Protein AF-0000000081040551 (afdb_homodimer)

pLDDT: mean 81.11, std 12.88, range [31.97, 97.81]

InterPro domains:
  IPR007632 Anoctamin [PTHR12308] (95-658)
  IPR049452 Anoctamin, transmembrane domain [PF04547] (189-649)

Radius of gyration: 36.28 Å; Cα contacts (8 Å, |Δi|>4): 1754; chains: 2; bounding box: 108×90×80 Å

Secondary structure (DSSP, 8-state):
---PPPPGGGS--EEEEE-HHHHTSTTHHHHHHHHHHTTEEEEE-SSTTEEEEEE-HHHHHHHHHHTT-EEEEESSSS-EEEEE--GGGGGGG----TTS-TTS---HHHHHHHHHHHHHH-B-SS-HHHHHHHS-SSS-----BHHHHHHHTT-EEEEEEPP-HHHHHHHHHHHHS-TT--S--HHHHHHHH-HHHHHHHHHHHHHHHHHHHHHHHHHHHHHHHHHHT--TTT-SSHHHHHHHHHHHHHHHHHHHHHHHHHHHHHHT-HHHHHHHHS---TT-TTS-B-TT---EEEE-TTTSSEEEE--HHHHHHHHHHHHHHHHHHHHHHHHHHHHHHHHHT----SSTT---TT--HHHHGGGSTTSTT-TTSTTGGGHHHHHHHHHHHHHHHHHHHHHHHHHHHHT-SBHHHHHHHHHHHHHHHHHHHHHHHHHIIIIIS--HHHHHHHHHHHHHHHHHHHIIIIIIHHHHHHHHHHHH--TTS-GGGGSBPP-HHHHHHHHHHHHHHHHHTGGG-TTHHHHHHHHHHHHHHHHHHIIIIIBPPP-----SS-THH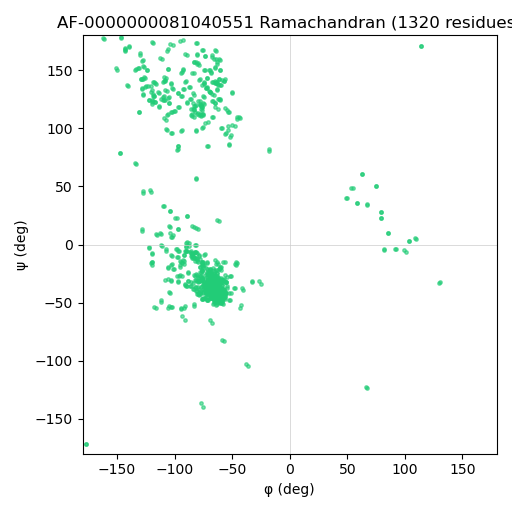HHHHHHHHHHHHHHHHHIIIIISSGGGGT-GGGEEE-TTS-EEE-TTTHHHHHHHHHHHHHHHHHHHHHHHHHS-SS-HHHHHHHHHHHHHHHHHHHHHH-/---PPPPGGGS--EEEEE-HHHHHSTTHHHHHHHHHHTT-EEEE-SSTTEEEEE--HHHHHHHHHHTT-EEEEESSSS-EEEEE--GGGGGGG----TTS-TTS---HHHHHHHHHHHHHH-B-SS-HHHHHHHS-SSS-----BHHHHHHHTT-EEEEEEPP-HHHHHHHHHHHHS-TT--S--HHHHHHHH-HHHHHHHHHHHHHHHHHHHHHHHHHHHHHHHHHHT--TTT-SSHHHHHHHHHHHHHHHHHHHHHHHHHHHHHHT-HHHHHHHHS---TT-TTS-B-TT---EEEE-TTTSSEEEE--HHHHHHHHHHHHHHHHHHHHHHHHHHHHHHHHHT----SSTT---TT--HHHHGGGSTTSTT-TTSTTGGGHHHHHHHHHHHHHHHHHHHHHHHHHHHHT-SBHHHHHHHHHHHHHHHHHHHHHHHHHIIIIIS--HHHHHHHHHHHHHHHHHHHIIIIIIHHHHHHHHHHHH--TTS-GGGGSBPP-HHHHHHHHHHHHHHHHTTGGG-TTHHHHHHHHHHHHHHHHHHIIIIIBPPP-----SS-THHHHHHHHHHHHHHHHHHHIIIIISSGGGGT-GGGEEE-TTS-EEE-TTTHHHHHHHHHHHHHHHHHHHHHHHHHS-SS-HHHHHHHHHHHHHHHHHHHHHH-

Foldseek 3Di:
DLPADEFQLVDQFKKWFFDPVQVPDPLVVVVVVLCVVLFWDWDDFPDNRMIGITGHPVLLLVLQQVLQPWAWFAPDPVDTAIGGRDPVRQVRRADPHRQYHPSRHAHSLSRLLSRVVSLQPRFCPPVVVSCCVLVPDDDPLPGRGPVVSCVVSRGTDDMFTADDQVLLVVQLDQLPPDLPQLQGPLLSCCRHQFNLVSQLSRLLSLLLVLLQVLLVVLVVLVVVCVVVVHDLQADQCLLVSLLVLLVSLLVSLLVSLQVLCVVLRVSSNNVVVVCVPPDDPVPDPNQDWDSLFAADWDQDPRPRDTDGDDDPVVLVVLVVVLVVVLVVLLVVLLLLVLLLCLLLLVDDDPDPPDDDVSHDPVSNVQCDDPHQQPNPDPPSSCVSVVVLVVVLVVSLVVQLVVLLVSLSVSRDTHPLVSVLSSLVSSLVNNLSNLCVVLCCVVAPVLPLQVSLVVLVVSLVVLLVVCCCVLAVVLVVVCVVVVVVDDDTPSPQRPAAADDCSVVLSSLLSLVLSCLQSPSSRVNSSVVSSSSSSVNSSSVSVCQSRRHHRHSHDRDSHNRSSSVVSVVSSLNSLLNSLCSCQPSGCNCCVVPVVQWDQDPVRDTDGDPPCVVVSVVVSVVSSVVSVVVSVVVSVVRDSHDPVVVVSVVVNVVVVVVVVVVVVD/DLDADEFQLPDQFKKWFFDPVQVPDPLVVVVVVLCVVLFWDWDDFPDNRMIGITGHPVLLLVLQQVLQPWAWFAPDPPDTAIGGRDPVRQVRRADPHRQYHPSRHAHSLSRLLSRVVSLQPRFCPPVVVSCCVLVPDDDPLPGRGPVVSCVVSRGTDDMFTADDQVLLVVQLVQLPPDLVQLQGPLLSCCRHQFNLVSQLSRLLSLLLVLLQVLLVVLVVLVVVCVVVVHDLQADQCLLVSLLVLLVSLLVSLLVSLQVLCVVLRVSSNNVVVVCVPPPDPVPDPNQDWDSLFAADWDQDPVPRDTDGDDDPVVLVVLVVVLVVVLVVLLVVLLLLVLLLCLLLLVDDDPDPPDDDVSHDPVSNVQCDDPHQQPNPDPPSSCVSVVVLVVVLVVSLVVQLVVLLVSLSVSRDTHPLVSVLSSLVSSLVNNLSNLCVVLCCVVAPVLPLQVSLVVLVVSLVVLLVVLCCVLAVVLVVVLVVVVVVDDDTPSPQRPAAADDCSVVLSSLLSLVLSCLQSPSSRVNSSVVSSSSSSSNSSSVSVCQSRRHHRHSHDRDSHNRSSSVVSVVSSLNSLLNSLCSCQPSGCNCCVVPVVQWDQDPVRDTDGDPPCVVVSVVVSVVSSVVSVVVSVVVSVVRDSHDPVVVVSVVVNVVVVVVVVVVVVD

Sequence (1324 aa):
MITMQPPVEKTGTVVLEWTKKALTSDVIPMIKKELEQGGILLIPNTTPEVELLTVTQASLERQAQNERLIKRRRITDTEFIMDHFQVANRSQFLMAVPGRDPNQLFTQKERSLLVLGILEDISIKNNVKLKEQLVQQTNKANTNILRYILESQGWIQKLAPVHFDEAKEKIQKATMWPLWQIMPPVLQIEEYYGPTVAYYFAFVGFLAQWSGYLGIIGLSTFLLRVYRQDTIDEDEYTPFYGLICFLWAILFYIFWQRNEAVLAYQFGTLELSTSLEDDEVPDDPVVHKRPEYHGKVRESPVTGKYEIYYPSINRKLHYVVSALVTVIMLVVAFTVMIISLNVQGYIRPRSDDDYHPFYWPRVASMAGTGELFDAMSSWKSFLPVIIHALSIMTLNKIYRKIATKLTDWENHQSQTDYDNSLILKRFLFEAFDCYIALFYLAFYACDIEQLRSELIAVFNIDSFRRVLTEVAIPMIAHRVTKKAKVEGHPQDLDLEVYESFDDWMEVLIQFGYVTLFASAYPMASLVMSVALMIELRSDCYKLTYLCQKPKGEQVSSIGMWKRLLQFMVWFSCLTNCLLFGFTSDQMLHYMPDFYMRDEEGNTHIVQDKGWMAILIIFALERVLIYIGLALTTLIPTIPEQLLIKLKRRKYLLHMNQKKKEEMITMQPPVEKTGTVVLEWTKKALTSDVIPMIKKELEQGGILLIPNTTPEVELLTVTQASLERQAQNERLIKRRRITDTEFIMDHFQVANRSQFLMAVPGRDPNQLFTQKERSLLVLGILEDISIKNNVKLKEQLVQQTNKANTNILRYILESQGWIQKLAPVHFDEAKEKIQKATMWPLWQIMPPVLQIEEYYGPTVAYYFAFVGFLAQWSGYLGIIGLSTFLLRVYRQDTIDEDEYTPFYGLICFLWAILFYIFWQRNEAVLAYQFGTLELSTSLEDDEVPDDPVVHKRPEYHGKVRESPVTGKYEIYYPSINRKLHYVVSALVTVIMLVVAFTVMIISLNVQGYIRPRSDDDYHPFYWPRVASMAGTGELFDAMSSWKSFLPVIIHALSIMTLNKIYRKIATKLTDWENHQSQTDYDNSLILKRFLFEAFDCYIALFYLAFYACDIEQLRSELIAVFNIDSFRRVLTEVAIPMIAHRVTKKAKVEGHPQDLDLEVYESFDDWMEVLIQFGYVTLFASAYPMASLVMSVALMIELRSDCYKLTYLCQKPKGEQVSSIGMWKRLLQFMVWFSCLTNCLLFGFTSDQMLHYMPDFYMRDEEGNTHIVQDKGWMAILIIFALERVLIYIGLALTTLIPTIPEQLLIKLKRRKYLLHMNQKKKEE

Structure (mmCIF, N/CA/C/O backbone):
data_AF-0000000081040551-model_v1
#
loop_
_entity.id
_entity.type
_entity.pdbx_description
1 polymer 'Anoctamin transmembrane domain-containing protein'
#
loop_
_atom_site.group_PDB
_atom_site.id
_atom_site.type_symbol
_atom_site.label_atom_id
_atom_site.label_alt_id
_atom_site.label_comp_id
_atom_site.label_asym_id
_atom_site.label_entity_id
_atom_site.label_seq_id
_atom_site.pdbx_PDB_ins_code
_atom_site.Cartn_x
_atom_site.Cartn_y
_atom_site.Cartn_z
_atom_site.occupancy
_atom_site.B_iso_or_equiv
_atom_site.auth_seq_id
_atom_site.auth_comp_id
_atom_site.auth_asym_id
_atom_site.auth_atom_id
_atom_site.pdbx_PDB_model_num
ATOM 1 N N . MET A 1 1 ? -36.062 33.969 -3.857 1 32.34 1 MET A N 1
ATOM 2 C CA . MET A 1 1 ? -35.625 34.344 -2.514 1 32.34 1 MET A CA 1
ATOM 3 C C . MET A 1 1 ? -34.75 33.281 -1.892 1 32.34 1 MET A C 1
ATOM 5 O O . MET A 1 1 ? -35.125 32.094 -1.856 1 32.34 1 MET A O 1
ATOM 9 N N . ILE A 1 2 ? -33.5 33.5 -1.872 1 49.19 2 ILE A N 1
ATOM 10 C CA . ILE A 1 2 ? -32.531 32.594 -1.299 1 49.19 2 ILE A CA 1
ATOM 11 C C . ILE A 1 2 ? -32.938 32.25 0.136 1 49.19 2 ILE A C 1
ATOM 13 O O . ILE A 1 2 ? -33 33.125 0.993 1 49.19 2 ILE A O 1
ATOM 17 N N . THR A 1 3 ? -33.719 31.312 0.263 1 56.12 3 THR A N 1
ATOM 18 C CA . THR A 1 3 ? -34.25 30.984 1.589 1 56.12 3 THR A CA 1
ATOM 19 C C . THR A 1 3 ? -33.094 30.719 2.562 1 56.12 3 THR A C 1
ATOM 21 O O . THR A 1 3 ? -32.281 29.797 2.346 1 56.12 3 THR A O 1
ATOM 24 N N . MET A 1 4 ? -32.75 31.766 3.264 1 64.88 4 MET A N 1
ATOM 25 C CA . MET A 1 4 ? -31.719 31.688 4.297 1 64.88 4 MET A CA 1
ATOM 26 C C . MET A 1 4 ? -32.25 30.969 5.539 1 64.88 4 MET A C 1
ATOM 28 O O . MET A 1 4 ? -33.438 31.047 5.844 1 64.88 4 MET A O 1
ATOM 32 N N . GLN A 1 5 ? -31.484 30.141 6.133 1 72.94 5 GLN A N 1
ATOM 33 C CA . GLN A 1 5 ? -31.812 29.516 7.414 1 72.94 5 GLN A CA 1
ATOM 34 C C . GLN A 1 5 ? -32.031 30.578 8.492 1 72.94 5 GLN A C 1
ATOM 36 O O . GLN A 1 5 ? -31.438 31.656 8.445 1 72.94 5 GLN A O 1
ATOM 41 N N . PRO A 1 6 ? -33 30.297 9.312 1 74.44 6 PRO A N 1
ATOM 42 C CA . PRO A 1 6 ? -33.156 31.234 10.422 1 74.44 6 PRO A CA 1
ATOM 43 C C . PRO A 1 6 ? -31.938 31.312 11.328 1 74.44 6 PRO A C 1
ATOM 45 O O . PRO A 1 6 ? -31.078 30.438 11.281 1 74.44 6 PRO A O 1
ATOM 48 N N . PRO A 1 7 ? -31.875 32.406 12.039 1 80.25 7 PRO A N 1
ATOM 49 C CA . PRO A 1 7 ? -30.75 32.531 12.969 1 80.25 7 PRO A CA 1
ATOM 50 C C . PRO A 1 7 ? -30.672 31.375 13.969 1 80.25 7 PRO A C 1
ATOM 52 O O . PRO A 1 7 ? -31.703 30.844 14.391 1 80.25 7 PRO A O 1
ATOM 55 N N . VAL A 1 8 ? -29.578 30.969 14.273 1 79.69 8 VAL A N 1
ATOM 56 C CA . VAL A 1 8 ? -29.312 29.797 15.102 1 79.69 8 VAL A CA 1
ATOM 57 C C . VAL A 1 8 ? -29.922 30 16.484 1 79.69 8 VAL A C 1
ATOM 59 O O . VAL A 1 8 ? -30.359 29.031 17.125 1 79.69 8 VAL A O 1
ATOM 62 N N . GLU A 1 9 ? -30.016 31.234 16.969 1 78.75 9 GLU A N 1
ATOM 63 C CA . GLU A 1 9 ? -30.469 31.547 18.312 1 78.75 9 GLU A CA 1
ATOM 64 C C . GLU A 1 9 ? -31.969 31.266 18.469 1 78.75 9 GLU A C 1
ATOM 66 O O . GLU A 1 9 ? -32.438 31.016 19.578 1 78.75 9 GLU A O 1
ATOM 71 N N . LYS A 1 10 ? -32.656 31.266 17.344 1 77.12 10 LYS A N 1
ATOM 72 C CA . LYS A 1 10 ? -34.094 31.141 17.438 1 77.12 10 LYS A CA 1
ATOM 73 C C . LYS A 1 10 ? -34.562 29.766 16.969 1 77.12 10 LYS A C 1
ATOM 75 O O . LYS A 1 10 ? -35.75 29.453 16.984 1 77.12 10 LYS A O 1
ATOM 80 N N . THR A 1 11 ? -33.656 29.047 16.531 1 80.06 11 THR A N 1
ATOM 81 C CA . THR A 1 11 ? -34 27.734 15.992 1 80.06 11 THR A CA 1
ATOM 82 C C . THR A 1 11 ? -33.312 26.625 16.766 1 80.06 11 THR A C 1
ATOM 84 O O . THR A 1 11 ? -32.094 26.688 17 1 80.06 11 THR A O 1
ATOM 87 N N . GLY A 1 12 ? -34.125 25.734 17.328 1 82.69 12 GLY A N 1
ATOM 88 C CA . GLY A 1 12 ? -33.531 24.578 17.984 1 82.69 12 GLY A CA 1
ATOM 89 C C . GLY A 1 12 ? -32.75 23.688 17.031 1 82.69 12 GLY A C 1
ATOM 90 O O . GLY A 1 12 ? -33.312 23.141 16.078 1 82.69 12 GLY A O 1
ATOM 91 N N . THR A 1 13 ? -31.453 23.547 17.203 1 87.94 13 THR A N 1
ATOM 92 C CA . THR A 1 13 ? -30.594 22.797 16.297 1 87.94 13 THR A CA 1
ATOM 93 C C . THR A 1 13 ? -30.5 21.328 16.734 1 87.94 13 THR A C 1
ATOM 95 O O . THR A 1 13 ? -30.375 20.438 15.906 1 87.94 13 THR A O 1
ATOM 98 N N . VAL A 1 14 ? -30.5 21.125 18.047 1 91.5 14 VAL A N 1
ATOM 99 C CA . VAL A 1 14 ? -30.422 19.781 18.609 1 91.5 14 VAL A CA 1
ATOM 100 C C . VAL A 1 14 ? -31.547 19.562 19.609 1 91.5 14 VAL A C 1
ATOM 102 O O . VAL A 1 14 ? -31.922 20.484 20.344 1 91.5 14 VAL A O 1
ATOM 105 N N . VAL A 1 15 ? -32.062 18.391 19.609 1 90.19 15 VAL A N 1
ATOM 106 C CA . VAL A 1 15 ? -33.156 18.062 20.516 1 90.19 15 VAL A CA 1
ATOM 107 C C . VAL A 1 15 ? -32.688 17.031 21.547 1 90.19 15 VAL A C 1
ATOM 109 O O . VAL A 1 15 ? -31.969 16.078 21.188 1 90.19 15 VAL A O 1
ATOM 112 N N . LEU A 1 16 ? -32.938 17.312 22.719 1 89.62 16 LEU A N 1
ATOM 113 C CA . LEU A 1 16 ? -32.594 16.438 23.828 1 89.62 16 LEU A CA 1
ATOM 114 C C . LEU A 1 16 ? -33.812 15.977 24.594 1 89.62 16 LEU A C 1
ATOM 116 O O . LEU A 1 16 ? -34.688 16.781 24.922 1 89.62 16 LEU A O 1
ATOM 120 N N . GLU A 1 17 ? -33.906 14.695 24.75 1 89.12 17 GLU A N 1
ATOM 121 C CA . GLU A 1 17 ? -35 14.109 25.531 1 89.12 17 GLU A CA 1
ATOM 122 C C . GLU A 1 17 ? -34.5 13.516 26.828 1 89.12 17 GLU A C 1
ATOM 124 O O . GLU A 1 17 ? -33.625 12.656 26.828 1 89.12 17 GLU A O 1
ATOM 129 N N . TRP A 1 18 ? -35.094 13.992 27.891 1 88.62 18 TRP A N 1
ATOM 130 C CA . TRP A 1 18 ? -34.719 13.5 29.219 1 88.62 18 TRP A CA 1
ATOM 131 C C . TRP A 1 18 ? -35.438 12.203 29.547 1 88.62 18 TRP A C 1
ATOM 133 O O . TRP A 1 18 ? -36.562 11.969 29.078 1 88.62 18 TRP A O 1
ATOM 143 N N . THR A 1 19 ? -34.781 11.383 30.281 1 88.94 19 THR A N 1
ATOM 144 C CA . THR A 1 19 ? -35.438 10.172 30.766 1 88.94 19 THR A CA 1
ATOM 145 C C . THR A 1 19 ? -36.375 10.484 31.922 1 88.94 19 THR A C 1
ATOM 147 O O . THR A 1 19 ? -36.281 11.562 32.531 1 88.94 19 THR A O 1
ATOM 150 N N . LYS A 1 20 ? -37.25 9.516 32.312 1 84.5 20 LYS A N 1
ATOM 151 C CA . LYS A 1 20 ? -38.188 9.68 33.406 1 84.5 20 LYS A CA 1
ATOM 152 C C . LYS A 1 20 ? -37.438 9.805 34.75 1 84.5 20 LYS A C 1
ATOM 154 O O . LYS A 1 20 ? -37.844 10.555 35.625 1 84.5 20 LYS A O 1
ATOM 159 N N . LYS A 1 21 ? -36.312 9.156 34.719 1 81.94 21 LYS A N 1
ATOM 160 C CA . LYS A 1 21 ? -35.438 9.219 35.906 1 81.94 21 LYS A CA 1
ATOM 161 C C . LYS A 1 21 ? -34.906 10.625 36.094 1 81.94 21 LYS A C 1
ATOM 163 O O . LYS A 1 21 ? -34.781 11.102 37.219 1 81.94 21 LYS A O 1
ATOM 168 N N . ALA A 1 22 ? -34.625 11.266 35.062 1 81.81 22 ALA A N 1
ATOM 169 C CA . ALA A 1 22 ? -34.062 12.602 35.125 1 81.81 22 ALA A CA 1
ATOM 170 C C . ALA A 1 22 ? -35.094 13.633 35.531 1 81.81 22 ALA A C 1
ATOM 172 O O . ALA A 1 22 ? -34.781 14.562 36.281 1 81.81 22 ALA A O 1
ATOM 173 N N . LEU A 1 23 ? -36.312 13.391 35.094 1 82.44 23 LEU A N 1
ATOM 174 C CA . LEU A 1 23 ? -37.375 14.367 35.344 1 82.44 23 LEU A CA 1
ATOM 175 C C . LEU A 1 23 ? -37.781 14.367 36.812 1 82.44 23 LEU A C 1
ATOM 177 O O . LEU A 1 23 ? -38.281 15.375 37.344 1 82.44 23 LEU A O 1
ATOM 181 N N . THR A 1 24 ? -37.531 13.266 37.469 1 80.5 24 THR A N 1
ATOM 182 C CA . THR A 1 24 ? -37.938 13.148 38.875 1 80.5 24 THR A CA 1
ATOM 183 C C . THR A 1 24 ? -36.812 13.594 39.812 1 80.5 24 THR A C 1
ATOM 185 O O . THR A 1 24 ? -37.031 13.734 41 1 80.5 24 THR A O 1
ATOM 188 N N . SER A 1 25 ? -35.719 13.797 39.219 1 78.5 25 SER A N 1
ATOM 189 C CA . SER A 1 25 ? -34.562 14.141 40.062 1 78.5 25 SER A CA 1
ATOM 190 C C . SER A 1 25 ? -34.406 15.648 40.156 1 78.5 25 SER A C 1
ATOM 192 O O . SER A 1 25 ? -34.812 16.391 39.281 1 78.5 25 SER A O 1
ATOM 194 N N . ASP A 1 26 ? -33.938 16.094 41.25 1 79.5 26 ASP A N 1
ATOM 195 C CA . ASP A 1 26 ? -33.688 17.516 41.531 1 79.5 26 ASP A CA 1
ATOM 196 C C . ASP A 1 26 ? -32.375 17.984 40.906 1 79.5 26 ASP A C 1
ATOM 198 O O . ASP A 1 26 ? -31.969 19.125 41.094 1 79.5 26 ASP A O 1
ATOM 202 N N . VAL A 1 27 ? -31.859 17.156 40.031 1 84.06 27 VAL A N 1
ATOM 203 C CA . VAL A 1 27 ? -30.531 17.484 39.531 1 84.06 27 VAL A CA 1
ATOM 204 C C . VAL A 1 27 ? -30.641 18.172 38.188 1 84.06 27 VAL A C 1
ATOM 206 O O . VAL A 1 27 ? -29.688 18.781 37.719 1 84.06 27 VAL A O 1
ATOM 209 N N . ILE A 1 28 ? -31.781 18.359 37.562 1 86.56 28 ILE A N 1
ATOM 210 C CA . ILE A 1 28 ? -31.969 18.844 36.219 1 86.56 28 ILE A CA 1
ATOM 211 C C . ILE A 1 28 ? -31.641 20.328 36.156 1 86.56 28 ILE A C 1
ATOM 213 O O . ILE A 1 28 ? -30.953 20.797 35.25 1 86.56 28 ILE A O 1
ATOM 217 N N . PRO A 1 29 ? -32.094 21.047 37.25 1 84.88 29 PRO A N 1
ATOM 218 C CA . PRO A 1 29 ? -31.75 22.469 37.156 1 84.88 29 PRO A CA 1
ATOM 219 C C . PRO A 1 29 ? -30.25 22.719 37.25 1 84.88 29 PRO A C 1
ATOM 221 O O . PRO A 1 29 ? -29.75 23.656 36.625 1 84.88 29 PRO A O 1
ATOM 224 N N . MET A 1 30 ? -29.594 21.844 37.875 1 86.31 30 MET A N 1
ATOM 225 C CA . MET A 1 30 ? -28.141 22 37.969 1 86.31 30 MET A CA 1
ATOM 226 C C . MET A 1 30 ? -27.484 21.656 36.625 1 86.31 30 MET A C 1
ATOM 228 O O . MET A 1 30 ? -26.5 22.297 36.25 1 86.31 30 MET A O 1
ATOM 232 N N . ILE A 1 31 ? -28.031 20.672 36.031 1 88.81 31 ILE A N 1
ATOM 233 C CA . ILE A 1 31 ? -27.5 20.281 34.719 1 88.81 31 ILE A CA 1
ATOM 234 C C . ILE A 1 31 ? -27.766 21.391 33.719 1 88.81 31 ILE A C 1
ATOM 236 O O . ILE A 1 31 ? -26.891 21.734 32.906 1 88.81 31 ILE A O 1
ATOM 240 N N . LYS A 1 32 ? -28.922 21.984 33.75 1 88.44 32 LYS A N 1
ATOM 241 C CA . LYS A 1 32 ? -29.281 23.062 32.812 1 88.44 32 LYS A CA 1
ATOM 242 C C . LYS A 1 32 ? -28.391 24.281 33.031 1 88.44 32 LYS A C 1
ATOM 244 O O . LYS A 1 32 ? -28 24.938 32.062 1 88.44 32 LYS A O 1
ATOM 249 N N . LYS A 1 33 ? -28.031 24.5 34.25 1 88.44 33 LYS A N 1
ATOM 250 C CA . LYS A 1 33 ? -27.141 25.625 34.531 1 88.44 33 LYS A CA 1
ATOM 251 C C . LYS A 1 33 ? -25.734 25.375 33.969 1 88.44 33 LYS A C 1
ATOM 253 O O . LYS A 1 33 ? -25.094 26.297 33.469 1 88.44 33 LYS A O 1
ATOM 258 N N . GLU A 1 34 ? -25.328 24.156 34.094 1 89.25 34 GLU A N 1
ATOM 259 C CA . GLU A 1 34 ? -24.016 23.797 33.531 1 89.25 34 GLU A CA 1
ATOM 260 C C . GLU A 1 34 ? -24 23.922 32.031 1 89.25 34 GLU A C 1
ATOM 262 O O . GLU A 1 34 ? -23 24.312 31.422 1 89.25 34 GLU A O 1
ATOM 267 N N . LEU A 1 35 ? -25.062 23.578 31.391 1 90.25 35 LEU A N 1
ATOM 268 C CA . LEU A 1 35 ? -25.172 23.688 29.938 1 90.25 35 LEU A CA 1
ATOM 269 C C . LEU A 1 35 ? -25.141 25.141 29.5 1 90.25 35 LEU A C 1
ATOM 271 O O . LEU A 1 35 ? -24.5 25.484 28.5 1 90.25 35 LEU A O 1
ATOM 275 N N . GLU A 1 36 ? -25.797 25.938 30.266 1 89.5 36 GLU A N 1
ATOM 276 C CA . GLU A 1 36 ? -25.828 27.359 29.938 1 89.5 36 GLU A CA 1
ATOM 277 C C . GLU A 1 36 ? -24.469 28.016 30.141 1 89.5 36 GLU A C 1
ATOM 279 O O . GLU A 1 36 ? -24.062 28.875 29.375 1 89.5 36 GLU A O 1
ATOM 284 N N . GLN A 1 37 ? -23.797 27.516 31.172 1 87.5 37 GLN A N 1
ATOM 285 C CA . GLN A 1 37 ? -22.453 28.031 31.438 1 87.5 37 GLN A CA 1
ATOM 286 C C . GLN A 1 37 ? -21.484 27.594 30.344 1 87.5 37 GLN A C 1
ATOM 288 O O . GLN A 1 37 ? -20.5 28.281 30.078 1 87.5 37 GLN A O 1
ATOM 293 N N . GLY A 1 38 ? -21.812 26.516 29.797 1 87.69 38 GLY A N 1
ATOM 294 C CA . GLY A 1 38 ? -20.969 26.016 28.734 1 87.69 38 GLY A CA 1
ATOM 295 C C . GLY A 1 38 ? -21.25 26.656 27.391 1 87.69 38 GLY A C 1
ATOM 296 O O . GLY A 1 38 ? -20.562 26.391 26.406 1 87.69 38 GLY A O 1
ATOM 297 N N . GLY A 1 39 ? -22.266 27.469 27.297 1 87.62 39 GLY A N 1
ATOM 298 C CA . GLY A 1 39 ? -22.547 28.203 26.078 1 87.62 39 GLY A CA 1
ATOM 299 C C . GLY A 1 39 ? -23.781 27.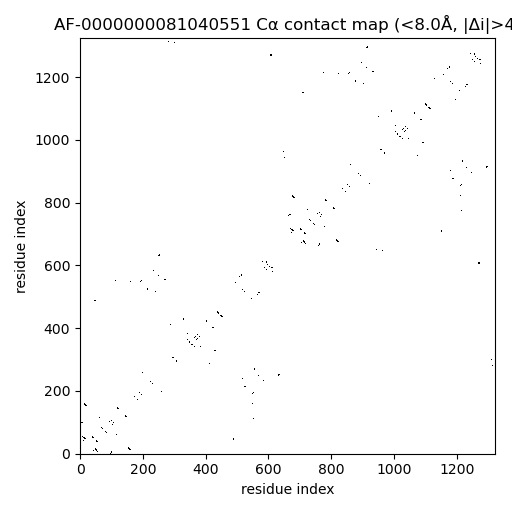703 25.344 1 87.62 39 GLY A C 1
ATOM 300 O O . GLY A 1 39 ? -24.078 28.156 24.234 1 87.62 39 GLY A O 1
ATOM 301 N N . ILE A 1 40 ? -24.484 26.781 25.938 1 92.62 40 ILE A N 1
ATOM 302 C CA . ILE A 1 40 ? -25.688 26.234 25.312 1 92.62 40 ILE A CA 1
ATOM 303 C C . ILE A 1 40 ? -26.906 27.016 25.781 1 92.62 40 ILE A C 1
ATOM 305 O O . ILE A 1 40 ? -27.016 27.391 26.953 1 92.62 40 ILE A O 1
ATOM 309 N N . LEU A 1 41 ? -27.719 27.344 24.812 1 91.31 41 LEU A N 1
ATOM 310 C CA . LEU A 1 41 ? -28.984 27.984 25.109 1 91.31 41 LEU A CA 1
ATOM 311 C C . LEU A 1 41 ? -30.141 27 25.016 1 91.31 41 LEU A C 1
ATOM 313 O O . LEU A 1 41 ? -30.203 26.203 24.062 1 91.31 41 LEU A O 1
ATOM 317 N N . LEU A 1 42 ? -31.016 27.031 25.984 1 90 42 LEU A N 1
ATOM 318 C CA . LEU A 1 42 ? -32.156 26.109 26.031 1 90 42 LEU A CA 1
ATOM 319 C C . LEU A 1 42 ? -33.438 26.812 25.641 1 90 42 LEU A C 1
ATOM 321 O O . LEU A 1 42 ? -33.719 27.906 26.141 1 90 42 LEU A O 1
ATOM 325 N N . ILE A 1 43 ? -34.094 26.203 24.672 1 84.75 43 ILE A N 1
ATOM 326 C CA . ILE A 1 43 ? -35.406 26.688 24.281 1 84.75 43 ILE A CA 1
ATOM 327 C C . ILE A 1 43 ? -36.469 25.719 24.781 1 84.75 43 ILE A C 1
ATOM 329 O O . ILE A 1 43 ? -36.5 24.547 24.391 1 84.75 43 ILE A O 1
ATOM 333 N N . PRO A 1 44 ? -37.25 26.203 25.75 1 76.62 44 PRO A N 1
ATOM 334 C CA . PRO A 1 44 ? -38.25 25.297 26.281 1 76.62 44 PRO A CA 1
ATOM 335 C C . PRO A 1 44 ? -39.312 24.891 25.234 1 76.62 44 PRO A C 1
ATOM 337 O O . PRO A 1 44 ? -39.625 25.672 24.328 1 76.62 44 PRO A O 1
ATOM 340 N N . ASN A 1 45 ? -39.625 23.656 25.312 1 75.75 45 ASN A N 1
ATOM 341 C CA . ASN A 1 45 ? -40.688 23.094 24.438 1 75.75 45 ASN A CA 1
ATOM 342 C C . ASN A 1 45 ? -41.969 22.828 25.219 1 75.75 45 ASN A C 1
ATOM 344 O O . ASN A 1 45 ? -41.969 22.891 26.453 1 75.75 45 ASN A O 1
ATOM 348 N N . THR A 1 46 ? -43.031 22.562 24.547 1 74.12 46 THR A N 1
ATOM 349 C CA . THR A 1 46 ? -44.312 22.297 25.141 1 74.12 46 THR A CA 1
ATOM 350 C C . THR A 1 46 ? -44.281 21.016 25.984 1 74.12 46 THR A C 1
ATOM 352 O O . THR A 1 46 ? -45 20.906 26.984 1 74.12 46 THR A O 1
ATOM 355 N N . THR A 1 47 ? -43.438 20.141 25.594 1 79.12 47 THR A N 1
ATOM 356 C CA . THR A 1 47 ? -43.281 18.906 26.344 1 79.12 47 THR A CA 1
ATOM 357 C C . THR A 1 47 ? -42.125 18.984 27.312 1 79.12 47 THR A C 1
ATOM 359 O O . THR A 1 47 ? -40.969 19.234 26.906 1 79.12 47 THR A O 1
ATOM 362 N N . PRO A 1 48 ? -42.406 18.859 28.547 1 76.56 48 PRO A N 1
ATOM 363 C CA . PRO A 1 48 ? -41.375 19.047 29.562 1 76.56 48 PRO A CA 1
ATOM 364 C C . PRO A 1 48 ? -40.219 18.047 29.391 1 76.56 48 PRO A C 1
ATOM 366 O O . PRO A 1 48 ? -39.094 18.297 29.844 1 76.56 48 PRO A O 1
ATOM 369 N N . GLU A 1 49 ? -40.5 17.016 28.688 1 84.62 49 GLU A N 1
ATOM 370 C CA . GLU A 1 49 ? -39.5 15.977 28.531 1 84.62 49 GLU A CA 1
ATOM 371 C C . GLU A 1 49 ? -38.5 16.344 27.422 1 84.62 49 GLU A C 1
ATOM 373 O O . GLU A 1 49 ? -37.406 15.789 27.359 1 84.62 49 GLU A O 1
ATOM 378 N N . VAL A 1 50 ? -38.875 17.328 26.656 1 87.62 50 VAL A N 1
ATOM 379 C CA . VAL A 1 50 ? -38.062 17.625 25.469 1 87.62 50 VAL A CA 1
ATOM 380 C C . VAL A 1 50 ? -37.531 19.047 25.562 1 87.62 50 VAL A C 1
ATOM 382 O O . VAL A 1 50 ? -38.25 19.969 25.969 1 87.62 50 VAL A O 1
ATOM 385 N N . GLU A 1 51 ? -36.25 19.141 25.297 1 88.38 51 GLU A N 1
ATOM 386 C CA . GLU A 1 51 ? -35.594 20.453 25.25 1 88.38 51 GLU A CA 1
ATOM 387 C C . GLU A 1 51 ? -34.875 20.656 23.922 1 88.38 51 GLU A C 1
ATOM 389 O O . GLU A 1 51 ? -34.25 19.719 23.406 1 88.38 51 GLU A O 1
ATOM 394 N N . LEU A 1 52 ? -35.062 21.828 23.422 1 89.81 52 LEU A N 1
ATOM 395 C CA . LEU A 1 52 ? -34.312 22.188 22.219 1 89.81 52 LEU A CA 1
ATOM 396 C C . LEU A 1 52 ? -33.062 22.984 22.578 1 89.81 52 LEU A C 1
ATOM 398 O O . LEU A 1 52 ? -33.094 23.875 23.422 1 89.81 52 LEU A O 1
ATOM 402 N N . LEU A 1 53 ? -31.984 22.562 22.031 1 91.88 53 LEU A N 1
ATOM 403 C CA . LEU A 1 53 ? -30.703 23.203 22.312 1 91.88 53 LEU A CA 1
ATOM 404 C C . LEU A 1 53 ? -30.266 24.094 21.156 1 91.88 53 LEU A C 1
ATOM 406 O O . LEU A 1 53 ? -30.453 23.734 19.984 1 91.88 53 LEU A O 1
ATOM 410 N N . THR A 1 54 ? -29.75 25.219 21.422 1 90.94 54 THR A N 1
ATOM 411 C CA . THR A 1 54 ? -29.172 26.141 20.438 1 90.94 54 THR A CA 1
ATOM 412 C C . THR A 1 54 ? -28 26.906 21.047 1 90.94 54 THR A C 1
ATOM 414 O O . THR A 1 54 ? -27.609 26.641 22.172 1 90.94 54 THR A O 1
ATOM 417 N N . VAL A 1 55 ? -27.359 27.719 20.312 1 92.88 55 VAL A N 1
ATOM 418 C CA . VAL A 1 55 ? -26.203 28.5 20.75 1 92.88 55 VAL A CA 1
ATOM 419 C C . VAL A 1 55 ? -26.234 29.875 20.109 1 92.88 55 VAL A C 1
ATOM 421 O O . VAL A 1 55 ? -27.094 30.156 19.266 1 92.88 55 VAL A O 1
ATOM 424 N N . THR A 1 56 ? -25.344 30.734 20.641 1 91.12 56 THR A N 1
ATOM 425 C CA . THR A 1 56 ? -25.188 32.062 20.016 1 91.12 56 THR A CA 1
ATOM 426 C C . THR A 1 56 ? -24.281 31.969 18.797 1 91.12 56 THR A C 1
ATOM 428 O O . THR A 1 56 ? -23.484 31.047 18.672 1 91.12 56 THR A O 1
ATOM 431 N N . GLN A 1 57 ? -24.469 32.938 17.938 1 90.38 57 GLN A N 1
ATOM 432 C CA . GLN A 1 57 ? -23.641 32.969 16.734 1 90.38 57 GLN A CA 1
ATOM 433 C C . GLN A 1 57 ? -22.156 33.094 17.094 1 90.38 57 GLN A C 1
ATOM 435 O O . GLN A 1 57 ? -21.297 32.5 16.453 1 90.38 57 GLN A O 1
ATOM 440 N N . ALA A 1 58 ? -21.859 33.844 18.078 1 90.38 58 ALA A N 1
ATOM 441 C CA . ALA A 1 58 ? -20.484 34.062 18.516 1 90.38 58 ALA A CA 1
ATOM 442 C C . ALA A 1 58 ? -19.875 32.75 19.047 1 90.38 58 ALA A C 1
ATOM 444 O O . ALA A 1 58 ? -18.703 32.438 18.766 1 90.38 58 ALA A O 1
ATOM 445 N N . SER A 1 59 ? -20.688 32.094 19.781 1 91.88 59 SER A N 1
ATOM 446 C CA . SER A 1 59 ? -20.203 30.812 20.312 1 91.88 59 SER A CA 1
ATOM 447 C C . SER A 1 59 ? -19.969 29.797 19.203 1 91.88 59 SER A C 1
ATOM 449 O O . SER A 1 59 ? -19.062 28.969 19.297 1 91.88 59 SER A O 1
ATOM 451 N N . LEU A 1 60 ? -20.766 29.906 18.297 1 92.5 60 LEU A N 1
ATOM 452 C CA . LEU A 1 60 ? -20.656 29 17.156 1 92.5 60 LEU A CA 1
ATOM 453 C C . LEU A 1 60 ? -19.359 29.266 16.391 1 92.5 60 LEU A C 1
ATOM 455 O O . LEU A 1 60 ? -18.656 28.328 16 1 92.5 60 LEU A O 1
ATOM 459 N N . GLU A 1 61 ? -19.047 30.438 16.125 1 93.25 61 GLU A N 1
ATOM 460 C CA . GLU A 1 61 ? -17.844 30.812 15.398 1 93.25 61 GLU A CA 1
ATOM 461 C C . GLU A 1 61 ? -16.594 30.453 16.188 1 93.25 61 GLU A C 1
ATOM 463 O O . GLU A 1 61 ? -15.594 30.016 15.602 1 93.25 61 GLU A O 1
ATOM 468 N N . ARG A 1 62 ? -16.625 30.609 17.453 1 92.94 62 ARG A N 1
ATOM 469 C CA . ARG A 1 62 ? -15.484 30.25 18.297 1 92.94 62 ARG A CA 1
ATOM 470 C C . ARG A 1 62 ? -15.25 28.75 18.281 1 92.94 62 ARG A C 1
ATOM 472 O O . ARG A 1 62 ? -14.102 28.297 18.266 1 92.94 62 ARG A O 1
ATOM 479 N N . GLN A 1 63 ? -16.328 28.078 18.359 1 92.25 63 GLN A N 1
ATOM 480 C CA . GLN A 1 63 ? -16.219 26.625 18.328 1 92.25 63 GLN A CA 1
ATOM 481 C C . GLN A 1 63 ? -15.664 26.156 16.984 1 92.25 63 GLN A C 1
ATOM 483 O O . GLN A 1 63 ? -14.898 25.188 16.938 1 92.25 63 GLN A O 1
ATOM 488 N N . ALA A 1 64 ? -16.078 26.75 15.945 1 92.44 64 ALA A N 1
ATOM 489 C CA . ALA A 1 64 ? -15.594 26.406 14.609 1 92.44 64 ALA A CA 1
ATOM 490 C C . ALA A 1 64 ? -14.078 26.578 14.516 1 92.44 64 ALA A C 1
ATOM 492 O O . ALA A 1 64 ? -13.391 25.781 13.891 1 92.44 64 ALA A O 1
ATOM 493 N N . GLN A 1 65 ? -13.617 27.625 15.094 1 90.69 65 GLN A N 1
ATOM 494 C CA . GLN A 1 65 ? -12.18 27.875 15.125 1 90.69 65 GLN A CA 1
ATOM 495 C C . GLN A 1 65 ? -11.461 26.859 15.992 1 90.69 65 GLN A C 1
ATOM 497 O O . GLN A 1 65 ? -10.398 26.359 15.617 1 90.69 65 GLN A O 1
ATOM 502 N N . ASN A 1 66 ? -12.07 26.5 17.109 1 86.25 66 ASN A N 1
ATOM 503 C CA . ASN A 1 66 ? -11.469 25.531 18.031 1 86.25 66 ASN A CA 1
ATOM 504 C C . ASN A 1 66 ? -11.375 24.141 17.391 1 86.25 66 ASN A C 1
ATOM 506 O O . ASN A 1 66 ? -10.414 23.422 17.625 1 86.25 66 ASN A O 1
ATOM 510 N N . GLU A 1 67 ? -12.328 23.812 16.625 1 85.25 67 GLU A N 1
ATOM 511 C CA . GLU A 1 67 ? -12.359 22.5 15.984 1 85.25 67 GLU A CA 1
ATOM 512 C C . GLU A 1 67 ? -11.617 22.516 14.656 1 85.25 67 GLU A C 1
ATOM 514 O O . GLU A 1 67 ? -11.531 21.5 13.977 1 85.25 67 GLU A O 1
ATOM 519 N N . ARG A 1 68 ? -11.062 23.594 14.273 1 85.62 68 ARG A N 1
ATOM 520 C CA . ARG A 1 68 ? -10.312 23.766 13.031 1 85.62 68 ARG A CA 1
ATOM 521 C C . ARG A 1 68 ? -11.133 23.312 11.828 1 85.62 68 ARG A C 1
ATOM 523 O O . ARG A 1 68 ? -10.664 22.5 11.016 1 85.62 68 ARG A O 1
ATOM 530 N N . LEU A 1 69 ? -12.336 23.797 11.812 1 89.25 69 LEU A N 1
ATOM 531 C CA . LEU A 1 69 ? -13.219 23.469 10.703 1 89.25 69 LEU A CA 1
ATOM 532 C C . LEU A 1 69 ? -12.664 24 9.391 1 89.25 69 LEU A C 1
ATOM 534 O O . LEU A 1 69 ? -12.164 25.125 9.336 1 89.25 69 LEU A O 1
ATOM 538 N N . ILE A 1 70 ? -12.648 23.203 8.375 1 89.88 70 ILE A N 1
ATOM 539 C CA . ILE A 1 70 ? -12.125 23.609 7.074 1 89.88 70 ILE A CA 1
ATOM 540 C C . ILE A 1 70 ? -13.273 24.125 6.203 1 89.88 70 ILE A C 1
ATOM 542 O O . ILE A 1 70 ? -14.305 23.469 6.066 1 89.88 70 ILE A O 1
ATOM 546 N N . LYS A 1 71 ? -13.086 25.312 5.664 1 90 71 LYS A N 1
ATOM 547 C CA . LYS A 1 71 ? -14.07 25.938 4.797 1 90 71 LYS A CA 1
ATOM 548 C C . LYS A 1 71 ? -13.391 26.641 3.615 1 90 71 LYS A C 1
ATOM 550 O O . LYS A 1 71 ? -12.172 26.812 3.607 1 90 71 LYS A O 1
ATOM 555 N N . ARG A 1 72 ? -14.25 27.062 2.645 1 88.19 72 ARG A N 1
ATOM 556 C CA . ARG A 1 72 ? -13.75 27.781 1.48 1 88.19 72 ARG A CA 1
ATOM 557 C C . ARG A 1 72 ? -13.43 29.234 1.83 1 88.19 72 ARG A C 1
ATOM 559 O O . ARG A 1 72 ? -14.289 29.953 2.346 1 88.19 72 ARG A O 1
ATOM 566 N N . ARG A 1 73 ? -12.148 29.547 1.643 1 89.06 73 ARG A N 1
ATOM 567 C CA . ARG A 1 73 ? -11.688 30.891 1.907 1 89.06 73 ARG A CA 1
ATOM 568 C C . ARG A 1 73 ? -11.414 31.641 0.608 1 89.06 73 ARG A C 1
ATOM 570 O O . ARG A 1 73 ? -10.75 31.125 -0.286 1 89.06 73 ARG A O 1
ATOM 577 N N . ARG A 1 74 ? -11.922 32.844 0.533 1 86.94 74 ARG A N 1
ATOM 578 C CA . ARG A 1 74 ? -11.695 33.688 -0.641 1 86.94 74 ARG A CA 1
ATOM 579 C C . ARG A 1 74 ? -10.359 34.406 -0.55 1 86.94 74 ARG A C 1
ATOM 581 O O . ARG A 1 74 ? -10.117 35.156 0.391 1 86.94 74 ARG A O 1
ATOM 588 N N . ILE A 1 75 ? -9.445 34.094 -1.47 1 80.81 75 ILE A N 1
ATOM 589 C CA . ILE A 1 75 ? -8.156 34.781 -1.514 1 80.81 75 ILE A CA 1
ATOM 590 C C . ILE A 1 75 ? -8.227 35.938 -2.484 1 80.81 75 ILE A C 1
ATOM 592 O O . ILE A 1 75 ? -7.812 37.062 -2.15 1 80.81 75 ILE A O 1
ATOM 596 N N . THR A 1 76 ? -8.633 35.562 -3.717 1 79.44 76 THR A N 1
ATOM 597 C CA . THR A 1 76 ? -8.898 36.594 -4.719 1 79.44 76 THR A CA 1
ATOM 598 C C . THR A 1 76 ? -10.344 36.531 -5.191 1 79.44 76 THR A C 1
ATOM 600 O O . THR A 1 76 ? -11.102 35.656 -4.762 1 79.44 76 THR A O 1
ATOM 603 N N . ASP A 1 77 ? -10.742 37.406 -5.949 1 75.06 77 ASP A N 1
ATOM 604 C CA . ASP A 1 77 ? -12.125 37.469 -6.402 1 75.06 77 ASP A CA 1
ATOM 605 C C . ASP A 1 77 ? -12.531 36.219 -7.164 1 75.06 77 ASP A C 1
ATOM 607 O O . ASP A 1 77 ? -13.711 35.875 -7.199 1 75.06 77 ASP A O 1
ATOM 611 N N . THR A 1 78 ? -11.523 35.531 -7.637 1 78 78 THR A N 1
ATOM 612 C CA . THR A 1 78 ? -11.883 34.406 -8.469 1 78 78 THR A CA 1
ATOM 613 C C . THR A 1 78 ? -11.305 33.094 -7.898 1 78 78 THR A C 1
ATOM 615 O O . THR A 1 78 ? -11.617 32 -8.375 1 78 78 THR A O 1
ATOM 618 N N . GLU A 1 79 ? -10.562 33.312 -6.824 1 80.81 79 GLU A N 1
ATOM 619 C CA . GLU A 1 79 ? -9.859 32.125 -6.371 1 80.81 79 GLU A CA 1
ATOM 620 C C . GLU A 1 79 ? -10.219 31.781 -4.93 1 80.81 79 GLU A C 1
ATOM 622 O O . GLU A 1 79 ? -10.219 32.656 -4.059 1 80.81 79 GLU A O 1
ATOM 627 N N . PHE A 1 80 ? -10.688 30.516 -4.766 1 84.38 80 PHE A N 1
ATOM 628 C CA . PHE A 1 80 ? -11.039 30.016 -3.445 1 84.38 80 PHE A CA 1
ATOM 629 C C . PHE A 1 80 ? -10.141 28.844 -3.055 1 84.38 80 PHE A C 1
ATOM 631 O O . PHE A 1 80 ? -9.758 28.031 -3.902 1 84.38 80 PHE A O 1
ATOM 638 N N . ILE A 1 81 ? -9.742 28.875 -1.782 1 84.62 81 ILE A N 1
ATOM 639 C CA . ILE A 1 81 ? -8.953 27.75 -1.276 1 84.62 81 ILE A CA 1
ATOM 640 C C . ILE A 1 81 ? -9.602 27.188 -0.009 1 84.62 81 ILE A C 1
ATOM 642 O O . ILE A 1 81 ? -10.32 27.906 0.69 1 84.62 81 ILE A O 1
ATOM 646 N N . MET A 1 82 ? -9.422 25.953 0.29 1 87.62 82 MET A N 1
ATOM 647 C CA . MET A 1 82 ? -9.891 25.344 1.531 1 87.62 82 MET A CA 1
ATOM 648 C C . MET A 1 82 ? -8.922 25.625 2.674 1 87.62 82 MET A C 1
ATOM 650 O O . MET A 1 82 ? -7.727 25.344 2.561 1 87.62 82 MET A O 1
ATOM 654 N N . ASP A 1 83 ? -9.43 26.25 3.65 1 87.94 83 ASP A N 1
ATOM 655 C CA . ASP A 1 83 ? -8.57 26.609 4.773 1 87.94 83 ASP A CA 1
ATOM 656 C C . ASP A 1 83 ? -9.32 26.484 6.098 1 87.94 83 ASP A C 1
ATOM 658 O O . ASP A 1 83 ? -10.539 26.297 6.113 1 87.94 83 ASP A O 1
ATOM 662 N N . HIS A 1 84 ? -8.578 26.531 7.176 1 88.19 84 HIS A N 1
ATOM 663 C CA . HIS A 1 84 ? -9.164 26.484 8.508 1 88.19 84 HIS A CA 1
ATOM 664 C C . HIS A 1 84 ? -9.875 27.781 8.844 1 88.19 84 HIS A C 1
ATOM 666 O O . HIS A 1 84 ? -9.352 28.875 8.578 1 88.19 84 HIS A O 1
ATOM 672 N N . PHE A 1 85 ? -11.078 27.672 9.398 1 91.44 85 PHE A N 1
ATOM 673 C CA . PHE A 1 85 ? -11.883 28.844 9.75 1 91.44 85 PHE A CA 1
ATOM 674 C C . PHE A 1 85 ? -11.258 29.594 10.914 1 91.44 85 PHE A C 1
ATOM 676 O O . PHE A 1 85 ? -10.852 28.984 11.906 1 91.44 85 PHE A O 1
ATOM 683 N N . GLN A 1 86 ? -11.133 30.875 10.75 1 91.06 86 GLN A N 1
ATOM 684 C CA . GLN A 1 86 ? -10.68 31.766 11.805 1 91.06 86 GLN A CA 1
ATOM 685 C C . GLN A 1 86 ? -11.648 32.938 11.992 1 91.06 86 GLN A C 1
ATOM 687 O O . GLN A 1 86 ? -12.117 33.531 11.016 1 91.06 86 GLN A O 1
ATOM 692 N N . VAL A 1 87 ? -11.961 33.219 13.242 1 92 87 VAL A N 1
ATOM 693 C CA . VAL A 1 87 ? -12.898 34.281 13.555 1 92 87 VAL A CA 1
ATOM 694 C C . VAL A 1 87 ? -12.359 35.625 13.055 1 92 87 VAL A C 1
ATOM 696 O O . VAL A 1 87 ? -13.125 36.469 12.578 1 92 87 VAL A O 1
ATOM 699 N N . ALA A 1 88 ? -11.023 35.75 13.039 1 87.56 88 ALA A N 1
ATOM 700 C CA . ALA A 1 88 ? -10.383 37 12.633 1 87.56 88 ALA A CA 1
ATOM 701 C C . ALA A 1 88 ? -10.602 37.25 11.148 1 87.56 88 ALA A C 1
ATOM 703 O O . ALA A 1 88 ? -10.719 38.406 10.727 1 87.56 88 ALA A O 1
ATOM 704 N N . ASN A 1 89 ? -10.695 36.25 10.375 1 87.5 89 ASN A N 1
ATOM 705 C CA . ASN A 1 89 ? -10.867 36.375 8.93 1 87.5 89 ASN A CA 1
ATOM 706 C C . ASN A 1 89 ? -12.266 35.938 8.492 1 87.5 89 ASN A C 1
ATOM 708 O O . ASN A 1 89 ? -12.422 35.312 7.438 1 87.5 89 ASN A O 1
ATOM 712 N N . ARG A 1 90 ? -13.258 36.125 9.242 1 88.44 90 ARG A N 1
ATOM 713 C CA . ARG A 1 90 ? -14.602 35.625 8.977 1 88.44 90 ARG A CA 1
ATOM 714 C C . ARG A 1 90 ? -15.133 36.188 7.652 1 88.44 90 ARG A C 1
ATOM 716 O O . ARG A 1 90 ? -15.875 35.5 6.941 1 88.44 90 ARG A O 1
ATOM 723 N N . SER A 1 91 ? -14.711 37.406 7.211 1 87.38 91 SER A N 1
ATOM 724 C CA . SER A 1 91 ? -15.211 38.031 6 1 87.38 91 SER A CA 1
ATOM 725 C C . SER A 1 91 ? -14.766 37.281 4.754 1 87.38 91 SER A C 1
ATOM 727 O O . SER A 1 91 ? -15.43 37.344 3.717 1 87.38 91 SER A O 1
ATOM 729 N N . GLN A 1 92 ? -13.695 36.594 4.891 1 88.25 92 GLN A N 1
ATOM 730 C CA . GLN A 1 92 ? -13.164 35.875 3.746 1 88.25 92 GLN A CA 1
ATOM 731 C C . GLN A 1 92 ? -13.883 34.531 3.557 1 88.25 92 GLN A C 1
ATOM 733 O O . GLN A 1 92 ? -13.719 33.875 2.525 1 88.25 92 GLN A O 1
ATOM 738 N N . PHE A 1 93 ? -14.648 34.156 4.551 1 89.88 93 PHE A N 1
ATOM 739 C CA . PHE A 1 93 ? -15.305 32.844 4.488 1 89.88 93 PHE A CA 1
ATOM 740 C C . PHE A 1 93 ? -16.781 33 4.125 1 89.88 93 PHE A C 1
ATOM 742 O O . PHE A 1 93 ? -17.516 32.031 4.102 1 89.88 93 PHE A O 1
ATOM 749 N N . LEU A 1 94 ? -17.109 34.188 3.82 1 83.5 94 LEU A N 1
ATOM 750 C CA . LEU A 1 94 ? -18.5 34.438 3.488 1 83.5 94 LEU A CA 1
ATOM 751 C C . LEU A 1 94 ? -18.828 33.938 2.082 1 83.5 94 LEU A C 1
ATOM 753 O O . LEU A 1 94 ? -18.078 34.188 1.141 1 83.5 94 LEU A O 1
ATOM 757 N N . MET A 1 95 ? -19.75 33 2.029 1 75.75 95 MET A N 1
ATOM 758 C CA . MET A 1 95 ? -20.188 32.5 0.73 1 75.75 95 MET A CA 1
ATOM 759 C C . MET A 1 95 ? -21.672 32.75 0.527 1 75.75 95 MET A C 1
ATOM 761 O O . MET A 1 95 ? -22.5 32.312 1.325 1 75.75 95 MET A O 1
ATOM 765 N N . ALA A 1 96 ? -21.953 33.438 -0.529 1 64.44 96 ALA A N 1
ATOM 766 C CA . ALA A 1 96 ? -23.344 33.781 -0.826 1 64.44 96 ALA A CA 1
ATOM 767 C C . ALA A 1 96 ? -24.062 32.625 -1.505 1 64.44 96 ALA A C 1
ATOM 769 O O . ALA A 1 96 ? -24.359 32.688 -2.699 1 64.44 96 ALA A O 1
ATOM 770 N N . VAL A 1 97 ? -24.078 31.531 -0.906 1 66.88 97 VAL A N 1
ATOM 771 C CA . VAL A 1 97 ? -24.781 30.391 -1.473 1 66.88 97 VAL A CA 1
ATOM 772 C C . VAL A 1 97 ? -26.062 30.125 -0.677 1 66.88 97 VAL A C 1
ATOM 774 O O . VAL A 1 97 ? -26.109 30.359 0.532 1 66.88 97 VAL A O 1
ATOM 777 N N . PRO A 1 98 ? -27.094 29.734 -1.358 1 65.38 98 PRO A N 1
ATOM 778 C CA . PRO A 1 98 ? -28.328 29.375 -0.653 1 65.38 98 PRO A CA 1
ATOM 779 C C . PRO A 1 98 ? -28.141 28.203 0.312 1 65.38 98 PRO A C 1
ATOM 781 O O . PRO A 1 98 ? -27.312 27.328 0.07 1 65.38 98 PRO A O 1
ATOM 784 N N . GLY A 1 99 ? -28.797 28.219 1.49 1 66.69 99 GLY A N 1
ATOM 785 C CA . GLY A 1 99 ? -28.797 27.109 2.439 1 66.69 99 GLY A CA 1
ATOM 786 C C . GLY A 1 99 ? -27.891 27.359 3.637 1 66.69 99 GLY A C 1
ATOM 787 O O . GLY A 1 99 ? -27.734 26.484 4.488 1 66.69 99 GLY A O 1
ATOM 788 N N . ARG A 1 100 ? -27.359 28.547 3.592 1 76.06 100 ARG A N 1
ATOM 789 C CA . ARG A 1 100 ? -26.484 28.859 4.719 1 76.06 100 ARG A CA 1
ATOM 790 C C . ARG A 1 100 ? -27.188 29.797 5.707 1 76.06 100 ARG A C 1
ATOM 792 O O . ARG A 1 100 ? -28.328 30.188 5.484 1 76.06 100 ARG A O 1
ATOM 799 N N . ASP A 1 101 ? -26.578 30.016 6.781 1 78.12 101 ASP A N 1
ATOM 800 C CA . ASP A 1 101 ? -27.109 30.875 7.832 1 78.12 101 ASP A CA 1
ATOM 801 C C . ASP A 1 101 ? -27.203 32.312 7.352 1 78.12 101 ASP A C 1
ATOM 803 O O . ASP A 1 101 ? -26.672 32.688 6.297 1 78.12 101 ASP A O 1
ATOM 807 N N . PRO A 1 102 ? -28 33.062 8 1 76.75 102 PRO A N 1
ATOM 808 C CA . PRO A 1 102 ? -28.156 34.469 7.598 1 76.75 102 PRO A CA 1
ATOM 809 C C . PRO A 1 102 ? -26.812 35.219 7.453 1 76.75 102 PRO A C 1
ATOM 811 O O . PRO A 1 102 ? -26.703 36.156 6.668 1 76.75 102 PRO A O 1
ATOM 814 N N . ASN A 1 103 ? -25.859 34.719 8.211 1 80.5 103 ASN A N 1
ATOM 815 C CA . ASN A 1 103 ? -24.531 35.312 8.117 1 80.5 103 ASN A CA 1
ATOM 816 C C . ASN A 1 103 ? -23.719 34.688 6.988 1 80.5 103 ASN A C 1
ATOM 818 O O . ASN A 1 103 ? -22.578 35.125 6.742 1 80.5 103 ASN A O 1
ATOM 822 N N . GLN A 1 104 ? -24.297 33.656 6.383 1 83.31 104 GLN A N 1
ATOM 823 C CA . GLN A 1 104 ? -23.688 33 5.223 1 83.31 104 GLN A CA 1
ATOM 824 C C . GLN A 1 104 ? -22.391 32.281 5.605 1 83.31 104 GLN A C 1
ATOM 826 O O . GLN A 1 104 ? -21.422 32.281 4.832 1 83.31 104 GLN A O 1
ATOM 831 N N . LEU A 1 105 ? -22.344 31.766 6.754 1 87.75 105 LEU A N 1
ATOM 832 C CA . LEU A 1 105 ? -21.109 31.172 7.227 1 87.75 105 LEU A CA 1
ATOM 833 C C . LEU A 1 105 ? -21.25 29.656 7.359 1 87.75 105 LEU A C 1
ATOM 835 O O . LEU A 1 105 ? -20.406 28.906 6.859 1 87.75 105 LEU A O 1
ATOM 839 N N . PHE A 1 106 ? -22.312 29.25 8.008 1 91.12 106 PHE A N 1
ATOM 840 C CA . PHE A 1 106 ? -22.391 27.844 8.383 1 91.12 106 PHE A CA 1
ATOM 841 C C . PHE A 1 106 ? -23.578 27.156 7.715 1 91.12 106 PHE A C 1
ATOM 843 O O . PHE A 1 106 ? -24.656 27.75 7.594 1 91.12 106 PHE A O 1
ATOM 850 N N . THR A 1 107 ? -23.359 25.969 7.289 1 90.19 107 THR A N 1
ATOM 851 C CA . THR A 1 107 ? -24.422 25.109 6.785 1 90.19 107 THR A CA 1
ATOM 852 C C . THR A 1 107 ? -25.172 24.422 7.934 1 90.19 107 THR A C 1
ATOM 854 O O . THR A 1 107 ? -24.75 24.531 9.094 1 90.19 107 THR A O 1
ATOM 857 N N . GLN A 1 108 ? -26.234 23.734 7.609 1 89.12 108 GLN A N 1
ATOM 858 C CA . GLN A 1 108 ? -27.016 23.062 8.641 1 89.12 108 GLN A CA 1
ATOM 859 C C . GLN A 1 108 ? -26.203 21.953 9.32 1 89.12 108 GLN A C 1
ATOM 861 O O . GLN A 1 108 ? -26.312 21.75 10.531 1 89.12 108 GLN A O 1
ATOM 866 N N . LYS A 1 109 ? -25.484 21.281 8.586 1 91.19 109 LYS A N 1
ATOM 867 C CA . LYS A 1 109 ? -24.656 20.219 9.148 1 91.19 109 LYS A CA 1
ATOM 868 C C . LYS A 1 109 ? -23.625 20.797 10.109 1 91.19 109 LYS A C 1
ATOM 870 O O . LYS A 1 109 ? -23.391 20.25 11.195 1 91.19 109 LYS A O 1
ATOM 875 N N . GLU A 1 110 ? -22.984 21.859 9.641 1 91.25 110 GLU A N 1
ATOM 876 C CA . GLU A 1 110 ? -21.953 22.469 10.461 1 91.25 110 GLU A CA 1
ATOM 877 C C . GLU A 1 110 ? -22.516 23 11.773 1 91.25 110 GLU A C 1
ATOM 879 O O . GLU A 1 110 ? -21.875 22.891 12.828 1 91.25 110 GLU A O 1
ATOM 884 N N . ARG A 1 111 ? -23.719 23.531 11.688 1 91 111 ARG A N 1
ATOM 885 C CA . ARG A 1 111 ? -24.359 24.031 12.898 1 91 111 ARG A CA 1
ATOM 886 C C . ARG A 1 111 ? -24.609 22.906 13.898 1 91 111 ARG A C 1
ATOM 888 O O . ARG A 1 111 ? -24.266 23.047 15.078 1 91 111 ARG A O 1
ATOM 895 N N . SER A 1 112 ? -25.203 21.906 13.406 1 91.06 112 SER A N 1
ATOM 896 C CA . SER A 1 112 ? -25.484 20.766 14.281 1 91.06 112 SER A CA 1
ATOM 897 C C . SER A 1 112 ? -24.188 20.188 14.844 1 91.06 112 SER A C 1
ATOM 899 O O . SER A 1 112 ? -24.125 19.828 16.016 1 91.06 112 SER A O 1
ATOM 901 N N . LEU A 1 113 ? -23.203 20.094 14.023 1 91.5 113 LEU A N 1
ATOM 902 C CA . LEU A 1 113 ? -21.922 19.531 14.414 1 91.5 113 LEU A CA 1
ATOM 903 C C . LEU A 1 113 ? -21.266 20.375 15.5 1 91.5 113 LEU A C 1
ATOM 905 O O . LEU A 1 113 ? -20.719 19.859 16.469 1 91.5 113 LEU A O 1
ATOM 909 N N . LEU A 1 114 ? -21.281 21.641 15.32 1 92.31 114 LEU A N 1
ATOM 910 C CA . LEU A 1 114 ? -20.641 22.562 16.25 1 92.31 114 LEU A CA 1
ATOM 911 C C . LEU A 1 114 ? -21.375 22.594 17.578 1 92.31 114 LEU A C 1
ATOM 913 O O . LEU A 1 114 ? -20.75 22.641 18.641 1 92.31 114 LEU A O 1
ATOM 917 N N . VAL A 1 115 ? -22.688 22.594 17.531 1 92.25 115 VAL A N 1
ATOM 918 C CA . VAL A 1 115 ? -23.469 22.578 18.766 1 92.25 115 VAL A CA 1
ATOM 919 C C . VAL A 1 115 ? -23.172 21.297 19.531 1 92.25 115 VAL A C 1
ATOM 921 O O . VAL A 1 115 ? -22.984 21.328 20.75 1 92.25 115 VAL A O 1
ATOM 924 N N . LEU A 1 116 ? -23.156 20.234 18.844 1 90.44 116 LEU A N 1
ATOM 925 C CA . LEU A 1 116 ? -22.828 18.969 19.469 1 90.44 116 LEU A CA 1
ATOM 926 C C . LEU A 1 116 ? -21.406 18.984 20.016 1 90.44 116 LEU A C 1
ATOM 928 O O . LEU A 1 116 ? -21.125 18.391 21.062 1 90.44 116 LEU A O 1
ATOM 932 N N . GLY A 1 117 ? -20.5 19.609 19.266 1 88.44 117 GLY A N 1
ATOM 933 C CA . GLY A 1 117 ? -19.141 19.781 19.75 1 88.44 117 GLY A CA 1
ATOM 934 C C . GLY A 1 117 ? -19.047 20.562 21.047 1 88.44 117 GLY A C 1
ATOM 935 O O . GLY A 1 117 ? -18.25 20.219 21.922 1 88.44 117 GLY A O 1
ATOM 936 N N . ILE A 1 118 ? -19.812 21.609 21.156 1 91.38 118 ILE A N 1
ATOM 937 C CA . ILE A 1 118 ? -19.844 22.422 22.359 1 91.38 118 ILE A CA 1
ATOM 938 C C . ILE A 1 118 ? -20.359 21.578 23.531 1 91.38 118 ILE A C 1
ATOM 940 O O . ILE A 1 118 ? -19.812 21.656 24.641 1 91.38 118 ILE A O 1
ATOM 944 N N . LEU A 1 119 ? -21.312 20.797 23.219 1 89.12 119 LEU A N 1
ATOM 945 C CA . LEU A 1 119 ? -21.875 19.922 24.25 1 89.12 119 LEU A CA 1
ATOM 946 C C . LEU A 1 119 ? -20.812 18.938 24.75 1 89.12 119 LEU A C 1
ATOM 948 O O . LEU A 1 119 ? -20.812 18.594 25.938 1 89.12 119 LEU A O 1
ATOM 952 N N . GLU A 1 120 ? -20 18.516 23.906 1 85.12 120 GLU A N 1
ATOM 953 C CA . GLU A 1 120 ? -18.969 17.531 24.25 1 85.12 120 GLU A CA 1
ATOM 954 C C . GLU A 1 120 ? -17.828 18.188 25.016 1 85.12 120 GLU A C 1
ATOM 956 O O . GLU A 1 120 ? -17.078 17.516 25.734 1 85.12 120 GLU A O 1
ATOM 961 N N . ASP A 1 121 ? -17.656 19.469 24.875 1 84.19 121 ASP A N 1
ATOM 962 C CA . ASP A 1 121 ? -16.547 20.188 25.5 1 84.19 121 ASP A CA 1
ATOM 963 C C . ASP A 1 121 ? -16.891 20.578 26.938 1 84.19 121 ASP A C 1
ATOM 965 O O . ASP A 1 121 ? -16 20.938 27.719 1 84.19 121 ASP A O 1
ATOM 969 N N . ILE A 1 122 ? -18.109 20.406 27.312 1 87.19 122 ILE A N 1
ATOM 970 C CA . ILE A 1 122 ? -18.516 20.797 28.656 1 87.19 122 ILE A CA 1
ATOM 971 C C . ILE A 1 122 ? -18.031 19.75 29.656 1 87.19 122 ILE A C 1
ATOM 973 O O . ILE A 1 122 ? -18.406 18.578 29.578 1 87.19 122 ILE A O 1
ATOM 977 N N . SER A 1 123 ? -17.062 20.188 30.484 1 84.12 123 SER A N 1
ATOM 978 C CA . SER A 1 123 ? -16.5 19.312 31.5 1 84.12 123 SER A CA 1
ATOM 979 C C . SER A 1 123 ? -16.953 19.734 32.906 1 84.12 123 SER A C 1
ATOM 981 O O . SER A 1 123 ? -17.109 20.922 33.188 1 84.12 123 SER A O 1
ATOM 983 N N . ILE A 1 124 ? -17.219 18.797 33.688 1 79.69 124 ILE A N 1
ATOM 984 C CA . ILE A 1 124 ? -17.641 19.078 35.062 1 79.69 124 ILE A CA 1
ATOM 985 C C . ILE A 1 124 ? -16.484 18.812 36.031 1 79.69 124 ILE A C 1
ATOM 987 O O . ILE A 1 124 ? -16.703 18.422 37.188 1 79.69 124 ILE A O 1
ATOM 991 N N . LYS A 1 125 ? -15.305 18.969 35.562 1 72 125 LYS A N 1
ATOM 992 C CA . LYS A 1 125 ? -14.156 18.75 36.438 1 72 125 LYS A CA 1
ATOM 993 C C . LYS A 1 125 ? -14.227 19.625 37.688 1 72 125 LYS A C 1
ATOM 995 O O . LYS A 1 125 ? -13.891 19.188 38.781 1 72 125 LYS A O 1
ATOM 1000 N N . ASN A 1 126 ? -14.797 20.828 37.625 1 71.38 126 ASN A N 1
ATOM 1001 C CA . ASN A 1 126 ? -14.773 21.797 38.719 1 71.38 126 ASN A CA 1
ATOM 1002 C C . ASN A 1 126 ? -16.031 21.719 39.562 1 71.38 126 ASN A C 1
ATOM 1004 O O . ASN A 1 126 ? -16.094 22.281 40.688 1 71.38 126 ASN A O 1
ATOM 1008 N N . ASN A 1 127 ? -17.062 21.109 39.031 1 78.31 127 ASN A N 1
ATOM 1009 C CA . ASN A 1 127 ? -18.297 21 39.781 1 78.31 127 ASN A CA 1
ATOM 1010 C C . ASN A 1 127 ? -18.422 19.641 40.469 1 78.31 127 ASN A C 1
ATOM 1012 O O . ASN A 1 127 ? -19.125 18.75 39.969 1 78.31 127 ASN A O 1
ATOM 1016 N N . VAL A 1 128 ? -17.812 19.5 41.562 1 75.31 128 VAL A N 1
ATOM 1017 C CA . VAL A 1 128 ? -17.688 18.25 42.312 1 75.31 128 VAL A CA 1
ATOM 1018 C C . VAL A 1 128 ? -19.078 17.812 42.781 1 75.31 128 VAL A C 1
ATOM 1020 O O . VAL A 1 128 ? -19.391 16.609 42.781 1 75.31 128 VAL A O 1
ATOM 1023 N N . LYS A 1 129 ? -19.875 18.766 43.188 1 77.88 129 LYS A N 1
ATOM 1024 C CA . LYS A 1 129 ? -21.203 18.453 43.688 1 77.88 129 LYS A CA 1
ATOM 1025 C C . LYS A 1 129 ? -22.047 17.75 42.656 1 77.88 129 LYS A C 1
ATOM 1027 O O . LYS A 1 129 ? -22.719 16.75 42.938 1 77.88 129 LYS A O 1
ATOM 1032 N N . LEU A 1 130 ? -22.047 18.312 41.469 1 81.44 130 LEU A N 1
ATOM 1033 C CA . LEU A 1 130 ? -22.812 17.734 40.344 1 81.44 130 LEU A CA 1
ATOM 1034 C C . LEU A 1 130 ? -22.266 16.359 39.969 1 81.44 130 LEU A C 1
ATOM 1036 O O . LEU A 1 130 ? -23.016 15.438 39.688 1 81.44 130 LEU A O 1
ATOM 1040 N N . LYS A 1 131 ? -20.953 16.281 39.969 1 79.38 131 LYS A N 1
ATOM 1041 C CA . LYS A 1 131 ? -20.328 15.016 39.625 1 79.38 131 LYS A CA 1
ATOM 1042 C C . LYS A 1 131 ? -20.703 13.922 40.625 1 79.38 131 LYS A C 1
ATOM 1044 O O . LYS A 1 131 ? -20.984 12.789 40.219 1 79.38 131 LYS A O 1
ATOM 1049 N N . GLU A 1 132 ? -20.688 14.25 41.844 1 76.88 132 GLU A N 1
ATOM 1050 C CA . GLU A 1 132 ? -21.016 13.281 42.875 1 76.88 132 GLU A CA 1
ATOM 1051 C C . GLU A 1 132 ? -22.469 12.828 42.75 1 76.88 132 GLU A C 1
ATOM 1053 O O . GLU A 1 132 ? -22.781 11.672 43.031 1 76.88 132 GLU A O 1
ATOM 1058 N N . GLN A 1 133 ? -23.219 13.789 42.375 1 75.75 133 GLN A N 1
ATOM 1059 C CA . GLN A 1 133 ? -24.641 13.469 42.25 1 75.75 133 GLN A CA 1
ATOM 1060 C C . GLN A 1 133 ? -24.922 12.625 41.031 1 75.75 133 GLN A C 1
ATOM 1062 O O . GLN A 1 133 ? -25.828 11.797 41.031 1 75.75 133 GLN A O 1
ATOM 1067 N N . LEU A 1 134 ? -24.219 12.984 40.031 1 76.5 134 LEU A N 1
ATOM 1068 C CA . LEU A 1 134 ? -24.453 12.289 38.781 1 76.5 134 LEU A CA 1
ATOM 1069 C C . LEU A 1 134 ? -23.781 10.922 38.781 1 76.5 134 LEU A C 1
ATOM 1071 O O . LEU A 1 134 ? -24.328 9.961 38.25 1 76.5 134 LEU A O 1
ATOM 1075 N N . VAL A 1 135 ? -22.516 10.906 39.312 1 65.31 135 VAL A N 1
ATOM 1076 C CA . VAL A 1 135 ? -21.719 9.68 39.25 1 65.31 135 VAL A CA 1
ATOM 1077 C C . VAL A 1 135 ? -22.078 8.797 40.438 1 65.31 135 VAL A C 1
ATOM 1079 O O . VAL A 1 135 ? -21.422 8.828 41.5 1 65.31 135 VAL A O 1
ATOM 1082 N N . GLN A 1 136 ? -23.25 9.016 41.188 1 53.5 136 GLN A N 1
ATOM 1083 C CA . GLN A 1 136 ? -23.438 8.109 42.312 1 53.5 136 GLN A CA 1
ATOM 1084 C C . GLN A 1 136 ? -22.953 6.703 42 1 53.5 136 GLN A C 1
ATOM 1086 O O . GLN A 1 136 ? -22.219 6.094 42.75 1 53.5 136 GLN A O 1
ATOM 1091 N N . GLN A 1 137 ? -24 5.793 41.75 1 44.56 137 GLN A N 1
ATOM 1092 C CA . GLN A 1 137 ? -24.141 4.355 41.938 1 44.56 137 GLN A CA 1
ATOM 1093 C C . GLN A 1 137 ? -23.062 3.588 41.188 1 44.56 137 GLN A C 1
ATOM 1095 O O . GLN A 1 137 ? -22.641 2.518 41.625 1 44.56 137 GLN A O 1
ATOM 1100 N N . THR A 1 138 ? -23.219 3.295 39.812 1 45.44 138 THR A N 1
ATOM 1101 C CA . THR A 1 138 ? -22.469 2.184 39.25 1 45.44 138 THR A CA 1
ATOM 1102 C C . THR A 1 138 ? -21.016 2.561 39.031 1 45.44 138 THR A C 1
ATOM 1104 O O . THR A 1 138 ? -20.156 2.18 39.844 1 45.44 138 THR A O 1
ATOM 1107 N N . ASN A 1 139 ? -20.375 2.125 37.719 1 47.16 139 ASN A N 1
ATOM 1108 C CA . ASN A 1 139 ? -18.984 2.045 37.25 1 47.16 139 ASN A CA 1
ATOM 1109 C C . ASN A 1 139 ? -18.422 3.428 36.969 1 47.16 139 ASN A C 1
ATOM 1111 O O . ASN A 1 139 ? -19.016 4.215 36.25 1 47.16 139 ASN A O 1
ATOM 1115 N N . LYS A 1 140 ? -17.516 4.066 37.844 1 47.47 140 LYS A N 1
ATOM 1116 C CA . LYS A 1 140 ? -16.641 5.234 37.781 1 47.47 140 LYS A CA 1
ATOM 1117 C C . LYS A 1 140 ? -16.391 5.676 36.344 1 47.47 140 LYS A C 1
ATOM 1119 O O . LYS A 1 140 ? -15.75 4.961 35.562 1 47.47 140 LYS A O 1
ATOM 1124 N N . ALA A 1 141 ? -17.344 6.422 35.844 1 52.09 141 ALA A N 1
ATOM 1125 C CA . ALA A 1 141 ? -17.062 6.957 34.531 1 52.09 141 ALA A CA 1
ATOM 1126 C C . ALA A 1 141 ? -15.734 7.715 34.5 1 52.09 141 ALA A C 1
ATOM 1128 O O . ALA A 1 141 ? -15.516 8.625 35.312 1 52.09 141 ALA A O 1
ATOM 1129 N N . ASN A 1 142 ? -14.719 7.133 34.062 1 58.34 142 ASN A N 1
ATOM 1130 C CA . ASN A 1 142 ? -13.375 7.684 33.969 1 58.34 142 ASN A CA 1
ATOM 1131 C C . ASN A 1 142 ? -13.32 8.898 33.062 1 58.34 142 ASN A C 1
ATOM 1133 O O . ASN A 1 142 ? -12.273 9.211 32.469 1 58.34 142 ASN A O 1
ATOM 1137 N N . THR A 1 143 ? -14.695 9.586 32.844 1 63.78 143 THR A N 1
ATOM 1138 C CA . THR A 1 143 ? -14.625 10.758 31.984 1 63.78 143 THR A CA 1
ATOM 1139 C C . THR A 1 143 ? -15.227 11.984 32.656 1 63.78 143 THR A C 1
ATOM 1141 O O . THR A 1 143 ? -16.047 11.852 33.562 1 63.78 143 THR A O 1
ATOM 1144 N N . ASN A 1 144 ? -14.766 13.172 32.531 1 72.94 144 ASN A N 1
ATOM 1145 C CA . ASN A 1 144 ? -15.273 14.422 33.094 1 72.94 144 ASN A CA 1
ATOM 1146 C C . ASN A 1 144 ? -16.141 15.164 32.062 1 72.94 144 ASN A C 1
ATOM 1148 O O . ASN A 1 144 ? -16.547 16.297 32.312 1 72.94 144 ASN A O 1
ATOM 1152 N N . ILE A 1 145 ? -16.469 14.438 31.047 1 77.81 145 ILE A N 1
ATOM 1153 C CA . ILE A 1 145 ? -17.297 15.055 30.016 1 77.81 145 ILE A CA 1
ATOM 1154 C C . ILE A 1 145 ? -18.781 14.852 30.344 1 77.81 145 ILE A C 1
ATOM 1156 O O . ILE A 1 145 ? -19.234 13.719 30.516 1 77.81 145 ILE A O 1
ATOM 1160 N N . LEU A 1 146 ? -19.531 15.914 30.469 1 82.25 146 LEU A N 1
ATOM 1161 C CA . LEU A 1 146 ? -20.906 15.938 30.938 1 82.25 146 LEU A CA 1
ATOM 1162 C C . LEU A 1 146 ? -21.797 15.07 30.062 1 82.25 146 LEU A C 1
ATOM 1164 O O . LEU A 1 146 ? -22.562 14.25 30.578 1 82.25 146 LEU A O 1
ATOM 1168 N N . ARG A 1 147 ? -21.719 15.219 28.734 1 83.5 147 ARG A N 1
ATOM 1169 C CA . ARG A 1 147 ? -22.562 14.477 27.812 1 83.5 147 ARG A CA 1
ATOM 1170 C C . ARG A 1 147 ? -22.422 12.969 28.031 1 83.5 147 ARG A C 1
ATOM 1172 O O . ARG A 1 147 ? -23.406 12.242 28.062 1 83.5 147 ARG A O 1
ATOM 1179 N N . TYR A 1 148 ? -21.25 12.562 28.156 1 78.88 148 TYR A N 1
ATOM 1180 C CA . TYR A 1 148 ? -20.984 11.133 28.297 1 78.88 148 TYR A CA 1
ATOM 1181 C C . TYR A 1 148 ? -21.5 10.617 29.625 1 78.88 148 TYR A C 1
ATOM 1183 O O . TYR A 1 148 ? -22.016 9.5 29.719 1 78.88 148 TYR A O 1
ATOM 1191 N N . ILE A 1 149 ? -21.391 11.414 30.641 1 79.81 149 ILE A N 1
ATOM 1192 C CA . ILE A 1 149 ? -21.875 11.039 31.969 1 79.81 149 ILE A CA 1
ATOM 1193 C C . ILE A 1 149 ? -23.391 10.898 31.938 1 79.81 149 ILE A C 1
ATOM 1195 O O . ILE A 1 149 ? -23.953 9.93 32.469 1 79.81 149 ILE A O 1
ATOM 1199 N N . LEU A 1 150 ? -23.953 11.82 31.266 1 84.69 150 LEU A N 1
ATOM 1200 C CA . LEU A 1 150 ? -25.422 11.812 31.172 1 84.69 150 LEU A CA 1
ATOM 1201 C C . LEU A 1 150 ? -25.906 10.602 30.391 1 84.69 150 LEU A C 1
ATOM 1203 O O . LEU A 1 150 ? -26.906 9.984 30.75 1 84.69 150 LEU A O 1
ATOM 1207 N N . GLU A 1 151 ? -25.219 10.289 29.344 1 81.94 151 GLU A N 1
ATOM 1208 C CA . GLU A 1 151 ? -25.594 9.156 28.516 1 81.94 151 GLU A CA 1
ATOM 1209 C C . GLU A 1 151 ? -25.312 7.832 29.203 1 81.94 151 GLU A C 1
ATOM 1211 O O . GLU A 1 151 ? -26.125 6.906 29.141 1 81.94 151 GLU A O 1
ATOM 1216 N N . SER A 1 152 ? -24.203 7.711 29.844 1 77.38 152 SER A N 1
ATOM 1217 C CA . SER A 1 152 ? -23.797 6.473 30.516 1 77.38 152 SER A CA 1
ATOM 1218 C C . SER A 1 152 ? -24.703 6.168 31.703 1 77.38 152 SER A C 1
ATOM 1220 O O . SER A 1 152 ? -24.984 5.008 32 1 77.38 152 SER A O 1
ATOM 1222 N N . GLN A 1 153 ? -25.141 7.227 32.375 1 78.81 153 GLN A N 1
ATOM 1223 C CA . GLN A 1 153 ? -25.953 7.043 33.594 1 78.81 153 GLN A CA 1
ATOM 1224 C C . GLN A 1 153 ? -27.438 6.992 33.219 1 78.81 153 GLN A C 1
ATOM 1226 O O . GLN A 1 153 ? -28.297 6.859 34.094 1 78.81 153 GLN A O 1
ATOM 1231 N N . GLY A 1 154 ? -27.719 7.148 31.922 1 80.81 154 GLY A N 1
ATOM 1232 C CA . GLY A 1 154 ? -29.078 6.992 31.438 1 80.81 154 GLY A CA 1
ATOM 1233 C C . GLY A 1 154 ? -29.938 8.211 31.688 1 80.81 154 GLY A C 1
ATOM 1234 O O . GLY A 1 154 ? -31.141 8.086 31.938 1 80.81 154 GLY A O 1
ATOM 1235 N N . TRP A 1 155 ? -29.406 9.352 31.75 1 85.5 155 TRP A N 1
ATOM 1236 C CA . TRP A 1 155 ? -30.172 10.578 31.969 1 85.5 155 TRP A CA 1
ATOM 1237 C C . TRP A 1 155 ? -30.766 11.078 30.656 1 85.5 155 TRP A C 1
ATOM 1239 O O . TRP A 1 155 ? -31.766 11.82 30.656 1 85.5 155 TRP A O 1
ATOM 1249 N N . ILE A 1 156 ? -30.109 10.75 29.609 1 87.62 156 ILE A N 1
ATOM 1250 C CA . ILE A 1 156 ? -30.547 11.188 28.281 1 87.62 156 ILE A CA 1
ATOM 1251 C C . ILE A 1 156 ? -31.109 9.992 27.5 1 87.62 156 ILE A C 1
ATOM 1253 O O . ILE A 1 156 ? -30.469 8.945 27.406 1 87.62 156 ILE A O 1
ATOM 1257 N N . GLN A 1 157 ? -32.281 10.18 27.078 1 84.75 157 GLN A N 1
ATOM 1258 C CA . GLN A 1 157 ? -32.906 9.125 26.281 1 84.75 157 GLN A CA 1
ATOM 1259 C C . GLN A 1 157 ? -32.469 9.219 24.812 1 84.75 157 GLN A C 1
ATOM 1261 O O . GLN A 1 157 ? -32.094 8.211 24.219 1 84.75 157 GLN A O 1
ATOM 1266 N N . LYS A 1 158 ? -32.625 10.438 24.203 1 86.88 158 LYS A N 1
ATOM 1267 C CA . LYS A 1 158 ? -32.281 10.648 22.812 1 86.88 158 LYS A CA 1
ATOM 1268 C C . LYS A 1 158 ? -31.625 12.016 22.609 1 86.88 158 LYS A C 1
ATOM 1270 O O . LYS A 1 158 ? -31.984 12.977 23.297 1 86.88 158 LYS A O 1
ATOM 1275 N N . LEU A 1 159 ? -30.688 12.023 21.906 1 88.25 159 LEU A N 1
ATOM 1276 C CA . LEU A 1 159 ? -30.016 13.242 21.469 1 88.25 159 LEU A CA 1
ATOM 1277 C C . LEU A 1 159 ? -29.797 13.234 19.969 1 88.25 159 LEU A C 1
ATOM 1279 O O . LEU A 1 159 ? -29.125 12.344 19.438 1 88.25 159 LEU A O 1
ATOM 1283 N N . ALA A 1 160 ? -30.469 14.141 19.266 1 89.38 160 ALA A N 1
ATOM 1284 C CA . ALA A 1 160 ? -30.359 14.141 17.812 1 89.38 160 ALA A CA 1
ATOM 1285 C C . ALA A 1 160 ? -30.531 15.547 17.234 1 89.38 160 ALA A C 1
ATOM 1287 O O . ALA A 1 160 ? -31.203 16.391 17.844 1 89.38 160 ALA A O 1
ATOM 1288 N N . PRO A 1 161 ? -29.922 15.812 16.141 1 91.31 161 PRO A N 1
ATOM 1289 C CA . PRO A 1 161 ? -30.203 17.078 15.445 1 91.31 161 PRO A CA 1
ATOM 1290 C C . PRO A 1 161 ? -31.625 17.172 14.93 1 91.31 161 PRO A C 1
ATOM 1292 O O . PRO A 1 161 ? -32.25 16.141 14.625 1 91.31 161 PRO A O 1
ATOM 1295 N N . VAL A 1 162 ? -32.062 18.344 14.844 1 89.06 162 VAL A N 1
ATOM 1296 C CA . VAL A 1 162 ? -33.438 18.578 14.438 1 89.06 162 VAL A CA 1
ATOM 1297 C C . VAL A 1 162 ? -33.5 18.734 12.914 1 89.06 162 VAL A C 1
ATOM 1299 O O . VAL A 1 162 ? -32.625 19.344 12.305 1 89.06 162 VAL A O 1
ATOM 1302 N N . HIS A 1 163 ? -34.531 18.156 12.367 1 88.81 163 HIS A N 1
ATOM 1303 C CA . HIS A 1 163 ? -34.781 18.297 10.938 1 88.81 163 HIS A CA 1
ATOM 1304 C C . HIS A 1 163 ? -35.312 19.688 10.609 1 88.81 163 HIS A C 1
ATOM 1306 O O . HIS A 1 163 ? -36.125 20.234 11.359 1 88.81 163 HIS A O 1
ATOM 1312 N N . PHE A 1 164 ? -34.812 20.203 9.547 1 85.62 164 PHE A N 1
ATOM 1313 C CA . PHE A 1 164 ? -35.375 21.406 8.938 1 85.62 164 PHE A CA 1
ATOM 1314 C C . PHE A 1 164 ? -36.219 21.047 7.715 1 85.62 164 PHE A C 1
ATOM 1316 O O . PHE A 1 164 ? -35.656 20.672 6.676 1 85.62 164 PHE A O 1
ATOM 1323 N N . ASP A 1 165 ? -37.438 21.234 7.707 1 83.81 165 ASP A N 1
ATOM 1324 C CA . ASP A 1 165 ? -38.406 20.703 6.75 1 83.81 165 ASP A CA 1
ATOM 1325 C C . ASP A 1 165 ? -38.125 21.234 5.344 1 83.81 165 ASP A C 1
ATOM 1327 O O . ASP A 1 165 ? -38.156 20.484 4.371 1 83.81 165 ASP A O 1
ATOM 1331 N N . GLU A 1 166 ? -37.875 22.438 5.23 1 84.69 166 GLU A N 1
ATOM 1332 C CA . GLU A 1 166 ? -37.656 23 3.902 1 84.69 166 GLU A CA 1
ATOM 1333 C C . GLU A 1 166 ? -36.438 22.391 3.219 1 84.69 166 GLU A C 1
ATOM 1335 O O . GLU A 1 166 ? -36.5 22.031 2.041 1 84.69 166 GLU A O 1
ATOM 1340 N N . ALA A 1 167 ? -35.438 22.281 3.977 1 86.5 167 ALA A N 1
ATOM 1341 C CA . ALA A 1 167 ? -34.219 21.766 3.406 1 86.5 167 ALA A CA 1
ATOM 1342 C C . ALA A 1 167 ? -34.344 20.281 3.076 1 86.5 167 ALA A C 1
ATOM 1344 O O . ALA A 1 167 ? -33.875 19.828 2.025 1 86.5 167 ALA A O 1
ATOM 1345 N N . LYS A 1 168 ? -34.938 19.531 3.922 1 89.94 168 LYS A N 1
ATOM 1346 C CA . LYS A 1 168 ? -35.031 18.094 3.691 1 89.94 168 LYS A CA 1
ATOM 1347 C C . LYS A 1 168 ? -35.938 17.781 2.508 1 89.94 168 LYS A C 1
ATOM 1349 O O . LYS A 1 168 ? -35.688 16.844 1.744 1 89.94 168 LYS A O 1
ATOM 1354 N N . GLU A 1 169 ? -36.969 18.562 2.322 1 89.81 169 GLU A N 1
ATOM 1355 C CA . GLU A 1 169 ? -37.875 18.359 1.198 1 89.81 169 GLU A CA 1
ATOM 1356 C C . GLU A 1 169 ? -37.219 18.688 -0.129 1 89.81 169 GLU A C 1
ATOM 1358 O O . GLU A 1 169 ? -37.438 18.016 -1.136 1 89.81 169 GLU A O 1
ATOM 1363 N N . LYS A 1 170 ? -36.469 19.672 -0.078 1 90.25 170 LYS A N 1
ATOM 1364 C CA . LYS A 1 170 ? -35.75 20.047 -1.287 1 90.25 170 LYS A CA 1
ATOM 1365 C C . LYS A 1 170 ? -34.781 18.953 -1.72 1 90.25 170 LYS A C 1
ATOM 1367 O O . LYS A 1 170 ? -34.688 18.625 -2.906 1 90.25 170 LYS A O 1
ATOM 1372 N N . ILE A 1 171 ? -34.094 18.391 -0.799 1 92.88 171 ILE A N 1
ATOM 1373 C CA . ILE A 1 171 ? -33.156 17.312 -1.083 1 92.88 171 ILE A CA 1
ATOM 1374 C C . ILE A 1 171 ? -33.906 16.094 -1.596 1 92.88 171 ILE A C 1
ATOM 1376 O O . ILE A 1 171 ? -33.469 15.43 -2.543 1 92.88 171 ILE A O 1
ATOM 1380 N N . GLN A 1 172 ? -35.031 15.828 -0.989 1 91.88 172 GLN A N 1
ATOM 1381 C CA . GLN A 1 172 ? -35.844 14.688 -1.4 1 91.88 172 GLN A CA 1
ATOM 1382 C C . GLN A 1 172 ? -36.375 14.859 -2.828 1 91.88 172 GLN A C 1
ATOM 1384 O O . GLN A 1 172 ? -36.312 13.922 -3.629 1 91.88 172 GLN A O 1
ATOM 1389 N N . 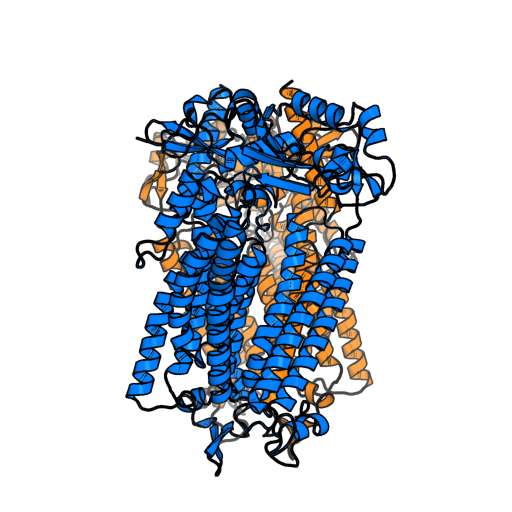LYS A 1 173 ? -36.781 16 -3.127 1 91.75 173 LYS A N 1
ATOM 1390 C CA . LYS A 1 173 ? -37.312 16.266 -4.465 1 91.75 173 LYS A CA 1
ATOM 1391 C C . LYS A 1 173 ? -36.188 16.203 -5.504 1 91.75 173 LYS A C 1
ATOM 1393 O O . LYS A 1 173 ? -36.375 15.648 -6.59 1 91.75 173 LYS A O 1
ATOM 1398 N N . ALA A 1 174 ? -35.094 16.75 -5.129 1 92.25 174 ALA A N 1
ATOM 1399 C CA . ALA A 1 174 ? -33.969 16.766 -6.047 1 92.25 174 ALA A CA 1
ATOM 1400 C C . ALA A 1 174 ? -33.438 15.352 -6.301 1 92.25 174 ALA A C 1
ATOM 1402 O O . ALA A 1 174 ? -32.906 15.062 -7.375 1 92.25 174 ALA A O 1
ATOM 1403 N N . THR A 1 175 ? -33.531 14.5 -5.332 1 92.12 175 THR A N 1
ATOM 1404 C CA . THR A 1 175 ? -33.062 13.125 -5.449 1 92.12 175 THR A CA 1
ATOM 1405 C C . THR A 1 175 ? -34.094 12.25 -6.168 1 92.12 175 THR A C 1
ATOM 1407 O O . THR A 1 175 ? -33.719 11.32 -6.883 1 92.12 175 THR A O 1
ATOM 1410 N N . MET A 1 176 ? -35.312 12.547 -6.035 1 88.38 176 MET A N 1
ATOM 1411 C CA . MET A 1 176 ? -36.375 11.727 -6.578 1 88.38 176 MET A CA 1
ATOM 1412 C C . MET A 1 176 ? -36.594 12.016 -8.062 1 88.38 176 MET A C 1
ATOM 1414 O O . MET A 1 176 ? -36.812 11.094 -8.859 1 88.38 176 MET A O 1
ATOM 1418 N N . TRP A 1 177 ? -36.5 13.328 -8.367 1 87 177 TRP A N 1
ATOM 1419 C CA . TRP A 1 177 ? -36.844 13.695 -9.734 1 87 177 TRP A CA 1
ATOM 1420 C C . TRP A 1 177 ? -35.719 14.531 -10.367 1 87 177 TRP A C 1
ATOM 1422 O O . TRP A 1 177 ? -35.062 15.328 -9.68 1 87 177 TRP A O 1
ATOM 1432 N N . PRO A 1 178 ? -35.469 14.305 -11.68 1 85.56 178 PRO A N 1
ATOM 1433 C CA . PRO A 1 178 ? -36.062 13.375 -12.633 1 85.56 178 PRO A CA 1
ATOM 1434 C C . PRO A 1 178 ? -35.5 11.961 -12.516 1 85.56 178 PRO A C 1
ATOM 1436 O O . PRO A 1 178 ? -34.375 11.773 -12.039 1 85.56 178 PRO A O 1
ATOM 1439 N N . LEU A 1 179 ? -36.219 11.117 -13.07 1 80.62 179 LEU A N 1
ATOM 1440 C CA . LEU A 1 179 ? -35.906 9.703 -12.922 1 80.62 179 LEU A CA 1
ATOM 1441 C C . LEU A 1 179 ? -34.656 9.344 -13.719 1 80.62 179 LEU A C 1
ATOM 1443 O O . LEU A 1 179 ? -33.969 8.367 -13.398 1 80.62 179 LEU A O 1
ATOM 1447 N N . TRP A 1 180 ? -34.344 10.156 -14.688 1 82.81 180 TRP A N 1
ATOM 1448 C CA . TRP A 1 180 ? -33.188 9.812 -15.539 1 82.81 180 TRP A CA 1
ATOM 1449 C C . TRP A 1 180 ? -31.891 10.273 -14.906 1 82.81 180 TRP A C 1
ATOM 1451 O O . TRP A 1 180 ? -30.797 9.867 -15.344 1 82.81 180 TRP A O 1
ATOM 1461 N N . GLN A 1 181 ? -31.984 11.078 -13.875 1 87.81 181 GLN A N 1
ATOM 1462 C CA . GLN A 1 181 ? -30.781 11.523 -13.172 1 87.81 181 GLN A CA 1
ATOM 1463 C C . GLN A 1 181 ? -30.25 10.438 -12.234 1 87.81 181 GLN A C 1
ATOM 1465 O O . GLN A 1 181 ? -30.891 10.125 -11.227 1 87.81 181 GLN A O 1
ATOM 1470 N N . ILE A 1 182 ? -29.172 9.969 -12.594 1 90.06 182 ILE A N 1
ATOM 1471 C CA . ILE A 1 182 ? -28.609 8.852 -11.836 1 90.06 182 ILE A CA 1
ATOM 1472 C C . ILE A 1 182 ? -27.859 9.391 -10.617 1 90.06 182 ILE A C 1
ATOM 1474 O O . ILE A 1 182 ? -27.984 8.852 -9.508 1 90.06 182 ILE A O 1
ATOM 1478 N N . MET A 1 183 ? -27.172 10.539 -10.82 1 92 183 MET A N 1
ATOM 1479 C CA . MET A 1 183 ? -26.359 11.07 -9.727 1 92 183 MET A CA 1
ATOM 1480 C C . MET A 1 183 ? -27.203 11.961 -8.812 1 92 183 MET A C 1
ATOM 1482 O O . MET A 1 183 ? -27.891 12.867 -9.281 1 92 183 MET A O 1
ATOM 1486 N N . PRO A 1 184 ? -27.203 11.656 -7.547 1 94.38 184 PRO A N 1
ATOM 1487 C CA . PRO A 1 184 ? -27.906 12.5 -6.586 1 94.38 184 PRO A CA 1
ATOM 1488 C C . PRO A 1 184 ? -27.188 13.812 -6.309 1 94.38 184 PRO A C 1
ATOM 1490 O O . PRO A 1 184 ? -26.031 13.984 -6.715 1 94.38 184 PRO A O 1
ATOM 1493 N N . PRO A 1 185 ? -27.906 14.734 -5.762 1 94.56 185 PRO A N 1
ATOM 1494 C CA . PRO A 1 185 ? -27.234 15.977 -5.352 1 94.56 185 PRO A CA 1
ATOM 1495 C C . PRO A 1 185 ? -26.328 15.789 -4.137 1 94.56 185 PRO A C 1
ATOM 1497 O O . PRO A 1 185 ? -26.703 16.172 -3.023 1 94.56 185 PRO A O 1
ATOM 1500 N N . VAL A 1 186 ? -25.188 15.398 -4.336 1 95.69 186 VAL A N 1
ATOM 1501 C CA . VAL A 1 186 ? -24.266 14.945 -3.305 1 95.69 186 VAL A CA 1
ATOM 1502 C C . VAL A 1 186 ? -23.859 16.125 -2.424 1 95.69 186 VAL A C 1
ATOM 1504 O O . VAL A 1 186 ? -23.781 15.992 -1.2 1 95.69 186 VAL A O 1
ATOM 1507 N N . LEU A 1 187 ? -23.625 17.281 -2.971 1 93.38 187 LEU A N 1
ATOM 1508 C CA . LEU A 1 187 ? -23.172 18.438 -2.211 1 93.38 187 LEU A CA 1
ATOM 1509 C C . LEU A 1 187 ? -24.281 18.922 -1.266 1 93.38 187 LEU A C 1
ATOM 1511 O O . LEU A 1 187 ? -24 19.266 -0.115 1 93.38 187 LEU A O 1
ATOM 1515 N N . GLN A 1 188 ? -25.484 18.922 -1.746 1 93.06 188 GLN A N 1
ATOM 1516 C CA . GLN A 1 188 ? -26.594 19.312 -0.898 1 93.06 188 GLN A CA 1
ATOM 1517 C C . GLN A 1 188 ? -26.797 18.328 0.245 1 93.06 188 GLN A C 1
ATOM 1519 O O . GLN A 1 188 ? -27.125 18.719 1.368 1 93.06 188 GLN A O 1
ATOM 1524 N N . ILE A 1 189 ? -26.641 17.078 -0.07 1 94.69 189 ILE A N 1
ATOM 1525 C CA . ILE A 1 189 ? -26.766 16.047 0.947 1 94.69 189 ILE A CA 1
ATOM 1526 C C . ILE A 1 189 ? -25.672 16.188 1.992 1 94.69 189 ILE A C 1
ATOM 1528 O O . ILE A 1 189 ? -25.922 16.047 3.191 1 94.69 189 ILE A O 1
ATOM 1532 N N . GLU A 1 190 ? -24.516 16.5 1.532 1 95 190 GLU A N 1
ATOM 1533 C CA . GLU A 1 190 ? -23.391 16.688 2.443 1 95 190 GLU A CA 1
ATOM 1534 C C . GLU A 1 190 ? -23.609 17.891 3.352 1 95 190 GLU A C 1
ATOM 1536 O O . GLU A 1 190 ? -23.312 17.828 4.547 1 95 190 GLU A O 1
ATOM 1541 N N . GLU A 1 191 ? -24.109 18.938 2.824 1 92.12 191 GLU A N 1
ATOM 1542 C CA . GLU A 1 191 ? -24.312 20.172 3.57 1 92.12 191 GLU A CA 1
ATOM 1543 C C . GLU A 1 191 ? -25.422 20.031 4.605 1 92.12 191 GLU A C 1
ATOM 1545 O O . GLU A 1 191 ? -25.469 20.766 5.586 1 92.12 191 GLU A O 1
ATOM 1550 N N . TYR A 1 192 ? -26.25 19.062 4.379 1 92.62 192 TYR A N 1
ATOM 1551 C CA . TYR A 1 192 ? -27.391 18.891 5.285 1 92.62 192 TYR A CA 1
ATOM 1552 C C . TYR A 1 192 ? -27.172 17.703 6.211 1 92.62 192 TYR A C 1
ATOM 1554 O O . TYR A 1 192 ? -27.266 17.844 7.434 1 92.62 192 TYR A O 1
ATOM 1562 N N . TYR A 1 193 ? -26.875 16.531 5.676 1 93.56 193 TYR A N 1
ATOM 1563 C CA . TYR A 1 193 ? -26.812 15.297 6.457 1 93.56 193 TYR A CA 1
ATOM 1564 C C . TYR A 1 193 ? -25.375 15.008 6.898 1 93.56 193 TYR A C 1
ATOM 1566 O O . TYR A 1 193 ? -25.156 14.281 7.867 1 93.56 193 TYR A O 1
ATOM 1574 N N . GLY A 1 194 ? -24.375 15.492 6.152 1 93.38 194 GLY A N 1
ATOM 1575 C CA . GLY A 1 194 ? -22.984 15.242 6.504 1 93.38 194 GLY A CA 1
ATOM 1576 C C . GLY A 1 194 ? -22.266 14.375 5.496 1 93.38 194 GLY A C 1
ATOM 1577 O O . GLY A 1 194 ? -22.875 13.812 4.59 1 93.38 194 GLY A O 1
ATOM 1578 N N . PRO A 1 195 ? -20.953 14.258 5.641 1 93.69 195 PRO A N 1
ATOM 1579 C CA . PRO A 1 195 ? -20.141 13.547 4.641 1 93.69 195 PRO A CA 1
ATOM 1580 C C . PRO A 1 195 ? -20.375 12.039 4.648 1 93.69 195 PRO A C 1
ATOM 1582 O O . PRO A 1 195 ? -20.297 11.398 3.602 1 93.69 195 PRO A O 1
ATOM 1585 N N . THR A 1 196 ? -20.641 11.406 5.727 1 93.19 196 THR A N 1
ATOM 1586 C CA . THR A 1 196 ? -20.859 9.969 5.793 1 93.19 196 THR A CA 1
ATOM 1587 C C . THR A 1 196 ? -22.016 9.547 4.895 1 93.19 196 THR A C 1
ATOM 1589 O O . THR A 1 196 ? -21.891 8.609 4.102 1 93.19 196 THR A O 1
ATOM 1592 N N . VAL A 1 197 ? -23.094 10.305 5.043 1 95 197 VAL A N 1
ATOM 159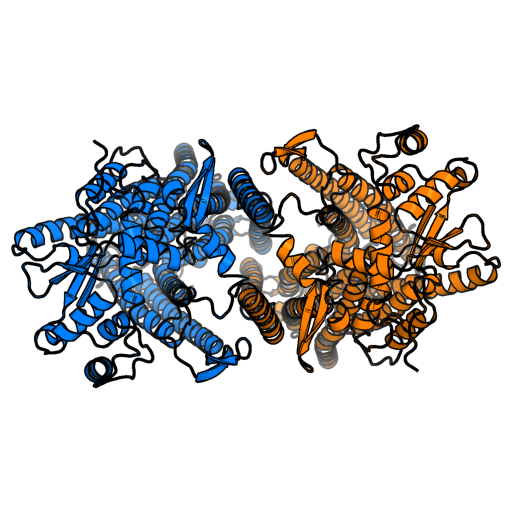3 C CA . VAL A 1 197 ? -24.281 10.023 4.242 1 95 197 VAL A CA 1
ATOM 1594 C C . VAL A 1 197 ? -24.031 10.406 2.787 1 95 197 VAL A C 1
ATOM 1596 O O . VAL A 1 197 ? -24.438 9.688 1.868 1 95 197 VAL A O 1
ATOM 1599 N N . ALA A 1 198 ? -23.375 11.469 2.621 1 96.25 198 ALA A N 1
ATOM 1600 C CA . ALA A 1 198 ? -23.094 11.945 1.268 1 96.25 198 ALA A CA 1
ATOM 1601 C C . ALA A 1 198 ? -22.234 10.945 0.504 1 96.25 198 ALA A C 1
ATOM 1603 O O . ALA A 1 198 ? -22.453 10.703 -0.687 1 96.25 198 ALA A O 1
ATOM 1604 N N . TYR A 1 199 ? -21.25 10.336 1.161 1 96.44 199 TYR A N 1
ATOM 1605 C CA . TYR A 1 199 ? -20.406 9.32 0.527 1 96.44 199 TYR A CA 1
ATOM 1606 C C . TYR A 1 199 ? -21.234 8.133 0.074 1 96.44 199 TYR A C 1
ATOM 1608 O O . TYR A 1 199 ? -21.016 7.578 -1.004 1 96.44 199 TYR A O 1
ATOM 1616 N N . TYR A 1 200 ? -22.172 7.742 0.891 1 96.06 200 TYR A N 1
ATOM 1617 C CA . TYR A 1 200 ? -23.016 6.605 0.544 1 96.06 200 TYR A CA 1
ATOM 1618 C C . TYR A 1 200 ? -23.797 6.883 -0.732 1 96.06 200 TYR A C 1
ATOM 1620 O O . TYR A 1 200 ? -23.781 6.086 -1.67 1 96.06 200 TYR A O 1
ATOM 1628 N N . PHE A 1 201 ? -24.438 8.031 -0.784 1 96.31 201 PHE A N 1
ATOM 1629 C CA . PHE A 1 201 ? -25.266 8.375 -1.94 1 96.31 201 PHE A CA 1
ATOM 1630 C C . PHE A 1 201 ? -24.391 8.57 -3.18 1 96.31 201 PHE A C 1
ATOM 1632 O O . PHE A 1 201 ? -24.781 8.18 -4.281 1 96.31 201 PHE A O 1
ATOM 1639 N N . ALA A 1 202 ? -23.266 9.172 -2.957 1 97.5 202 ALA A N 1
ATOM 1640 C CA . ALA A 1 202 ? -22.344 9.344 -4.078 1 97.5 202 ALA A CA 1
ATOM 1641 C C . ALA A 1 202 ? -21.891 7.996 -4.621 1 97.5 202 ALA A C 1
ATOM 1643 O O . ALA A 1 202 ? -21.812 7.801 -5.836 1 97.5 202 ALA A O 1
ATOM 1644 N N . PHE A 1 203 ? -21.562 7.113 -3.744 1 97.69 203 PHE A N 1
ATOM 1645 C CA . PHE A 1 203 ? -21.078 5.789 -4.129 1 97.69 203 PHE A CA 1
ATOM 1646 C C . PHE A 1 203 ? -22.156 5.023 -4.891 1 97.69 203 PHE A C 1
ATOM 1648 O O . PHE A 1 203 ? -21.891 4.449 -5.949 1 97.69 203 PHE A O 1
ATOM 1655 N N . VAL A 1 204 ? -23.375 5.035 -4.352 1 96.44 204 VAL A N 1
ATOM 1656 C CA . VAL A 1 204 ? -24.484 4.293 -4.961 1 96.44 204 VAL A CA 1
ATOM 1657 C C . VAL A 1 204 ? -24.781 4.863 -6.348 1 96.44 204 VAL A C 1
ATOM 1659 O O . VAL A 1 204 ? -24.969 4.113 -7.305 1 96.44 204 VAL A O 1
ATOM 1662 N N . GLY A 1 205 ? -24.844 6.203 -6.402 1 96.44 205 GLY A N 1
ATOM 1663 C CA . GLY A 1 205 ? -25.047 6.812 -7.707 1 96.44 205 GLY A CA 1
ATOM 1664 C C . GLY A 1 205 ? -23.938 6.48 -8.695 1 96.44 205 GLY A C 1
ATOM 1665 O O . GLY A 1 205 ? -24.219 6.18 -9.859 1 96.44 205 GLY A O 1
ATOM 1666 N N . PHE A 1 206 ? -22.734 6.52 -8.242 1 97.56 206 PHE A N 1
ATOM 1667 C CA . PHE A 1 206 ? -21.578 6.199 -9.07 1 97.56 206 PHE A CA 1
ATOM 1668 C C . PHE A 1 206 ? -21.625 4.75 -9.539 1 97.56 206 PHE A C 1
ATOM 1670 O O . PHE A 1 206 ? -21.375 4.461 -10.703 1 97.56 206 PHE A O 1
ATOM 1677 N N . LEU A 1 207 ? -21.922 3.854 -8.633 1 97.81 207 LEU A N 1
ATOM 1678 C CA . LEU A 1 207 ? -22.016 2.436 -8.953 1 97.81 207 LEU A CA 1
ATOM 1679 C C . LEU A 1 207 ? -23.156 2.18 -9.938 1 97.81 207 LEU A C 1
ATOM 1681 O O . LEU A 1 207 ? -23.016 1.355 -10.844 1 97.81 207 LEU A O 1
ATOM 1685 N N . ALA A 1 208 ? -24.266 2.889 -9.766 1 96 208 ALA A N 1
ATOM 1686 C CA . ALA A 1 208 ? -25.391 2.738 -10.68 1 96 208 ALA A CA 1
ATOM 1687 C C . ALA A 1 208 ? -25 3.146 -12.102 1 96 208 ALA A C 1
ATOM 1689 O O . ALA A 1 208 ? -25.328 2.449 -13.062 1 96 208 ALA A O 1
ATOM 1690 N N . GLN A 1 209 ? -24.359 4.18 -12.188 1 96.31 209 GLN A N 1
ATOM 1691 C CA . GLN A 1 209 ? -23.906 4.648 -13.5 1 96.31 209 GLN A CA 1
ATOM 1692 C C . GLN A 1 209 ? -22.922 3.668 -14.133 1 96.31 209 GLN A C 1
ATOM 1694 O O . GLN A 1 209 ? -23.078 3.301 -15.297 1 96.31 209 GLN A O 1
ATOM 1699 N N . TRP A 1 210 ? -21.953 3.266 -13.414 1 97.38 210 TRP A N 1
ATOM 1700 C CA . TRP A 1 210 ? -20.922 2.369 -13.938 1 97.38 210 TRP A CA 1
ATOM 1701 C C . TRP A 1 210 ? -21.516 0.994 -14.242 1 97.38 210 TRP A C 1
ATOM 1703 O O . TRP A 1 210 ? -21.078 0.325 -15.188 1 97.38 210 TRP A O 1
ATOM 1713 N N . SER A 1 211 ? -22.438 0.544 -13.359 1 96.38 211 SER A N 1
ATOM 1714 C CA . SER A 1 211 ? -23.078 -0.732 -13.641 1 96.38 211 SER A CA 1
ATOM 1715 C C . SER A 1 211 ? -23.891 -0.669 -14.938 1 96.38 211 SER A C 1
ATOM 1717 O O . SER A 1 211 ? -24.078 -1.686 -15.609 1 96.38 211 SER A O 1
ATOM 1719 N N . GLY A 1 212 ? -24.359 0.53 -15.289 1 95.44 212 GLY A N 1
ATOM 1720 C CA . GLY A 1 212 ? -25.031 0.703 -16.578 1 95.44 212 GLY A CA 1
ATOM 1721 C C . GLY A 1 212 ? -24.141 0.402 -17.75 1 95.44 212 GLY A C 1
ATOM 1722 O O . GLY A 1 212 ? -24.562 -0.249 -18.719 1 95.44 212 GLY A O 1
ATOM 1723 N N . TYR A 1 213 ? -22.891 0.776 -17.688 1 95.69 213 TYR A N 1
ATOM 1724 C CA . TYR A 1 213 ? -21.938 0.501 -18.766 1 95.69 213 TYR A CA 1
ATOM 1725 C C . TYR A 1 213 ? -21.719 -0.997 -18.922 1 95.69 213 TYR A C 1
ATOM 1727 O O . TYR A 1 213 ? -21.688 -1.514 -20.031 1 95.69 213 TYR A O 1
ATOM 1735 N N . LEU A 1 214 ? -21.547 -1.641 -17.766 1 95.62 214 LEU A N 1
ATOM 1736 C CA . LEU A 1 214 ? -21.375 -3.09 -17.797 1 95.62 214 LEU A CA 1
ATOM 1737 C C . LEU A 1 214 ? -22.656 -3.775 -18.281 1 95.62 214 LEU A C 1
ATOM 1739 O O . LEU A 1 214 ? -22.594 -4.805 -18.953 1 95.62 214 LEU A O 1
ATOM 1743 N N . GLY A 1 215 ? -23.766 -3.129 -17.891 1 95.19 215 GLY A N 1
ATOM 1744 C CA . GLY A 1 215 ? -25.062 -3.668 -18.281 1 95.19 215 GLY A CA 1
ATOM 1745 C C . GLY A 1 215 ? -25.281 -3.684 -19.781 1 95.19 215 GLY A C 1
ATOM 1746 O O . GLY A 1 215 ? -25.875 -4.621 -20.328 1 95.19 215 GLY A O 1
ATOM 1747 N N . ILE A 1 216 ? -24.766 -2.738 -20.453 1 95 216 ILE A N 1
ATOM 1748 C CA . ILE A 1 216 ? -24.875 -2.691 -21.906 1 95 216 ILE A CA 1
ATOM 1749 C C . ILE A 1 216 ? -24.109 -3.869 -22.516 1 95 216 ILE A C 1
ATOM 1751 O O . ILE A 1 216 ? -24.609 -4.523 -23.438 1 95 216 ILE A O 1
ATOM 1755 N N . ILE A 1 217 ? -23 -4.16 -21.969 1 93.81 217 ILE A N 1
ATOM 1756 C CA . ILE A 1 217 ? -22.203 -5.289 -22.453 1 93.81 217 ILE A CA 1
ATOM 1757 C C . ILE A 1 217 ? -22.922 -6.598 -22.109 1 93.81 217 ILE A C 1
ATOM 1759 O O . ILE A 1 217 ? -22.953 -7.523 -22.922 1 93.81 217 ILE A O 1
ATOM 1763 N N . GLY A 1 218 ? -23.406 -6.621 -20.891 1 92.06 218 GLY A N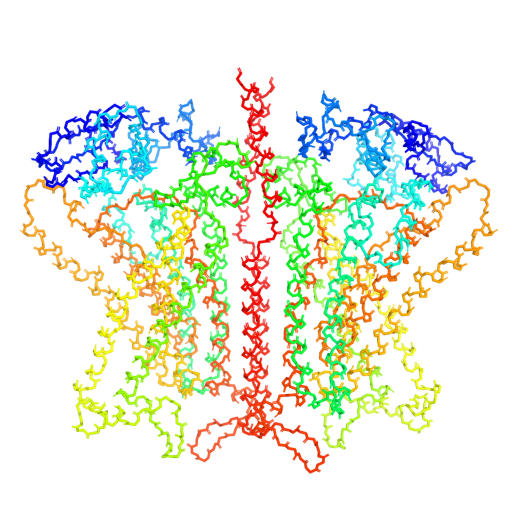 1
ATOM 1764 C CA . GLY A 1 218 ? -24.156 -7.801 -20.484 1 92.06 218 GLY A CA 1
ATOM 1765 C C . GLY A 1 218 ? -25.391 -8.055 -21.344 1 92.06 218 GLY A C 1
ATOM 1766 O O . GLY A 1 218 ? -25.656 -9.195 -21.734 1 92.06 218 GLY A O 1
ATOM 1767 N N . LEU A 1 219 ? -26.109 -7.039 -21.688 1 91.75 219 LEU A N 1
ATOM 1768 C CA . LEU A 1 219 ? -27.281 -7.145 -22.547 1 91.75 219 LEU A CA 1
ATOM 1769 C C . LEU A 1 219 ? -26.875 -7.605 -23.938 1 91.75 219 LEU A C 1
ATOM 1771 O O . LEU A 1 219 ? -27.562 -8.445 -24.547 1 91.75 219 LEU A O 1
ATOM 1775 N N . SER A 1 220 ? -25.828 -7.078 -24.422 1 91.31 220 SER A N 1
ATOM 1776 C CA . SER A 1 220 ? -25.328 -7.469 -25.734 1 91.31 220 SER A CA 1
ATOM 1777 C C . SER A 1 220 ? -24.953 -8.945 -25.766 1 91.31 220 SER A C 1
ATOM 1779 O O . SER A 1 220 ? -25.25 -9.648 -26.734 1 91.31 220 SER A O 1
ATOM 1781 N N . THR A 1 221 ? -24.297 -9.328 -24.719 1 88.88 221 THR A N 1
ATOM 1782 C CA . THR A 1 221 ? -23.906 -10.734 -24.641 1 88.88 221 THR A CA 1
ATOM 1783 C C . THR A 1 221 ? -25.141 -11.633 -24.547 1 88.88 221 THR A C 1
ATOM 1785 O O . THR A 1 221 ? -25.172 -12.703 -25.141 1 88.88 221 THR A O 1
ATOM 1788 N N . PHE A 1 222 ? -26.109 -11.211 -23.844 1 86.44 222 PHE A N 1
ATOM 1789 C CA . PHE A 1 222 ? -27.344 -11.953 -23.703 1 86.44 222 PHE A CA 1
ATOM 1790 C C . PHE A 1 222 ? -28.078 -12.031 -25.031 1 86.44 222 PHE A C 1
ATOM 1792 O O . PHE A 1 222 ? -28.531 -13.109 -25.438 1 86.44 222 PHE A O 1
ATOM 1799 N N . LEU A 1 223 ? -28.172 -10.938 -25.766 1 89.12 223 LEU A N 1
ATOM 1800 C CA . LEU A 1 223 ? -28.844 -10.898 -27.062 1 89.12 223 LEU A CA 1
ATOM 1801 C C . LEU A 1 223 ? -28.125 -11.758 -28.078 1 89.12 223 LEU A C 1
ATOM 1803 O O . LEU A 1 223 ? -28.766 -12.43 -28.906 1 89.12 223 LEU A O 1
ATOM 1807 N N . LEU A 1 224 ? -26.828 -11.695 -28 1 87.25 224 LEU A N 1
ATOM 1808 C CA . LEU A 1 224 ? -26.031 -12.523 -28.906 1 87.25 224 LEU A CA 1
ATOM 1809 C C . LEU A 1 224 ? -26.25 -14.008 -28.625 1 87.25 224 LEU A C 1
ATOM 1811 O O . LEU A 1 224 ? -26.328 -14.82 -29.547 1 87.25 224 LEU A O 1
ATOM 1815 N N . ARG A 1 225 ? -26.328 -14.32 -27.391 1 84.69 225 ARG A N 1
ATOM 1816 C CA . ARG A 1 225 ? -26.562 -15.703 -27 1 84.69 225 ARG A CA 1
ATOM 1817 C C . ARG A 1 225 ? -27.938 -16.172 -27.484 1 84.69 225 ARG A C 1
ATOM 1819 O O . ARG A 1 225 ? -28.078 -17.281 -27.984 1 84.69 225 ARG A O 1
ATOM 1826 N N . VAL A 1 226 ? -28.922 -15.359 -27.312 1 83.25 226 VAL A N 1
ATOM 1827 C CA . VAL A 1 226 ? -30.281 -15.688 -27.734 1 83.25 226 VAL A CA 1
ATOM 1828 C C . VAL A 1 226 ? -30.344 -15.82 -29.25 1 83.25 226 VAL A C 1
ATOM 1830 O O . VAL A 1 226 ? -31 -16.734 -29.781 1 83.25 226 VAL A O 1
ATOM 1833 N N . TYR A 1 227 ? -29.641 -14.891 -29.844 1 86.62 227 TYR A N 1
ATOM 1834 C CA . TYR A 1 227 ? -29.609 -14.922 -31.297 1 86.62 227 TYR A CA 1
ATOM 1835 C C . TYR A 1 227 ? -28.969 -16.203 -31.812 1 86.62 227 TYR A C 1
ATOM 1837 O O . TYR A 1 227 ? -29.438 -16.797 -32.781 1 86.62 227 TYR A O 1
ATOM 1845 N N . ARG A 1 228 ? -27.984 -16.703 -31.141 1 85 228 ARG A N 1
ATOM 1846 C CA . ARG A 1 228 ? -27.266 -17.891 -31.578 1 85 228 ARG A CA 1
ATOM 1847 C C . ARG A 1 228 ? -27.906 -19.156 -31.016 1 85 228 ARG A C 1
ATOM 1849 O O . ARG A 1 228 ? -27.5 -20.266 -31.359 1 85 228 ARG A O 1
ATOM 1856 N N . GLN A 1 229 ? -28.891 -19.078 -30.172 1 78.5 229 GLN A N 1
ATOM 1857 C CA . GLN A 1 229 ? -29.641 -20.172 -29.562 1 78.5 229 GLN A CA 1
ATOM 1858 C C . GLN A 1 229 ? -28.703 -21.109 -28.781 1 78.5 229 GLN A C 1
ATOM 1860 O O . GLN A 1 229 ? -28.812 -22.328 -28.875 1 78.5 229 GLN A O 1
ATOM 1865 N N . ASP A 1 230 ? -27.703 -20.453 -28.172 1 77.06 230 ASP A N 1
ATOM 1866 C CA . ASP A 1 230 ? -26.75 -21.219 -27.359 1 77.06 230 ASP A CA 1
ATOM 1867 C C . ASP A 1 230 ? -27.188 -21.25 -25.891 1 77.06 230 ASP A C 1
ATOM 1869 O O . ASP A 1 230 ? -27.953 -20.406 -25.453 1 77.06 230 ASP A O 1
ATOM 1873 N N . THR A 1 231 ? -26.828 -22.328 -25.203 1 72.19 231 THR A N 1
ATOM 1874 C CA . THR A 1 231 ? -27.047 -22.375 -23.766 1 72.19 231 THR A CA 1
ATOM 1875 C C . THR A 1 231 ? -25.922 -21.672 -23.016 1 72.19 231 THR A C 1
ATOM 1877 O O . THR A 1 231 ? -24.859 -21.422 -23.578 1 72.19 231 THR A O 1
ATOM 1880 N N . ILE A 1 232 ? -26.156 -21.234 -21.828 1 70.31 232 ILE A N 1
ATOM 1881 C CA . ILE A 1 232 ? -25.203 -20.516 -21.016 1 70.31 232 ILE A CA 1
ATOM 1882 C C . ILE A 1 232 ? -23.938 -21.359 -20.828 1 70.31 232 ILE A C 1
ATOM 1884 O O . ILE A 1 232 ? -22.828 -20.812 -20.734 1 70.31 232 ILE A O 1
ATOM 1888 N N . ASP A 1 233 ? -24.094 -22.609 -20.844 1 69.88 233 ASP A N 1
ATOM 1889 C CA . ASP A 1 233 ? -23 -23.531 -20.625 1 69.88 233 ASP A CA 1
ATOM 1890 C C . ASP A 1 233 ? -22.109 -23.641 -21.859 1 69.88 233 ASP A C 1
ATOM 1892 O O . ASP A 1 233 ? -20.891 -23.859 -21.734 1 69.88 233 ASP A O 1
ATOM 1896 N N . GLU A 1 234 ? -22.719 -23.422 -23.031 1 67.62 234 GLU A N 1
ATOM 1897 C CA . GLU A 1 234 ? -21.969 -23.688 -24.266 1 67.62 234 GLU A CA 1
ATOM 1898 C C . GLU A 1 234 ? -21.641 -22.391 -25 1 67.62 234 GLU A C 1
ATOM 1900 O O . GLU A 1 234 ? -20.938 -22.406 -26.016 1 67.62 234 GLU A O 1
ATOM 1905 N N . ASP A 1 235 ? -22.078 -21.344 -24.453 1 76.25 235 ASP A N 1
ATOM 1906 C CA . ASP A 1 235 ? -21.891 -20.078 -25.172 1 76.25 235 ASP A CA 1
ATOM 1907 C C . ASP A 1 235 ? -20.422 -19.672 -25.203 1 76.25 235 ASP A C 1
ATOM 1909 O O . ASP A 1 235 ? -19.75 -19.703 -24.172 1 76.25 235 ASP A O 1
ATOM 1913 N N . GLU A 1 236 ? -19.938 -19.328 -26.359 1 73.38 236 GLU A N 1
ATOM 1914 C CA . GLU A 1 236 ? -18.531 -19.016 -26.578 1 73.38 236 GLU A CA 1
ATOM 1915 C C . GLU A 1 236 ? -18.188 -17.641 -26.047 1 73.38 236 GLU A C 1
ATOM 1917 O O . GLU A 1 236 ? -17.031 -17.375 -25.688 1 73.38 236 GLU A O 1
ATOM 1922 N N . TYR A 1 237 ? -19.141 -16.844 -25.922 1 77.81 237 TYR A N 1
ATOM 1923 C CA . TYR A 1 237 ? -18.812 -15.453 -25.625 1 77.81 237 TYR A CA 1
ATOM 1924 C C . TYR A 1 237 ? -19.062 -15.125 -24.156 1 77.81 237 TYR A C 1
ATOM 1926 O O . TYR A 1 237 ? -18.547 -14.148 -23.641 1 77.81 237 TYR A O 1
ATOM 1934 N N . THR A 1 238 ? -19.812 -15.922 -23.5 1 79.12 238 THR A N 1
ATOM 1935 C CA . THR A 1 238 ? -20.203 -15.641 -22.125 1 79.12 238 THR A CA 1
ATOM 1936 C C . THR A 1 238 ? -19 -15.633 -21.203 1 79.12 238 THR A C 1
ATOM 1938 O O . THR A 1 238 ? -18.922 -14.805 -20.281 1 79.12 238 THR A O 1
ATOM 1941 N N . PRO A 1 239 ? -18.031 -16.484 -21.547 1 77.31 239 PRO A N 1
ATOM 1942 C CA . PRO A 1 239 ? -16.891 -16.453 -20.641 1 77.31 239 PRO A CA 1
ATOM 1943 C C . PRO A 1 239 ? -16.094 -15.148 -20.734 1 77.31 239 PRO A C 1
ATOM 1945 O O . PRO A 1 239 ? -15.469 -14.734 -19.766 1 77.31 239 PRO A O 1
ATOM 1948 N N . PHE A 1 240 ? -16.141 -14.562 -21.812 1 82.12 240 PHE A N 1
ATOM 1949 C CA . PHE A 1 240 ? -15.422 -13.305 -21.984 1 82.12 240 PHE A CA 1
ATOM 1950 C C . PHE A 1 240 ? -16.078 -12.195 -21.172 1 82.12 240 PHE A C 1
ATOM 1952 O O . PHE A 1 240 ? -15.406 -11.234 -20.781 1 82.12 240 PHE A O 1
ATOM 1959 N N . TYR A 1 241 ? -17.328 -12.414 -20.906 1 89.31 241 TYR A N 1
ATOM 1960 C CA . TYR A 1 241 ? -18 -11.438 -20.062 1 89.31 241 TYR A CA 1
ATOM 1961 C C . TYR A 1 241 ? -17.422 -11.445 -18.656 1 89.31 241 TYR A C 1
ATOM 1963 O O . TYR A 1 241 ? -17.281 -10.391 -18.031 1 89.31 241 TYR A O 1
ATOM 1971 N N . GLY A 1 242 ? -17.078 -12.594 -18.156 1 88.94 242 GLY A N 1
ATOM 1972 C CA . GLY A 1 242 ? -16.453 -12.672 -16.844 1 88.94 242 GLY A CA 1
ATOM 1973 C C . GLY A 1 242 ? -15.133 -11.93 -16.766 1 88.94 242 GLY A C 1
ATOM 1974 O O . GLY A 1 242 ? -14.867 -11.234 -15.789 1 88.94 242 GLY A O 1
ATOM 1975 N N . LEU A 1 243 ? -14.414 -12.023 -17.781 1 89 243 LEU A N 1
ATOM 1976 C CA . LEU A 1 243 ? -13.117 -11.352 -17.812 1 89 243 LEU A CA 1
ATOM 1977 C C . LEU A 1 243 ? -13.297 -9.844 -17.922 1 89 243 LEU A C 1
ATOM 1979 O O . LEU A 1 243 ? -12.609 -9.078 -17.234 1 89 243 LEU A O 1
ATOM 1983 N N . ILE A 1 244 ? -14.211 -9.492 -18.703 1 93.44 244 ILE A N 1
ATOM 1984 C CA . ILE A 1 244 ? -14.492 -8.078 -18.875 1 93.44 244 ILE A CA 1
ATOM 1985 C C . ILE A 1 244 ? -15.039 -7.496 -17.578 1 93.44 244 ILE A C 1
ATOM 1987 O O . ILE A 1 244 ? -14.734 -6.355 -17.219 1 93.44 244 ILE A O 1
ATOM 1991 N N . CYS A 1 245 ? -15.789 -8.312 -16.922 1 95.75 245 CYS A N 1
ATOM 1992 C CA . CYS A 1 245 ? -16.375 -7.879 -15.656 1 95.75 245 CYS A CA 1
ATOM 1993 C C . CYS A 1 245 ? -15.281 -7.594 -14.625 1 95.75 245 CYS A C 1
ATOM 1995 O O . CYS A 1 245 ? -15.383 -6.629 -13.867 1 95.75 245 CYS A O 1
ATOM 1997 N N . PHE A 1 246 ? -14.273 -8.406 -14.672 1 95.31 246 PHE A N 1
ATOM 1998 C CA . PHE A 1 246 ? -13.172 -8.148 -13.75 1 95.31 246 PHE A CA 1
ATOM 1999 C C . PHE A 1 246 ? -12.461 -6.848 -14.094 1 95.31 246 PHE A C 1
ATOM 2001 O O . PHE A 1 246 ? -12.18 -6.035 -13.211 1 95.31 246 PHE A O 1
ATOM 2008 N N . LEU A 1 247 ? -12.18 -6.609 -15.297 1 96.06 247 LEU A N 1
ATOM 2009 C CA . LEU A 1 247 ? -11.539 -5.375 -15.727 1 96.06 247 LEU A CA 1
ATOM 2010 C C . LEU A 1 247 ? -12.398 -4.164 -15.391 1 96.06 247 LEU A C 1
ATOM 2012 O O . LEU A 1 247 ? -11.883 -3.137 -14.938 1 96.06 247 LEU A O 1
ATOM 2016 N N . TRP A 1 248 ? -13.656 -4.352 -15.602 1 97.5 248 TRP A N 1
ATOM 2017 C CA . TRP A 1 248 ? -14.609 -3.312 -15.227 1 97.5 248 TRP A CA 1
ATOM 2018 C C . TRP A 1 248 ? -14.531 -3.029 -13.727 1 97.5 248 TRP A C 1
ATOM 2020 O O . TRP A 1 248 ? -14.508 -1.87 -13.305 1 97.5 248 TRP A O 1
ATOM 2030 N N . ALA A 1 249 ? -14.523 -4.078 -12.945 1 97.75 249 ALA A N 1
ATOM 2031 C CA . ALA A 1 249 ? -14.516 -3.93 -11.492 1 97.75 249 ALA A CA 1
ATOM 2032 C C . ALA A 1 249 ? -13.273 -3.182 -11.023 1 97.75 249 ALA A C 1
ATOM 2034 O O . ALA A 1 249 ? -13.352 -2.326 -10.133 1 97.75 249 ALA A O 1
ATOM 2035 N N . ILE A 1 250 ? -12.156 -3.426 -11.617 1 97.19 250 ILE A N 1
ATOM 2036 C CA . ILE A 1 250 ? -10.914 -2.76 -11.25 1 97.19 250 ILE A CA 1
ATOM 2037 C C . ILE A 1 250 ? -10.984 -1.286 -11.641 1 97.19 250 ILE A C 1
ATOM 2039 O O . ILE A 1 250 ? -10.578 -0.412 -10.875 1 97.19 250 ILE A O 1
ATOM 2043 N N . LEU A 1 251 ? -11.43 -1.039 -12.805 1 97.12 251 LEU A N 1
ATOM 2044 C CA . LEU A 1 251 ? -11.539 0.342 -13.266 1 97.12 251 LEU A CA 1
ATOM 2045 C C . LEU A 1 251 ? -12.539 1.116 -12.406 1 97.12 251 LEU A C 1
ATOM 2047 O O . LEU A 1 251 ? -12.289 2.273 -12.062 1 97.12 251 LEU A O 1
ATOM 2051 N N . PHE A 1 252 ? -13.656 0.476 -12.172 1 97.81 252 PHE A N 1
ATOM 2052 C CA . PHE A 1 252 ? -14.633 1.09 -11.281 1 97.81 252 PHE A CA 1
ATOM 2053 C C . PHE A 1 252 ? -13.992 1.484 -9.961 1 97.81 252 PHE A C 1
ATOM 2055 O O . PHE A 1 252 ? -14.188 2.6 -9.469 1 97.81 252 PHE A O 1
ATOM 2062 N N . TYR A 1 253 ? -13.242 0.539 -9.406 1 97.19 253 TYR A N 1
ATOM 2063 C CA . TYR A 1 253 ? -12.594 0.77 -8.125 1 97.19 253 TYR A CA 1
ATOM 2064 C C . TYR A 1 253 ? -11.625 1.947 -8.203 1 97.19 253 TYR A C 1
ATOM 2066 O O . TYR A 1 253 ? -11.617 2.814 -7.328 1 97.19 253 TYR A O 1
ATOM 2074 N N . ILE A 1 254 ? -10.82 2.064 -9.219 1 97 254 ILE A N 1
ATOM 2075 C CA . ILE A 1 254 ? -9.836 3.127 -9.398 1 97 254 ILE A CA 1
ATOM 2076 C C . ILE A 1 254 ? -10.547 4.469 -9.562 1 97 254 ILE A C 1
ATOM 2078 O O . ILE A 1 254 ? -10.188 5.453 -8.914 1 97 254 ILE A O 1
ATOM 2082 N N . PHE A 1 255 ? -11.57 4.484 -10.289 1 97.06 255 PHE A N 1
ATOM 2083 C CA . PHE A 1 255 ? -12.25 5.742 -10.57 1 97.06 255 PHE A CA 1
ATOM 2084 C C . PHE A 1 255 ? -13.07 6.191 -9.367 1 97.06 255 PHE A C 1
ATOM 2086 O O . PHE A 1 255 ? -13.258 7.391 -9.156 1 97.06 255 PHE A O 1
ATOM 2093 N N . TRP A 1 256 ? -13.531 5.234 -8.641 1 97.38 256 TRP A N 1
ATOM 2094 C CA . TRP A 1 256 ? -14.18 5.637 -7.395 1 97.38 256 TRP A CA 1
ATOM 2095 C C . TRP A 1 256 ? -13.188 6.305 -6.457 1 97.38 256 TRP A C 1
ATOM 2097 O O . TRP A 1 256 ? -13.492 7.328 -5.84 1 97.38 256 TRP A O 1
ATOM 2107 N N . GLN A 1 257 ? -12.039 5.719 -6.363 1 96.31 257 GLN A N 1
ATOM 2108 C CA . GLN A 1 257 ? -11.023 6.324 -5.508 1 96.31 257 GLN A CA 1
ATOM 2109 C C . GLN A 1 257 ? -10.734 7.758 -5.938 1 96.31 257 GLN A C 1
ATOM 2111 O O . GLN A 1 257 ? -10.539 8.641 -5.098 1 96.31 257 GLN A O 1
ATOM 2116 N N . ARG A 1 258 ? -10.703 8.008 -7.168 1 95.56 258 ARG A N 1
ATOM 2117 C CA . ARG A 1 258 ? -10.484 9.352 -7.703 1 95.56 258 ARG A CA 1
ATOM 2118 C C . ARG A 1 258 ? -11.641 10.281 -7.344 1 95.56 258 ARG A C 1
ATOM 2120 O O . ARG A 1 258 ? -11.414 11.422 -6.93 1 95.56 258 ARG A O 1
ATOM 2127 N N . ASN A 1 259 ? -12.82 9.711 -7.504 1 96.56 259 ASN A N 1
ATOM 2128 C CA . ASN A 1 259 ? -13.992 10.492 -7.137 1 96.56 259 ASN A CA 1
ATOM 2129 C C . ASN A 1 259 ? -14.039 10.773 -5.637 1 96.56 259 ASN A C 1
ATOM 2131 O O . ASN A 1 259 ? -14.445 11.852 -5.219 1 96.56 259 ASN A O 1
ATOM 2135 N N . GLU A 1 260 ? -13.68 9.797 -4.895 1 96.06 260 GLU A N 1
ATOM 2136 C CA . GLU A 1 260 ? -13.648 9.953 -3.441 1 96.06 260 GLU A CA 1
ATOM 2137 C C . GLU A 1 260 ? -12.68 11.055 -3.021 1 96.06 260 GLU A C 1
ATOM 2139 O O . GLU A 1 260 ? -12.969 11.828 -2.107 1 96.06 260 GLU A O 1
ATOM 2144 N N . ALA A 1 261 ? -11.547 11.148 -3.656 1 93.94 261 ALA A N 1
ATOM 2145 C CA . ALA A 1 261 ? -10.562 12.188 -3.354 1 93.94 261 ALA A CA 1
ATOM 2146 C C . ALA A 1 261 ? -11.117 13.57 -3.666 1 93.94 261 ALA A C 1
ATOM 2148 O O . ALA A 1 261 ? -10.906 14.516 -2.904 1 93.94 261 ALA A O 1
ATOM 2149 N N . VAL A 1 262 ? -11.789 13.688 -4.738 1 95.12 262 VAL A N 1
ATOM 2150 C CA . VAL A 1 262 ? -12.391 14.961 -5.129 1 95.12 262 VAL A CA 1
ATOM 2151 C C . VAL A 1 262 ? -13.453 15.367 -4.113 1 95.12 262 VAL A C 1
ATOM 2153 O O . VAL A 1 262 ? -13.523 16.531 -3.699 1 95.12 262 VAL A O 1
ATOM 2156 N N . LEU A 1 263 ? -14.242 14.383 -3.742 1 96 263 LEU A N 1
ATOM 2157 C CA . LEU A 1 263 ? -15.281 14.656 -2.758 1 96 263 LEU A CA 1
ATOM 2158 C C . LEU A 1 263 ? -14.68 15.047 -1.416 1 96 263 LEU A C 1
ATOM 2160 O O . LEU A 1 263 ? -15.18 15.945 -0.74 1 96 263 LEU A O 1
ATOM 2164 N N . ALA A 1 264 ? -13.648 14.367 -1.061 1 93.88 264 ALA A N 1
ATOM 2165 C CA . ALA A 1 264 ? -12.977 14.695 0.197 1 93.88 264 ALA A CA 1
ATOM 2166 C C . ALA A 1 264 ? -12.484 16.141 0.198 1 93.88 264 ALA A C 1
ATOM 2168 O O . ALA A 1 264 ? -12.547 16.812 1.222 1 93.88 264 ALA A O 1
ATOM 2169 N N . TYR A 1 265 ? -12 16.562 -0.944 1 91.25 265 TYR A N 1
ATOM 2170 C CA . TYR A 1 265 ? -11.555 17.938 -1.078 1 91.25 265 TYR A CA 1
ATOM 2171 C C . TYR A 1 265 ? -12.727 18.906 -0.989 1 91.25 265 TYR A C 1
ATOM 2173 O O . TYR A 1 265 ? -12.656 19.922 -0.3 1 91.25 265 TYR A O 1
ATOM 2181 N N . GLN A 1 266 ? -13.773 18.562 -1.614 1 91.44 266 GLN A N 1
ATOM 2182 C CA . GLN A 1 266 ? -14.953 19.422 -1.631 1 91.44 266 GLN A CA 1
ATOM 2183 C C . GLN A 1 266 ? -15.602 19.5 -0.251 1 91.44 266 GLN A C 1
ATOM 2185 O O . GLN A 1 266 ? -16.125 20.547 0.137 1 91.44 266 GLN A O 1
ATOM 2190 N N . PHE A 1 267 ? -15.547 18.375 0.464 1 92.38 267 PHE A N 1
ATOM 2191 C CA . PHE A 1 267 ? -16.156 18.312 1.791 1 92.38 267 PHE A CA 1
ATOM 2192 C C . PHE A 1 267 ? -15.234 18.938 2.83 1 92.38 267 PHE A C 1
ATOM 2194 O O . PHE A 1 267 ? -15.648 19.203 3.959 1 92.38 267 PHE A O 1
ATOM 2201 N N . GLY A 1 268 ? -13.977 19.172 2.523 1 87.94 268 GLY A N 1
ATOM 2202 C CA . GLY A 1 268 ? -13.016 19.734 3.459 1 87.94 268 GLY A CA 1
ATOM 2203 C C . GLY A 1 268 ? -12.477 18.719 4.445 1 87.94 268 GLY A C 1
ATOM 2204 O O . GLY A 1 268 ? -12.109 19.062 5.566 1 87.94 268 GLY A O 1
ATOM 2205 N N . THR A 1 269 ? -12.562 17.469 4.055 1 88.19 269 THR A N 1
ATOM 2206 C CA . THR A 1 269 ? -12.156 16.422 4.984 1 88.19 269 THR A CA 1
ATOM 2207 C C . THR A 1 269 ? -10.891 15.727 4.488 1 88.19 269 THR A C 1
ATOM 2209 O O . THR A 1 269 ? -10.484 14.711 5.051 1 88.19 269 THR A O 1
ATOM 2212 N N . LEU A 1 270 ? -10.234 16.188 3.49 1 84 270 LEU A N 1
ATOM 2213 C CA . LEU A 1 270 ? -9.062 15.555 2.893 1 84 270 LEU A CA 1
ATOM 2214 C C . LEU A 1 270 ? -7.918 15.469 3.895 1 84 270 LEU A C 1
ATOM 2216 O O . LEU A 1 270 ? -7.168 14.492 3.91 1 84 270 LEU A O 1
ATOM 2220 N N . GLU A 1 271 ? -7.77 16.438 4.703 1 74.38 271 GLU A N 1
ATOM 2221 C CA . GLU A 1 271 ? -6.668 16.5 5.66 1 74.38 271 GLU A CA 1
ATOM 2222 C C . GLU A 1 271 ? -6.844 15.484 6.785 1 74.38 271 GLU A C 1
ATOM 2224 O O . GLU A 1 271 ? -5.879 15.109 7.449 1 74.38 271 GLU A O 1
ATOM 2229 N N . LEU A 1 272 ? -8.109 15.141 7.016 1 68.19 272 LEU A N 1
ATOM 2230 C CA . LEU A 1 272 ? -8.352 14.141 8.039 1 68.19 272 LEU A CA 1
ATOM 2231 C C . LEU A 1 272 ? -7.684 12.82 7.68 1 68.19 272 LEU A C 1
ATOM 2233 O O . LEU A 1 272 ? -7.277 12.062 8.562 1 68.19 272 LEU A O 1
ATOM 2237 N N . SER A 1 273 ? -7.586 12.555 6.426 1 60.28 273 SER A N 1
ATOM 2238 C CA . SER A 1 273 ? -6.977 11.32 5.957 1 60.28 273 SER A CA 1
ATOM 2239 C C . SER A 1 273 ? -5.457 11.367 6.082 1 60.28 273 SER A C 1
ATOM 2241 O O . SER A 1 273 ? -4.828 10.367 6.434 1 60.28 273 SER A O 1
ATOM 2243 N N . THR A 1 274 ? -4.84 12.516 5.746 1 54.25 274 THR A N 1
ATOM 2244 C CA . THR A 1 274 ? -3.387 12.664 5.75 1 54.25 274 THR A CA 1
ATOM 2245 C C . THR A 1 274 ? -2.857 12.773 7.176 1 54.25 274 THR A C 1
ATOM 2247 O O . THR A 1 274 ? -1.738 12.344 7.465 1 54.25 274 THR A O 1
ATOM 2250 N N . SER A 1 275 ? -3.691 13.414 8.117 1 47.16 275 SER A N 1
ATOM 2251 C CA . SER A 1 275 ? -3.279 13.617 9.5 1 47.16 275 SER A CA 1
ATOM 2252 C C . SER A 1 275 ? -3.25 12.297 10.266 1 47.16 275 SER A C 1
ATOM 2254 O O . SER A 1 275 ? -2.449 12.125 11.188 1 47.16 275 SER A O 1
ATOM 2256 N N . LEU A 1 276 ? -4.215 11.461 10.125 1 42.38 276 LEU A N 1
ATOM 2257 C CA . LEU A 1 276 ? -4.383 10.227 10.883 1 42.38 276 LEU A CA 1
ATOM 2258 C C . LEU A 1 276 ? -3.166 9.32 10.727 1 42.38 276 LEU A C 1
ATOM 2260 O O . LEU A 1 276 ? -2.83 8.562 11.641 1 42.38 276 LEU A O 1
ATOM 2264 N N . GLU A 1 277 ? -2.643 9.156 9.602 1 43.62 277 GLU A N 1
ATOM 2265 C CA . GLU A 1 277 ? -1.516 8.242 9.453 1 43.62 277 GLU A CA 1
ATOM 2266 C C . GLU A 1 277 ? -0.28 8.766 10.18 1 43.62 277 GLU A C 1
ATOM 2268 O O . GLU A 1 277 ? 0.442 7.996 10.82 1 43.62 277 GLU A O 1
ATOM 2273 N N . ASP A 1 278 ? 0.454 9.93 9.797 1 41.59 278 ASP A N 1
ATOM 2274 C CA . ASP A 1 278 ? 1.823 10.336 10.102 1 41.59 278 ASP A CA 1
ATOM 2275 C C . ASP A 1 278 ? 1.88 11.188 11.367 1 41.59 278 ASP A C 1
ATOM 2277 O O . ASP A 1 278 ? 2.805 11.047 12.172 1 41.59 278 ASP A O 1
ATOM 2281 N N . ASP A 1 279 ? 1.279 12.5 11.484 1 45.03 279 ASP A N 1
ATOM 2282 C CA . ASP A 1 279 ? 1.774 13.672 12.195 1 45.03 279 ASP A CA 1
ATOM 2283 C C . ASP A 1 279 ? 1.017 13.875 13.508 1 45.03 279 ASP A C 1
ATOM 2285 O O . ASP A 1 279 ? 0.85 15.016 13.961 1 45.03 279 ASP A O 1
ATOM 2289 N N . GLU A 1 280 ? 0.288 12.953 14.031 1 49.22 280 GLU A N 1
ATOM 2290 C CA . GLU A 1 280 ? -0.496 13.398 15.18 1 49.22 280 GLU A CA 1
ATOM 2291 C C . GLU A 1 280 ? 0.404 13.734 16.359 1 49.22 280 GLU A C 1
ATOM 2293 O O . GLU A 1 280 ? 1.241 12.922 16.766 1 49.22 280 GLU A O 1
ATOM 2298 N N . VAL A 1 281 ? 0.441 14.945 16.594 1 50.44 281 VAL A N 1
ATOM 2299 C CA . VAL A 1 281 ? 1.049 15.367 17.859 1 50.44 281 VAL A CA 1
ATOM 2300 C C . VAL A 1 281 ? 0.306 14.727 19.031 1 50.44 281 VAL A C 1
ATOM 2302 O O . VAL A 1 281 ? -0.925 14.781 19.094 1 50.44 281 VAL A O 1
ATOM 2305 N N . PRO A 1 282 ? 0.775 13.641 19.672 1 49.97 282 PRO A N 1
ATOM 2306 C CA . PRO A 1 282 ? 0.115 12.906 20.766 1 49.97 282 PRO A CA 1
ATOM 2307 C C . PRO A 1 282 ? -0.857 13.781 21.547 1 49.97 282 PRO A C 1
ATOM 2309 O O . PRO A 1 282 ? -1.87 13.281 22.047 1 49.97 282 PRO A O 1
ATOM 2312 N N . ASP A 1 283 ? -0.643 15.102 21.766 1 49.81 283 ASP A N 1
ATOM 2313 C CA . ASP A 1 283 ? -1.516 15.93 22.594 1 49.81 283 ASP A CA 1
ATOM 2314 C C . ASP A 1 283 ? -2.512 16.703 21.734 1 49.81 283 ASP A C 1
ATOM 2316 O O . ASP A 1 283 ? -3.051 17.734 22.172 1 49.81 283 ASP A O 1
ATOM 2320 N N . ASP A 1 284 ? -2.686 16.141 20.625 1 50.59 284 ASP A N 1
ATOM 2321 C CA . ASP A 1 284 ? -3.643 16.875 19.797 1 50.59 284 ASP A CA 1
ATOM 2322 C C . ASP A 1 284 ? -5.078 16.594 20.234 1 50.59 284 ASP A C 1
ATOM 2324 O O . ASP A 1 284 ? -5.504 15.438 20.297 1 50.59 284 ASP A O 1
ATOM 2328 N N . PRO A 1 285 ? -5.766 17.547 20.797 1 47.09 285 PRO A N 1
ATOM 2329 C CA . PRO A 1 285 ? -7.141 17.453 21.281 1 47.09 285 PRO A CA 1
ATOM 2330 C C . PRO A 1 285 ? -8.078 16.766 20.281 1 47.09 285 PRO A C 1
ATOM 2332 O O . PRO A 1 285 ? -9.188 16.359 20.641 1 47.09 285 PRO A O 1
ATOM 2335 N N . VAL A 1 286 ? -7.621 16.672 19.047 1 47.94 286 VAL A N 1
ATOM 2336 C CA . VAL A 1 286 ? -8.586 16.266 18.016 1 47.94 286 VAL A CA 1
ATOM 2337 C C . VAL A 1 286 ? -8.75 14.75 18.047 1 47.94 286 VAL A C 1
ATOM 2339 O O . VAL A 1 286 ? -9.789 14.234 17.609 1 47.94 286 VAL A O 1
ATOM 2342 N N . VAL A 1 287 ? -7.676 14.133 18.516 1 53.66 287 VAL A N 1
ATOM 2343 C CA . VAL A 1 287 ? -7.883 12.688 18.453 1 53.66 287 VAL A CA 1
ATOM 2344 C C . VAL A 1 287 ? -8.719 12.234 19.656 1 53.66 287 VAL A C 1
ATOM 2346 O O . VAL A 1 287 ? -8.266 12.297 20.797 1 53.66 287 VAL A O 1
ATOM 2349 N N . HIS A 1 288 ? -10.117 12.07 19.406 1 60.88 288 HIS A N 1
ATOM 2350 C CA . HIS A 1 288 ? -11.07 11.672 20.438 1 60.88 288 HIS A CA 1
ATOM 2351 C C . HIS A 1 288 ? -10.953 10.188 20.766 1 60.88 288 HIS A C 1
ATOM 2353 O O . HIS A 1 288 ? -11.117 9.344 19.875 1 60.88 288 HIS A O 1
ATOM 2359 N N . LYS A 1 289 ? -10.266 9.914 21.906 1 73.31 289 LYS A N 1
ATOM 2360 C CA . LYS A 1 289 ? -10.289 8.547 22.438 1 73.31 289 LYS A CA 1
ATOM 2361 C C . LYS A 1 289 ? -11.695 8.148 22.875 1 73.31 289 LYS A C 1
ATOM 2363 O O . LYS A 1 289 ? -12.453 8.977 23.375 1 73.31 289 LYS A O 1
ATOM 2368 N N . ARG A 1 290 ? -12.047 6.984 22.594 1 77.06 290 ARG A N 1
ATOM 2369 C CA . ARG A 1 290 ? -13.344 6.477 23.016 1 77.06 290 ARG A CA 1
ATOM 2370 C C . ARG A 1 290 ? -13.445 6.457 24.547 1 77.06 290 ARG A C 1
ATOM 2372 O O . ARG A 1 290 ? -12.484 6.098 25.234 1 77.06 290 ARG A O 1
ATOM 2379 N N . PRO A 1 291 ? -14.539 6.859 25.016 1 74.19 291 PRO A N 1
ATOM 2380 C CA . PRO A 1 291 ? -14.711 6.867 26.484 1 74.19 291 PRO A CA 1
ATOM 2381 C C . PRO A 1 291 ? -14.664 5.465 27.078 1 74.19 291 PRO A C 1
ATOM 2383 O O . PRO A 1 291 ? -14.305 5.301 28.25 1 74.19 291 PRO A O 1
ATOM 2386 N N . GLU A 1 292 ? -14.922 4.512 26.281 1 77.88 292 GLU A N 1
ATOM 2387 C CA . GLU A 1 292 ? -14.984 3.139 26.766 1 77.88 292 GLU A CA 1
ATOM 2388 C C . GLU A 1 292 ? -13.602 2.496 26.797 1 77.88 292 GLU A C 1
ATOM 2390 O O . GLU A 1 292 ? -13.43 1.406 27.344 1 77.88 292 GLU A O 1
ATOM 2395 N N . TYR A 1 293 ? -12.68 3.207 26.25 1 83.5 293 TYR A N 1
ATOM 2396 C CA . TYR A 1 293 ? -11.32 2.674 26.203 1 83.5 293 TYR A CA 1
ATOM 2397 C C . TYR A 1 293 ? -10.734 2.576 27.609 1 83.5 293 TYR A C 1
ATOM 2399 O O . TYR A 1 293 ? -10.797 3.535 28.391 1 83.5 293 TYR A O 1
ATOM 2407 N N . HIS A 1 294 ? -10.32 1.449 28 1 83.94 294 HIS A N 1
ATOM 2408 C CA . HIS A 1 294 ? -9.797 1.269 29.344 1 83.94 294 HIS A CA 1
ATOM 2409 C C . HIS A 1 294 ? -8.383 0.689 29.312 1 83.94 294 HIS A C 1
ATOM 2411 O O . HIS A 1 294 ? -7.973 0.109 28.312 1 83.94 294 HIS A O 1
ATOM 2417 N N . GLY A 1 295 ? -7.609 1.039 30.328 1 84.44 295 GLY A N 1
ATOM 2418 C CA . GLY A 1 295 ? -6.242 0.562 30.453 1 84.44 295 GLY A CA 1
ATOM 2419 C C . GLY A 1 295 ? -5.566 1.028 31.734 1 84.44 295 GLY A C 1
ATOM 2420 O O . GLY A 1 295 ? -6.234 1.469 32.656 1 84.44 295 GLY A O 1
ATOM 2421 N N . LYS A 1 296 ? -4.293 0.75 31.766 1 85.06 296 LYS A N 1
ATOM 2422 C CA . LYS A 1 296 ? -3.496 1.176 32.906 1 85.06 296 LYS A CA 1
ATOM 2423 C C . LYS A 1 296 ? -2.969 2.596 32.719 1 85.06 296 LYS A C 1
ATOM 2425 O O . LYS A 1 296 ? -2.59 2.977 31.609 1 85.06 296 LYS A O 1
ATOM 2430 N N . VAL A 1 297 ? -3.078 3.344 33.75 1 84.19 297 VAL A N 1
ATOM 2431 C CA . VAL A 1 297 ? -2.555 4.707 33.719 1 84.19 297 VAL A CA 1
ATOM 2432 C C . VAL A 1 297 ? -1.033 4.68 33.844 1 84.19 297 VAL A C 1
ATOM 2434 O O . VAL A 1 297 ? -0.492 4.055 34.75 1 84.19 297 VAL A O 1
ATOM 2437 N N . ARG A 1 298 ? -0.415 5.117 32.844 1 83.75 298 ARG A N 1
ATOM 2438 C CA . ARG A 1 298 ? 1.043 5.188 32.875 1 83.75 298 ARG A CA 1
ATOM 2439 C C . ARG A 1 298 ? 1.536 6.559 32.438 1 83.75 298 ARG A C 1
ATOM 2441 O O . ARG A 1 298 ? 0.782 7.332 31.828 1 83.75 298 ARG A O 1
ATOM 2448 N N . GLU A 1 299 ? 2.799 6.785 32.75 1 83.94 299 GLU A N 1
ATOM 2449 C CA . GLU A 1 299 ? 3.432 8.008 32.25 1 83.94 299 GLU A CA 1
ATOM 2450 C C . GLU A 1 299 ? 3.855 7.852 30.797 1 83.94 299 GLU A C 1
ATOM 2452 O O . GLU A 1 299 ? 4.582 6.914 30.453 1 83.94 299 GLU A O 1
ATOM 2457 N N . SER A 1 300 ? 3.381 8.695 30.031 1 80.19 300 SER A N 1
ATOM 2458 C CA . SER A 1 300 ? 3.674 8.625 28.609 1 80.19 300 SER A CA 1
ATOM 2459 C C . SER A 1 300 ? 5.156 8.852 28.328 1 80.19 300 SER A C 1
ATOM 2461 O O . SER A 1 300 ? 5.73 9.844 28.781 1 80.19 300 SER A O 1
ATOM 2463 N N . PRO A 1 301 ? 5.734 7.973 27.75 1 81.12 301 PRO A N 1
ATOM 2464 C CA . PRO A 1 301 ? 7.145 8.172 27.391 1 81.12 301 PRO A CA 1
ATOM 2465 C C . PRO A 1 301 ? 7.352 9.312 26.406 1 81.12 301 PRO A C 1
ATOM 2467 O O . PRO A 1 301 ? 8.469 9.812 26.25 1 81.12 301 PRO A O 1
ATOM 2470 N N . VAL A 1 302 ? 6.332 9.766 25.781 1 80.62 302 VAL A N 1
ATOM 2471 C CA . VAL A 1 302 ? 6.418 10.812 24.766 1 80.62 302 VAL A CA 1
ATOM 2472 C C . VAL A 1 302 ? 6.238 12.18 25.422 1 80.62 302 VAL A C 1
ATOM 2474 O O . VAL A 1 302 ? 7.086 13.062 25.281 1 80.62 302 VAL A O 1
ATOM 2477 N N . THR A 1 303 ? 5.156 12.352 26.188 1 77.62 303 THR A N 1
ATOM 2478 C CA . THR A 1 303 ? 4.812 13.664 26.734 1 77.62 303 THR A CA 1
ATOM 2479 C C . THR A 1 303 ? 5.211 13.766 28.203 1 77.62 303 THR A C 1
ATOM 2481 O O . THR A 1 303 ? 5.395 14.867 28.719 1 77.62 303 THR A O 1
ATOM 2484 N N . GLY A 1 304 ? 5.383 12.602 28.891 1 76.38 304 GLY A N 1
ATOM 2485 C CA . GLY A 1 304 ? 5.629 12.609 30.328 1 76.38 304 GLY A CA 1
ATOM 2486 C C . GLY A 1 304 ? 4.363 12.742 31.141 1 76.38 304 GLY A C 1
ATOM 2487 O O . GLY A 1 304 ? 4.402 12.664 32.375 1 76.38 304 GLY A O 1
ATOM 2488 N N . LYS A 1 305 ? 3.184 12.938 30.469 1 78.62 305 LYS A N 1
ATOM 2489 C CA . LYS A 1 305 ? 1.902 13.047 31.156 1 78.62 305 LYS A CA 1
ATOM 2490 C C . LYS A 1 305 ? 1.251 11.68 31.328 1 78.62 305 LYS A C 1
ATOM 2492 O O . LYS A 1 305 ? 1.646 10.711 30.672 1 78.62 305 LYS A O 1
ATOM 2497 N N . TYR A 1 306 ? 0.323 11.648 32.188 1 78.62 306 TYR A N 1
ATOM 2498 C CA . TYR A 1 306 ? -0.363 10.383 32.438 1 78.62 306 TYR A CA 1
ATOM 2499 C C . TYR A 1 306 ? -1.323 10.055 31.297 1 78.62 306 TYR A C 1
ATOM 2501 O O . TYR A 1 306 ? -2.029 10.93 30.797 1 78.62 306 TYR A O 1
ATOM 2509 N N . GLU A 1 307 ? -1.173 8.875 30.797 1 79.31 307 GLU A N 1
ATOM 2510 C CA . GLU A 1 307 ? -2.059 8.406 29.734 1 79.31 307 GLU A CA 1
ATOM 2511 C C . GLU A 1 307 ? -2.543 6.988 30 1 79.31 307 GLU A C 1
ATOM 2513 O O . GLU A 1 307 ? -1.926 6.25 30.766 1 79.31 307 GLU A O 1
ATOM 2518 N N . ILE A 1 308 ? -3.707 6.711 29.516 1 80.31 308 ILE A N 1
ATOM 2519 C CA . ILE A 1 308 ? -4.219 5.348 29.594 1 80.31 308 ILE A CA 1
ATOM 2520 C C . ILE A 1 308 ? -3.547 4.488 28.516 1 80.31 308 ILE A C 1
ATOM 2522 O O . ILE A 1 308 ? -3.523 4.852 27.344 1 80.31 308 ILE A O 1
ATOM 2526 N N . TYR A 1 309 ? -2.912 3.51 29.047 1 82.5 309 TYR A N 1
ATOM 2527 C CA . TYR A 1 309 ? -2.154 2.66 28.125 1 82.5 309 TYR A CA 1
ATOM 2528 C C . TYR A 1 309 ? -2.676 1.228 28.156 1 82.5 309 TYR A C 1
ATOM 2530 O O . TYR A 1 309 ? -2.977 0.692 29.234 1 82.5 309 TYR A O 1
ATOM 2538 N N . TYR A 1 310 ? -2.939 0.702 26.984 1 85.06 310 TYR A N 1
ATOM 2539 C CA . TYR A 1 310 ? -3.295 -0.701 26.797 1 85.06 310 TYR A CA 1
ATOM 2540 C C . TYR A 1 310 ? -2.258 -1.419 25.938 1 85.06 310 TYR A C 1
ATOM 2542 O O . TYR A 1 310 ? -1.983 -1.006 24.812 1 85.06 310 TYR A O 1
ATOM 2550 N N . PRO A 1 311 ? -1.678 -2.484 26.5 1 82.69 311 PRO A N 1
ATOM 2551 C CA . PRO A 1 311 ? -0.603 -3.158 25.766 1 82.69 311 PRO A CA 1
ATOM 2552 C C . PRO A 1 311 ? -1.063 -3.711 24.422 1 82.69 311 PRO A C 1
ATOM 2554 O O . PRO A 1 311 ? -2.146 -4.297 24.328 1 82.69 311 PRO A O 1
ATOM 2557 N N . SER A 1 312 ? -0.263 -3.535 23.406 1 80.38 312 SER A N 1
ATOM 2558 C CA . SER A 1 312 ? -0.588 -3.934 22.047 1 80.38 312 SER A CA 1
ATOM 2559 C C . SER A 1 312 ? -0.675 -5.449 21.922 1 80.38 312 SER A C 1
ATOM 2561 O O . SER A 1 312 ? -1.454 -5.969 21.109 1 80.38 312 SER A O 1
ATOM 2563 N N . ILE A 1 313 ? 0.076 -6.199 22.703 1 82.56 313 ILE A N 1
ATOM 2564 C CA . ILE A 1 313 ? 0.087 -7.656 22.594 1 82.56 313 ILE A CA 1
ATOM 2565 C C . ILE A 1 313 ? -1.257 -8.219 23.062 1 82.56 313 ILE A C 1
ATOM 2567 O O . ILE A 1 313 ? -1.758 -9.188 22.484 1 82.56 313 ILE A O 1
ATOM 2571 N N . ASN A 1 314 ? -1.785 -7.609 24.047 1 85.5 314 ASN A N 1
ATOM 2572 C CA . ASN A 1 314 ? -3.094 -8.047 24.531 1 85.5 314 ASN A CA 1
ATOM 2573 C C . ASN A 1 314 ? -4.176 -7.805 23.469 1 85.5 314 ASN A C 1
ATOM 2575 O O . ASN A 1 314 ? -5.043 -8.656 23.266 1 85.5 314 ASN A O 1
ATOM 2579 N N . ARG A 1 315 ? -4.047 -6.738 22.859 1 86.06 315 ARG A N 1
ATOM 2580 C CA . ARG A 1 315 ? -5.027 -6.422 21.828 1 86.06 315 ARG A CA 1
ATOM 2581 C C . ARG A 1 315 ? -4.914 -7.383 20.641 1 86.06 315 ARG A C 1
ATOM 2583 O O . ARG A 1 315 ? -5.926 -7.84 20.109 1 86.06 315 ARG A O 1
ATOM 2590 N N . LYS A 1 316 ? -3.738 -7.68 20.281 1 85 316 LYS A N 1
ATOM 2591 C CA . LYS A 1 316 ? -3.529 -8.609 19.172 1 85 316 LYS A CA 1
ATOM 2592 C C . LYS A 1 316 ? -4.051 -10 19.516 1 85 316 LYS A C 1
ATOM 2594 O O . LYS A 1 316 ? -4.594 -10.695 18.656 1 85 316 LYS A O 1
ATOM 2599 N N . LEU A 1 317 ? -3.92 -10.398 20.719 1 87.38 317 LEU A N 1
ATOM 2600 C CA . LEU A 1 317 ? -4.469 -11.672 21.172 1 87.38 317 LEU A CA 1
ATOM 2601 C C . LEU A 1 317 ? -5.992 -11.664 21.094 1 87.38 317 LEU A C 1
ATOM 2603 O O . LEU A 1 317 ? -6.602 -12.664 20.719 1 87.38 317 LEU A O 1
ATOM 2607 N N . HIS A 1 318 ? -6.574 -10.523 21.453 1 90.06 318 HIS A N 1
ATOM 2608 C CA . HIS A 1 318 ? -8.023 -10.391 21.328 1 90.06 318 HIS A CA 1
ATOM 2609 C C . HIS A 1 318 ? -8.469 -10.508 19.875 1 90.06 318 HIS A C 1
ATOM 2611 O O . HIS A 1 318 ? -9.523 -11.078 19.594 1 90.06 318 HIS A O 1
ATOM 2617 N N . TYR A 1 319 ? -7.645 -10 19.016 1 87 319 TYR A N 1
ATOM 2618 C CA . TYR A 1 319 ? -7.969 -10.102 17.609 1 87 319 TYR A CA 1
ATOM 2619 C C . TYR A 1 319 ? -7.98 -11.555 17.141 1 87 319 TYR A C 1
ATOM 2621 O O . TYR A 1 319 ? -8.859 -11.969 16.375 1 87 319 TYR A O 1
ATOM 2629 N N . VAL A 1 320 ? -7.031 -12.312 17.656 1 87.19 320 VAL A N 1
ATOM 2630 C CA . VAL A 1 320 ? -6.918 -13.711 17.266 1 87.19 320 VAL A CA 1
ATOM 2631 C C . VAL A 1 320 ? -8.117 -14.492 17.797 1 87.19 320 VAL A C 1
ATOM 2633 O O . VAL A 1 320 ? -8.719 -15.289 17.078 1 87.19 320 VAL A O 1
ATOM 2636 N N . VAL A 1 321 ? -8.445 -14.219 18.984 1 91.31 321 VAL A N 1
ATOM 2637 C CA . VAL A 1 321 ? -9.586 -14.906 19.594 1 91.31 321 VAL A CA 1
ATOM 2638 C C . VAL A 1 321 ? -10.867 -14.5 18.859 1 91.31 321 VAL A C 1
ATOM 2640 O O . VAL A 1 321 ? -11.719 -15.352 18.578 1 91.31 321 VAL A O 1
ATOM 2643 N N . SER A 1 322 ? -10.992 -13.211 18.594 1 91.38 322 SER A N 1
ATOM 2644 C CA . SER A 1 322 ? -12.156 -12.734 17.859 1 91.38 322 SER A CA 1
ATOM 2645 C C . SER A 1 322 ? -12.25 -13.391 16.484 1 91.38 322 SER A C 1
ATOM 2647 O O . SER A 1 322 ? -13.336 -13.742 16.031 1 91.38 322 SER A O 1
ATOM 2649 N N . ALA A 1 323 ? -11.18 -13.547 15.844 1 88.19 323 ALA A N 1
ATOM 2650 C CA . ALA A 1 323 ? -11.156 -14.195 14.539 1 88.19 323 ALA A CA 1
ATOM 2651 C C . ALA A 1 323 ? -11.57 -15.664 14.648 1 88.19 323 ALA A C 1
ATOM 2653 O O . ALA A 1 323 ? -12.336 -16.156 13.82 1 88.19 323 ALA A O 1
ATOM 2654 N N . LEU A 1 324 ? -11.117 -16.328 15.68 1 91.25 324 LEU A N 1
ATOM 2655 C CA . LEU A 1 324 ? -11.453 -17.719 15.898 1 91.25 324 LEU A CA 1
ATOM 2656 C C . LEU A 1 324 ? -12.945 -17.891 16.156 1 91.25 324 LEU A C 1
ATOM 2658 O O . LEU A 1 324 ? -13.578 -18.797 15.594 1 91.25 324 LEU A O 1
ATOM 2662 N N . VAL A 1 325 ? -13.453 -17.031 16.953 1 92.25 325 VAL A N 1
ATOM 2663 C CA . VAL A 1 325 ? -14.875 -17.094 17.25 1 92.25 325 VAL A CA 1
ATOM 2664 C C . VAL A 1 325 ? -15.688 -16.828 15.984 1 92.25 325 VAL A C 1
ATOM 2666 O O . VAL A 1 325 ? -16.688 -17.5 15.727 1 92.25 325 VAL A O 1
ATOM 2669 N N . THR A 1 326 ? -15.266 -15.891 15.258 1 89.94 326 THR A N 1
ATOM 2670 C CA . THR A 1 326 ? -15.945 -15.57 14.008 1 89.94 326 THR A CA 1
ATOM 2671 C C . THR A 1 326 ? -15.906 -16.766 13.055 1 89.94 326 THR A C 1
ATOM 2673 O O . THR A 1 326 ? -16.906 -17.078 12.398 1 89.94 326 THR A O 1
ATOM 2676 N N . VAL A 1 327 ? -14.797 -17.469 12.969 1 89.44 327 VAL A N 1
ATOM 2677 C CA . VAL A 1 327 ? -14.664 -18.625 12.102 1 89.44 327 VAL A CA 1
ATOM 2678 C C . VAL A 1 327 ? -15.617 -19.734 12.578 1 89.44 327 VAL A C 1
ATOM 2680 O O . VAL A 1 327 ? -16.266 -20.391 11.766 1 89.44 327 VAL A O 1
ATOM 2683 N N . ILE A 1 328 ? -15.703 -19.891 13.844 1 91.5 328 ILE A N 1
ATOM 2684 C CA . ILE A 1 328 ? -16.609 -20.891 14.406 1 91.5 328 ILE A CA 1
ATOM 2685 C C . ILE A 1 328 ? -18.047 -20.547 14.031 1 91.5 328 ILE A C 1
ATOM 2687 O O . ILE A 1 328 ? -18.828 -21.422 13.648 1 91.5 328 ILE A O 1
ATOM 2691 N N . MET A 1 329 ? -18.359 -19.312 14.102 1 89 329 MET A N 1
ATOM 2692 C CA . MET A 1 329 ? -19.703 -18.875 13.734 1 89 329 MET A CA 1
ATOM 2693 C C . MET A 1 329 ? -19.953 -19.125 12.25 1 89 329 MET A C 1
ATOM 2695 O O . MET A 1 329 ? -21.078 -19.484 11.859 1 89 329 MET A O 1
ATOM 2699 N N . LEU A 1 330 ? -19 -18.953 11.453 1 88.5 330 LEU A N 1
ATOM 2700 C CA . LEU A 1 330 ? -19.141 -19.219 10.023 1 88.5 330 LEU A CA 1
ATOM 2701 C C . LEU A 1 330 ? -19.328 -20.703 9.758 1 88.5 330 LEU A C 1
ATOM 2703 O O . LEU A 1 330 ? -20.094 -21.078 8.859 1 88.5 330 LEU A O 1
ATOM 2707 N N . VAL A 1 331 ? -18.672 -21.516 10.539 1 89.56 331 VAL A N 1
ATOM 2708 C CA . VAL A 1 331 ? -18.844 -22.953 10.406 1 89.56 331 VAL A CA 1
ATOM 2709 C C . VAL A 1 331 ? -20.266 -23.344 10.766 1 89.56 331 VAL A C 1
ATOM 2711 O O . VAL A 1 331 ? -20.875 -24.203 10.109 1 89.56 331 VAL A O 1
ATOM 2714 N N . VAL A 1 332 ? -20.75 -22.719 11.742 1 87.81 332 VAL A N 1
ATOM 2715 C CA . VAL A 1 332 ? -22.141 -22.969 12.133 1 87.81 332 VAL A CA 1
ATOM 2716 C C . VAL A 1 332 ? -23.078 -22.578 11 1 87.81 332 VAL A C 1
ATOM 2718 O O . VAL A 1 332 ? -23.984 -23.328 10.633 1 87.81 332 VAL A O 1
ATOM 2721 N N . ALA A 1 333 ? -22.844 -21.375 10.508 1 85.44 333 ALA A N 1
ATOM 2722 C CA . ALA A 1 333 ? -23.656 -20.906 9.383 1 85.44 333 ALA A CA 1
ATOM 2723 C C . ALA A 1 333 ? -23.531 -21.859 8.195 1 85.44 333 ALA A C 1
ATOM 2725 O O . ALA A 1 333 ? -24.531 -22.141 7.523 1 85.44 333 ALA A O 1
ATOM 2726 N N . PHE A 1 334 ? -22.391 -22.328 7.965 1 86.19 334 PHE A N 1
ATOM 2727 C CA . PHE A 1 334 ? -22.156 -23.266 6.879 1 86.19 334 PHE A CA 1
ATOM 2728 C C . PHE A 1 334 ? -22.922 -24.562 7.094 1 86.19 334 PHE A C 1
ATOM 2730 O O . PHE A 1 334 ? -23.531 -25.094 6.156 1 86.19 334 PHE A O 1
ATOM 2737 N N . THR A 1 335 ? -22.938 -25.031 8.242 1 84.56 335 THR A N 1
ATOM 2738 C CA . THR A 1 335 ? -23.641 -26.25 8.586 1 84.56 335 THR A CA 1
ATOM 2739 C C . THR A 1 335 ? -25.141 -26.094 8.391 1 84.56 335 THR A C 1
ATOM 2741 O O . THR A 1 335 ? -25.797 -26.969 7.828 1 84.56 335 THR A O 1
ATOM 2744 N N . VAL A 1 336 ? -25.625 -25 8.812 1 82.06 336 VAL A N 1
ATOM 2745 C CA . VAL A 1 336 ? -27.047 -24.734 8.648 1 82.06 336 VAL A CA 1
ATOM 2746 C C . VAL A 1 336 ? -27.391 -24.672 7.164 1 82.06 336 VAL A C 1
ATOM 2748 O O . VAL A 1 336 ? -28.438 -25.172 6.746 1 82.06 336 VAL A O 1
ATOM 2751 N N . MET A 1 337 ? -26.547 -24.047 6.434 1 81.44 337 MET A N 1
ATOM 2752 C CA . MET A 1 337 ? -26.766 -23.938 4.992 1 81.44 337 MET A CA 1
ATOM 2753 C C . MET A 1 337 ? -26.766 -25.312 4.34 1 81.44 337 MET A C 1
ATOM 2755 O O . MET A 1 337 ? -27.609 -25.609 3.49 1 81.44 337 MET A O 1
ATOM 2759 N N . ILE A 1 338 ? -25.844 -26.172 4.727 1 80.31 338 ILE A N 1
ATOM 2760 C CA . ILE A 1 338 ? -25.75 -27.516 4.16 1 80.31 338 ILE A CA 1
ATOM 2761 C C . ILE A 1 338 ? -27 -28.312 4.5 1 80.31 338 ILE A C 1
ATOM 2763 O O . ILE A 1 338 ? -27.547 -29.031 3.65 1 80.31 338 ILE A O 1
ATOM 2767 N N . ILE A 1 339 ? -27.422 -28.172 5.664 1 79.19 339 ILE A N 1
ATOM 2768 C CA . ILE A 1 339 ? -28.641 -28.844 6.09 1 79.19 339 ILE A CA 1
ATOM 2769 C C . ILE A 1 339 ? -29.812 -28.344 5.258 1 79.19 339 ILE A C 1
ATOM 2771 O O . ILE A 1 339 ? -30.641 -29.141 4.789 1 79.19 339 ILE A O 1
ATOM 2775 N N . SER A 1 340 ? -29.859 -27.047 5.094 1 77.31 340 SER A N 1
ATOM 2776 C CA . SER A 1 340 ? -30.922 -26.453 4.309 1 77.31 340 SER A CA 1
ATOM 2777 C C . SER A 1 340 ? -30.906 -26.938 2.865 1 77.31 340 SER A C 1
ATOM 2779 O O . SER A 1 340 ? -31.953 -27.219 2.279 1 77.31 340 SER A O 1
ATOM 2781 N N . LEU A 1 341 ? -29.734 -27.078 2.281 1 76.31 341 LEU A N 1
ATOM 2782 C CA . LEU A 1 341 ? -29.594 -27.531 0.903 1 76.31 341 LEU A CA 1
ATOM 2783 C C . LEU A 1 341 ? -30.016 -29 0.77 1 76.31 341 LEU A C 1
ATOM 2785 O O . LEU A 1 341 ? -30.578 -29.391 -0.253 1 76.31 341 LEU A O 1
ATOM 2789 N N . ASN A 1 342 ? -29.75 -29.75 1.746 1 76.5 342 ASN A N 1
ATOM 2790 C CA . ASN A 1 342 ? -30.172 -31.141 1.742 1 76.5 342 ASN A CA 1
ATOM 2791 C C . ASN A 1 342 ? -31.688 -31.266 1.809 1 76.5 342 ASN A C 1
ATOM 2793 O O . ASN A 1 342 ? -32.281 -32.094 1.109 1 76.5 342 ASN A O 1
ATOM 2797 N N . VAL A 1 343 ? -32.25 -30.453 2.605 1 74.25 343 VAL A N 1
ATOM 2798 C CA . VAL A 1 343 ? -33.688 -30.516 2.791 1 74.25 343 VAL A CA 1
ATOM 2799 C C . VAL A 1 343 ? -34.375 -30.031 1.523 1 74.25 343 VAL A C 1
ATOM 2801 O O . VAL A 1 343 ? -35.469 -30.5 1.195 1 74.25 343 VAL A O 1
ATOM 2804 N N . GLN A 1 344 ? -33.719 -29.094 0.816 1 71.25 344 GLN A N 1
ATOM 2805 C CA . GLN A 1 344 ? -34.281 -28.562 -0.414 1 71.25 344 GLN A CA 1
ATOM 2806 C C . GLN A 1 344 ? -34.031 -29.5 -1.593 1 71.25 344 GLN A C 1
ATOM 2808 O O . GLN A 1 344 ? -34.625 -29.312 -2.67 1 71.25 344 GLN A O 1
ATOM 2813 N N . GLY A 1 345 ? -33.281 -30.516 -1.413 1 64.88 345 GLY A N 1
ATOM 2814 C CA . GLY A 1 345 ? -33.062 -31.516 -2.436 1 64.88 345 GLY A CA 1
ATOM 2815 C C . GLY A 1 345 ? -31.953 -31.156 -3.406 1 64.88 345 GLY A C 1
ATOM 2816 O O . GLY A 1 345 ? -31.828 -31.75 -4.48 1 64.88 345 GLY A O 1
ATOM 2817 N N . TYR A 1 346 ? -31.203 -30.109 -3.088 1 65.12 346 TYR A N 1
ATOM 2818 C CA . TYR A 1 346 ? -30.125 -29.703 -3.984 1 65.12 346 TYR A CA 1
ATOM 2819 C C . TYR A 1 346 ? -29 -30.719 -3.979 1 65.12 346 TYR A C 1
ATOM 2821 O O . TYR A 1 346 ? -28.281 -30.875 -4.977 1 65.12 346 TYR A O 1
ATOM 2829 N N . ILE A 1 347 ? -28.844 -31.406 -2.861 1 64.19 347 ILE A N 1
ATOM 2830 C CA . ILE A 1 347 ? -27.781 -32.375 -2.73 1 64.19 347 ILE A CA 1
ATOM 2831 C C . ILE A 1 347 ? -28.312 -33.781 -3.025 1 64.19 347 ILE A C 1
ATOM 2833 O O . ILE A 1 347 ? -29.078 -34.344 -2.232 1 64.19 347 ILE A O 1
ATOM 2837 N N . ARG A 1 348 ? -28.375 -34.219 -4.379 1 59.69 348 ARG A N 1
ATOM 2838 C CA . ARG A 1 348 ? -28.797 -35.562 -4.762 1 59.69 348 ARG A CA 1
ATOM 2839 C C . ARG A 1 348 ? -27.609 -36.406 -5.238 1 59.69 348 ARG A C 1
ATOM 2841 O O . ARG A 1 348 ? -26.844 -35.969 -6.09 1 59.69 348 ARG A O 1
ATOM 2848 N N . PRO A 1 349 ? -27.219 -37.344 -4.391 1 55.38 349 PRO A N 1
ATOM 2849 C CA . PRO A 1 349 ? -26.141 -38.188 -4.91 1 55.38 349 PRO A CA 1
ATOM 2850 C C . PRO A 1 349 ? -26.391 -38.656 -6.34 1 55.38 349 PRO A C 1
ATOM 2852 O O . PRO A 1 349 ? -27.531 -38.938 -6.707 1 55.38 349 PRO A O 1
ATOM 2855 N N . ARG A 1 350 ? -25.641 -38.188 -7.453 1 52.62 350 ARG A N 1
ATOM 2856 C CA . ARG A 1 350 ? -25.812 -38.594 -8.844 1 52.62 350 ARG A CA 1
ATOM 2857 C C . ARG A 1 350 ? -26 -40.094 -8.953 1 52.62 350 ARG A C 1
ATOM 2859 O O . ARG A 1 350 ? -26.75 -40.594 -9.797 1 52.62 350 ARG A O 1
ATOM 2866 N N . SER A 1 351 ? -25.016 -40.875 -8.375 1 49.38 351 SER A N 1
ATOM 2867 C CA . SER A 1 351 ? -25.094 -42.344 -8.328 1 49.38 351 SER A CA 1
ATOM 2868 C C . SER A 1 351 ? -25.078 -42.844 -6.891 1 49.38 351 SER A C 1
ATOM 2870 O O . SER A 1 351 ? -24.594 -42.156 -5.988 1 49.38 351 SER A O 1
ATOM 2872 N N . ASP A 1 352 ? -25.984 -43.875 -6.496 1 47.84 352 ASP A N 1
ATOM 2873 C CA . ASP A 1 352 ? -26.078 -44.562 -5.203 1 47.84 352 ASP A CA 1
ATOM 2874 C C . ASP A 1 352 ? -24.703 -44.688 -4.555 1 47.84 352 ASP A C 1
ATOM 2876 O O . ASP A 1 352 ? -24.578 -44.656 -3.328 1 47.84 352 ASP A O 1
ATOM 2880 N N . ASP A 1 353 ? -23.641 -44.812 -5.316 1 47.09 353 ASP A N 1
ATOM 2881 C CA . ASP A 1 353 ? -22.328 -45.156 -4.805 1 47.09 353 ASP A CA 1
ATOM 2882 C C . ASP A 1 353 ? -21.484 -43.906 -4.586 1 47.09 353 ASP A C 1
ATOM 2884 O O . ASP A 1 353 ? -20.344 -44 -4.102 1 47.09 353 ASP A O 1
ATOM 2888 N N . ASP A 1 354 ? -21.969 -42.781 -4.965 1 52.34 354 ASP A N 1
ATOM 2889 C CA . ASP A 1 354 ? -21.031 -41.656 -4.988 1 52.34 354 ASP A CA 1
ATOM 2890 C C . ASP A 1 354 ? -21.094 -40.875 -3.688 1 52.34 354 ASP A C 1
ATOM 2892 O O . ASP A 1 354 ? -22.156 -40.438 -3.277 1 52.34 354 ASP A O 1
ATOM 2896 N N . TYR A 1 355 ? -20.219 -41.094 -2.76 1 53.62 355 TYR A N 1
ATOM 2897 C CA . TYR A 1 355 ? -20.031 -40.438 -1.474 1 53.62 355 TYR A CA 1
ATOM 2898 C C . TYR A 1 355 ? -19.938 -38.906 -1.648 1 53.62 355 TYR A C 1
ATOM 2900 O O . TYR A 1 355 ? -19.062 -38.438 -2.35 1 53.62 355 TYR A O 1
ATOM 2908 N N . HIS A 1 356 ? -21.109 -38.219 -1.536 1 61.44 356 HIS A N 1
ATOM 2909 C CA . HIS A 1 356 ? -21.047 -36.781 -1.462 1 61.44 356 HIS A CA 1
ATOM 2910 C C . HIS A 1 356 ? -20.781 -36.312 -0.034 1 61.44 356 HIS A C 1
ATOM 2912 O O . HIS A 1 356 ? -21.562 -36.594 0.872 1 61.44 356 HIS A O 1
ATOM 2918 N N . PRO A 1 357 ? -19.703 -35.656 0.307 1 63.53 357 PRO A N 1
ATOM 2919 C CA . PRO A 1 357 ? -19.328 -35.312 1.681 1 63.53 357 PRO A CA 1
ATOM 2920 C C . PRO A 1 357 ? -20.406 -34.469 2.389 1 63.53 357 PRO A C 1
ATOM 2922 O O . PRO A 1 357 ? -20.5 -34.5 3.619 1 63.53 357 PRO A O 1
ATOM 2925 N N . PHE A 1 358 ? -21.344 -33.906 1.625 1 66.31 358 PHE A N 1
ATOM 2926 C CA . PHE A 1 358 ? -22.297 -33.031 2.289 1 66.31 358 PHE A CA 1
ATOM 2927 C C . PHE A 1 358 ? -23.703 -33.625 2.213 1 66.31 358 PHE A C 1
ATOM 2929 O O . PHE A 1 358 ? -24.672 -32.938 2.559 1 66.31 358 PHE A O 1
ATOM 2936 N N . TYR A 1 359 ? -23.781 -34.875 1.729 1 68.25 359 TYR A N 1
ATOM 2937 C CA . TYR A 1 359 ? -25.094 -35.531 1.626 1 68.25 359 TYR A CA 1
ATOM 2938 C C . TYR A 1 359 ? -25.469 -36.188 2.941 1 68.25 359 TYR A C 1
ATOM 2940 O O . TYR A 1 359 ? -24.75 -37.062 3.438 1 68.25 359 TYR A O 1
ATOM 2948 N N . TRP A 1 360 ? -26.484 -35.625 3.555 1 70.69 360 TRP A N 1
ATOM 2949 C CA . TRP A 1 360 ? -27.031 -36.219 4.766 1 70.69 360 TRP A CA 1
ATOM 2950 C C . TRP A 1 360 ? -28.328 -36.969 4.465 1 70.69 360 TRP A C 1
ATOM 2952 O O . TRP A 1 360 ? -29.391 -36.344 4.367 1 70.69 360 TRP A O 1
ATOM 2962 N N . PRO A 1 361 ? -28.203 -38.281 4.266 1 67.44 361 PRO A N 1
ATOM 2963 C CA . PRO A 1 361 ? -29.359 -39.062 3.816 1 67.44 361 PRO A CA 1
ATOM 2964 C C . PRO A 1 361 ? -30.578 -38.844 4.699 1 67.44 361 PRO A C 1
ATOM 2966 O O . PRO A 1 361 ? -31.703 -38.75 4.195 1 67.44 361 PRO A O 1
ATOM 2969 N N . ARG A 1 362 ? -30.516 -38.781 6.016 1 68.75 362 ARG A N 1
ATOM 2970 C CA . ARG A 1 362 ? -31.656 -38.625 6.914 1 68.75 362 ARG A CA 1
ATOM 2971 C C . ARG A 1 362 ? -32.406 -37.344 6.637 1 68.75 362 ARG A C 1
ATOM 2973 O O . ARG A 1 362 ? -33.656 -37.312 6.652 1 68.75 362 ARG A O 1
ATOM 2980 N N . VAL A 1 363 ? -31.656 -36.281 6.316 1 72.69 363 VAL A N 1
ATOM 2981 C CA . VAL A 1 363 ? -32.281 -34.969 6.117 1 72.69 363 VAL A CA 1
ATOM 2982 C C . VAL A 1 363 ? -32.781 -34.844 4.684 1 72.69 363 VAL A C 1
ATOM 2984 O O . VAL A 1 363 ? -33.844 -34.281 4.445 1 72.69 363 VAL A O 1
ATOM 2987 N N . ALA A 1 364 ? -32.094 -35.469 3.77 1 70 364 ALA A N 1
ATOM 2988 C CA . ALA A 1 364 ? -32.469 -35.438 2.357 1 70 364 ALA A CA 1
ATOM 2989 C C . ALA A 1 364 ? -33.781 -36.188 2.104 1 70 364 ALA A C 1
ATOM 2991 O O . ALA A 1 364 ? -34.531 -35.875 1.189 1 70 364 ALA A O 1
ATOM 2992 N N . SER A 1 365 ? -33.969 -37.281 2.871 1 68.38 365 SER A N 1
ATOM 2993 C CA . SER A 1 365 ? -35.188 -38.094 2.701 1 68.38 365 SER A CA 1
ATOM 2994 C C . SER A 1 365 ? -36.438 -37.312 3.014 1 68.38 365 SER A C 1
ATOM 2996 O O . SER A 1 365 ? -37.531 -37.656 2.539 1 68.38 365 SER A O 1
ATOM 2998 N N . MET A 1 366 ? -36.281 -36.219 3.689 1 68.94 366 MET A N 1
ATOM 2999 C CA . MET A 1 366 ? -37.469 -35.406 4.039 1 68.94 366 MET A CA 1
ATOM 3000 C C . MET A 1 366 ? -37.938 -34.594 2.836 1 68.94 366 MET A C 1
ATOM 3002 O O . MET A 1 366 ? -39.062 -34.094 2.836 1 68.94 366 MET A O 1
ATOM 3006 N N . ALA A 1 367 ? -37.125 -34.5 1.773 1 63.31 367 ALA A N 1
ATOM 3007 C CA . ALA A 1 367 ? -37.469 -33.75 0.556 1 63.31 367 ALA A CA 1
ATOM 3008 C C . ALA A 1 367 ? -38.156 -34.656 -0.458 1 63.31 367 ALA A C 1
ATOM 3010 O O . ALA A 1 367 ? -38.625 -34.188 -1.494 1 63.31 367 ALA A O 1
ATOM 3011 N N . GLY A 1 368 ? -38.25 -35.969 -0.178 1 62.03 368 GLY A N 1
ATOM 3012 C CA . GLY A 1 368 ? -38.812 -36.938 -1.089 1 62.03 368 GLY A CA 1
ATOM 3013 C C . GLY A 1 368 ? -40.312 -36.75 -1.294 1 62.03 368 GLY A C 1
ATOM 3014 O O . GLY A 1 368 ? -40.969 -36 -0.583 1 62.03 368 GLY A O 1
ATOM 3015 N N . THR A 1 369 ? -40.812 -37.375 -2.373 1 64.25 369 THR A N 1
ATOM 3016 C CA . THR A 1 369 ? -42.219 -37.312 -2.742 1 64.25 369 THR A CA 1
ATOM 3017 C C . THR A 1 369 ? -43.094 -37.781 -1.587 1 64.25 369 THR A C 1
ATOM 3019 O O . THR A 1 369 ? -42.938 -38.906 -1.081 1 64.25 369 THR A O 1
ATOM 3022 N N . GLY A 1 370 ? -44 -36.812 -1.026 1 64.38 370 GLY A N 1
ATOM 3023 C CA . GLY A 1 370 ? -44.938 -37.156 0.004 1 64.38 370 GLY A CA 1
ATOM 3024 C C . GLY A 1 370 ? -44.5 -36.781 1.398 1 64.38 370 GLY A C 1
ATOM 3025 O O . GLY A 1 370 ? -45.281 -36.844 2.352 1 64.38 370 GLY A O 1
ATOM 3026 N N . GLU A 1 371 ? -43.344 -36.312 1.462 1 68.19 371 GLU A N 1
ATOM 3027 C CA . GLU A 1 371 ? -42.812 -36.031 2.791 1 68.19 371 GLU A CA 1
ATOM 3028 C C . GLU A 1 371 ? -43.031 -34.562 3.17 1 68.19 371 GLU A C 1
ATOM 3030 O O . GLU A 1 371 ? -43.625 -33.812 2.406 1 68.19 371 GLU A O 1
ATOM 3035 N N . LEU A 1 372 ? -42.688 -34.188 4.383 1 65.62 372 LEU A N 1
ATOM 3036 C CA . LEU A 1 372 ? -42.969 -32.906 5.004 1 65.62 372 LEU A CA 1
ATOM 3037 C C . LEU A 1 372 ? -42.438 -31.766 4.125 1 65.62 372 LEU A C 1
ATOM 3039 O O . LEU A 1 372 ? -43.094 -30.703 4.047 1 65.62 372 LEU A O 1
ATOM 3043 N N . PHE A 1 373 ? -41.344 -32 3.422 1 63.59 373 PHE A N 1
ATOM 3044 C CA . PHE A 1 373 ? -40.719 -30.969 2.584 1 63.59 373 PHE A CA 1
ATOM 3045 C C . PHE A 1 373 ? -40.656 -31.422 1.132 1 63.59 373 PHE A C 1
ATOM 3047 O O . PHE A 1 373 ? -39.594 -31.391 0.519 1 63.59 373 PHE A O 1
ATOM 3054 N N . ASP A 1 374 ? -41.688 -31.938 0.673 1 61.81 374 ASP A N 1
ATOM 3055 C CA . ASP A 1 374 ? -41.781 -32.438 -0.694 1 61.81 374 ASP A CA 1
ATOM 3056 C C . ASP A 1 374 ? -41.344 -31.375 -1.702 1 61.81 374 ASP A C 1
ATOM 3058 O O . ASP A 1 374 ? -42 -30.344 -1.839 1 61.81 374 ASP A O 1
ATOM 3062 N N . ALA A 1 375 ? -40.156 -31.578 -2.496 1 60.22 375 ALA A N 1
ATOM 3063 C CA . ALA A 1 375 ? -39.562 -30.641 -3.438 1 60.22 375 ALA A CA 1
ATOM 3064 C C . ALA A 1 375 ? -40.438 -30.406 -4.648 1 60.22 375 ALA A C 1
ATOM 3066 O O . ALA A 1 375 ? -40.375 -29.375 -5.312 1 60.22 375 ALA A O 1
ATOM 3067 N N . MET A 1 376 ? -41.406 -31.375 -4.926 1 56.25 376 MET A N 1
ATOM 3068 C CA . MET A 1 376 ? -42.25 -31.312 -6.102 1 56.25 376 MET A CA 1
ATOM 3069 C C . MET A 1 376 ? -43.594 -30.656 -5.762 1 56.25 376 MET A C 1
ATOM 3071 O O . MET A 1 376 ? -44.344 -30.281 -6.656 1 56.25 376 MET A O 1
ATOM 3075 N N . SER A 1 377 ? -43.844 -30.562 -4.457 1 61.88 377 SER A N 1
ATOM 3076 C CA . SER A 1 377 ? -45.125 -29.953 -4.066 1 61.88 377 SER A CA 1
ATOM 3077 C C . SER A 1 377 ? 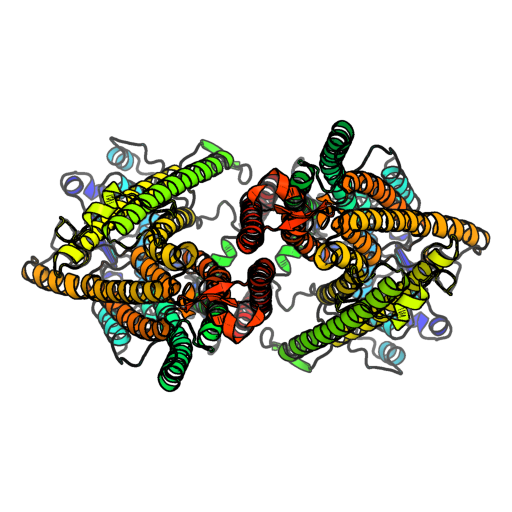-45.062 -28.438 -4.184 1 61.88 377 SER A C 1
ATOM 3079 O O . SER A 1 377 ? -44 -27.828 -4.047 1 61.88 377 SER A O 1
ATOM 3081 N N . SER A 1 378 ? -46.156 -27.797 -4.629 1 60.34 378 SER A N 1
ATOM 3082 C CA . SER A 1 378 ? -46.281 -26.375 -4.918 1 60.34 378 SER A CA 1
ATOM 3083 C C . SER A 1 378 ? -46.125 -25.531 -3.652 1 60.34 378 SER A C 1
ATOM 3085 O O . SER A 1 378 ? -45.531 -24.453 -3.697 1 60.34 378 SER A O 1
ATOM 3087 N N . TRP A 1 379 ? -46.594 -26.016 -2.537 1 62.16 379 TRP A N 1
ATOM 3088 C CA . TRP A 1 379 ? -46.531 -25.156 -1.36 1 62.16 379 TRP A CA 1
ATOM 3089 C C . TRP A 1 379 ? -45.469 -25.672 -0.374 1 62.16 379 TRP A C 1
ATOM 3091 O O . TRP A 1 379 ? -44.812 -24.875 0.31 1 62.16 379 TRP A O 1
ATOM 3101 N N . LYS A 1 380 ? -45.219 -26.953 -0.324 1 65.31 380 LYS A N 1
ATOM 3102 C CA . LYS A 1 380 ? -44.312 -27.531 0.647 1 65.31 380 LYS A CA 1
ATOM 3103 C C . LYS A 1 380 ? -42.875 -27.266 0.26 1 65.31 380 LYS A C 1
ATOM 3105 O O . LYS A 1 380 ? -41.969 -27.234 1.12 1 65.31 380 LYS A O 1
ATOM 3110 N N . SER A 1 381 ? -42.719 -26.891 -1.011 1 63.34 381 SER A N 1
ATOM 3111 C CA . SER A 1 381 ? -41.344 -26.641 -1.488 1 63.34 381 SER A CA 1
ATOM 3112 C C . SER A 1 381 ? -40.812 -25.312 -0.962 1 63.34 381 SER A C 1
ATOM 3114 O O . SER A 1 381 ? -39.625 -25.094 -0.913 1 63.34 381 SER A O 1
ATOM 3116 N N . PHE A 1 382 ? -41.844 -24.531 -0.461 1 67 382 PHE A N 1
ATOM 3117 C CA . PHE A 1 382 ? -41.438 -23.203 -0.01 1 67 382 PHE A CA 1
ATOM 3118 C C . PHE A 1 382 ? -41.094 -23.219 1.476 1 67 382 PHE A C 1
ATOM 3120 O O . PHE A 1 382 ? -40.438 -22.297 1.975 1 67 382 PHE A O 1
ATOM 3127 N N . LEU A 1 383 ? -41.469 -24.266 2.158 1 71.94 383 LEU A N 1
ATOM 3128 C CA . LEU A 1 383 ? -41.281 -24.312 3.605 1 71.94 383 LEU A CA 1
ATOM 3129 C C . LEU A 1 383 ? -39.812 -24.312 3.959 1 71.94 383 LEU A C 1
ATOM 3131 O O . LEU A 1 383 ? -39.375 -23.547 4.816 1 71.94 383 LEU A O 1
ATOM 3135 N N . PRO A 1 384 ? -39.062 -25.188 3.299 1 71.25 384 PRO A N 1
ATOM 3136 C CA . PRO A 1 384 ? -37.656 -25.156 3.617 1 71.25 384 PRO A CA 1
ATOM 3137 C C . PRO A 1 384 ? -37 -23.797 3.338 1 71.25 384 PRO A C 1
ATOM 3139 O O . PRO A 1 384 ? -36.094 -23.391 4.066 1 71.25 384 PRO A O 1
ATOM 3142 N N . VAL A 1 385 ? -37.469 -23.156 2.422 1 68.62 385 VAL A N 1
ATOM 3143 C CA . VAL A 1 385 ? -36.938 -21.859 2.059 1 68.62 385 VAL A CA 1
ATOM 3144 C C . VAL A 1 385 ? -37.25 -20.828 3.145 1 68.62 385 VAL A C 1
ATOM 3146 O O . VAL A 1 385 ? -36.406 -20.031 3.527 1 68.62 385 VAL A O 1
ATOM 3149 N N . ILE A 1 386 ? -38.406 -20.922 3.656 1 70.06 386 ILE A N 1
ATOM 3150 C CA . ILE A 1 386 ? -38.844 -20.016 4.707 1 70.06 386 ILE A CA 1
ATOM 3151 C C . ILE A 1 386 ? -38.062 -20.297 5.988 1 70.06 386 ILE A C 1
ATOM 3153 O O . ILE A 1 386 ? -37.594 -19.375 6.66 1 70.06 386 ILE A O 1
ATOM 3157 N N . ILE A 1 387 ? -37.938 -21.516 6.266 1 74.69 387 ILE A N 1
ATOM 3158 C CA . ILE A 1 387 ? -37.188 -21.906 7.465 1 74.69 387 ILE A CA 1
ATOM 3159 C C . ILE A 1 387 ? -35.75 -21.438 7.344 1 74.69 387 ILE A C 1
ATOM 3161 O O . ILE A 1 387 ? -35.156 -20.953 8.312 1 74.69 387 ILE A O 1
ATOM 3165 N N . HIS A 1 388 ? -35.281 -21.578 6.188 1 73.5 388 HIS A N 1
ATOM 3166 C CA . HIS A 1 388 ? -33.906 -21.125 5.938 1 73.5 388 HIS A CA 1
ATOM 3167 C C . HIS A 1 388 ? -33.781 -19.625 6.148 1 73.5 388 HIS A C 1
ATOM 3169 O O . HIS A 1 388 ? -32.844 -19.172 6.824 1 73.5 388 HIS A O 1
ATOM 3175 N N . ALA A 1 389 ? -34.688 -18.953 5.688 1 69.81 389 ALA A N 1
ATOM 3176 C CA . ALA A 1 389 ? -34.656 -17.5 5.809 1 69.81 389 ALA A CA 1
ATOM 3177 C C . ALA A 1 389 ? -34.781 -17.062 7.27 1 69.81 389 ALA A C 1
ATOM 3179 O O . ALA A 1 389 ? -34.062 -16.172 7.707 1 69.81 389 ALA A O 1
ATOM 3180 N N . LEU A 1 390 ? -35.594 -17.719 7.934 1 75.06 390 LEU A N 1
ATOM 3181 C CA . LEU A 1 390 ? -35.781 -17.406 9.344 1 75.06 390 LEU A CA 1
ATOM 3182 C C . LEU A 1 390 ? -34.531 -17.766 10.141 1 75.06 390 LEU A C 1
ATOM 3184 O O . LEU A 1 390 ? -34.125 -17.031 11.07 1 75.06 390 LEU A O 1
ATOM 3188 N N . SER A 1 391 ? -34 -18.906 9.766 1 79.56 391 SER A N 1
ATOM 3189 C CA . SER A 1 391 ? -32.75 -19.312 10.43 1 79.56 391 SER A CA 1
ATOM 3190 C C . SER A 1 391 ? -31.641 -18.312 10.203 1 79.56 391 SER A C 1
ATOM 3192 O O . SER A 1 391 ? -30.906 -17.984 11.133 1 79.56 391 SER A O 1
ATOM 3194 N N . ILE A 1 392 ? -31.578 -17.797 9.062 1 77.06 392 ILE A N 1
ATOM 3195 C CA . ILE A 1 392 ? -30.531 -16.844 8.719 1 77.06 392 ILE A CA 1
ATOM 3196 C C . ILE A 1 392 ? -30.766 -15.531 9.469 1 77.06 392 ILE A C 1
ATOM 3198 O O . ILE A 1 392 ? -29.828 -14.93 9.984 1 77.06 392 ILE A O 1
ATOM 3202 N N . MET A 1 393 ? -31.969 -15.133 9.578 1 76.19 393 MET A N 1
ATOM 3203 C CA . MET A 1 393 ? -32.312 -13.914 10.297 1 76.19 393 MET A CA 1
ATOM 3204 C C . MET A 1 393 ? -31.938 -14.023 11.773 1 76.19 393 MET A C 1
ATOM 3206 O O . MET A 1 393 ? -31.391 -13.078 12.352 1 76.19 393 MET A O 1
ATOM 3210 N N . THR A 1 394 ? -32.25 -15.18 12.25 1 82.19 394 THR A N 1
ATOM 3211 C CA . THR A 1 394 ? -31.922 -15.414 13.656 1 82.19 394 THR A CA 1
ATOM 3212 C C . THR A 1 394 ? -30.422 -15.469 13.867 1 82.19 394 THR A C 1
ATOM 3214 O O . THR A 1 394 ? -29.906 -14.875 14.812 1 82.19 394 THR A O 1
ATOM 3217 N N . LEU A 1 395 ? -29.828 -16.188 12.977 1 84.62 395 LEU A N 1
ATOM 3218 C CA . LEU A 1 395 ? -28.375 -16.297 13.086 1 84.62 395 LEU A CA 1
ATOM 3219 C C . LEU A 1 395 ? -27.719 -14.93 12.938 1 84.62 395 LEU A C 1
ATOM 3221 O O . LEU A 1 395 ? -26.75 -14.625 13.641 1 84.62 395 LEU A O 1
ATOM 3225 N N . ASN A 1 396 ? -28.219 -14.133 12.117 1 81.88 396 ASN A N 1
ATOM 3226 C CA . ASN A 1 396 ? -27.688 -12.789 11.922 1 81.88 396 ASN A CA 1
ATOM 3227 C C . ASN A 1 396 ? -27.828 -11.945 13.18 1 81.88 396 ASN A C 1
ATOM 3229 O O . ASN A 1 396 ? -26.922 -11.188 13.539 1 81.88 396 ASN A O 1
ATOM 3233 N N . LYS A 1 397 ? -28.938 -12.023 13.812 1 84.56 397 LYS A N 1
ATOM 3234 C CA . LYS A 1 397 ? -29.188 -11.289 15.047 1 84.56 397 LYS A CA 1
ATOM 3235 C C . LYS A 1 397 ? -28.234 -11.727 16.156 1 84.56 397 LYS A C 1
ATOM 3237 O O . LYS A 1 397 ? -27.672 -10.891 16.859 1 84.56 397 LYS A O 1
ATOM 3242 N N . ILE A 1 398 ? -28.094 -12.977 16.219 1 89.75 398 ILE A N 1
ATOM 3243 C CA . ILE A 1 398 ? -27.188 -13.523 17.219 1 89.75 398 ILE A CA 1
ATOM 3244 C C . ILE A 1 398 ? -25.766 -13.094 16.938 1 89.75 398 ILE A C 1
ATOM 3246 O O . ILE A 1 398 ? -25.031 -12.672 17.844 1 89.75 398 ILE A O 1
ATOM 3250 N N . TYR A 1 399 ? -25.469 -13.227 15.75 1 88.38 399 TYR A N 1
ATOM 3251 C CA . TYR A 1 399 ? -24.109 -12.883 15.375 1 88.38 399 TYR A CA 1
ATOM 3252 C C . TYR A 1 399 ? -23.828 -11.398 15.578 1 88.38 399 TYR A C 1
ATOM 3254 O O . TYR A 1 399 ? -22.719 -11.008 15.953 1 88.38 399 TYR A O 1
ATOM 3262 N N . ARG A 1 400 ? -24.766 -10.594 15.336 1 89.19 400 ARG A N 1
ATOM 3263 C CA . ARG A 1 400 ? -24.609 -9.164 15.578 1 89.19 400 ARG A CA 1
ATOM 3264 C C . ARG A 1 400 ? -24.266 -8.883 17.031 1 89.19 400 ARG A C 1
ATOM 3266 O O . ARG A 1 400 ? -23.391 -8.07 17.328 1 89.19 400 ARG A O 1
ATOM 3273 N N . LYS A 1 401 ? -24.906 -9.555 17.859 1 92.56 401 LYS A N 1
ATOM 3274 C CA . LYS A 1 401 ? -24.656 -9.383 19.281 1 92.56 401 LYS A CA 1
ATOM 3275 C C . LYS A 1 401 ? -23.266 -9.875 19.672 1 92.56 401 LYS A C 1
ATOM 3277 O O . LYS A 1 401 ? -22.562 -9.211 20.422 1 92.56 401 LYS A O 1
ATOM 3282 N N . ILE A 1 402 ? -22.953 -10.969 19.109 1 93.62 402 ILE A N 1
ATOM 3283 C CA . ILE A 1 402 ? -21.656 -11.539 19.422 1 93.62 402 ILE A CA 1
ATOM 3284 C C . ILE A 1 402 ? -20.547 -10.641 18.859 1 93.62 402 ILE A C 1
ATOM 3286 O O . ILE A 1 402 ? -19.547 -10.383 19.547 1 93.62 402 ILE A O 1
ATOM 3290 N N . ALA A 1 403 ? -20.734 -10.203 17.625 1 93.19 403 ALA A N 1
ATOM 3291 C CA . ALA A 1 403 ? -19.75 -9.336 16.984 1 93.19 403 ALA A CA 1
ATOM 3292 C C . ALA A 1 403 ? -19.547 -8.055 17.797 1 93.19 403 ALA A C 1
ATOM 3294 O O . ALA A 1 403 ? -18.422 -7.582 17.953 1 93.19 403 ALA A O 1
ATOM 3295 N N . THR A 1 404 ? -20.594 -7.516 18.359 1 93.5 404 THR A N 1
ATOM 3296 C CA . THR A 1 404 ? -20.516 -6.305 19.172 1 93.5 404 THR A CA 1
ATOM 3297 C C . THR A 1 404 ? -19.781 -6.57 20.469 1 93.5 404 THR A C 1
ATOM 3299 O O . THR A 1 404 ? -18.922 -5.781 20.875 1 93.5 404 THR A O 1
ATOM 3302 N N . LYS A 1 405 ? -20.078 -7.676 21.062 1 93.94 405 LYS A N 1
ATOM 3303 C CA . LYS A 1 405 ? -19.422 -8.031 22.312 1 93.94 405 LYS A CA 1
ATOM 3304 C C . LYS A 1 405 ? -17.938 -8.281 22.094 1 93.94 405 LYS A C 1
ATOM 3306 O O . LYS A 1 405 ? -17.109 -7.895 22.938 1 93.94 405 LYS A O 1
ATOM 3311 N N . LEU A 1 406 ? -17.656 -8.938 21.047 1 93.56 406 LEU A N 1
ATOM 3312 C CA . LEU A 1 406 ? -16.25 -9.188 20.719 1 93.56 406 LEU A CA 1
ATOM 3313 C C . LEU A 1 406 ? -15.508 -7.883 20.484 1 93.56 406 LEU A C 1
ATOM 3315 O O . LEU A 1 406 ? -14.375 -7.711 20.938 1 93.56 406 LEU A O 1
ATOM 3319 N N . THR A 1 407 ? -16.109 -6.949 19.797 1 93.5 407 THR A N 1
ATOM 3320 C CA . THR A 1 407 ? -15.477 -5.672 19.484 1 93.5 407 THR A CA 1
ATOM 3321 C C . THR A 1 407 ? -15.297 -4.828 20.734 1 93.5 407 THR A C 1
ATOM 3323 O O . THR A 1 407 ? -14.297 -4.121 20.875 1 93.5 407 THR A O 1
ATOM 3326 N N . ASP A 1 408 ? -16.266 -4.922 21.641 1 92.25 408 ASP A N 1
ATOM 3327 C CA . ASP A 1 408 ? -16.125 -4.246 22.922 1 92.25 408 ASP A CA 1
ATOM 3328 C C . ASP A 1 408 ? -14.953 -4.828 23.719 1 92.25 408 ASP A C 1
ATOM 3330 O O . ASP A 1 408 ? -14.211 -4.09 24.375 1 92.25 408 ASP A O 1
ATOM 3334 N N . TRP A 1 409 ? -14.883 -6.07 23.594 1 91.25 409 TRP A N 1
ATOM 3335 C CA . TRP A 1 409 ? -13.844 -6.781 24.328 1 91.25 409 TRP A CA 1
ATOM 3336 C C . TRP A 1 409 ? -12.461 -6.441 23.781 1 91.25 409 TRP A C 1
ATOM 3338 O O . TRP A 1 409 ? -11.469 -6.465 24.5 1 91.25 409 TRP A O 1
ATOM 3348 N N . GLU A 1 410 ? -12.297 -6.129 22.547 1 91.31 410 GLU A N 1
ATOM 3349 C CA . GLU A 1 410 ? -11.039 -5.781 21.906 1 91.31 410 GLU A CA 1
ATOM 3350 C C . GLU A 1 410 ? -10.5 -4.445 22.406 1 91.31 410 GLU A C 1
ATOM 3352 O O . GLU A 1 410 ? -9.312 -4.156 22.281 1 91.31 410 GLU A O 1
ATOM 3357 N N . ASN A 1 411 ? -11.297 -3.551 22.922 1 89.56 411 ASN A N 1
ATOM 3358 C CA . ASN A 1 411 ? -10.914 -2.312 23.594 1 89.56 411 ASN A CA 1
ATOM 3359 C C . ASN A 1 411 ? -10.172 -1.373 22.641 1 89.56 411 ASN A C 1
ATOM 3361 O O . ASN A 1 411 ? -9.062 -0.926 22.953 1 89.56 411 ASN A O 1
ATOM 3365 N N . HIS A 1 412 ? -10.867 -1.013 21.609 1 87.69 412 HIS A N 1
ATOM 3366 C CA . HIS A 1 412 ? -10.281 -0.097 20.625 1 87.69 412 HIS A CA 1
ATOM 3367 C C . HIS A 1 412 ? -10.172 1.313 21.203 1 87.69 412 HIS A C 1
ATOM 3369 O O . HIS A 1 412 ? -11.055 1.77 21.922 1 87.69 412 HIS A O 1
ATOM 3375 N N . GLN A 1 413 ? -9.125 2.012 20.859 1 83.44 413 GLN A N 1
ATOM 3376 C CA . GLN A 1 413 ? -8.883 3.365 21.344 1 83.44 413 GLN A CA 1
ATOM 3377 C C . GLN A 1 413 ? -9.719 4.387 20.578 1 83.44 413 GLN A C 1
ATOM 3379 O O . GLN A 1 413 ? -10.273 5.312 21.172 1 83.44 413 GLN A O 1
ATOM 3384 N N . SER A 1 414 ? -9.781 4.195 19.312 1 82.94 414 SER A N 1
ATOM 3385 C CA . SER A 1 414 ? -10.508 5.141 18.469 1 82.94 414 SER A CA 1
ATOM 3386 C C . SER A 1 414 ? -11.844 4.555 18.016 1 82.94 414 SER A C 1
ATOM 3388 O O . SER A 1 414 ? -11.977 3.338 17.875 1 82.94 414 SER A O 1
ATOM 3390 N N . GLN A 1 415 ? -12.789 5.441 17.797 1 83.38 415 GLN A N 1
ATOM 3391 C CA . GLN A 1 415 ? -14.086 5.016 17.297 1 83.38 415 GLN A CA 1
ATOM 3392 C C . GLN A 1 415 ? -13.977 4.441 15.883 1 83.38 415 GLN A C 1
ATOM 3394 O O . GLN A 1 415 ? -14.703 3.51 15.531 1 83.38 415 GLN A O 1
ATOM 3399 N N . THR A 1 416 ? -13.133 4.969 15.125 1 84.12 416 THR A N 1
ATOM 3400 C CA . THR A 1 416 ? -12.945 4.496 13.758 1 84.12 416 THR A CA 1
ATOM 3401 C C . THR A 1 416 ? -12.477 3.045 13.75 1 84.12 416 THR A C 1
ATOM 3403 O O . THR A 1 416 ? -12.992 2.227 12.984 1 84.12 416 THR A O 1
ATOM 3406 N N . ASP A 1 417 ? -11.531 2.742 14.625 1 86.75 417 ASP A N 1
ATOM 3407 C CA . ASP A 1 417 ? -11.047 1.369 14.695 1 86.75 417 ASP A CA 1
ATOM 3408 C C . ASP A 1 417 ? -12.133 0.421 15.188 1 86.75 417 ASP A C 1
ATOM 3410 O O . ASP A 1 417 ? -12.227 -0.72 14.734 1 86.75 417 ASP A O 1
ATOM 3414 N N . TYR A 1 418 ? -12.859 0.928 16.141 1 90.25 418 TYR A N 1
ATOM 3415 C CA . TYR A 1 418 ? -13.977 0.151 16.656 1 90.25 418 TYR A CA 1
ATOM 3416 C C . TYR A 1 418 ? -14.969 -0.177 15.547 1 90.25 418 TYR A C 1
ATOM 3418 O O . TYR A 1 418 ? -15.32 -1.342 15.344 1 90.25 418 TYR A O 1
ATOM 3426 N N . ASP A 1 419 ? -15.375 0.778 14.812 1 90.06 419 ASP A N 1
ATOM 3427 C CA . ASP A 1 419 ? -16.344 0.601 13.734 1 90.06 419 ASP A CA 1
ATOM 3428 C C . ASP A 1 419 ? -15.781 -0.302 12.641 1 90.06 419 ASP A C 1
ATOM 3430 O O . ASP A 1 419 ? -16.5 -1.142 12.094 1 90.06 419 ASP A O 1
ATOM 3434 N N . ASN A 1 420 ? -14.578 -0.07 12.32 1 90.69 420 ASN A N 1
ATOM 3435 C CA . ASN A 1 420 ? -13.953 -0.887 11.281 1 90.69 420 ASN A CA 1
ATOM 3436 C C . ASN A 1 420 ? -13.977 -2.367 11.648 1 90.69 420 ASN A C 1
ATOM 3438 O O . ASN A 1 420 ? -14.297 -3.215 10.812 1 90.69 420 ASN A O 1
ATOM 3442 N N . SER A 1 421 ? -13.602 -2.641 12.891 1 91.88 421 SER A N 1
ATOM 3443 C CA . SER A 1 421 ? -13.578 -4.027 13.352 1 91.88 421 SER A CA 1
ATOM 3444 C C . SER A 1 421 ? -14.977 -4.633 13.352 1 91.88 421 SER A C 1
ATOM 3446 O O . SER A 1 421 ? -15.164 -5.785 12.961 1 91.88 421 SER A O 1
ATOM 3448 N N . LEU A 1 422 ? -15.883 -3.869 13.734 1 93.12 422 LEU A N 1
ATOM 3449 C CA . LEU A 1 422 ? -17.266 -4.34 13.773 1 93.12 422 LEU A CA 1
ATOM 3450 C C . LEU A 1 422 ? -17.797 -4.57 12.367 1 93.12 422 LEU A C 1
ATOM 3452 O O . LEU A 1 422 ? -18.438 -5.59 12.102 1 93.12 422 LEU A O 1
ATOM 3456 N N . ILE A 1 423 ? -17.547 -3.684 11.461 1 93.75 423 ILE A N 1
ATOM 3457 C CA . ILE A 1 423 ? -18 -3.793 10.078 1 93.75 423 ILE A CA 1
ATOM 3458 C C . ILE A 1 423 ? -17.406 -5.051 9.445 1 93.75 423 ILE A C 1
ATOM 3460 O O . ILE A 1 423 ? -18.125 -5.809 8.773 1 93.75 423 ILE A O 1
ATOM 3464 N N . LEU A 1 424 ? -16.156 -5.285 9.672 1 92.69 424 LEU A N 1
ATOM 3465 C CA . LEU A 1 424 ? -15.484 -6.441 9.086 1 92.69 424 LEU A CA 1
ATOM 3466 C C . LEU A 1 424 ? -16.125 -7.738 9.555 1 92.69 424 LEU A C 1
ATOM 3468 O O . LEU A 1 424 ? -16.453 -8.609 8.734 1 92.69 424 LEU A O 1
ATOM 3472 N N . LYS A 1 425 ? -16.391 -7.832 10.844 1 92.06 425 LYS A N 1
ATOM 3473 C CA . LYS A 1 425 ? -16.969 -9.055 11.406 1 92.06 425 LYS A CA 1
ATOM 3474 C C . LYS A 1 425 ? -18.391 -9.281 10.914 1 92.06 425 LYS A C 1
ATOM 3476 O O . LYS A 1 425 ? -18.719 -10.375 10.453 1 92.06 425 LYS A O 1
ATOM 3481 N N . ARG A 1 426 ? -19.094 -8.281 10.961 1 90.06 426 ARG A N 1
ATOM 3482 C CA . ARG A 1 426 ? -20.5 -8.398 10.547 1 90.06 426 ARG A CA 1
ATOM 3483 C C . ARG A 1 426 ? -20.594 -8.672 9.047 1 90.06 426 ARG A C 1
ATOM 3485 O O . ARG A 1 426 ? -21.438 -9.477 8.617 1 90.06 426 ARG A O 1
ATOM 3492 N N . PHE A 1 427 ? -19.828 -8.078 8.266 1 92.25 427 PHE A N 1
ATOM 3493 C CA . PHE A 1 427 ? -19.859 -8.273 6.82 1 92.25 427 PHE A CA 1
ATOM 3494 C C . PHE A 1 427 ? -19.484 -9.703 6.453 1 92.25 427 PHE A C 1
ATOM 3496 O O . PHE A 1 427 ? -20.125 -10.32 5.594 1 92.25 427 PHE A O 1
ATOM 3503 N N . LEU A 1 428 ? -18.438 -10.164 7.02 1 89.44 428 LEU A N 1
ATOM 3504 C CA . LEU A 1 428 ? -17.969 -11.508 6.703 1 89.44 428 LEU A CA 1
ATOM 3505 C C . LEU A 1 428 ? -19.078 -12.539 6.957 1 89.44 428 LEU A C 1
ATOM 3507 O O . LEU A 1 428 ? -19.281 -13.438 6.141 1 89.44 428 LEU A O 1
ATOM 3511 N N . PHE A 1 429 ? -19.75 -12.336 8.023 1 87.56 429 PHE A N 1
ATOM 3512 C CA . PHE A 1 429 ? -20.797 -13.281 8.375 1 87.56 429 PHE A CA 1
ATOM 3513 C C . PHE A 1 429 ? -21.984 -13.156 7.434 1 87.56 429 PHE A C 1
ATOM 3515 O O . PHE A 1 429 ? -22.469 -14.148 6.895 1 87.56 429 PHE A O 1
ATOM 3522 N N . GLU A 1 430 ? -22.406 -11.969 7.227 1 84.94 430 GLU A N 1
ATOM 3523 C CA . GLU A 1 430 ? -23.578 -11.758 6.395 1 84.94 430 GLU A CA 1
ATOM 3524 C C . GLU A 1 430 ? -23.297 -12.078 4.934 1 84.94 430 GLU A C 1
ATOM 3526 O O . GLU A 1 430 ? -24.141 -12.617 4.23 1 84.94 430 GLU A O 1
ATOM 3531 N N . ALA A 1 431 ? -22.172 -11.727 4.488 1 88.94 431 ALA A N 1
ATOM 3532 C CA . ALA A 1 431 ? -21.781 -12.07 3.123 1 88.94 431 ALA A CA 1
ATOM 3533 C C . ALA A 1 431 ? -21.688 -13.586 2.943 1 88.94 431 ALA A C 1
ATOM 3535 O O . ALA A 1 431 ? -22.094 -14.117 1.911 1 88.94 431 ALA A O 1
ATOM 3536 N N . PHE A 1 432 ? -21.125 -14.227 3.908 1 87.94 432 PHE A N 1
ATOM 3537 C CA . PHE A 1 432 ? -21.016 -15.68 3.871 1 87.94 432 PHE A CA 1
ATOM 3538 C C . PHE A 1 432 ? -22.391 -16.312 3.705 1 87.94 432 PHE A C 1
ATOM 3540 O O . PHE A 1 432 ? -22.547 -17.234 2.902 1 87.94 432 PHE A O 1
ATOM 3547 N N . ASP A 1 433 ? -23.281 -15.766 4.402 1 81.88 433 ASP A N 1
ATOM 3548 C CA . ASP A 1 433 ? -24.641 -16.297 4.344 1 81.88 433 ASP A CA 1
ATOM 3549 C C . ASP A 1 433 ? -25.266 -16.078 2.967 1 81.88 433 ASP A C 1
ATOM 3551 O O . ASP A 1 433 ? -26 -16.922 2.467 1 81.88 433 ASP A O 1
ATOM 3555 N N . CYS A 1 434 ? -24.938 -15.016 2.396 1 83.5 434 CYS A N 1
ATOM 3556 C CA . CYS A 1 434 ? -25.547 -14.664 1.116 1 83.5 434 CYS A CA 1
ATOM 3557 C C . CYS A 1 434 ? -24.891 -15.438 -0.025 1 83.5 434 CYS A C 1
ATOM 3559 O O . CYS A 1 434 ? -25.562 -15.82 -0.983 1 83.5 434 CYS A O 1
ATOM 3561 N N . TYR A 1 435 ? -23.609 -15.781 0.036 1 89.69 435 TYR A N 1
ATOM 3562 C CA . TYR A 1 435 ? -22.875 -16.266 -1.129 1 89.69 435 TYR A CA 1
ATOM 3563 C C . TYR A 1 435 ? -22.641 -17.766 -1.032 1 89.69 435 TYR A C 1
ATOM 3565 O O . TYR A 1 435 ? -22.312 -18.422 -2.031 1 89.69 435 TYR A O 1
ATOM 3573 N N . ILE A 1 436 ? -22.719 -18.406 0.117 1 85.38 436 ILE A N 1
ATOM 3574 C CA . ILE A 1 436 ? -22.219 -19.75 0.337 1 85.38 436 ILE A CA 1
ATOM 3575 C C . ILE A 1 436 ? -22.953 -20.734 -0.576 1 85.38 436 ILE A C 1
ATOM 3577 O O . ILE A 1 436 ? -22.344 -21.656 -1.125 1 85.38 436 ILE A O 1
ATOM 3581 N N . ALA A 1 437 ? -24.219 -20.609 -0.745 1 81.5 437 ALA A N 1
ATOM 3582 C CA . ALA A 1 437 ? -24.969 -21.484 -1.635 1 81.5 437 ALA A CA 1
ATOM 3583 C C . ALA A 1 437 ? -24.5 -21.344 -3.078 1 81.5 437 ALA A C 1
ATOM 3585 O O . ALA A 1 437 ? -24.391 -22.328 -3.805 1 81.5 437 ALA A O 1
ATOM 3586 N N . LEU A 1 438 ? -24.25 -20.188 -3.439 1 88.25 438 LEU A N 1
ATOM 3587 C CA . LEU A 1 438 ? -23.781 -19.922 -4.793 1 88.25 438 LEU A CA 1
ATOM 3588 C C . LEU A 1 438 ? -22.391 -20.516 -5.004 1 88.25 438 LEU A C 1
ATOM 3590 O O . LEU A 1 438 ? -22.109 -21.078 -6.055 1 88.25 438 LEU A O 1
ATOM 3594 N N . PHE A 1 439 ? -21.562 -20.422 -3.996 1 89.31 439 PHE A N 1
ATOM 3595 C CA . PHE A 1 439 ? -20.219 -20.984 -4.078 1 89.31 439 PHE A CA 1
ATOM 3596 C C . PHE A 1 439 ? -20.281 -22.5 -4.156 1 89.31 439 PHE A C 1
ATOM 3598 O O . PHE A 1 439 ? -19.516 -23.125 -4.883 1 89.31 439 PHE A O 1
ATOM 3605 N N . TYR A 1 440 ? -21.203 -23.062 -3.465 1 82.62 440 TYR A N 1
ATOM 3606 C CA . TYR A 1 440 ? -21.391 -24.516 -3.518 1 82.62 440 TYR A CA 1
ATOM 3607 C C . TYR A 1 440 ? -21.797 -24.953 -4.918 1 82.62 440 TYR A C 1
ATOM 3609 O O . TYR A 1 440 ? -21.219 -25.906 -5.469 1 82.62 440 TYR A O 1
ATOM 3617 N N . LEU A 1 441 ? -22.703 -24.281 -5.43 1 82.38 441 LEU A N 1
ATOM 3618 C CA . LEU A 1 441 ? -23.203 -24.641 -6.754 1 82.38 441 LEU A CA 1
ATOM 3619 C C . LEU A 1 441 ? -22.141 -24.406 -7.824 1 82.38 441 LEU A C 1
ATOM 3621 O O . LEU A 1 441 ? -22.031 -25.172 -8.773 1 82.38 441 LEU A O 1
ATOM 3625 N N . ALA A 1 442 ? -21.391 -23.406 -7.613 1 87.81 442 ALA A N 1
ATOM 3626 C CA . ALA A 1 442 ? -20.406 -23 -8.625 1 87.81 442 ALA A CA 1
ATOM 3627 C C . ALA A 1 442 ? -19.188 -23.922 -8.594 1 87.81 442 ALA A C 1
ATOM 3629 O O . ALA A 1 442 ? -18.703 -24.359 -9.641 1 87.81 442 ALA A O 1
ATOM 3630 N N . PHE A 1 443 ? -18.703 -24.312 -7.418 1 83.31 443 PHE A N 1
ATOM 3631 C CA . PHE A 1 443 ? -17.359 -24.906 -7.375 1 83.31 443 PHE A CA 1
ATOM 3632 C C . PHE A 1 443 ? -17.422 -26.328 -6.832 1 83.31 443 PHE A C 1
ATOM 3634 O O . PHE A 1 443 ? -16.469 -27.094 -6.969 1 83.31 443 PHE A O 1
ATOM 3641 N N . TYR A 1 444 ? -18.438 -26.688 -6.211 1 78.5 444 TYR A N 1
ATOM 3642 C CA . TYR A 1 444 ? -18.562 -28.062 -5.758 1 78.5 444 TYR A CA 1
ATOM 3643 C C . TYR A 1 444 ? -19.5 -28.859 -6.66 1 78.5 444 TYR A C 1
ATOM 3645 O O . TYR A 1 444 ? -19.109 -29.891 -7.207 1 78.5 444 TYR A O 1
ATOM 3653 N N . ALA A 1 445 ? -20.688 -28.375 -6.855 1 76.31 445 ALA A N 1
ATOM 3654 C CA . ALA A 1 445 ? -21.656 -29.047 -7.723 1 76.31 445 ALA A CA 1
ATOM 3655 C C . ALA A 1 445 ? -21.328 -28.812 -9.195 1 76.31 445 ALA A C 1
ATOM 3657 O O . ALA A 1 445 ? -21.703 -29.609 -10.055 1 76.31 445 ALA A O 1
ATOM 3658 N N . CYS A 1 446 ? -20.625 -27.719 -9.5 1 81.56 446 CYS A N 1
ATOM 3659 C CA . CYS A 1 446 ? -20.234 -27.312 -10.852 1 81.56 446 CYS A CA 1
ATOM 3660 C C . CYS A 1 446 ? -21.438 -27.344 -11.789 1 81.56 446 CYS A C 1
ATOM 3662 O O . CYS A 1 446 ? -21.375 -27.922 -12.875 1 81.56 446 CYS A O 1
ATOM 3664 N N . ASP A 1 447 ? -22.609 -26.875 -11.242 1 81.44 447 ASP A N 1
ATOM 3665 C CA . ASP A 1 447 ? -23.844 -26.781 -12.023 1 81.44 447 ASP A CA 1
ATOM 3666 C C . ASP A 1 447 ? -24.188 -25.328 -12.352 1 81.44 447 ASP A C 1
ATOM 3668 O O . ASP A 1 447 ? -24.797 -24.641 -11.547 1 81.44 447 ASP A O 1
ATOM 3672 N N . ILE A 1 448 ? -23.875 -24.922 -13.531 1 83.25 448 ILE A N 1
ATOM 3673 C CA . ILE A 1 448 ? -24 -23.516 -13.93 1 83.25 448 ILE A CA 1
ATOM 3674 C C . ILE A 1 448 ? -25.469 -23.156 -14.086 1 83.25 448 ILE A C 1
ATOM 3676 O O . ILE A 1 448 ? -25.859 -22.016 -13.82 1 83.25 448 ILE A O 1
ATOM 3680 N N . GLU A 1 449 ? -26.297 -24.094 -14.5 1 81.62 449 GLU A N 1
ATOM 3681 C CA . GLU A 1 449 ? -27.719 -23.812 -14.672 1 81.62 449 GLU A CA 1
ATOM 3682 C C . GLU A 1 449 ? -28.406 -23.547 -13.328 1 81.62 449 GLU A C 1
ATOM 3684 O O . GLU A 1 449 ? -29.172 -22.594 -13.195 1 81.62 449 GLU A O 1
ATOM 3689 N N . GLN A 1 450 ? -28.062 -24.391 -12.414 1 82.81 450 GLN A N 1
ATOM 3690 C CA . GLN A 1 450 ? -28.625 -24.203 -11.086 1 82.81 450 GLN A CA 1
ATOM 3691 C C . GLN A 1 450 ? -28.062 -22.938 -10.438 1 82.81 450 GLN A C 1
ATOM 3693 O O . GLN A 1 450 ? -28.766 -22.25 -9.68 1 82.81 450 GLN A O 1
ATOM 3698 N N . LEU A 1 451 ? -26.797 -22.703 -10.664 1 86.38 451 LEU A N 1
ATOM 3699 C CA . LEU A 1 451 ? -26.172 -21.484 -10.172 1 86.38 451 LEU A CA 1
ATOM 3700 C C . LEU A 1 451 ? -26.906 -20.25 -10.703 1 86.38 451 LEU A C 1
ATOM 3702 O O . LEU A 1 451 ? -27.203 -19.328 -9.945 1 86.38 451 LEU A O 1
ATOM 3706 N N . ARG A 1 452 ? -27.188 -20.266 -11.945 1 87.31 452 ARG A N 1
ATOM 3707 C CA . ARG A 1 452 ? -27.891 -19.156 -12.578 1 87.31 452 ARG A CA 1
ATOM 3708 C C . ARG A 1 452 ? -29.281 -18.969 -11.969 1 87.31 452 ARG A C 1
ATOM 3710 O O . ARG A 1 452 ? -29.656 -17.844 -11.609 1 87.31 452 ARG A O 1
ATOM 3717 N N . SER A 1 453 ? -29.984 -20.031 -11.82 1 82.69 453 SER A N 1
ATOM 3718 C CA . SER A 1 453 ? -31.328 -19.953 -11.273 1 82.69 453 SER A CA 1
ATOM 3719 C C . SER A 1 453 ? -31.312 -19.438 -9.844 1 82.69 453 SER A C 1
ATOM 3721 O O . SER A 1 453 ? -32.156 -18.609 -9.469 1 82.69 453 SER A O 1
ATOM 3723 N N . GLU A 1 454 ? -30.359 -19.938 -9.133 1 81.81 454 GLU A N 1
ATOM 3724 C CA . GLU A 1 454 ? -30.219 -19.484 -7.75 1 81.81 454 GLU A CA 1
ATOM 3725 C C . GLU A 1 454 ? -29.828 -18.016 -7.684 1 81.81 454 GLU A C 1
ATOM 3727 O O . GLU A 1 454 ? -30.359 -17.266 -6.852 1 81.81 454 GLU A O 1
ATOM 3732 N N . LEU A 1 455 ? -28.953 -17.609 -8.508 1 86.75 455 LEU A N 1
ATOM 3733 C CA . LEU A 1 455 ? -28.484 -16.219 -8.539 1 86.75 455 LEU A CA 1
ATOM 3734 C C . LEU A 1 455 ? -29.609 -15.273 -8.906 1 86.75 455 LEU A C 1
ATOM 3736 O O . LEU A 1 455 ? -29.766 -14.219 -8.289 1 86.75 455 LEU A O 1
ATOM 3740 N N . ILE A 1 456 ? -30.406 -15.664 -9.859 1 84 456 ILE A N 1
ATOM 3741 C CA . ILE A 1 456 ? -31.547 -14.859 -10.273 1 84 456 ILE A CA 1
ATOM 3742 C C . ILE A 1 456 ? -32.531 -14.75 -9.125 1 84 456 ILE A C 1
ATOM 3744 O O . ILE A 1 456 ? -33.062 -13.664 -8.836 1 84 456 ILE A O 1
ATOM 3748 N N . ALA A 1 457 ? -32.719 -15.805 -8.445 1 76.25 457 ALA A N 1
ATOM 3749 C CA . ALA A 1 457 ? -33.656 -15.844 -7.34 1 76.25 457 ALA A CA 1
ATOM 3750 C C . ALA A 1 457 ? -33.219 -14.961 -6.188 1 76.25 457 ALA A C 1
ATOM 3752 O O . ALA A 1 457 ? -33.969 -14.109 -5.711 1 76.25 457 ALA A O 1
ATOM 3753 N N . VAL A 1 458 ? -32.031 -15.133 -5.82 1 76.56 458 VAL A N 1
ATOM 3754 C CA . VAL A 1 458 ? -31.531 -14.406 -4.656 1 76.56 458 VAL A CA 1
ATOM 3755 C C . VAL A 1 458 ? -31.422 -12.914 -4.988 1 76.56 458 VAL A C 1
ATOM 3757 O O . VAL A 1 458 ? -31.766 -12.062 -4.164 1 76.56 458 VAL A O 1
ATOM 3760 N N . PHE A 1 459 ? -31 -12.633 -6.125 1 76.56 459 PHE A N 1
ATOM 3761 C CA . PHE A 1 459 ? -30.844 -11.242 -6.539 1 76.56 459 PHE A CA 1
ATOM 3762 C C . PHE A 1 459 ? -32.219 -10.547 -6.602 1 76.56 459 PHE A C 1
ATOM 3764 O O . PHE A 1 459 ? -32.344 -9.422 -6.125 1 76.56 459 PHE A O 1
ATOM 3771 N N . ASN A 1 460 ? -33.219 -11.227 -7.074 1 69.5 460 ASN A N 1
ATOM 3772 C CA . ASN A 1 460 ? -34.562 -10.648 -7.184 1 69.5 460 ASN A CA 1
ATOM 3773 C C . ASN A 1 460 ? -35.219 -10.508 -5.82 1 69.5 460 ASN A C 1
ATOM 3775 O O . ASN A 1 460 ? -35.875 -9.5 -5.543 1 69.5 460 ASN A O 1
ATOM 3779 N N . ILE A 1 461 ? -34.969 -11.477 -5.039 1 64.25 461 ILE A N 1
ATOM 3780 C CA . ILE A 1 461 ? -35.562 -11.438 -3.705 1 64.25 461 ILE A CA 1
ATOM 3781 C C . ILE A 1 461 ? -34.938 -10.289 -2.906 1 64.25 461 ILE A C 1
ATOM 3783 O O . ILE A 1 461 ? -35.656 -9.555 -2.221 1 64.25 461 ILE A O 1
ATOM 3787 N N . ASP A 1 462 ? -33.719 -10.156 -3.035 1 67.69 462 ASP A N 1
ATOM 3788 C CA . ASP A 1 462 ? -33.031 -9.102 -2.307 1 67.69 462 ASP A CA 1
ATOM 3789 C C . ASP A 1 462 ? -33.469 -7.719 -2.789 1 67.69 462 ASP A C 1
ATOM 3791 O O . ASP A 1 462 ? -33.688 -6.809 -1.983 1 67.69 462 ASP A O 1
ATOM 3795 N N . SER A 1 463 ? -33.688 -7.66 -4.02 1 62.88 463 SER A N 1
ATOM 3796 C CA . SER A 1 463 ? -34.125 -6.383 -4.574 1 62.88 463 SER A CA 1
ATOM 3797 C C . SER A 1 463 ? -35.562 -6.062 -4.168 1 62.88 463 SER A C 1
ATOM 3799 O O . SER A 1 463 ? -35.875 -4.914 -3.842 1 62.88 463 SER A O 1
ATOM 3801 N N . PHE A 1 464 ? -36.375 -7.09 -4.121 1 63.03 464 PHE A N 1
ATOM 3802 C CA . PHE A 1 464 ? -37.781 -6.902 -3.754 1 63.03 464 PHE A CA 1
ATOM 3803 C C . PHE A 1 464 ? -37.906 -6.625 -2.262 1 63.03 464 PHE A C 1
ATOM 3805 O O . PHE A 1 464 ? -38.688 -5.746 -1.856 1 63.03 464 PHE A O 1
ATOM 3812 N N . ARG A 1 465 ? -37.219 -7.402 -1.504 1 62.75 465 ARG A N 1
ATOM 3813 C CA . ARG A 1 465 ? -37.25 -7.199 -0.058 1 62.75 465 ARG A CA 1
ATOM 3814 C C . ARG A 1 465 ? -36.875 -5.766 0.297 1 62.75 465 ARG A C 1
ATOM 3816 O O . ARG A 1 465 ? -37.469 -5.164 1.19 1 62.75 465 ARG A O 1
ATOM 3823 N N . ARG A 1 466 ? -36 -5.293 -0.41 1 62.06 466 ARG A N 1
ATOM 3824 C CA . ARG A 1 466 ? -35.5 -3.943 -0.152 1 62.06 466 ARG A CA 1
ATOM 3825 C C . ARG A 1 466 ? -36.625 -2.908 -0.391 1 62.06 466 ARG A C 1
ATOM 3827 O O . ARG A 1 466 ? -36.812 -2.021 0.438 1 62.06 466 ARG A O 1
ATOM 3834 N N . VAL A 1 467 ? -37.312 -3.078 -1.481 1 58.44 467 VAL A N 1
ATOM 3835 C CA . VAL A 1 467 ? -38.375 -2.148 -1.802 1 58.44 467 VAL A CA 1
ATOM 3836 C C . VAL A 1 467 ? -39.5 -2.271 -0.764 1 58.44 467 VAL A C 1
ATOM 3838 O O . VAL A 1 467 ? -40.062 -1.265 -0.315 1 58.44 467 VAL A O 1
ATOM 3841 N N . LEU A 1 468 ? -39.594 -3.42 -0.362 1 61.09 468 LEU A N 1
ATOM 3842 C CA . LEU A 1 468 ? -40.656 -3.664 0.584 1 61.09 468 LEU A CA 1
ATOM 3843 C C . LEU A 1 468 ? -40.312 -3.146 1.972 1 61.09 468 LEU A C 1
ATOM 3845 O O . LEU A 1 468 ? -41.094 -2.477 2.619 1 61.09 468 LEU A O 1
ATOM 3849 N N . THR A 1 469 ? -39.094 -3.467 2.408 1 60.16 469 THR A N 1
ATOM 3850 C CA . THR A 1 469 ? -38.719 -3.184 3.785 1 60.16 469 THR A CA 1
ATOM 3851 C C . THR A 1 469 ? -38.344 -1.716 3.947 1 60.16 469 THR A C 1
ATOM 3853 O O . THR A 1 469 ? -38.5 -1.139 5.023 1 60.16 469 THR A O 1
ATOM 3856 N N . GLU A 1 470 ? -37.688 -1.191 2.891 1 58.12 470 GLU A N 1
ATOM 3857 C CA . GLU A 1 470 ? -37.156 0.153 3.059 1 58.12 470 GLU A CA 1
ATOM 3858 C C . GLU A 1 470 ? -38.188 1.217 2.672 1 58.12 470 GLU A C 1
ATOM 3860 O O . GLU A 1 470 ? -38.125 2.348 3.16 1 58.12 470 GLU A O 1
ATOM 3865 N N . VAL A 1 471 ? -39.125 0.803 1.82 1 56.72 471 VAL A N 1
ATOM 3866 C CA . VAL A 1 471 ? -40.031 1.838 1.354 1 56.72 471 VAL A CA 1
ATOM 3867 C C . VAL A 1 471 ? -41.469 1.499 1.788 1 56.72 471 VAL A C 1
ATOM 3869 O O . VAL A 1 471 ? -42.062 2.248 2.549 1 56.72 471 VAL A O 1
ATOM 3872 N N . ALA A 1 472 ? -41.844 0.349 1.446 1 59.75 472 ALA A N 1
ATOM 3873 C CA . ALA A 1 472 ? -43.281 0.063 1.552 1 59.75 472 ALA A CA 1
ATOM 3874 C C . ALA A 1 472 ? -43.688 -0.066 3.012 1 59.75 472 ALA A C 1
ATOM 3876 O O . ALA A 1 472 ? -44.688 0.562 3.438 1 59.75 472 ALA A O 1
ATOM 3877 N N . ILE A 1 473 ? -42.844 -0.741 3.77 1 60.25 473 ILE A N 1
ATOM 3878 C CA . ILE A 1 473 ? -43.281 -1.047 5.129 1 60.25 473 ILE A CA 1
ATOM 3879 C C . ILE A 1 473 ? -43.188 0.213 5.992 1 60.25 473 ILE A C 1
ATOM 3881 O O . ILE A 1 473 ? -44.156 0.561 6.676 1 60.25 473 ILE A O 1
ATOM 3885 N N . PRO A 1 474 ? -42.062 0.912 5.883 1 58.69 474 PRO A N 1
ATOM 3886 C CA . PRO A 1 474 ? -42.031 2.117 6.715 1 58.69 474 PRO A CA 1
ATOM 3887 C C . PRO A 1 474 ? -43.031 3.174 6.285 1 58.69 474 PRO A C 1
ATOM 3889 O O . PRO A 1 474 ? -43.625 3.865 7.133 1 58.69 474 PRO A O 1
ATOM 3892 N N . MET A 1 475 ? -43.281 3.303 4.977 1 60.59 475 MET A N 1
ATOM 3893 C CA . MET A 1 475 ? -44.281 4.266 4.508 1 60.59 475 MET A CA 1
ATOM 3894 C C . MET A 1 475 ? -45.656 3.936 5.062 1 60.59 475 MET A C 1
ATOM 3896 O O . MET A 1 475 ? -46.406 4.832 5.469 1 60.59 475 MET A O 1
ATOM 3900 N N . ILE A 1 476 ? -45.875 2.666 5.086 1 62.09 476 ILE A N 1
ATOM 3901 C CA . ILE A 1 476 ? -47.156 2.223 5.609 1 62.09 476 ILE A CA 1
ATOM 3902 C C . ILE A 1 476 ? -47.188 2.436 7.121 1 62.09 476 ILE A C 1
ATOM 3904 O O . ILE A 1 476 ? -48.219 2.906 7.656 1 62.09 476 ILE A O 1
ATOM 3908 N N . ALA A 1 477 ? -46.094 2.107 7.75 1 60.12 477 ALA A N 1
ATOM 3909 C CA . ALA A 1 477 ? -46.031 2.252 9.203 1 60.12 477 ALA A CA 1
ATOM 3910 C C . ALA A 1 477 ? -46.156 3.719 9.609 1 60.12 477 ALA A C 1
ATOM 3912 O O . ALA A 1 477 ? -46.844 4.047 10.578 1 60.12 477 ALA A O 1
ATOM 3913 N N . HIS A 1 478 ? -45.406 4.586 8.93 1 60.5 478 HIS A N 1
ATOM 3914 C CA . HIS A 1 478 ? -45.438 6.016 9.219 1 60.5 478 HIS A CA 1
ATOM 3915 C C . HIS A 1 478 ? -46.844 6.586 9.008 1 60.5 478 HIS A C 1
ATOM 3917 O O . HIS A 1 478 ? -47.281 7.41 9.805 1 60.5 478 HIS A O 1
ATOM 3923 N N . ARG A 1 479 ? -47.438 6.113 7.988 1 59.34 479 ARG A N 1
ATOM 3924 C CA . ARG A 1 479 ? -48.781 6.602 7.715 1 59.34 479 ARG A CA 1
ATOM 3925 C C . ARG A 1 479 ? -49.75 6.172 8.812 1 59.34 479 ARG A C 1
ATOM 3927 O O . ARG A 1 479 ? -50.656 6.934 9.195 1 59.34 479 ARG A O 1
ATOM 3934 N N . VAL A 1 480 ? -49.344 5.047 9.297 1 58.25 480 VAL A N 1
ATOM 3935 C CA . VAL A 1 480 ? -50.219 4.504 10.336 1 58.25 480 VAL A CA 1
ATOM 3936 C C . VAL A 1 480 ? -49.938 5.207 11.664 1 58.25 480 VAL A C 1
ATOM 3938 O O . VAL A 1 480 ? -50.875 5.523 12.414 1 58.25 480 VAL A O 1
ATOM 3941 N N . THR A 1 481 ? -48.656 5.414 11.961 1 55.62 481 THR A N 1
ATOM 3942 C CA . THR A 1 481 ? -48.25 6.035 13.219 1 55.62 481 THR A CA 1
ATOM 3943 C C . THR A 1 481 ? -48.594 7.523 13.219 1 55.62 481 THR A C 1
ATOM 3945 O O . THR A 1 481 ? -48.906 8.094 14.258 1 55.62 481 THR A O 1
ATOM 3948 N N . LYS A 1 482 ? -48.281 8.281 12.172 1 56.69 482 LYS A N 1
ATOM 3949 C CA . LYS A 1 482 ? -48.688 9.68 12.086 1 56.69 482 LYS A CA 1
ATOM 3950 C C . LYS A 1 482 ? -50.188 9.852 12.438 1 56.69 482 LYS A C 1
ATOM 3952 O O . LYS A 1 482 ? -50.562 10.844 13.055 1 56.69 482 LYS A O 1
ATOM 3957 N N . LYS A 1 483 ? -51.031 8.922 12.047 1 51.38 483 LYS A N 1
ATOM 3958 C CA . LYS A 1 483 ? -52.438 9.055 12.398 1 51.38 483 LYS A CA 1
ATOM 3959 C C . LYS A 1 483 ? -52.625 8.992 13.914 1 51.38 483 LYS A C 1
ATOM 3961 O O . LYS A 1 483 ? -53.531 9.633 14.453 1 51.38 483 LYS A O 1
ATOM 3966 N N . ALA A 1 484 ? -51.781 8.289 14.523 1 45.66 484 ALA A N 1
ATOM 3967 C CA . ALA A 1 484 ? -51.969 8.164 15.969 1 45.66 484 ALA A CA 1
ATOM 3968 C C . ALA A 1 484 ? -51.188 9.258 16.719 1 45.66 484 ALA A C 1
ATOM 3970 O O . ALA A 1 484 ? -51.188 9.281 17.953 1 45.66 484 ALA A O 1
ATOM 3971 N N . LYS A 1 485 ? -50.219 9.93 16.109 1 49.75 485 LYS A N 1
ATOM 3972 C CA . LYS A 1 485 ? -49.25 10.773 16.797 1 49.75 485 LYS A CA 1
ATOM 3973 C C . LYS A 1 485 ? -49.906 12 17.391 1 49.75 485 LYS A C 1
ATOM 3975 O O . LYS A 1 485 ? -50.75 12.633 16.766 1 49.75 485 LYS A O 1
ATOM 3980 N N . VAL A 1 486 ? -49.594 12.242 18.781 1 44.31 486 VAL A N 1
ATOM 3981 C CA . VAL A 1 486 ? -49.969 13.258 19.75 1 44.31 486 VAL A CA 1
ATOM 3982 C C . VAL A 1 486 ? -49.438 14.617 19.297 1 44.31 486 VAL A C 1
ATOM 3984 O O . VAL A 1 486 ? -48.344 14.727 18.766 1 44.31 486 VAL A O 1
ATOM 3987 N N . GLU A 1 487 ? -50.031 15.758 19.344 1 44.34 487 GLU A N 1
ATOM 3988 C CA . GLU A 1 487 ? -49.844 17.203 19.281 1 44.34 487 GLU A CA 1
ATOM 3989 C C . GLU A 1 487 ? -48.719 17.672 20.234 1 44.34 487 GLU A C 1
ATOM 3991 O O . GLU A 1 487 ? -48.75 17.328 21.406 1 44.34 487 GLU A O 1
ATOM 3996 N N . GLY A 1 488 ? -47.281 18.078 19.859 1 50.03 488 GLY A N 1
ATOM 3997 C CA . GLY A 1 488 ? -46.25 18.797 20.578 1 50.03 488 GLY A CA 1
ATOM 3998 C C . GLY A 1 488 ? -44.906 18.094 20.562 1 50.03 488 GLY A C 1
ATOM 3999 O O . GLY A 1 488 ? -43.875 18.672 20.969 1 50.03 488 GLY A O 1
ATOM 4000 N N . HIS A 1 489 ? -44.844 16.812 20.547 1 52.88 489 HIS A N 1
ATOM 4001 C CA . HIS A 1 489 ? -43.562 16.078 20.594 1 52.88 489 HIS A CA 1
ATOM 4002 C C . HIS A 1 489 ? -42.844 16.141 19.266 1 52.88 489 HIS A C 1
ATOM 4004 O O . HIS A 1 489 ? -43.438 15.891 18.203 1 52.88 489 HIS A O 1
ATOM 4010 N N . PRO A 1 490 ? -41.656 16.922 19.328 1 59.69 490 PRO A N 1
ATOM 4011 C CA . PRO A 1 490 ? -40.906 16.938 18.062 1 59.69 490 PRO A CA 1
ATOM 4012 C C . PRO A 1 490 ? -40.812 15.57 17.406 1 59.69 490 PRO A C 1
ATOM 4014 O O . PRO A 1 490 ? -40.344 14.609 18.047 1 59.69 490 PRO A O 1
ATOM 4017 N N . GLN A 1 491 ? -41.469 15.336 16.344 1 61.94 491 GLN A N 1
ATOM 4018 C CA . GLN A 1 491 ? -41.625 14.141 15.516 1 61.94 491 GLN A CA 1
ATOM 4019 C C . GLN A 1 491 ? -40.281 13.484 15.234 1 61.94 491 GLN A C 1
ATOM 4021 O O . GLN A 1 491 ? -40.219 12.266 15.055 1 61.94 491 GLN A O 1
ATOM 4026 N N . ASP A 1 492 ? -39.281 14.258 15.445 1 72.69 492 ASP A N 1
ATOM 4027 C CA . ASP A 1 492 ? -37.969 13.758 15.047 1 72.69 492 ASP A CA 1
ATOM 4028 C C . ASP A 1 492 ? -37.438 12.719 16.047 1 72.69 492 ASP A C 1
ATOM 4030 O O . ASP A 1 492 ? -36.719 11.797 15.672 1 72.69 492 ASP A O 1
ATOM 4034 N N . LEU A 1 493 ? -37.844 12.867 17.312 1 72.81 493 LEU A N 1
ATOM 4035 C CA . LEU A 1 493 ? -37.312 12 18.344 1 72.81 493 LEU A CA 1
ATOM 4036 C C . LEU A 1 493 ? -37.969 10.625 18.312 1 72.81 493 LEU A C 1
ATOM 4038 O O . LEU A 1 493 ? -37.375 9.641 18.797 1 72.81 493 LEU A O 1
ATOM 4042 N N . ASP A 1 494 ? -39.094 10.5 17.719 1 74 494 ASP A N 1
ATOM 4043 C CA . ASP A 1 494 ? -39.781 9.219 17.641 1 74 494 ASP A CA 1
ATOM 4044 C C . ASP A 1 494 ? -39.281 8.383 16.469 1 74 494 ASP A C 1
ATOM 4046 O O . ASP A 1 494 ? -39.531 7.176 16.406 1 74 494 ASP A O 1
ATOM 4050 N N . LEU A 1 495 ? -38.531 9.094 15.758 1 78.06 495 LEU A N 1
ATOM 4051 C CA . LEU A 1 495 ? -37.969 8.398 14.594 1 78.06 495 LEU A CA 1
ATOM 4052 C C . LEU A 1 495 ? -36.812 7.516 14.977 1 78.06 495 LEU A C 1
ATOM 4054 O O . LEU A 1 495 ? -36.219 7.695 16.047 1 78.06 495 LEU A O 1
ATOM 4058 N N . GLU A 1 496 ? -36.562 6.512 14.219 1 78.25 496 GLU A N 1
ATOM 4059 C CA . GLU A 1 496 ? -35.469 5.582 14.461 1 78.25 496 GLU A CA 1
ATOM 4060 C C . GLU A 1 496 ? -34.125 6.219 14.117 1 78.25 496 GLU A C 1
ATOM 4062 O O . GLU A 1 496 ? -34.062 7.117 13.273 1 78.25 496 GLU A O 1
ATOM 4067 N N . VAL A 1 497 ? -33.156 5.801 14.789 1 82.75 497 VAL A N 1
ATOM 4068 C CA . VAL A 1 497 ? -31.812 6.281 14.523 1 82.75 497 VAL A CA 1
ATOM 4069 C C . VAL A 1 497 ? -31.297 5.691 13.211 1 82.75 497 VAL A C 1
ATOM 4071 O O . VAL A 1 497 ? -31.453 4.496 12.953 1 82.75 497 VAL A O 1
ATOM 4074 N N . TYR A 1 498 ? -30.734 6.477 12.414 1 82.06 498 TYR A N 1
ATOM 4075 C CA . TYR A 1 498 ? -30.234 6.051 11.109 1 82.06 498 TYR A CA 1
ATOM 4076 C C . TYR A 1 498 ? -28.953 5.242 11.266 1 82.06 498 TYR A C 1
ATOM 4078 O O . TYR A 1 498 ? -27.984 5.699 11.891 1 82.06 498 TYR A O 1
ATOM 4086 N N . GLU A 1 499 ? -28.984 4.008 10.781 1 81.19 499 GLU A N 1
ATOM 4087 C CA . GLU A 1 499 ? -27.797 3.154 10.719 1 81.19 499 GLU A CA 1
ATOM 4088 C C . GLU A 1 499 ? -27.391 2.875 9.273 1 81.19 499 GLU A C 1
ATOM 4090 O O . GLU A 1 499 ? -28.141 2.271 8.516 1 81.19 499 GLU A O 1
ATOM 4095 N N . SER A 1 500 ? -26.234 3.285 8.938 1 87.12 500 SER A N 1
ATOM 4096 C CA . SER A 1 500 ? -25.797 3.188 7.547 1 87.12 500 SER A CA 1
ATOM 4097 C C . SER A 1 500 ? -25.25 1.8 7.234 1 87.12 500 SER A C 1
ATOM 4099 O O . SER A 1 500 ? -25.062 1.444 6.07 1 87.12 500 SER A O 1
ATOM 4101 N N . PHE A 1 501 ? -25.016 0.926 8.203 1 86.75 501 PHE A N 1
ATOM 4102 C CA . PHE A 1 501 ? -24.391 -0.37 7.992 1 86.75 501 PHE A CA 1
ATOM 4103 C C . PHE A 1 501 ? -25.203 -1.226 7.035 1 86.75 501 PHE A C 1
ATOM 4105 O O . PHE A 1 501 ? -24.672 -1.768 6.066 1 86.75 501 PHE A O 1
ATOM 4112 N N . ASP A 1 502 ? -26.453 -1.312 7.312 1 82.56 502 ASP A N 1
ATOM 4113 C CA . ASP A 1 502 ? -27.328 -2.189 6.523 1 82.56 502 ASP A CA 1
ATOM 4114 C C . ASP A 1 502 ? -27.391 -1.729 5.07 1 82.56 502 ASP A C 1
ATOM 4116 O O . ASP A 1 502 ? -27.438 -2.553 4.156 1 82.56 502 ASP A O 1
ATOM 4120 N N . ASP A 1 503 ? -27.406 -0.421 4.918 1 88.12 503 ASP A N 1
ATOM 4121 C CA . ASP A 1 503 ? -27.438 0.121 3.564 1 88.12 503 ASP A CA 1
ATOM 4122 C C . ASP A 1 503 ? -26.172 -0.236 2.795 1 88.12 503 ASP A C 1
ATOM 4124 O O . ASP A 1 503 ? -26.25 -0.687 1.649 1 88.12 503 ASP A O 1
ATOM 4128 N N . TRP A 1 504 ? -25.047 -0.108 3.42 1 93.06 504 TRP A N 1
ATOM 4129 C CA . TRP A 1 504 ? -23.766 -0.433 2.795 1 93.06 504 TRP A CA 1
ATOM 4130 C C . TRP A 1 504 ? -23.656 -1.928 2.508 1 93.06 504 TRP A C 1
ATOM 4132 O O . TRP A 1 504 ? -23.188 -2.33 1.44 1 93.06 504 TRP A O 1
ATOM 4142 N N . MET A 1 505 ? -24.094 -2.662 3.422 1 90.94 505 MET A N 1
ATOM 4143 C CA . MET A 1 505 ? -24.031 -4.117 3.295 1 90.94 505 MET A CA 1
ATOM 4144 C C . MET A 1 505 ? -24.812 -4.59 2.078 1 90.94 505 MET A C 1
ATOM 4146 O O . MET A 1 505 ? -24.312 -5.398 1.289 1 90.94 505 MET A O 1
ATOM 4150 N N . GLU A 1 506 ? -25.922 -4.043 1.933 1 86.88 506 GLU A N 1
ATOM 4151 C CA . GLU A 1 506 ? -26.781 -4.457 0.833 1 86.88 506 GLU A CA 1
ATOM 4152 C C . GLU A 1 506 ? -26.156 -4.113 -0.518 1 86.88 506 GLU A C 1
ATOM 4154 O O . GLU A 1 506 ? -26.203 -4.926 -1.447 1 86.88 506 GLU A O 1
ATOM 4159 N N . VAL A 1 507 ? -25.672 -2.998 -0.582 1 92.62 507 VAL A N 1
ATOM 4160 C CA . VAL A 1 507 ? -25.078 -2.543 -1.838 1 92.62 507 VAL A CA 1
ATOM 4161 C C . VAL A 1 507 ? -23.859 -3.4 -2.178 1 92.62 507 VAL A C 1
ATOM 4163 O O . VAL A 1 507 ? -23.688 -3.82 -3.324 1 92.62 507 VAL A O 1
ATOM 4166 N N . LEU A 1 508 ? -23.047 -3.764 -1.221 1 94.5 508 LEU A N 1
ATOM 4167 C CA . LEU A 1 508 ? -21.828 -4.543 -1.469 1 94.5 508 LEU A CA 1
ATOM 4168 C C . LEU A 1 508 ? -22.188 -5.992 -1.795 1 94.5 508 LEU A C 1
ATOM 4170 O O . LEU A 1 508 ? -21.5 -6.633 -2.6 1 94.5 508 LEU A O 1
ATOM 4174 N N . ILE A 1 509 ? -23.219 -6.484 -1.17 1 91.81 509 ILE A N 1
ATOM 4175 C CA . ILE A 1 509 ? -23.641 -7.844 -1.479 1 91.81 509 ILE A CA 1
ATOM 4176 C C . ILE A 1 509 ? -24.125 -7.914 -2.928 1 91.81 509 ILE A C 1
ATOM 4178 O O . ILE A 1 509 ? -23.812 -8.867 -3.645 1 91.81 509 ILE A O 1
ATOM 4182 N N . GLN A 1 510 ? -24.875 -6.883 -3.336 1 91 510 GLN A N 1
ATOM 4183 C CA . GLN A 1 510 ? -25.328 -6.82 -4.723 1 91 510 GLN A CA 1
ATOM 4184 C C . GLN A 1 510 ? -24.141 -6.742 -5.684 1 91 510 GLN A C 1
ATOM 4186 O O . GLN A 1 510 ? -24.156 -7.379 -6.742 1 91 510 GLN A O 1
ATOM 4191 N N . PHE A 1 511 ? -23.203 -5.988 -5.371 1 95.69 511 PHE A N 1
ATOM 4192 C CA . PHE A 1 511 ? -21.984 -5.895 -6.164 1 95.69 511 PHE A CA 1
ATOM 4193 C C . PHE A 1 511 ? -21.328 -7.262 -6.328 1 95.69 511 PHE A C 1
ATOM 4195 O O . PHE A 1 511 ? -20.875 -7.609 -7.418 1 95.69 511 PHE A O 1
ATOM 4202 N N . GLY A 1 512 ? -21.312 -8.023 -5.254 1 95.12 512 GLY A N 1
ATOM 4203 C CA . GLY A 1 512 ? -20.734 -9.352 -5.297 1 95.12 512 GLY A CA 1
ATOM 4204 C C . GLY A 1 512 ? -21.5 -10.32 -6.176 1 95.12 512 GLY A C 1
ATOM 4205 O O . GLY A 1 512 ? -20.906 -11.141 -6.875 1 95.12 512 GLY A O 1
ATOM 4206 N N . TYR A 1 513 ? -22.844 -10.219 -6.184 1 92.44 513 TYR A N 1
ATOM 4207 C CA . TYR A 1 513 ? -23.656 -11.07 -7.043 1 92.44 513 TYR A CA 1
ATOM 4208 C C . TYR A 1 513 ? -23.281 -10.883 -8.508 1 92.44 513 TYR A C 1
ATOM 4210 O O . TYR A 1 513 ? -23.266 -11.844 -9.281 1 92.44 513 TYR A O 1
ATOM 4218 N N . VAL A 1 514 ? -22.953 -9.688 -8.781 1 93.69 514 VAL A N 1
ATOM 4219 C CA . VAL A 1 514 ? -22.719 -9.336 -10.18 1 93.69 514 VAL A CA 1
ATOM 4220 C C . VAL A 1 514 ? -21.281 -9.648 -10.562 1 93.69 514 VAL A C 1
ATOM 4222 O O . VAL A 1 514 ? -21.016 -10.148 -11.656 1 93.69 514 VAL A O 1
ATOM 4225 N N . THR A 1 515 ? -20.328 -9.469 -9.664 1 95.94 515 THR A N 1
ATOM 4226 C CA . THR A 1 515 ? -18.922 -9.516 -10.039 1 95.94 515 THR A CA 1
ATOM 4227 C C . THR A 1 515 ? -18.328 -10.891 -9.766 1 95.94 515 THR A C 1
ATOM 4229 O O . THR A 1 515 ? -17.469 -11.359 -10.508 1 95.94 515 THR A O 1
ATOM 4232 N N . LEU A 1 516 ? -18.781 -11.578 -8.75 1 95 516 LEU A N 1
ATOM 4233 C CA . LEU A 1 516 ? -18.188 -12.852 -8.367 1 95 516 LEU A CA 1
ATOM 4234 C C . LEU A 1 516 ? -18.672 -13.977 -9.281 1 95 516 LEU A C 1
ATOM 4236 O O . LEU A 1 516 ? -17.969 -14.969 -9.469 1 95 516 LEU A O 1
ATOM 4240 N N . PHE A 1 517 ? -19.875 -13.867 -9.844 1 93 517 PHE A N 1
ATOM 4241 C CA . PHE A 1 517 ? -20.484 -14.898 -10.68 1 93 517 PHE A CA 1
ATOM 4242 C C . PHE A 1 517 ? -20.938 -14.312 -12.008 1 93 517 PHE A C 1
ATOM 4244 O O . PHE A 1 517 ? -22.031 -14.617 -12.484 1 93 517 PHE A O 1
ATOM 4251 N N . ALA A 1 518 ? -20.172 -13.57 -12.609 1 91.38 518 ALA A N 1
ATOM 4252 C CA . ALA A 1 518 ? -20.531 -12.711 -13.734 1 91.38 518 ALA A CA 1
ATOM 4253 C C . ALA A 1 518 ? -21.031 -13.531 -14.922 1 91.38 518 ALA A C 1
ATOM 4255 O O . ALA A 1 518 ? -22.062 -13.227 -15.516 1 91.38 518 ALA A O 1
ATOM 4256 N N . SER A 1 519 ? -20.391 -14.625 -15.25 1 87.19 519 SER A N 1
ATOM 4257 C CA . SER A 1 519 ? -20.703 -15.375 -16.469 1 87.19 519 SER A CA 1
ATOM 4258 C C . SER A 1 519 ? -22 -16.156 -16.312 1 87.19 519 SER A C 1
ATOM 4260 O O . SER A 1 519 ? -22.594 -16.594 -17.297 1 87.19 519 SER A O 1
ATOM 4262 N N . ALA A 1 520 ? -22.438 -16.344 -15.07 1 86.88 520 ALA A N 1
ATOM 4263 C CA . ALA A 1 520 ? -23.656 -17.125 -14.828 1 86.88 520 ALA A CA 1
ATOM 4264 C C . ALA A 1 520 ? -24.891 -16.281 -15.141 1 86.88 520 ALA A C 1
ATOM 4266 O O . ALA A 1 520 ? -25.938 -16.828 -15.516 1 86.88 520 ALA A O 1
ATOM 4267 N N . TYR A 1 521 ? -24.781 -15.047 -14.945 1 89 521 TYR A N 1
ATOM 4268 C CA . TYR A 1 521 ? -25.922 -14.164 -15.156 1 89 521 TYR A CA 1
ATOM 4269 C C . TYR A 1 521 ? -25.469 -12.797 -15.656 1 89 521 TYR A C 1
ATOM 4271 O O . TYR A 1 521 ? -25.5 -11.812 -14.914 1 89 521 TYR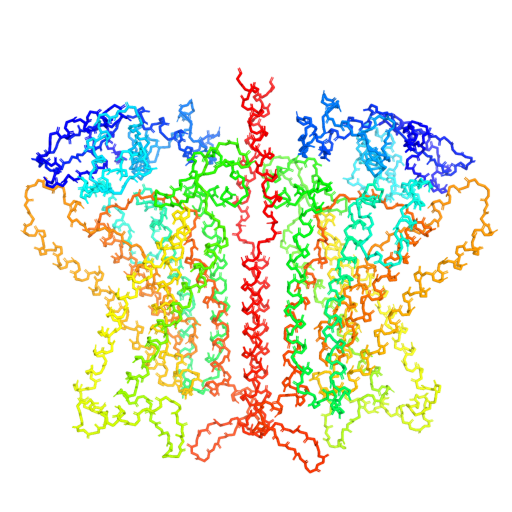 A O 1
ATOM 4279 N N . PRO A 1 522 ? -25.141 -12.648 -16.938 1 88.88 522 PRO A N 1
ATOM 4280 C CA . PRO A 1 522 ? -24.609 -11.406 -17.484 1 88.88 522 PRO A CA 1
ATOM 4281 C C . PRO A 1 522 ? -25.594 -10.242 -17.375 1 88.88 522 PRO A C 1
ATOM 4283 O O . PRO A 1 522 ? -25.188 -9.086 -17.281 1 88.88 522 PRO A O 1
ATOM 4286 N N . MET A 1 523 ? -26.875 -10.477 -17.297 1 89.31 523 MET A N 1
ATOM 4287 C CA . MET A 1 523 ? -27.875 -9.422 -17.219 1 89.31 523 MET A CA 1
ATOM 4288 C C . MET A 1 523 ? -27.969 -8.844 -15.82 1 89.31 523 MET A C 1
ATOM 4290 O O . MET A 1 523 ? -28.625 -7.824 -15.602 1 89.31 523 MET A O 1
ATOM 4294 N N . ALA A 1 524 ? -27.359 -9.445 -14.898 1 90.69 524 ALA A N 1
ATOM 4295 C CA . ALA A 1 524 ? -27.406 -9 -13.508 1 90.69 524 ALA A CA 1
ATOM 4296 C C . ALA A 1 524 ? -26.891 -7.57 -13.367 1 90.69 524 ALA A C 1
ATOM 4298 O O . ALA A 1 524 ? -27.375 -6.82 -12.508 1 90.69 524 ALA A O 1
ATOM 4299 N N . SER A 1 525 ? -25.969 -7.16 -14.18 1 93.19 525 SER A N 1
ATOM 4300 C CA . SER A 1 525 ? -25.406 -5.816 -14.109 1 93.19 525 SER A CA 1
ATOM 4301 C C . SER A 1 525 ? -26.453 -4.758 -14.461 1 93.19 525 SER A C 1
ATOM 4303 O O . SER A 1 525 ? -26.516 -3.707 -13.828 1 93.19 525 SER A O 1
ATOM 4305 N N . LEU A 1 526 ? -27.234 -5.031 -15.438 1 91.94 526 LEU A N 1
ATOM 4306 C CA . LEU A 1 526 ? -28.281 -4.098 -15.82 1 91.94 526 LEU A CA 1
ATOM 4307 C C . LEU A 1 526 ? -29.359 -4.023 -14.734 1 91.94 526 LEU A C 1
ATOM 4309 O O . LEU A 1 526 ? -29.828 -2.938 -14.398 1 91.94 526 LEU A O 1
ATOM 4313 N N . VAL A 1 527 ? -29.734 -5.156 -14.234 1 89.56 527 VAL A N 1
ATOM 4314 C CA . VAL A 1 527 ? -30.719 -5.203 -13.164 1 89.56 527 VAL A CA 1
ATOM 4315 C C . VAL A 1 527 ? -30.203 -4.457 -11.945 1 89.56 527 VAL A C 1
ATOM 4317 O O . VAL A 1 527 ? -30.953 -3.734 -11.281 1 89.56 527 VAL A O 1
ATOM 4320 N N . MET A 1 528 ? -28.922 -4.613 -11.656 1 91.62 528 MET A N 1
ATOM 4321 C CA . MET A 1 528 ? -28.328 -3.922 -10.523 1 91.62 528 MET A CA 1
ATOM 4322 C C . MET A 1 528 ? -28.375 -2.41 -10.711 1 91.62 528 MET A C 1
ATOM 4324 O O . MET A 1 528 ? -28.672 -1.674 -9.766 1 91.62 528 MET A O 1
ATOM 4328 N N . SER A 1 529 ? -28.125 -1.956 -11.922 1 92.62 529 SER A N 1
ATOM 4329 C CA . SER A 1 529 ? -28.172 -0.524 -12.195 1 92.62 529 SER A CA 1
ATOM 4330 C C . SER A 1 529 ? -29.547 0.05 -11.883 1 92.62 529 SER A C 1
ATOM 4332 O O . SER A 1 529 ? -29.656 1.067 -11.195 1 92.62 529 SER A O 1
ATOM 4334 N N . VAL A 1 530 ? -30.531 -0.625 -12.242 1 88.44 530 VAL A N 1
ATOM 4335 C CA . VAL A 1 530 ? -31.906 -0.172 -12.016 1 88.44 530 VAL A CA 1
ATOM 4336 C C . VAL A 1 530 ? -32.25 -0.291 -10.531 1 88.44 530 VAL A C 1
ATOM 4338 O O . VAL A 1 530 ? -32.844 0.616 -9.953 1 88.44 530 VAL A O 1
ATOM 4341 N N . ALA A 1 531 ? -31.844 -1.384 -9.953 1 87.12 531 ALA A N 1
ATOM 4342 C CA . ALA A 1 531 ? -32.094 -1.605 -8.531 1 87.12 531 ALA A CA 1
ATOM 4343 C C . ALA A 1 531 ? -31.438 -0.526 -7.68 1 87.12 531 ALA A C 1
ATOM 4345 O O . ALA A 1 531 ? -32.031 -0.064 -6.695 1 87.12 531 ALA A O 1
ATOM 4346 N N . LEU A 1 532 ? -30.266 -0.11 -8.039 1 91 532 LEU A N 1
ATOM 4347 C CA . LEU A 1 532 ? -29.547 0.916 -7.301 1 91 532 LEU A CA 1
ATOM 4348 C C . LEU A 1 532 ? -30.219 2.275 -7.449 1 91 532 LEU A C 1
ATOM 4350 O O . LEU A 1 532 ? -30.219 3.078 -6.516 1 91 532 LEU A O 1
ATOM 4354 N N . MET A 1 533 ? -30.797 2.51 -8.586 1 89.81 533 MET A N 1
ATOM 4355 C CA . MET A 1 533 ? -31.516 3.762 -8.805 1 89.81 533 MET A CA 1
ATOM 4356 C C . MET A 1 533 ? -32.75 3.838 -7.91 1 89.81 533 MET A C 1
ATOM 4358 O O . MET A 1 533 ? -33.062 4.895 -7.359 1 89.81 533 MET A O 1
ATOM 4362 N N . ILE A 1 534 ? -33.344 2.76 -7.758 1 84.44 534 ILE A N 1
ATOM 4363 C CA . ILE A 1 534 ? -34.5 2.693 -6.891 1 84.44 534 ILE A CA 1
ATOM 4364 C C . ILE A 1 534 ? -34.062 2.799 -5.43 1 84.44 534 ILE A C 1
ATOM 4366 O O . ILE A 1 534 ? -34.719 3.484 -4.633 1 84.44 534 ILE A O 1
ATOM 4370 N N . GLU A 1 535 ? -33 2.184 -5.148 1 85.12 535 GLU A N 1
ATOM 4371 C CA . GLU A 1 535 ? -32.469 2.189 -3.791 1 85.12 535 GLU A CA 1
ATOM 4372 C C . GLU A 1 535 ? -32.062 3.6 -3.355 1 85.12 535 GLU A C 1
ATOM 4374 O O . GLU A 1 535 ? -32.312 3.99 -2.213 1 85.12 535 GLU A O 1
ATOM 4379 N N . LEU A 1 536 ? -31.5 4.297 -4.227 1 88.81 536 LEU A N 1
ATOM 4380 C CA . LEU A 1 536 ? -31.109 5.672 -3.943 1 88.81 536 LEU A CA 1
ATOM 4381 C C . LEU A 1 536 ? -32.312 6.516 -3.545 1 88.81 536 LEU A C 1
ATOM 4383 O O . LEU A 1 536 ? -32.25 7.273 -2.576 1 88.81 536 LEU A O 1
ATOM 4387 N N . ARG A 1 537 ? -33.375 6.34 -4.215 1 88.19 537 ARG A N 1
ATOM 4388 C CA . ARG A 1 537 ? -34.594 7.121 -3.969 1 88.19 537 ARG A CA 1
ATOM 4389 C C . ARG A 1 537 ? -35.312 6.633 -2.717 1 88.19 537 ARG A C 1
ATOM 4391 O O . ARG A 1 537 ? -35.781 7.441 -1.923 1 88.19 537 ARG A O 1
ATOM 4398 N N . SER A 1 538 ? -35.25 5.328 -2.527 1 83.94 538 SER A N 1
ATOM 4399 C CA . SER A 1 538 ? -35.875 4.762 -1.339 1 83.94 538 SER A CA 1
ATOM 4400 C C . SER A 1 538 ? -35.125 5.129 -0.075 1 83.94 538 SER A C 1
ATOM 4402 O O . SER A 1 538 ? -35.719 5.441 0.955 1 83.94 538 SER A O 1
ATOM 4404 N N . ASP A 1 539 ? -33.812 5.082 -0.142 1 88.06 539 ASP A N 1
ATOM 4405 C CA . ASP A 1 539 ? -33 5.414 1.014 1 88.06 539 ASP A CA 1
ATOM 4406 C C . ASP A 1 539 ? -33.125 6.895 1.366 1 88.06 539 ASP A C 1
ATOM 4408 O O . ASP A 1 539 ? -33.062 7.266 2.539 1 88.06 539 ASP A O 1
ATOM 4412 N N . CYS A 1 540 ? -33.156 7.715 0.351 1 89.31 540 CYS A N 1
ATOM 4413 C CA . CYS A 1 540 ? -33.344 9.133 0.617 1 89.31 540 CYS A CA 1
ATOM 4414 C C . CYS A 1 540 ? -34.688 9.391 1.321 1 89.31 540 CYS A C 1
ATOM 4416 O O . CYS A 1 540 ? -34.75 10.203 2.244 1 89.31 540 CYS A O 1
ATOM 4418 N N . TYR A 1 541 ? -35.688 8.703 0.875 1 85.44 541 TYR A N 1
ATOM 4419 C CA . TYR A 1 541 ? -37 8.82 1.516 1 85.44 541 TYR A CA 1
ATOM 4420 C C . TYR A 1 541 ? -36.938 8.359 2.967 1 85.44 541 TYR A C 1
ATOM 4422 O O . TYR A 1 541 ? -37.5 9.008 3.854 1 85.44 541 TYR A O 1
ATOM 4430 N N . LYS A 1 542 ? -36.312 7.297 3.189 1 83.69 542 LYS A N 1
ATOM 4431 C CA . LYS A 1 542 ? -36.125 6.766 4.539 1 83.69 542 LYS A CA 1
ATOM 4432 C C . LYS A 1 542 ? -35.375 7.762 5.426 1 83.69 542 LYS A C 1
ATOM 4434 O O . LYS A 1 542 ? -35.781 8.016 6.562 1 83.69 542 LYS A O 1
ATOM 4439 N N . LEU A 1 543 ? -34.344 8.359 4.941 1 86.81 543 LEU A N 1
ATOM 4440 C CA . LEU A 1 543 ? -33.531 9.305 5.688 1 86.81 543 LEU A CA 1
ATOM 4441 C C . LEU A 1 543 ? -34.344 10.562 6.02 1 86.81 543 LEU A C 1
ATOM 4443 O O . LEU A 1 543 ? -34.156 11.148 7.09 1 86.81 543 LEU A O 1
ATOM 4447 N N . THR A 1 544 ? -35.188 10.93 5.098 1 86.75 544 THR A N 1
ATOM 4448 C CA . THR A 1 544 ? -35.906 12.195 5.219 1 86.75 544 THR A CA 1
ATOM 4449 C C . THR A 1 544 ? -37.125 12.039 6.141 1 86.75 544 THR A C 1
ATOM 4451 O O . THR A 1 544 ? -37.406 12.922 6.957 1 86.75 544 THR A O 1
ATOM 4454 N N . TYR A 1 545 ? -37.781 10.875 6.074 1 83.06 545 TYR A N 1
ATOM 4455 C CA . TYR A 1 545 ? -39.062 10.836 6.727 1 83.06 545 TYR A CA 1
ATOM 4456 C C . TYR A 1 545 ? -39.094 9.781 7.824 1 83.06 545 TYR A C 1
ATOM 4458 O O . TYR A 1 545 ? -39.938 9.844 8.734 1 83.06 545 TYR A O 1
ATOM 4466 N N . LEU A 1 546 ? -38.156 8.891 7.852 1 81.06 546 LEU A N 1
ATOM 4467 C CA . LEU A 1 546 ? -38.312 7.75 8.75 1 81.06 546 LEU A CA 1
ATOM 4468 C C . LEU A 1 546 ? -37.188 7.688 9.766 1 81.06 546 LEU A C 1
ATOM 4470 O O . LEU A 1 546 ? -37.25 6.898 10.711 1 81.06 546 LEU A O 1
ATOM 4474 N N . CYS A 1 547 ? -36.25 8.5 9.609 1 86.12 547 CYS A N 1
ATOM 4475 C CA . CYS A 1 547 ? -35.094 8.445 10.523 1 86.12 547 CYS A CA 1
ATOM 4476 C C . CYS A 1 547 ? -34.812 9.828 11.102 1 86.12 547 CYS A C 1
ATOM 4478 O O . CYS A 1 547 ? -35.219 10.844 10.531 1 86.12 547 CYS A O 1
ATOM 4480 N N . GLN A 1 548 ? -34.125 9.727 12.234 1 88.94 548 GLN A N 1
ATOM 4481 C CA . GLN A 1 548 ? -33.594 10.961 12.797 1 88.94 548 GLN A CA 1
ATOM 4482 C C . GLN A 1 548 ? -32.469 11.516 11.938 1 88.94 548 GLN A C 1
ATOM 4484 O O . GLN A 1 548 ? -31.781 10.766 11.227 1 88.94 548 GLN A O 1
ATOM 4489 N N . LYS A 1 549 ? -32.375 12.773 11.984 1 90.69 549 LYS A N 1
ATOM 4490 C CA . LYS A 1 549 ? -31.25 13.375 11.258 1 90.69 549 LYS A CA 1
ATOM 4491 C C . LYS A 1 549 ? -29.906 12.891 11.797 1 90.69 549 LYS A C 1
ATOM 4493 O O . LYS A 1 549 ? -29.672 12.922 13.008 1 90.69 549 LYS A O 1
ATOM 4498 N N . PRO A 1 550 ? -29.078 12.367 10.961 1 90.31 550 PRO A N 1
ATOM 4499 C CA . PRO A 1 550 ? -27.766 11.891 11.422 1 90.31 550 PRO A CA 1
ATOM 4500 C C . PRO A 1 550 ? -26.891 13.008 11.977 1 90.31 550 PRO A C 1
ATOM 4502 O O . PRO A 1 550 ? -27.078 14.18 11.641 1 90.31 550 PRO A O 1
ATOM 4505 N N . LYS A 1 551 ? -25.922 12.75 12.852 1 85.88 551 LYS A N 1
ATOM 4506 C CA . LYS A 1 551 ? -25.078 13.719 13.547 1 85.88 551 LYS A CA 1
ATOM 4507 C C . LYS A 1 551 ? -24.078 14.367 12.594 1 85.88 551 LYS A C 1
ATOM 4509 O O . LYS A 1 551 ? -23.578 15.461 12.859 1 85.88 551 LYS A O 1
ATOM 4514 N N . GLY A 1 552 ? -23.844 13.875 11.461 1 84 552 GLY A N 1
ATOM 4515 C CA . GLY A 1 552 ? -22.969 14.492 10.477 1 84 552 GLY A CA 1
ATOM 4516 C C . GLY A 1 552 ? -21.5 14.344 10.812 1 84 552 GLY A C 1
ATOM 4517 O O . GLY A 1 552 ? -20.734 15.32 10.781 1 84 552 GLY A O 1
ATOM 4518 N N . GLU A 1 553 ? -21.047 13.211 11.094 1 83.38 553 GLU A N 1
ATOM 4519 C CA . GLU A 1 553 ? -19.656 12.953 11.43 1 83.38 553 GLU A CA 1
ATOM 4520 C C . GLU A 1 553 ? -18.75 13.188 10.227 1 83.38 553 GLU A C 1
ATOM 4522 O O . GLU A 1 553 ? -19.109 12.875 9.094 1 83.38 553 GLU A O 1
ATOM 4527 N N . GLN A 1 554 ? -17.578 13.812 10.57 1 86.06 554 GLN A N 1
ATOM 4528 C CA . GLN A 1 554 ? -16.641 14.125 9.5 1 86.06 554 GLN A CA 1
ATOM 4529 C C . GLN A 1 554 ? -15.781 12.914 9.156 1 86.06 554 GLN A C 1
ATOM 4531 O O . GLN A 1 554 ? -15.125 12.344 10.031 1 86.06 554 GLN A O 1
ATOM 4536 N N . VAL A 1 555 ? -15.891 12.492 7.961 1 89.44 555 VAL A N 1
ATOM 4537 C CA . VAL A 1 555 ? -15.086 11.383 7.473 1 89.44 555 VAL A CA 1
ATOM 4538 C C . VAL A 1 555 ? -14.445 11.758 6.137 1 89.44 555 VAL A C 1
ATOM 4540 O O . VAL A 1 555 ? -14.969 12.586 5.398 1 89.44 555 VAL A O 1
ATOM 4543 N N . SER A 1 556 ? -13.289 11.148 5.871 1 90.38 556 SER A N 1
ATOM 4544 C CA . SER A 1 556 ? -12.578 11.5 4.648 1 90.38 556 SER A CA 1
ATOM 4545 C C . SER A 1 556 ? -12.773 10.438 3.57 1 90.38 556 SER A C 1
ATOM 4547 O O . SER A 1 556 ? -12.414 10.656 2.41 1 90.38 556 SER A O 1
ATOM 4549 N N . SER A 1 557 ? -13.328 9.328 3.918 1 92.31 557 SER A N 1
ATOM 4550 C CA . SER A 1 557 ? -13.516 8.227 2.982 1 92.31 557 SER A CA 1
ATOM 4551 C C . SER A 1 557 ? -14.57 7.246 3.48 1 92.31 557 SER A C 1
ATOM 4553 O O . SER A 1 557 ? -15.133 7.43 4.562 1 92.31 557 SER A O 1
ATOM 4555 N N . ILE A 1 558 ? -14.836 6.27 2.65 1 94.38 558 ILE A N 1
ATOM 4556 C CA . ILE A 1 558 ? -15.844 5.285 3.031 1 94.38 558 ILE A CA 1
ATOM 4557 C C . ILE A 1 558 ? -15.219 4.242 3.955 1 94.38 558 ILE A C 1
ATOM 4559 O O . ILE A 1 558 ? -15.898 3.312 4.402 1 94.38 558 ILE A O 1
ATOM 4563 N N . GLY A 1 559 ? -13.961 4.363 4.246 1 90.56 559 GLY A N 1
ATOM 4564 C CA . GLY A 1 559 ? -13.281 3.6 5.285 1 90.56 559 GLY A CA 1
ATOM 4565 C C . GLY A 1 559 ? -13.195 2.119 4.973 1 90.56 559 GLY A C 1
ATOM 4566 O O . GLY A 1 559 ? -12.734 1.731 3.898 1 90.56 559 GLY A O 1
ATOM 4567 N N . MET A 1 560 ? -13.719 1.26 5.852 1 93.31 560 MET A N 1
ATOM 4568 C CA . MET A 1 560 ? -13.609 -0.194 5.762 1 93.31 560 MET A CA 1
ATOM 4569 C C . MET A 1 560 ? -14.375 -0.722 4.551 1 93.31 560 MET A C 1
ATOM 4571 O O . MET A 1 560 ? -14 -1.739 3.969 1 93.31 560 MET A O 1
ATOM 4575 N N . TRP A 1 561 ? -15.414 -0.074 4.156 1 95.81 561 TRP A N 1
ATOM 4576 C CA . TRP A 1 561 ? -16.188 -0.505 2.998 1 95.81 561 TRP A CA 1
ATOM 4577 C C . TRP A 1 561 ? -15.328 -0.505 1.738 1 95.81 561 TRP A C 1
ATOM 4579 O O . TRP A 1 561 ? -15.523 -1.333 0.846 1 95.81 561 TRP A O 1
ATOM 4589 N N . LYS A 1 562 ? -14.438 0.433 1.725 1 95.44 562 LYS A N 1
ATOM 4590 C CA . LYS A 1 562 ? -13.523 0.507 0.594 1 95.44 562 LYS A CA 1
ATOM 4591 C C . LYS A 1 562 ? -12.602 -0.711 0.55 1 95.44 562 LYS A C 1
ATOM 4593 O O . LYS A 1 562 ? -12.359 -1.275 -0.519 1 95.44 562 LYS A O 1
ATOM 4598 N N . ARG A 1 563 ? -12.148 -1.125 1.685 1 93.44 563 ARG A N 1
ATOM 4599 C CA . ARG A 1 563 ? -11.281 -2.295 1.772 1 93.44 563 ARG A CA 1
ATOM 4600 C C . ARG A 1 563 ? -12.031 -3.564 1.393 1 93.44 563 ARG A C 1
ATOM 4602 O O . ARG A 1 563 ? -11.484 -4.441 0.719 1 93.44 563 ARG A O 1
ATOM 4609 N N . LEU A 1 564 ? -13.195 -3.658 1.839 1 95.56 564 LEU A N 1
ATOM 4610 C CA . LEU A 1 564 ? -14.023 -4.816 1.504 1 95.56 564 LEU A CA 1
ATOM 4611 C C . LEU A 1 564 ? -14.312 -4.863 0.007 1 95.56 564 LEU A C 1
ATOM 4613 O O . LEU A 1 564 ? -14.258 -5.93 -0.606 1 95.56 564 LEU A O 1
ATOM 4617 N N . LEU A 1 565 ? -14.586 -3.717 -0.542 1 97.12 565 LEU A N 1
ATOM 4618 C CA . LEU A 1 565 ? -14.805 -3.619 -1.98 1 97.12 565 LEU A CA 1
ATOM 4619 C C . LEU A 1 565 ? -13.562 -4.07 -2.75 1 97.12 565 LEU A C 1
ATOM 4621 O O . LEU A 1 565 ? -13.672 -4.812 -3.727 1 97.12 565 LEU A O 1
ATOM 4625 N N . GLN A 1 566 ? -12.461 -3.604 -2.303 1 95.5 566 GLN A N 1
ATOM 4626 C CA . GLN A 1 566 ? -11.203 -3.982 -2.934 1 95.5 566 GLN A CA 1
ATOM 4627 C C . GLN A 1 566 ? -11.008 -5.496 -2.91 1 95.5 566 GLN A C 1
ATOM 4629 O O . GLN A 1 566 ? -10.594 -6.09 -3.908 1 95.5 566 GLN A O 1
ATOM 4634 N N . PHE A 1 567 ? -11.289 -6.094 -1.851 1 93.44 567 PHE A N 1
ATOM 4635 C CA . PHE A 1 567 ? -11.164 -7.539 -1.716 1 93.44 567 PHE A CA 1
ATOM 4636 C C . PHE A 1 567 ? -12.086 -8.258 -2.699 1 93.44 567 PHE A C 1
ATOM 4638 O O . PHE A 1 567 ? -11.672 -9.211 -3.361 1 93.44 567 PHE A O 1
ATOM 4645 N N . MET A 1 568 ? -13.266 -7.789 -2.787 1 96.06 568 MET A N 1
ATOM 4646 C CA . MET A 1 568 ? -14.234 -8.422 -3.67 1 96.06 568 MET A CA 1
ATOM 4647 C C . MET A 1 568 ? -13.805 -8.305 -5.129 1 96.06 568 MET A C 1
ATOM 4649 O O . MET A 1 568 ? -13.969 -9.25 -5.906 1 96.06 568 MET A O 1
ATOM 4653 N N . VAL A 1 569 ? -13.258 -7.172 -5.453 1 97 569 VAL A N 1
ATOM 4654 C CA . VAL A 1 569 ? -12.812 -6.938 -6.824 1 97 569 VAL A CA 1
ATOM 4655 C C . VAL A 1 569 ? -11.711 -7.93 -7.184 1 97 569 VAL A C 1
ATOM 4657 O O . VAL A 1 569 ? -11.797 -8.625 -8.203 1 97 569 VAL A O 1
ATOM 4660 N N . TRP A 1 570 ? -10.789 -8.078 -6.332 1 94 570 TRP A N 1
ATOM 4661 C CA . TRP A 1 570 ? -9.68 -8.977 -6.617 1 94 570 TRP A CA 1
ATOM 4662 C C . TRP A 1 570 ? -10.117 -10.43 -6.535 1 94 570 TRP A C 1
ATOM 4664 O O . TRP A 1 570 ? -9.633 -11.281 -7.289 1 94 570 TRP A O 1
ATOM 4674 N N . PHE A 1 571 ? -11.031 -10.711 -5.66 1 93.62 571 PHE A N 1
ATOM 4675 C CA . PHE A 1 571 ? -11.547 -12.062 -5.508 1 93.62 571 PHE A CA 1
ATOM 4676 C C . PHE A 1 571 ? -12.359 -12.477 -6.73 1 93.62 571 PHE A C 1
ATOM 4678 O O . PHE A 1 571 ? -12.398 -13.656 -7.082 1 93.62 571 PHE A O 1
ATOM 4685 N N . SER A 1 572 ? -12.945 -11.508 -7.355 1 96.12 572 SER A N 1
ATOM 4686 C CA . SER A 1 572 ? -13.758 -11.797 -8.531 1 96.12 572 SER A CA 1
ATOM 4687 C C . SER A 1 572 ? -12.914 -12.336 -9.68 1 96.12 572 SER A C 1
ATOM 4689 O O . SER A 1 572 ? -13.414 -13.062 -10.539 1 96.12 572 SER A O 1
ATOM 4691 N N . CYS A 1 573 ? -11.625 -11.984 -9.688 1 94.5 573 CYS A N 1
ATOM 4692 C CA . CYS A 1 573 ? -10.734 -12.523 -10.711 1 94.5 573 CYS A CA 1
ATOM 4693 C C . CYS A 1 573 ? -10.656 -14.039 -10.617 1 94.5 573 CYS A C 1
ATOM 4695 O O . CYS A 1 573 ? -10.828 -14.742 -11.617 1 94.5 573 CYS A O 1
ATOM 4697 N N . LEU A 1 574 ? -10.477 -14.531 -9.461 1 92.19 574 LEU A N 1
ATOM 4698 C CA . LEU A 1 574 ? -10.352 -15.969 -9.234 1 92.19 574 LEU A CA 1
ATOM 4699 C C . LEU A 1 574 ? -11.648 -16.688 -9.578 1 92.19 574 LEU A C 1
ATOM 4701 O O . LEU A 1 574 ? -11.633 -17.688 -10.312 1 92.19 574 LEU A O 1
ATOM 4705 N N . THR A 1 575 ? -12.758 -16.172 -9.07 1 93.19 575 THR A N 1
ATOM 4706 C CA . THR A 1 575 ? -14.031 -16.859 -9.242 1 93.19 575 THR A CA 1
ATOM 4707 C C . THR A 1 575 ? -14.422 -16.906 -10.719 1 93.19 575 THR A C 1
ATOM 4709 O O . THR A 1 575 ? -14.883 -17.938 -11.211 1 93.19 575 THR A O 1
ATOM 4712 N N . ASN A 1 576 ? -14.203 -15.859 -11.43 1 92.94 576 ASN A N 1
ATOM 4713 C CA . ASN A 1 576 ? -14.602 -15.828 -12.836 1 92.94 576 ASN A CA 1
ATOM 4714 C C . ASN A 1 576 ? -13.695 -16.719 -13.688 1 92.94 576 ASN A C 1
ATOM 4716 O O . ASN A 1 576 ? -14.148 -17.312 -14.664 1 92.94 576 ASN A O 1
ATOM 4720 N N . CYS A 1 577 ? -12.453 -16.828 -13.328 1 90.69 577 CYS A N 1
ATOM 4721 C CA . CYS A 1 577 ? -11.57 -17.734 -14.047 1 90.69 577 CYS A CA 1
ATOM 4722 C C . CYS A 1 577 ? -11.945 -19.188 -13.773 1 90.69 577 CYS A C 1
ATOM 4724 O O . CYS A 1 577 ? -11.914 -20.031 -14.688 1 90.69 577 CYS A O 1
ATOM 4726 N N . LEU A 1 578 ? -12.312 -19.484 -12.594 1 88.38 578 LEU A N 1
ATOM 4727 C CA . LEU A 1 578 ? -12.727 -20.844 -12.242 1 88.38 578 LEU A CA 1
ATOM 4728 C C . LEU A 1 578 ? -14.039 -21.203 -12.93 1 88.38 578 LEU A C 1
ATOM 4730 O O . LEU A 1 578 ? -14.227 -22.344 -13.359 1 88.38 578 LEU A O 1
ATOM 4734 N N . LEU A 1 579 ? -14.906 -20.25 -12.977 1 87.88 579 LEU A N 1
ATOM 4735 C CA . LEU A 1 579 ? -16.172 -20.5 -13.664 1 87.88 579 LEU A CA 1
ATOM 4736 C C . LEU A 1 579 ? -15.945 -20.766 -15.148 1 87.88 579 LEU A C 1
ATOM 4738 O O . LEU A 1 579 ? -16.594 -21.625 -15.734 1 87.88 579 LEU A O 1
ATOM 4742 N N . PHE A 1 580 ? -15.023 -20.094 -15.711 1 83.56 580 PHE A N 1
ATOM 4743 C CA . PHE A 1 580 ? -14.688 -20.219 -17.125 1 83.56 580 PHE A CA 1
ATOM 4744 C C . PHE A 1 580 ? -14.117 -21.594 -17.438 1 83.56 580 PHE A C 1
ATOM 4746 O O . PHE A 1 580 ? -14.516 -22.234 -18.422 1 83.56 580 PHE A O 1
ATOM 4753 N N . GLY A 1 581 ? -13.273 -22 -16.641 1 76.31 581 GLY A N 1
ATOM 4754 C CA . GLY A 1 581 ? -12.531 -23.188 -17 1 76.31 581 GLY A CA 1
ATOM 4755 C C . GLY A 1 581 ? -13 -24.438 -16.281 1 76.31 581 GLY A C 1
ATOM 4756 O O . GLY A 1 581 ? -12.883 -25.547 -16.797 1 76.31 581 GLY A O 1
ATOM 4757 N N . PHE A 1 582 ? -13.461 -24.281 -15.102 1 76.75 582 PHE A N 1
ATOM 4758 C CA . PHE A 1 582 ? -13.695 -25.438 -14.258 1 76.75 582 PHE A CA 1
ATOM 4759 C C . PHE A 1 582 ? -15.18 -25.766 -14.18 1 76.75 582 PHE A C 1
ATOM 4761 O O . PHE A 1 582 ? -15.578 -26.922 -14.312 1 76.75 582 PHE A O 1
ATOM 4768 N N . THR A 1 583 ? -15.984 -24.797 -14.062 1 75.75 583 THR A N 1
ATOM 4769 C CA . THR A 1 583 ? -17.406 -25 -13.797 1 75.75 583 THR A CA 1
ATOM 4770 C C . THR A 1 583 ? -18.188 -25.125 -15.102 1 75.75 583 THR A C 1
ATOM 4772 O O . THR A 1 583 ? -19.141 -25.906 -15.188 1 75.75 583 THR A O 1
ATOM 4775 N N . SER A 1 584 ? -17.75 -24.375 -16.078 1 73.62 584 SER A N 1
ATOM 4776 C CA . SER A 1 584 ? -18.5 -24.344 -17.328 1 73.62 584 SER A CA 1
ATOM 4777 C C . SER A 1 584 ? -17.734 -25.016 -18.453 1 73.62 584 SER A C 1
ATOM 4779 O O . SER A 1 584 ? -16.547 -25.312 -18.312 1 73.62 584 SER A O 1
ATOM 4781 N N . ASP A 1 585 ? -18.406 -25.375 -19.406 1 70.5 585 ASP A N 1
ATOM 4782 C CA . ASP A 1 585 ? -17.797 -25.969 -20.594 1 70.5 585 ASP A CA 1
ATOM 4783 C C . ASP A 1 585 ? -17.422 -24.891 -21.609 1 70.5 585 ASP A C 1
ATOM 4785 O O . ASP A 1 585 ? -17.312 -25.156 -22.812 1 70.5 585 ASP A O 1
ATOM 4789 N N . GLN A 1 586 ? -17.234 -23.766 -21.109 1 70.69 586 GLN A N 1
ATOM 4790 C CA . GLN A 1 586 ? -16.953 -22.641 -22 1 70.69 586 GLN A CA 1
ATOM 4791 C C . GLN A 1 586 ? -15.562 -22.75 -22.609 1 70.69 586 GLN A C 1
ATOM 4793 O O . GLN A 1 586 ? -15.352 -22.328 -23.75 1 70.69 586 GLN A O 1
ATOM 4798 N N . MET A 1 587 ? -14.664 -23.406 -21.859 1 71.44 587 MET A N 1
ATOM 4799 C CA . MET A 1 587 ? -13.297 -23.547 -22.344 1 71.44 587 MET A CA 1
ATOM 4800 C C . MET A 1 587 ? -13.219 -24.625 -23.438 1 71.44 587 MET A C 1
ATOM 4802 O O . MET A 1 587 ? -12.266 -24.641 -24.219 1 71.44 587 MET A O 1
ATOM 4806 N N . LEU A 1 588 ? -14.25 -25.469 -23.484 1 66.62 588 LEU A N 1
ATOM 4807 C CA . LEU A 1 588 ? -14.312 -26.531 -24.469 1 66.62 588 LEU A CA 1
ATOM 4808 C C . LEU A 1 588 ? -14.266 -25.969 -25.891 1 66.62 588 LEU A C 1
ATOM 4810 O O . LEU A 1 588 ? -13.656 -26.547 -26.781 1 66.62 588 LEU A O 1
ATOM 4814 N N . HIS A 1 589 ? -14.797 -24.766 -26.031 1 70.94 589 HIS A N 1
ATOM 4815 C CA . HIS A 1 589 ? -14.844 -24.141 -27.359 1 70.94 589 HIS A CA 1
ATOM 4816 C C . HIS A 1 589 ? -13.453 -23.703 -27.812 1 70.94 589 HIS A C 1
ATOM 4818 O O . HIS A 1 589 ? -13.125 -23.797 -28.984 1 70.94 589 HIS A O 1
ATOM 4824 N N . TYR A 1 590 ? -12.672 -23.375 -26.875 1 72.94 590 TYR A N 1
ATOM 4825 C CA . TYR A 1 590 ? -11.367 -22.828 -27.219 1 72.94 590 TYR A CA 1
ATOM 4826 C C . TYR A 1 590 ? -10.297 -23.922 -27.188 1 72.94 590 TYR A C 1
ATOM 4828 O O . TYR A 1 590 ? -9.281 -23.812 -27.875 1 72.94 590 TYR A O 1
ATOM 4836 N N . MET A 1 591 ? -10.609 -24.906 -26.344 1 75.31 591 MET A N 1
ATOM 4837 C CA . MET A 1 591 ? -9.68 -26.031 -26.234 1 75.31 591 MET A CA 1
ATOM 4838 C C . MET A 1 591 ? -10.422 -27.359 -26.281 1 75.31 591 MET A C 1
ATOM 4840 O O . MET A 1 591 ? -10.469 -28.078 -25.281 1 75.31 591 MET A O 1
ATOM 4844 N N . PRO A 1 592 ? -10.961 -27.734 -27.375 1 72.25 592 PRO A N 1
ATOM 4845 C CA . PRO A 1 592 ? -11.773 -28.953 -27.5 1 72.25 592 PRO A CA 1
ATOM 4846 C C . PRO A 1 592 ? -10.992 -30.219 -27.172 1 72.25 592 PRO A C 1
ATOM 4848 O O . PRO A 1 592 ? -11.578 -31.219 -26.75 1 72.25 592 PRO A O 1
ATOM 4851 N N . ASP A 1 593 ? -9.664 -30.062 -27.281 1 70.81 593 ASP A N 1
ATOM 4852 C CA . ASP A 1 593 ? -8.836 -31.25 -27.047 1 70.81 593 ASP A CA 1
ATOM 4853 C C . ASP A 1 593 ? -8.789 -31.609 -25.578 1 70.81 593 ASP A C 1
ATOM 4855 O O . ASP A 1 593 ? -8.43 -32.75 -25.219 1 70.81 593 ASP A O 1
ATOM 4859 N N . PHE A 1 594 ? -9.305 -30.766 -24.812 1 68.88 594 PHE A N 1
ATOM 4860 C CA . PHE A 1 594 ? -9.164 -30.969 -23.375 1 68.88 594 PHE A CA 1
ATOM 4861 C C . PHE A 1 594 ? -10.414 -31.625 -22.797 1 68.88 594 PHE A C 1
ATOM 4863 O O . PHE A 1 594 ? -10.406 -32.094 -21.656 1 68.88 594 PHE A O 1
ATOM 4870 N N . TYR A 1 595 ? -11.484 -31.688 -23.625 1 66.5 595 TYR A N 1
ATOM 4871 C CA . TYR A 1 595 ? -12.75 -32.125 -23.062 1 66.5 595 TYR A CA 1
ATOM 4872 C C . TYR A 1 595 ? -13.328 -33.281 -23.891 1 66.5 595 TYR A C 1
ATOM 4874 O O . TYR A 1 595 ? -13.062 -33.406 -25.094 1 66.5 595 TYR A O 1
ATOM 4882 N N . MET A 1 596 ? -13.664 -34.312 -23.219 1 67.06 596 MET A N 1
ATOM 4883 C CA . MET A 1 596 ? -14.344 -35.438 -23.891 1 67.06 596 MET A CA 1
ATOM 4884 C C . MET A 1 596 ? -15.805 -35.531 -23.453 1 67.06 596 MET A C 1
ATOM 4886 O O . MET A 1 596 ? -16.125 -35.25 -22.281 1 67.06 596 MET A O 1
ATOM 4890 N N . ARG A 1 597 ? -16.688 -35.562 -24.359 1 63.81 597 ARG A N 1
ATOM 4891 C CA . ARG A 1 597 ? -18.109 -35.719 -24.078 1 63.81 597 ARG A CA 1
ATOM 4892 C C . ARG A 1 597 ? -18.484 -37.188 -23.891 1 63.81 597 ARG A C 1
ATOM 4894 O O . ARG A 1 597 ? -18.125 -38.031 -24.734 1 63.81 597 ARG A O 1
ATOM 4901 N N . ASP A 1 598 ? -18.797 -37.531 -22.688 1 60.81 598 ASP A N 1
ATOM 4902 C CA . ASP A 1 598 ? -19.234 -38.906 -22.438 1 60.81 598 ASP A CA 1
ATOM 4903 C C . ASP A 1 598 ? -20.547 -39.219 -23.156 1 60.81 598 ASP A C 1
ATOM 4905 O O . ASP A 1 598 ? -21.172 -38.312 -23.719 1 60.81 598 ASP A O 1
ATOM 4909 N N . GLU A 1 599 ? -20.844 -40.5 -23.203 1 57.47 599 GLU A N 1
ATOM 4910 C CA . GLU A 1 599 ? -22.047 -41 -23.859 1 57.47 599 GLU A CA 1
ATOM 4911 C C . GLU A 1 599 ? -23.297 -40.312 -23.297 1 57.47 599 GLU A C 1
ATOM 4913 O O . GLU A 1 599 ? -24.297 -40.156 -24 1 57.47 599 GLU A O 1
ATOM 4918 N N . GLU A 1 600 ? -23.234 -39.875 -22.062 1 54.75 600 GLU A N 1
ATOM 4919 C CA . GLU A 1 600 ? -24.406 -39.281 -21.422 1 54.75 600 GLU A CA 1
ATOM 4920 C C . GLU A 1 600 ? -24.469 -37.781 -21.672 1 54.75 600 GLU A C 1
ATOM 4922 O O . GLU A 1 600 ? -25.406 -37.094 -21.234 1 54.75 600 GLU A O 1
ATOM 4927 N N . GLY A 1 601 ? -23.484 -37.188 -22.484 1 53.5 601 GLY A N 1
ATOM 4928 C CA . GLY A 1 601 ? -23.531 -35.781 -22.859 1 53.5 601 GLY A CA 1
ATOM 4929 C C . GLY A 1 601 ? -22.766 -34.875 -21.891 1 53.5 601 GLY A C 1
ATOM 4930 O O . GLY A 1 601 ? -22.766 -33.656 -22.062 1 53.5 601 GLY A O 1
ATOM 4931 N N . ASN A 1 602 ? -22.234 -35.5 -20.797 1 57.97 602 ASN A N 1
ATOM 4932 C CA . ASN A 1 602 ? -21.484 -34.656 -19.844 1 57.97 602 ASN A CA 1
ATOM 4933 C C . ASN A 1 602 ? -20.031 -34.469 -20.281 1 57.97 602 ASN A C 1
ATOM 4935 O O . ASN A 1 602 ? -19.422 -35.375 -20.828 1 57.97 602 ASN A O 1
ATOM 4939 N N . THR A 1 603 ? -19.625 -33.25 -20.281 1 61.41 603 THR A N 1
ATOM 4940 C CA . THR A 1 603 ? -18.266 -32.938 -20.688 1 61.41 603 THR A CA 1
ATOM 4941 C C . THR A 1 603 ? -17.281 -33.156 -19.547 1 61.41 603 THR A C 1
ATOM 4943 O O . THR A 1 603 ? -17.531 -32.719 -18.422 1 61.41 603 THR A O 1
ATOM 4946 N N . HIS A 1 604 ? -16.438 -34.062 -19.688 1 63.28 604 HIS A N 1
ATOM 4947 C CA . HIS A 1 604 ? -15.383 -34.312 -18.703 1 63.28 604 HIS A CA 1
ATOM 4948 C C . HIS A 1 604 ? -14.016 -33.906 -19.25 1 63.28 604 HIS A C 1
ATOM 4950 O O . HIS A 1 604 ? -13.82 -33.906 -20.469 1 63.28 604 HIS A O 1
ATOM 4956 N N . ILE A 1 605 ? -13.25 -33.375 -18.5 1 62.91 605 ILE A N 1
ATOM 4957 C CA . ILE A 1 605 ? -11.875 -33.062 -18.906 1 62.91 605 ILE A CA 1
ATOM 4958 C C . ILE A 1 605 ? -11.141 -34.375 -19.234 1 62.91 605 ILE A C 1
ATOM 4960 O O . ILE A 1 605 ? -11.242 -35.344 -18.5 1 62.91 605 ILE A O 1
ATOM 4964 N N . VAL A 1 606 ? -10.625 -34.344 -20.453 1 61.34 606 VAL A N 1
ATOM 4965 C CA . VAL A 1 606 ? -9.898 -35.531 -20.891 1 61.34 606 VAL A CA 1
ATOM 4966 C C . VAL A 1 606 ? -8.867 -35.938 -19.844 1 61.34 606 VAL A C 1
ATOM 4968 O O . VAL A 1 606 ? -8.258 -35.094 -19.203 1 61.34 606 VAL A O 1
ATOM 4971 N N . GLN A 1 607 ? -8.875 -37.219 -19.484 1 57.16 607 GLN A N 1
ATOM 4972 C CA . GLN A 1 607 ? -8.109 -37.844 -18.422 1 57.16 607 GLN A CA 1
ATOM 4973 C C . GLN A 1 607 ? -6.684 -37.312 -18.359 1 57.16 607 GLN A C 1
ATOM 4975 O O . GLN A 1 607 ? -6.152 -37.062 -17.281 1 57.16 607 GLN A O 1
ATOM 4980 N N . ASP A 1 608 ? -5.941 -37.031 -19.484 1 61.97 608 ASP A N 1
ATOM 4981 C CA . ASP A 1 608 ? -4.516 -36.719 -19.438 1 61.97 608 ASP A CA 1
ATOM 4982 C C . ASP A 1 608 ? -4.281 -35.188 -19.562 1 61.97 608 ASP A C 1
ATOM 4984 O O . ASP A 1 608 ? -3.146 -34.75 -19.453 1 61.97 608 ASP A O 1
ATOM 4988 N N . LYS A 1 609 ? -5.398 -34.5 -19.516 1 71.06 609 LYS A N 1
ATOM 4989 C CA . LYS A 1 609 ? -5.148 -33.062 -19.766 1 71.06 609 LYS A CA 1
ATOM 4990 C C . LYS A 1 609 ? -5.781 -32.219 -18.672 1 71.06 609 LYS A C 1
ATOM 4992 O O . LYS A 1 609 ? -5.836 -30.984 -18.797 1 71.06 609 LYS A O 1
ATOM 4997 N N . GLY A 1 610 ? -6.199 -32.875 -17.609 1 72.31 610 GLY A N 1
ATOM 4998 C CA . GLY A 1 610 ? -6.836 -32.156 -16.516 1 72.31 610 GLY A CA 1
ATOM 4999 C C . GLY A 1 610 ? -5.902 -31.156 -15.844 1 72.31 610 GLY A C 1
ATOM 5000 O O . GLY A 1 610 ? -6.293 -30.031 -15.539 1 72.31 610 GLY A O 1
ATOM 5001 N N . TRP A 1 611 ? -4.664 -31.594 -15.68 1 75.88 611 TRP A N 1
ATOM 5002 C CA . TRP A 1 611 ? -3.707 -30.734 -15.008 1 75.88 611 TRP A CA 1
ATOM 5003 C C . TRP A 1 611 ? -3.373 -29.516 -15.875 1 75.88 611 TRP A C 1
ATOM 5005 O O . TRP A 1 611 ? -3.193 -28.406 -15.367 1 75.88 611 TRP A O 1
ATOM 5015 N N . MET A 1 612 ? -3.354 -29.656 -17.125 1 77.44 612 MET A N 1
ATOM 5016 C CA . MET A 1 612 ? -3.041 -28.562 -18.031 1 77.44 612 MET A CA 1
ATOM 5017 C C . MET A 1 612 ? -4.164 -27.531 -18.047 1 77.44 612 MET A C 1
ATOM 5019 O O . MET A 1 612 ? -3.908 -26.328 -18.125 1 77.44 612 MET A O 1
ATOM 5023 N N . ALA A 1 613 ? -5.355 -28.047 -17.984 1 78.25 613 ALA A N 1
ATOM 5024 C CA . ALA A 1 613 ? -6.5 -27.156 -18 1 78.25 613 ALA A CA 1
ATOM 5025 C C . ALA A 1 613 ? -6.496 -26.234 -16.781 1 78.25 613 ALA A C 1
ATOM 5027 O O . ALA A 1 613 ? -6.684 -25.031 -16.891 1 78.25 613 ALA A O 1
ATOM 5028 N N . ILE A 1 614 ? -6.246 -26.781 -15.656 1 82.38 614 ILE A N 1
ATOM 5029 C CA . ILE A 1 614 ? -6.246 -26 -14.422 1 82.38 614 ILE A CA 1
ATOM 5030 C C . ILE A 1 614 ? -5.059 -25.047 -14.422 1 82.38 614 ILE A C 1
ATOM 5032 O O . ILE A 1 614 ? -5.172 -23.906 -13.953 1 82.38 614 ILE A O 1
ATOM 5036 N N . LEU A 1 615 ? -3.986 -25.484 -14.969 1 83.56 615 LEU A N 1
ATOM 5037 C CA . LEU A 1 615 ? -2.82 -24.609 -15.055 1 83.56 615 LEU A CA 1
ATOM 5038 C C . LEU A 1 615 ? -3.109 -23.406 -15.938 1 83.56 615 LEU A C 1
ATOM 5040 O O . LEU A 1 615 ? -2.682 -22.297 -15.633 1 83.56 615 LEU A O 1
ATOM 5044 N N . ILE A 1 616 ? -3.844 -23.656 -16.938 1 83.94 616 ILE A N 1
ATOM 5045 C CA . ILE A 1 616 ? -4.18 -22.562 -17.859 1 83.94 616 ILE A CA 1
ATOM 5046 C C . ILE A 1 616 ? -5.117 -21.578 -17.156 1 83.94 616 ILE A C 1
ATOM 5048 O O . ILE A 1 616 ? -4.988 -20.359 -17.344 1 83.94 616 ILE A O 1
ATOM 5052 N N . ILE A 1 617 ? -5.988 -22.109 -16.422 1 86.75 617 ILE A N 1
ATOM 5053 C CA . ILE A 1 617 ? -6.941 -21.281 -15.695 1 86.75 617 ILE A CA 1
ATOM 5054 C C . ILE A 1 617 ? -6.195 -20.375 -14.727 1 86.75 617 ILE A C 1
ATOM 5056 O O . ILE A 1 617 ? -6.441 -19.156 -14.672 1 86.75 617 ILE A O 1
ATOM 5060 N N . PHE A 1 618 ? -5.285 -20.891 -14.039 1 89.56 618 PHE A N 1
ATOM 5061 C CA . PHE A 1 618 ? -4.566 -20.109 -13.039 1 89.56 618 PHE A CA 1
ATOM 5062 C C . PHE A 1 618 ? -3.549 -19.188 -13.711 1 89.56 618 PHE A C 1
ATOM 5064 O O . PHE A 1 618 ? -3.236 -18.125 -13.188 1 89.56 618 PHE A O 1
ATOM 5071 N N . ALA A 1 619 ? -3.059 -19.609 -14.844 1 88.5 619 ALA A N 1
ATOM 5072 C CA . ALA A 1 619 ? -2.207 -18.719 -15.625 1 88.5 619 ALA A CA 1
ATOM 5073 C C . ALA A 1 619 ? -2.988 -17.5 -16.109 1 88.5 619 ALA A C 1
ATOM 5075 O O . ALA A 1 619 ? -2.484 -16.375 -16.062 1 88.5 619 ALA A O 1
ATOM 5076 N N . LEU A 1 620 ? -4.176 -17.781 -16.531 1 89.31 620 LEU A N 1
ATOM 5077 C CA . LEU A 1 620 ? -5.043 -16.688 -16.953 1 89.31 620 LEU A CA 1
ATOM 5078 C C . LEU A 1 620 ? -5.344 -15.758 -15.773 1 89.31 620 LEU A C 1
ATOM 5080 O O . LEU A 1 620 ? -5.34 -14.531 -15.93 1 89.31 620 LEU A O 1
ATOM 5084 N N . GLU A 1 621 ? -5.629 -16.312 -14.68 1 92.62 621 GLU A N 1
ATOM 5085 C CA . GLU A 1 621 ? -5.871 -15.516 -13.477 1 92.62 621 GLU A CA 1
ATOM 5086 C C . GLU A 1 621 ? -4.68 -14.617 -13.164 1 92.62 621 GLU A C 1
ATOM 5088 O O . GLU A 1 621 ? -4.848 -13.445 -12.828 1 92.62 621 GLU A O 1
ATOM 5093 N N . ARG A 1 622 ? -3.514 -15.172 -13.297 1 91.62 622 ARG A N 1
ATOM 5094 C CA . ARG A 1 622 ? -2.301 -14.414 -13.008 1 91.62 622 ARG A CA 1
ATOM 5095 C C . ARG A 1 622 ? -2.125 -13.266 -13.992 1 91.62 622 ARG A C 1
ATOM 5097 O O . ARG A 1 622 ? -1.762 -12.156 -13.602 1 91.62 622 ARG A O 1
ATOM 5104 N N . VAL A 1 623 ? -2.344 -13.531 -15.156 1 91.44 623 VAL A N 1
ATOM 5105 C CA . VAL A 1 623 ? -2.232 -12.492 -16.172 1 91.44 623 VAL A CA 1
ATOM 5106 C C . VAL A 1 623 ? -3.217 -11.359 -15.875 1 91.44 623 VAL A C 1
ATOM 5108 O O . VAL A 1 623 ? -2.861 -10.188 -15.938 1 91.44 623 VAL A O 1
ATOM 5111 N N . LEU A 1 624 ? -4.406 -11.75 -15.531 1 93.12 624 LEU A N 1
ATOM 5112 C CA . LEU A 1 624 ? -5.426 -10.75 -15.227 1 93.12 624 LEU A CA 1
ATOM 5113 C C . LEU A 1 624 ? -5.047 -9.953 -13.984 1 93.12 624 LEU A C 1
ATOM 5115 O O . LEU A 1 624 ? -5.262 -8.742 -13.93 1 93.12 624 LEU A O 1
ATOM 5119 N N . ILE A 1 625 ? -4.531 -10.625 -13.047 1 92.88 625 ILE A N 1
ATOM 5120 C CA . ILE A 1 625 ? -4.094 -9.945 -11.828 1 92.88 625 ILE A CA 1
ATOM 5121 C C . ILE A 1 625 ? -2.992 -8.945 -12.164 1 92.88 625 ILE A C 1
ATOM 5123 O O . ILE A 1 625 ? -2.996 -7.816 -11.656 1 92.88 625 ILE A O 1
ATOM 5127 N N . TYR A 1 626 ? -2.086 -9.32 -13.031 1 90.12 626 TYR A N 1
ATOM 5128 C CA . TYR A 1 626 ? -1.007 -8.422 -13.414 1 90.12 626 TYR A CA 1
ATOM 5129 C C . TYR A 1 626 ? -1.546 -7.223 -14.188 1 90.12 626 TYR A C 1
ATOM 5131 O O . TYR A 1 626 ? -1.062 -6.102 -14.023 1 90.12 626 TYR A O 1
ATOM 5139 N N . ILE A 1 627 ? -2.486 -7.496 -14.922 1 91.75 627 ILE A N 1
ATOM 5140 C CA . ILE A 1 627 ? -3.123 -6.398 -15.641 1 91.75 627 ILE A CA 1
ATOM 5141 C C . ILE A 1 627 ? -3.799 -5.449 -14.656 1 91.75 627 ILE A C 1
ATOM 5143 O O . ILE A 1 627 ? -3.682 -4.23 -14.773 1 91.75 627 ILE A O 1
ATOM 5147 N N . GLY A 1 628 ? -4.516 -6.062 -13.758 1 93.69 628 GLY A N 1
ATOM 5148 C CA . GLY A 1 628 ? -5.148 -5.246 -12.734 1 93.69 628 GLY A CA 1
ATOM 5149 C C . GLY A 1 628 ? -4.156 -4.41 -11.945 1 93.69 628 GLY A C 1
ATOM 5150 O O . GLY A 1 628 ? -4.402 -3.23 -11.68 1 93.69 628 GLY A O 1
ATOM 5151 N N . LEU A 1 629 ? -3.033 -4.98 -11.609 1 89.88 629 LEU A N 1
ATOM 5152 C CA . LEU A 1 629 ? -1.998 -4.27 -10.867 1 89.88 629 LEU A CA 1
ATOM 5153 C C . LEU A 1 629 ? -1.383 -3.162 -11.719 1 89.88 629 LEU A C 1
ATOM 5155 O O . LEU A 1 629 ? -1.093 -2.074 -11.211 1 89.88 629 LEU A O 1
ATOM 5159 N N . ALA A 1 630 ? -1.211 -3.443 -12.945 1 86.69 630 ALA A N 1
ATOM 5160 C CA . ALA A 1 630 ? -0.679 -2.438 -13.859 1 86.69 630 ALA A CA 1
ATOM 5161 C C . ALA A 1 630 ? -1.622 -1.241 -13.969 1 86.69 630 ALA A C 1
ATOM 5163 O O . ALA A 1 630 ? -1.181 -0.09 -13.938 1 86.69 630 ALA A O 1
ATOM 5164 N N . LEU A 1 631 ? -2.859 -1.522 -13.969 1 89.88 631 LEU A N 1
ATOM 5165 C CA . LEU A 1 631 ? -3.844 -0.45 -14.07 1 89.88 631 LEU A CA 1
ATOM 5166 C C . LEU A 1 631 ? -3.852 0.397 -12.797 1 89.88 631 LEU A C 1
ATOM 5168 O O . LEU A 1 631 ? -3.924 1.626 -12.867 1 89.88 631 LEU A O 1
ATOM 5172 N N . THR A 1 632 ? -3.74 -0.251 -11.719 1 90.38 632 THR A N 1
ATOM 5173 C CA . THR A 1 632 ? -3.75 0.454 -10.445 1 90.38 632 THR A CA 1
ATOM 5174 C C . THR A 1 632 ? -2.518 1.343 -10.305 1 90.38 632 THR A C 1
ATOM 5176 O O . THR A 1 632 ? -2.568 2.385 -9.648 1 90.38 632 THR A O 1
ATOM 5179 N N . THR A 1 633 ? -1.418 0.982 -10.969 1 81.62 633 THR A N 1
ATOM 5180 C CA . THR A 1 633 ? -0.183 1.752 -10.875 1 81.62 633 THR A CA 1
ATOM 5181 C C . THR A 1 633 ? -0.156 2.861 -11.922 1 81.62 633 THR A C 1
ATOM 5183 O O . THR A 1 633 ? 0.437 3.918 -11.695 1 81.62 633 THR A O 1
ATOM 5186 N N . LEU A 1 634 ? -0.78 2.611 -13.031 1 81.88 634 LEU A N 1
ATOM 5187 C CA . LEU A 1 634 ? -0.725 3.547 -14.148 1 81.88 634 LEU A CA 1
ATOM 5188 C C . LEU A 1 634 ? -1.708 4.695 -13.953 1 81.88 634 LEU A C 1
ATOM 5190 O O . LEU A 1 634 ? -1.47 5.809 -14.414 1 81.88 634 LEU A O 1
ATOM 5194 N N . ILE A 1 635 ? -2.801 4.387 -13.289 1 87.62 635 ILE A N 1
ATOM 5195 C CA . ILE A 1 635 ? -3.807 5.422 -13.078 1 87.62 635 ILE A CA 1
ATOM 5196 C C . ILE A 1 635 ? -3.682 5.988 -11.672 1 87.62 635 ILE A C 1
ATOM 5198 O O . ILE A 1 635 ? -3.963 5.297 -10.688 1 87.62 635 ILE A O 1
ATOM 5202 N N . PRO A 1 636 ? -3.328 7.262 -11.656 1 87.12 636 PRO A N 1
ATOM 5203 C CA . PRO A 1 636 ? -3.164 7.844 -10.328 1 87.12 636 PRO A CA 1
ATOM 5204 C C . PRO A 1 636 ? -4.484 7.973 -9.57 1 87.12 636 PRO A C 1
ATOM 5206 O O . PRO A 1 636 ? -5.523 8.25 -10.18 1 87.12 636 PRO A O 1
ATOM 5209 N N . THR A 1 637 ? -4.43 7.844 -8.289 1 87.69 637 THR A N 1
ATOM 5210 C CA . THR A 1 637 ? -5.613 7.887 -7.43 1 87.69 637 THR A CA 1
ATOM 5211 C C . THR A 1 637 ? -6.086 9.328 -7.242 1 87.69 637 THR A C 1
ATOM 5213 O O . THR A 1 637 ? -7.262 9.562 -6.953 1 87.69 637 THR A O 1
ATOM 5216 N N . ILE A 1 638 ? -5.188 10.266 -7.344 1 89.5 638 ILE A N 1
ATOM 5217 C CA . ILE A 1 638 ? -5.555 11.672 -7.223 1 89.5 638 ILE A CA 1
ATOM 5218 C C . ILE A 1 638 ? -5.543 12.328 -8.602 1 89.5 638 ILE A C 1
ATOM 5220 O O . ILE A 1 638 ? -4.516 12.32 -9.289 1 89.5 638 ILE A O 1
ATOM 5224 N N . PRO A 1 639 ? -6.625 12.852 -8.984 1 90.56 639 PRO A N 1
ATOM 5225 C CA . PRO A 1 639 ? -6.672 13.523 -10.281 1 90.56 639 PRO A CA 1
ATOM 5226 C C . PRO A 1 639 ? -5.703 14.703 -10.367 1 90.56 639 PRO A C 1
ATOM 5228 O O . PRO A 1 639 ? -5.453 15.375 -9.359 1 90.56 639 PRO A O 1
ATOM 5231 N N . GLU A 1 640 ? -5.223 14.992 -11.523 1 85.25 640 GLU A N 1
ATOM 5232 C CA . GLU A 1 640 ? -4.223 16.031 -11.75 1 85.25 640 GLU A CA 1
ATOM 5233 C C . GLU A 1 640 ? -4.762 17.406 -11.359 1 85.25 640 GLU A C 1
ATOM 5235 O O . GLU A 1 640 ? -4.035 18.219 -10.781 1 85.25 640 GLU A O 1
ATOM 5240 N N . GLN A 1 641 ? -5.961 17.625 -11.656 1 88.06 641 GLN A N 1
ATOM 5241 C CA . GLN A 1 641 ? -6.551 18.922 -11.344 1 88.06 641 GLN A CA 1
ATOM 5242 C C . GLN A 1 641 ? -6.582 19.156 -9.836 1 88.06 641 GLN A C 1
ATOM 5244 O O . GLN A 1 641 ? -6.344 20.281 -9.367 1 88.06 641 GLN A O 1
ATOM 5249 N N . LEU A 1 642 ? -6.977 18.125 -9.172 1 89.12 642 LEU A N 1
ATOM 5250 C CA . LEU A 1 642 ? -7 18.25 -7.719 1 89.12 642 LEU A CA 1
ATOM 5251 C C . LEU A 1 642 ? -5.59 18.422 -7.164 1 89.12 642 LEU A C 1
ATOM 5253 O O . LEU A 1 642 ? -5.383 19.172 -6.211 1 89.12 642 LEU A O 1
ATOM 5257 N N . LEU A 1 643 ? -4.66 17.781 -7.73 1 86 643 LEU A N 1
ATOM 5258 C CA . LEU A 1 643 ? -3.271 17.906 -7.297 1 86 643 LEU A CA 1
ATOM 5259 C C . LEU A 1 643 ? -2.768 19.328 -7.484 1 86 643 LEU A C 1
ATOM 5261 O O . LEU A 1 643 ? -2.055 19.859 -6.629 1 86 643 LEU A O 1
ATOM 5265 N N . ILE A 1 644 ? -3.141 19.922 -8.539 1 84.44 644 ILE A N 1
ATOM 5266 C CA . ILE A 1 644 ? -2.758 21.297 -8.812 1 84.44 644 ILE A CA 1
ATOM 5267 C C . ILE A 1 644 ? -3.369 22.219 -7.762 1 84.44 644 ILE A C 1
ATOM 5269 O O . ILE A 1 644 ? -2.699 23.125 -7.254 1 84.44 644 ILE A O 1
ATOM 5273 N N . LYS A 1 645 ? -4.613 21.938 -7.504 1 85.25 645 LYS A N 1
ATOM 5274 C CA . LYS A 1 645 ? -5.281 22.766 -6.5 1 85.25 645 LYS A CA 1
ATOM 5275 C C . LYS A 1 645 ? -4.609 22.625 -5.137 1 85.25 645 LYS A C 1
ATOM 5277 O O . LYS A 1 645 ? -4.469 23.594 -4.406 1 85.25 645 LYS A O 1
ATOM 5282 N N . LEU A 1 646 ? -4.246 21.469 -4.824 1 84.88 646 LEU A N 1
ATOM 5283 C CA . LEU A 1 646 ? -3.617 21.219 -3.535 1 84.88 646 LEU A CA 1
ATOM 5284 C C . LEU A 1 646 ? -2.23 21.859 -3.471 1 84.88 646 LEU A C 1
ATOM 5286 O O . LEU A 1 646 ? -1.854 22.422 -2.447 1 84.88 646 LEU A O 1
ATOM 5290 N N . LYS A 1 647 ? -1.498 21.75 -4.527 1 83.31 647 LYS A N 1
ATOM 5291 C CA . LYS A 1 647 ? -0.172 22.359 -4.578 1 83.31 647 LYS A CA 1
ATOM 5292 C C . LYS A 1 647 ? -0.265 23.891 -4.547 1 83.31 647 LYS A C 1
ATOM 5294 O O . LYS A 1 647 ? 0.567 24.562 -3.928 1 83.31 647 LYS A O 1
ATOM 5299 N N . ARG A 1 648 ? -1.213 24.344 -5.246 1 84 648 ARG A N 1
ATOM 5300 C CA . ARG A 1 648 ? -1.428 25.797 -5.234 1 84 648 ARG A CA 1
ATOM 5301 C C . ARG A 1 648 ? -1.801 26.281 -3.84 1 84 648 ARG A C 1
ATOM 5303 O O . ARG A 1 648 ? -1.323 27.328 -3.395 1 84 648 ARG A O 1
ATOM 5310 N N . ARG A 1 649 ? -2.648 25.531 -3.227 1 83.38 649 ARG A N 1
ATOM 5311 C CA . ARG A 1 649 ? -3.014 25.875 -1.854 1 83.38 649 ARG A CA 1
ATOM 5312 C C . ARG A 1 649 ? -1.782 25.922 -0.957 1 83.38 649 ARG A C 1
ATOM 5314 O O . ARG A 1 649 ? -1.612 26.859 -0.177 1 83.38 649 ARG A O 1
ATOM 5321 N N . LYS A 1 650 ? -0.986 24.938 -1.089 1 80.31 650 LYS A N 1
ATOM 5322 C CA . LYS A 1 650 ? 0.223 24.891 -0.271 1 80.31 650 LYS A CA 1
ATOM 5323 C C . LYS A 1 650 ? 1.16 26.047 -0.595 1 80.31 650 LYS A C 1
ATOM 5325 O O . LYS A 1 650 ? 1.781 26.625 0.304 1 80.31 650 LYS A O 1
ATOM 5330 N N . TYR A 1 651 ? 1.263 26.391 -1.851 1 80.44 651 TYR A N 1
ATOM 5331 C CA . TYR A 1 651 ? 2.094 27.5 -2.293 1 80.44 651 TYR A CA 1
ATOM 5332 C C . TYR A 1 651 ? 1.584 28.828 -1.725 1 80.44 651 TYR A C 1
ATOM 5334 O O . TYR A 1 651 ? 2.367 29.641 -1.227 1 80.44 651 TYR A O 1
ATOM 5342 N N . LEU A 1 652 ? 0.34 29 -1.769 1 80.06 652 LEU A N 1
ATOM 5343 C CA . LEU A 1 652 ? -0.261 30.25 -1.301 1 80.06 652 LEU A CA 1
ATOM 5344 C C . LEU A 1 652 ? -0.126 30.391 0.212 1 80.06 652 LEU A C 1
ATOM 5346 O O . LEU A 1 652 ? 0.101 31.484 0.725 1 80.06 652 LEU A O 1
ATOM 5350 N N . LEU A 1 653 ? -0.271 29.297 0.848 1 78.06 653 LEU A N 1
ATOM 5351 C CA . LEU A 1 653 ? -0.123 29.312 2.299 1 78.06 653 LEU A CA 1
ATOM 5352 C C . LEU A 1 653 ? 1.319 29.609 2.693 1 78.06 653 LEU A C 1
ATOM 5354 O O . LEU A 1 653 ? 1.563 30.328 3.664 1 78.06 653 LEU A O 1
ATOM 5358 N N . HIS A 1 654 ? 2.199 29.047 1.917 1 76.5 654 HIS A N 1
ATOM 5359 C CA . HIS A 1 654 ? 3.613 29.281 2.178 1 76.5 654 HIS A CA 1
ATOM 5360 C C . HIS A 1 654 ? 3.982 30.75 1.901 1 76.5 654 HIS A C 1
ATOM 5362 O O . HIS A 1 654 ? 4.75 31.344 2.652 1 76.5 654 HIS A O 1
ATOM 5368 N N . MET A 1 655 ? 3.453 31.344 0.886 1 77.12 655 MET A N 1
ATOM 5369 C CA . MET A 1 655 ? 3.717 32.719 0.538 1 77.12 655 MET A CA 1
ATOM 5370 C C . MET A 1 655 ? 3.139 33.656 1.589 1 77.12 655 MET A C 1
ATOM 5372 O O . MET A 1 655 ? 3.756 34.688 1.93 1 77.12 655 MET A O 1
ATOM 5376 N N . ASN A 1 656 ? 1.971 33.25 2.043 1 74.62 656 ASN A N 1
ATOM 5377 C CA . ASN A 1 656 ? 1.335 34.062 3.074 1 74.62 656 ASN A CA 1
ATOM 5378 C C . ASN A 1 656 ? 2.121 34.031 4.383 1 74.62 656 ASN A C 1
ATOM 5380 O O . ASN A 1 656 ? 2.23 35.062 5.07 1 74.62 656 ASN A O 1
ATOM 5384 N N . GLN A 1 657 ? 2.625 32.906 4.664 1 73.56 657 GLN A N 1
ATOM 5385 C CA . GLN A 1 657 ? 3.438 32.75 5.871 1 73.56 657 GLN A CA 1
ATOM 5386 C C . GLN A 1 657 ? 4.742 33.531 5.738 1 73.56 657 GLN A C 1
ATOM 5388 O O . GLN A 1 657 ? 5.188 34.188 6.695 1 73.56 657 GLN A O 1
ATOM 5393 N N . LYS A 1 658 ? 5.422 33.469 4.641 1 70.44 658 LYS A N 1
ATOM 5394 C CA . LYS A 1 658 ? 6.66 34.219 4.391 1 70.44 658 LYS A CA 1
ATOM 5395 C C . LYS A 1 658 ? 6.438 35.719 4.465 1 70.44 658 LYS A C 1
ATOM 5397 O O . LYS A 1 658 ? 7.273 36.438 4.996 1 70.44 658 LYS A O 1
ATOM 5402 N N . LYS A 1 659 ? 5.414 36.25 3.975 1 68.69 659 LYS A N 1
ATOM 5403 C CA . LYS A 1 659 ? 5.09 37.656 4.012 1 68.69 659 LYS A CA 1
ATOM 5404 C C . LYS A 1 659 ? 4.867 38.156 5.445 1 68.69 659 LYS A C 1
ATOM 5406 O O . LYS A 1 659 ? 5.266 39.25 5.805 1 68.69 659 LYS A O 1
ATOM 5411 N N . LYS A 1 660 ? 4.332 37.281 6.262 1 65.06 660 LYS A N 1
ATOM 5412 C CA . LYS A 1 660 ? 4.078 37.625 7.656 1 65.06 660 LYS A CA 1
ATOM 5413 C C . LYS A 1 660 ? 5.379 37.719 8.453 1 65.06 660 LYS A C 1
ATOM 5415 O O . LYS A 1 660 ? 5.516 38.531 9.352 1 65.06 660 LYS A O 1
ATOM 5420 N N . GLU A 1 661 ? 6.184 36.812 8.039 1 63.44 661 GLU A N 1
ATOM 5421 C CA . GLU A 1 661 ? 7.473 36.812 8.727 1 63.44 661 GLU A CA 1
ATOM 5422 C C . GLU A 1 661 ? 8.328 38 8.312 1 63.44 661 GLU A C 1
ATOM 5424 O O . GLU A 1 661 ? 9.086 38.562 9.125 1 63.44 661 GLU A O 1
ATOM 5429 N N . GLU A 1 662 ? 8.188 38.531 7.16 1 61.22 662 GLU A N 1
ATOM 5430 C CA . GLU A 1 662 ? 8.898 39.75 6.723 1 61.22 662 GLU A CA 1
ATOM 5431 C C . GLU A 1 662 ? 8.25 41 7.27 1 61.22 662 GLU A C 1
ATOM 5433 O O . GLU A 1 662 ? 8.938 41.969 7.648 1 61.22 662 GLU A O 1
ATOM 5438 N N . MET B 1 1 ? 44.125 8.484 21.703 1 31.97 1 MET B N 1
ATOM 5439 C CA . MET B 1 1 ? 44.031 9.789 21.062 1 31.97 1 MET B CA 1
ATOM 5440 C C . MET B 1 1 ? 42.969 9.789 19.984 1 31.97 1 MET B C 1
ATOM 5442 O O . MET B 1 1 ? 42.969 8.93 19.094 1 31.97 1 MET B O 1
ATOM 5446 N N . ILE B 1 2 ? 41.844 10.32 20.281 1 48.62 2 ILE B N 1
ATOM 5447 C CA . ILE B 1 2 ? 40.75 10.43 19.359 1 48.62 2 ILE B CA 1
ATOM 5448 C C . ILE B 1 2 ? 41.219 11.102 18.062 1 48.62 2 ILE B C 1
ATOM 5450 O O . ILE B 1 2 ? 41.656 12.242 18.078 1 48.62 2 ILE B O 1
ATOM 5454 N N . THR B 1 3 ? 41.719 10.367 17.219 1 55.06 3 THR B N 1
ATOM 5455 C CA . THR B 1 3 ? 42.281 10.922 16 1 55.06 3 THR B CA 1
ATOM 5456 C C . THR B 1 3 ? 41.25 11.781 15.266 1 55.06 3 THR B C 1
ATOM 5458 O O . THR B 1 3 ? 40.188 11.289 14.875 1 55.06 3 THR B O 1
ATOM 5461 N N . MET B 1 4 ? 41.375 13.062 15.547 1 63.34 4 MET B N 1
ATOM 5462 C CA . MET B 1 4 ? 40.5 14.062 14.906 1 63.34 4 MET B CA 1
ATOM 5463 C C . MET B 1 4 ? 40.938 14.305 13.469 1 63.34 4 MET B C 1
ATOM 5465 O O . MET B 1 4 ? 42.125 14.188 13.141 1 63.34 4 MET B O 1
ATOM 5469 N N . GLN B 1 5 ? 40 14.398 12.57 1 71.88 5 GLN B N 1
ATOM 5470 C CA . GLN B 1 5 ? 40.281 14.805 11.195 1 71.88 5 GLN B CA 1
ATOM 5471 C C . GLN B 1 5 ? 40.969 16.172 11.148 1 71.88 5 GLN B C 1
ATOM 5473 O O . GLN B 1 5 ? 40.75 17.016 12.023 1 71.88 5 GLN B O 1
ATOM 5478 N N . PRO B 1 6 ? 41.906 16.25 10.242 1 72.94 6 PRO B N 1
ATOM 5479 C CA . PRO B 1 6 ? 42.5 17.578 10.094 1 72.94 6 PRO B CA 1
ATOM 5480 C C . PRO B 1 6 ? 41.5 18.641 9.68 1 72.94 6 PRO B C 1
ATOM 5482 O O . PRO B 1 6 ? 40.406 18.312 9.203 1 72.94 6 PRO B O 1
ATOM 5485 N N . PRO B 1 7 ? 41.875 19.844 9.953 1 78.88 7 PRO B N 1
ATOM 5486 C CA . PRO B 1 7 ? 41 20.938 9.539 1 78.88 7 PRO B CA 1
ATOM 5487 C C . PRO B 1 7 ? 40.719 20.938 8.039 1 78.88 7 PRO B C 1
ATOM 5489 O O . PRO B 1 7 ? 41.594 20.578 7.246 1 78.88 7 PRO B O 1
ATOM 5492 N N . VAL B 1 8 ? 39.594 21.219 7.699 1 78.75 8 VAL B N 1
ATOM 5493 C CA . VAL B 1 8 ? 39.094 21.141 6.324 1 78.75 8 VAL B CA 1
ATOM 5494 C C . VAL B 1 8 ? 39.906 22.062 5.43 1 78.75 8 VAL B C 1
ATOM 5496 O O . VAL B 1 8 ? 40.125 21.766 4.25 1 78.75 8 VAL B O 1
ATOM 5499 N N . GLU B 1 9 ? 40.406 23.172 5.965 1 77.88 9 GLU B N 1
ATOM 5500 C CA . GLU B 1 9 ? 41.094 24.188 5.184 1 77.88 9 GLU B CA 1
ATOM 5501 C C . GLU B 1 9 ? 42.438 23.688 4.691 1 77.88 9 GLU B C 1
ATOM 5503 O O . GLU B 1 9 ? 42.969 24.156 3.678 1 77.88 9 GLU B O 1
ATOM 5508 N N . LYS B 1 10 ? 42.938 22.688 5.383 1 76.56 10 LYS B N 1
ATOM 5509 C CA . LYS B 1 10 ? 44.312 22.25 5.047 1 76.56 10 LYS B CA 1
ATOM 5510 C C . LYS B 1 10 ? 44.281 20.906 4.328 1 76.56 10 LYS B C 1
ATOM 5512 O O . LYS B 1 10 ? 45.312 20.406 3.92 1 76.56 10 LYS B O 1
ATOM 5517 N N . THR B 1 11 ? 43.156 20.391 4.266 1 80.12 11 THR B N 1
ATOM 5518 C CA . THR B 1 11 ? 43.062 19.078 3.658 1 80.12 11 THR B CA 1
ATOM 5519 C C . THR B 1 11 ? 42.156 19.094 2.443 1 80.12 11 THR B C 1
ATOM 5521 O O . THR B 1 11 ? 41.031 19.641 2.504 1 80.12 11 THR B O 1
ATOM 5524 N N . GLY B 1 12 ? 42.688 18.656 1.31 1 83.19 12 GLY B N 1
ATOM 5525 C CA . GLY B 1 12 ? 41.844 18.547 0.133 1 83.19 12 GLY B CA 1
ATOM 5526 C C . GLY B 1 12 ? 40.75 17.531 0.288 1 83.19 12 GLY B C 1
ATOM 5527 O O . GLY B 1 12 ? 41 16.344 0.522 1 83.19 12 GLY B O 1
ATOM 5528 N N . THR B 1 13 ? 39.5 17.938 0.222 1 88 13 THR B N 1
ATOM 5529 C CA . THR B 1 13 ? 38.344 17.047 0.434 1 88 13 THR B CA 1
ATOM 5530 C C . THR B 1 13 ? 37.875 16.438 -0.886 1 88 13 THR B C 1
ATOM 5532 O O . THR B 1 13 ? 37.406 15.312 -0.916 1 88 13 THR B O 1
ATOM 5535 N N . VAL B 1 14 ? 38 17.219 -1.94 1 91.38 14 VAL B N 1
ATOM 5536 C CA . VAL B 1 14 ? 37.562 16.766 -3.266 1 91.38 14 VAL B CA 1
ATOM 5537 C C . VAL B 1 14 ? 38.719 17 -4.266 1 91.38 14 VAL B C 1
ATOM 5539 O O . VAL B 1 14 ? 39.406 18.016 -4.18 1 91.38 14 VAL B O 1
ATOM 5542 N N . VAL B 1 15 ? 38.844 16.078 -5.164 1 90.19 15 VAL B N 1
ATOM 5543 C CA . VAL B 1 15 ? 39.906 16.188 -6.172 1 90.19 15 VAL B CA 1
ATOM 5544 C C . VAL B 1 15 ? 39.281 16.375 -7.551 1 90.19 15 VAL B C 1
ATOM 5546 O O . VAL B 1 15 ? 38.281 15.719 -7.891 1 90.19 15 VAL B O 1
ATOM 5549 N N . LEU B 1 16 ? 39.75 17.297 -8.211 1 89.62 16 LEU B N 1
ATOM 5550 C CA . LEU B 1 16 ? 39.312 17.625 -9.555 1 89.62 16 LEU B CA 1
ATOM 5551 C C . LEU B 1 16 ? 40.438 17.484 -10.562 1 89.62 16 LEU B C 1
ATOM 5553 O O . LEU B 1 16 ? 41.531 17.984 -10.328 1 89.62 16 LEU B O 1
ATOM 5557 N N . GLU B 1 17 ? 40.156 16.75 -11.594 1 89.12 17 GLU B N 1
ATOM 5558 C CA . GLU B 1 17 ? 41.125 16.578 -12.68 1 89.12 17 GLU B CA 1
ATOM 5559 C C . GLU B 1 17 ? 40.625 17.266 -13.953 1 89.12 17 GLU B C 1
ATOM 5561 O O . GLU B 1 17 ? 39.562 16.953 -14.445 1 89.12 17 GLU B O 1
ATOM 5566 N N . TRP B 1 18 ? 41.5 18.125 -14.438 1 88.56 18 TRP B N 1
ATOM 5567 C CA . TRP B 1 18 ? 41.156 18.859 -15.656 1 88.56 18 TRP B CA 1
ATOM 5568 C C . TRP B 1 18 ? 41.5 18.016 -16.891 1 88.56 18 TRP B C 1
ATOM 5570 O O . TRP B 1 18 ? 42.438 17.219 -16.859 1 88.56 18 TRP B O 1
ATOM 5580 N N . THR B 1 19 ? 40.719 18.188 -17.891 1 88.81 19 THR B N 1
ATOM 5581 C CA . THR B 1 19 ? 41.062 17.547 -19.172 1 88.81 19 THR B CA 1
ATOM 5582 C C . THR B 1 19 ? 42.188 18.281 -19.875 1 88.81 19 THR B C 1
ATOM 5584 O O . THR B 1 19 ? 42.5 19.422 -19.531 1 88.81 19 THR B O 1
ATOM 5587 N N . LYS B 1 20 ? 42.75 17.625 -20.906 1 84 20 LYS B N 1
ATOM 5588 C CA . LYS B 1 20 ? 43.812 18.25 -21.703 1 84 20 LYS B CA 1
ATOM 5589 C C . LYS B 1 20 ? 43.312 19.469 -22.453 1 84 20 LYS B C 1
ATOM 5591 O O . LYS B 1 20 ? 44.031 20.453 -22.594 1 84 20 LYS B O 1
ATOM 5596 N N . LYS B 1 21 ? 42.062 19.391 -22.75 1 81.75 21 LYS B N 1
ATOM 5597 C CA . LYS B 1 21 ? 41.438 20.516 -23.438 1 81.75 21 LYS B CA 1
ATOM 5598 C C . LYS B 1 21 ? 41.344 21.734 -22.531 1 81.75 21 LYS B C 1
ATOM 5600 O O . LYS B 1 21 ? 41.562 22.859 -22.984 1 81.75 21 LYS B O 1
ATOM 5605 N N . ALA B 1 22 ? 41.156 21.484 -21.312 1 81.75 22 ALA B N 1
ATOM 5606 C CA . ALA B 1 22 ? 41.031 22.578 -20.359 1 81.75 22 ALA B CA 1
ATOM 5607 C C . ALA B 1 22 ? 42.375 23.234 -20.062 1 81.75 22 ALA B C 1
ATOM 5609 O O . ALA B 1 22 ? 42.438 24.453 -19.906 1 81.75 22 ALA B O 1
ATOM 5610 N N . LEU B 1 23 ? 43.375 22.406 -20.078 1 82.56 23 LEU B N 1
ATOM 5611 C CA . LEU B 1 23 ? 44.719 22.906 -19.688 1 82.56 23 LEU B CA 1
ATOM 5612 C C . LEU B 1 23 ? 45.281 23.812 -20.781 1 82.56 23 LEU B C 1
ATOM 5614 O O . LEU B 1 23 ? 46.094 24.688 -20.484 1 82.56 23 LEU B O 1
ATOM 5618 N N . THR B 1 24 ? 44.812 23.625 -21.984 1 80.75 24 THR B N 1
ATOM 5619 C CA . THR B 1 24 ? 45.344 24.406 -23.094 1 80.75 24 THR B CA 1
ATOM 5620 C C . THR B 1 24 ? 44.531 25.672 -23.297 1 80.75 24 THR B C 1
ATOM 5622 O O . THR B 1 24 ? 44.938 26.562 -24.062 1 80.75 24 THR B O 1
ATOM 5625 N N . SER B 1 25 ? 43.438 25.719 -22.594 1 78.69 25 SER B N 1
ATOM 5626 C CA . SER B 1 25 ? 42.562 26.875 -22.812 1 78.69 25 SER B CA 1
ATOM 5627 C C . SER B 1 25 ? 42.875 27.969 -21.797 1 78.69 25 SER B C 1
ATOM 5629 O O . SER B 1 25 ? 43.375 27.703 -20.703 1 78.69 25 SER B O 1
ATOM 5631 N N . ASP B 1 26 ? 42.688 29.188 -22.203 1 79.56 26 ASP B N 1
ATOM 5632 C CA . ASP B 1 26 ? 42.938 30.359 -21.359 1 79.56 26 ASP B CA 1
ATOM 5633 C C . ASP B 1 26 ? 41.75 30.609 -20.422 1 79.56 26 ASP B C 1
ATOM 5635 O O . ASP B 1 26 ? 41.719 31.625 -19.719 1 79.56 26 ASP B O 1
ATOM 5639 N N . VAL B 1 27 ? 40.906 29.609 -20.344 1 84.06 27 VAL B N 1
ATOM 5640 C CA . VAL B 1 27 ? 39.656 29.875 -19.594 1 84.06 27 VAL B CA 1
ATOM 5641 C C . VAL B 1 27 ? 39.812 29.344 -18.156 1 84.06 27 VAL B C 1
ATOM 5643 O O . VAL B 1 27 ? 39.031 29.688 -17.281 1 84.06 27 VAL B O 1
ATOM 5646 N N . ILE B 1 28 ? 40.875 28.703 -17.75 1 86.62 28 ILE B N 1
ATOM 5647 C CA . ILE B 1 28 ? 41.031 28.016 -16.484 1 86.62 28 ILE B CA 1
ATOM 5648 C C . ILE B 1 28 ? 41.156 29.031 -15.352 1 86.62 28 ILE B C 1
ATOM 5650 O O . ILE B 1 28 ? 40.5 28.906 -14.312 1 86.62 28 ILE B O 1
ATOM 5654 N N . PRO B 1 29 ? 41.906 30.109 -15.656 1 84.94 29 PRO B N 1
ATOM 5655 C CA . PRO B 1 29 ? 42 31.094 -14.578 1 84.94 29 PRO B CA 1
ATOM 5656 C C . PRO B 1 29 ? 40.656 31.75 -14.266 1 84.94 29 PRO B C 1
ATOM 5658 O O . PRO B 1 29 ? 40.375 32.094 -13.109 1 84.94 29 PRO B O 1
ATOM 5661 N N . MET B 1 30 ? 39.875 31.828 -15.242 1 86.38 30 MET B N 1
ATOM 5662 C CA . MET B 1 30 ? 38.562 32.438 -15.031 1 86.38 30 MET B CA 1
ATOM 5663 C C . MET B 1 30 ? 37.656 31.469 -14.242 1 86.38 30 MET B C 1
ATOM 5665 O O . MET B 1 30 ? 36.875 31.906 -13.398 1 86.38 30 MET B O 1
ATOM 5669 N N . ILE B 1 31 ? 37.781 30.25 -14.57 1 88.81 31 ILE B N 1
ATOM 5670 C CA . ILE B 1 31 ? 37 29.234 -13.867 1 88.81 31 ILE B CA 1
ATOM 5671 C C . ILE B 1 31 ? 37.469 29.172 -12.406 1 88.81 31 ILE B C 1
ATOM 5673 O O . ILE B 1 31 ? 36.625 29.094 -11.5 1 88.81 31 ILE B O 1
ATOM 5677 N N . LYS B 1 32 ? 38.719 29.219 -12.164 1 88.44 32 LYS B N 1
ATOM 5678 C CA . LYS B 1 32 ? 39.281 29.172 -10.812 1 88.44 32 LYS B CA 1
ATOM 5679 C C . LYS B 1 32 ? 38.812 30.375 -9.992 1 88.44 32 LYS B C 1
ATOM 5681 O O . LYS B 1 32 ? 38.5 30.25 -8.805 1 88.44 32 LYS B O 1
ATOM 5686 N N . LYS B 1 33 ? 38.688 31.484 -10.641 1 88.44 33 LYS B N 1
ATOM 5687 C CA . LYS B 1 33 ? 38.219 32.688 -9.953 1 88.44 33 LYS B CA 1
ATOM 5688 C C . LYS B 1 33 ? 36.75 32.531 -9.562 1 88.44 33 LYS B C 1
ATOM 5690 O O . LYS B 1 33 ? 36.344 33 -8.484 1 88.44 33 LYS B O 1
ATOM 5695 N N . GLU B 1 34 ? 36 31.969 -10.438 1 89.25 34 GLU B N 1
ATOM 5696 C CA . GLU B 1 34 ? 34.594 31.734 -10.141 1 89.25 34 GLU B CA 1
ATOM 5697 C C . GLU B 1 34 ? 34.438 30.75 -8.992 1 89.25 34 GLU B C 1
ATOM 5699 O O . GLU B 1 34 ? 33.5 30.906 -8.172 1 89.25 34 GLU B O 1
ATOM 5704 N N . LEU B 1 35 ? 35.219 29.781 -8.922 1 90.25 35 LEU B N 1
ATOM 5705 C CA . LEU B 1 35 ? 35.188 28.797 -7.844 1 90.25 35 LEU B CA 1
ATOM 5706 C C . LEU B 1 35 ? 35.531 29.438 -6.508 1 90.25 35 LEU B C 1
ATOM 5708 O O . LEU B 1 35 ? 34.875 29.172 -5.496 1 90.25 35 LEU B O 1
ATOM 5712 N N . GLU B 1 36 ? 36.5 30.297 -6.566 1 89.56 36 GLU B N 1
ATOM 5713 C CA . GLU B 1 36 ? 36.906 30.984 -5.344 1 89.56 36 GLU B CA 1
ATOM 5714 C C . GLU B 1 36 ? 35.844 31.953 -4.863 1 89.56 36 GLU B C 1
ATOM 5716 O O . GLU B 1 36 ? 35.594 32.094 -3.662 1 89.56 36 GLU B O 1
ATOM 5721 N N . GLN B 1 37 ? 35.188 32.562 -5.844 1 87.5 37 GLN B N 1
ATOM 5722 C CA . GLN B 1 37 ? 34.125 33.469 -5.496 1 87.5 37 GLN B CA 1
ATOM 5723 C C . GLN B 1 37 ? 32.906 32.719 -4.914 1 87.5 37 GLN B C 1
ATOM 5725 O O . GLN B 1 37 ? 32.156 33.281 -4.125 1 87.5 37 GLN B O 1
ATOM 5730 N N . GLY B 1 38 ? 32.844 31.547 -5.332 1 87.56 38 GLY B N 1
ATOM 5731 C CA . GLY B 1 38 ? 31.75 30.719 -4.832 1 87.56 38 GLY B CA 1
ATOM 5732 C C . GLY B 1 38 ? 32.031 30.109 -3.473 1 87.56 38 GLY B C 1
ATOM 5733 O O . GLY B 1 38 ? 31.188 29.453 -2.885 1 87.56 38 GLY B O 1
ATOM 5734 N N . GLY B 1 39 ? 33.219 30.266 -2.969 1 87.62 39 GLY B N 1
ATOM 5735 C CA . GLY B 1 39 ? 33.531 29.812 -1.628 1 87.62 39 GLY B CA 1
ATOM 5736 C C . GLY B 1 39 ? 34.469 28.609 -1.619 1 87.62 39 GLY B C 1
ATOM 5737 O O . GLY B 1 39 ? 34.75 28.031 -0.564 1 87.62 39 GLY B O 1
ATOM 5738 N N . ILE B 1 40 ? 34.938 28.219 -2.77 1 92.56 40 ILE B N 1
ATOM 5739 C CA . ILE B 1 40 ? 35.844 27.062 -2.867 1 92.56 40 ILE B CA 1
ATOM 5740 C C . ILE B 1 40 ? 37.281 27.531 -2.793 1 92.56 40 ILE B C 1
ATOM 5742 O O . ILE B 1 40 ? 37.656 28.562 -3.375 1 92.56 40 ILE B O 1
ATOM 5746 N N . LEU B 1 41 ? 38.031 26.828 -1.985 1 91.19 41 LEU B N 1
ATOM 5747 C CA . LEU B 1 41 ? 39.469 27.062 -1.898 1 91.19 41 LEU B CA 1
ATOM 5748 C C . LEU B 1 41 ? 40.25 26.016 -2.674 1 91.19 41 LEU B C 1
ATOM 5750 O O . LEU B 1 41 ? 39.969 24.812 -2.57 1 91.19 41 LEU B O 1
ATOM 5754 N N . LEU B 1 42 ? 41.219 26.469 -3.451 1 89.94 42 LEU B N 1
ATOM 5755 C CA . LEU B 1 42 ? 42 25.562 -4.266 1 89.94 42 LEU B CA 1
ATOM 5756 C C . LEU B 1 42 ? 43.406 25.375 -3.658 1 89.94 42 LEU B C 1
ATOM 5758 O O . LEU B 1 42 ? 44.062 26.344 -3.289 1 89.94 42 LEU B O 1
ATOM 5762 N N . ILE B 1 43 ? 43.688 24.109 -3.48 1 84.81 43 ILE B N 1
ATOM 5763 C CA . ILE B 1 43 ? 45.062 23.75 -3.043 1 84.81 43 ILE B CA 1
ATOM 5764 C C . ILE B 1 43 ? 45.844 23.156 -4.211 1 84.81 43 ILE B C 1
ATOM 5766 O O . ILE B 1 43 ? 45.469 22.109 -4.746 1 84.81 43 ILE B O 1
ATOM 5770 N N . PRO B 1 44 ? 46.844 23.906 -4.652 1 76.44 44 PRO B N 1
ATOM 5771 C CA . PRO B 1 44 ? 47.594 23.391 -5.789 1 76.44 44 PRO B CA 1
ATOM 5772 C C . PRO B 1 44 ? 48.312 22.078 -5.461 1 76.44 44 PRO B C 1
ATOM 5774 O O . PRO B 1 44 ? 48.75 21.875 -4.32 1 76.44 44 PRO B O 1
ATOM 5777 N N . ASN B 1 45 ? 48.281 21.219 -6.41 1 75.69 45 ASN B N 1
ATOM 5778 C CA . ASN B 1 45 ? 48.969 19.953 -6.312 1 75.69 45 ASN B CA 1
ATOM 5779 C C . ASN B 1 45 ? 50.219 19.922 -7.195 1 75.69 45 ASN B C 1
ATOM 5781 O O . ASN B 1 45 ? 50.406 20.828 -8.023 1 75.69 45 ASN B O 1
ATOM 5785 N N . THR B 1 46 ? 51.062 18.984 -7.023 1 74.31 46 THR B N 1
ATOM 5786 C CA . THR B 1 46 ? 52.281 18.828 -7.781 1 74.31 46 THR B CA 1
ATOM 5787 C C . THR B 1 46 ? 52 18.609 -9.258 1 74.31 46 THR B C 1
ATOM 5789 O O . THR B 1 46 ? 52.781 19.016 -10.125 1 74.31 46 THR B O 1
ATOM 5792 N N . THR B 1 47 ? 50.875 18.031 -9.508 1 79.12 47 THR B N 1
ATOM 5793 C CA . THR B 1 47 ? 50.469 17.797 -10.891 1 79.12 47 THR B CA 1
ATOM 5794 C C . THR B 1 47 ? 49.531 18.875 -11.367 1 79.12 47 THR B C 1
ATOM 5796 O O . THR B 1 47 ? 48.469 19.078 -10.773 1 79.12 47 THR B O 1
ATOM 5799 N N . PRO B 1 48 ? 49.938 19.578 -12.367 1 76.75 48 PRO B N 1
ATOM 5800 C CA . PRO B 1 48 ? 49.125 20.703 -12.82 1 76.75 48 PRO B CA 1
ATOM 5801 C C . PRO B 1 48 ? 47.719 20.297 -13.266 1 76.75 48 PRO B C 1
ATOM 5803 O O . PRO B 1 48 ? 46.812 21.109 -13.266 1 76.75 48 PRO B O 1
ATOM 5806 N N . GLU B 1 49 ? 47.625 19.031 -13.547 1 84.75 49 GLU B N 1
ATOM 5807 C CA . GLU B 1 49 ? 46.312 18.562 -14.031 1 84.75 49 GLU B CA 1
ATOM 5808 C C . GLU B 1 49 ? 45.344 18.312 -12.883 1 84.75 49 GLU B C 1
ATOM 5810 O O . GLU B 1 49 ? 44.125 18.234 -13.086 1 84.75 49 GLU B O 1
ATOM 5815 N N . VAL B 1 50 ? 45.875 18.312 -11.695 1 87.81 50 VAL B N 1
ATOM 5816 C CA . VAL B 1 50 ? 45.062 17.906 -10.562 1 87.81 50 VAL B CA 1
ATOM 5817 C C . VAL B 1 50 ? 44.969 19.047 -9.555 1 87.81 50 VAL B C 1
ATOM 5819 O O . VAL B 1 50 ? 45.969 19.719 -9.273 1 87.81 50 VAL B O 1
ATOM 5822 N N . GLU B 1 51 ? 43.781 19.312 -9.148 1 88.38 51 GLU B N 1
ATOM 5823 C CA . GLU B 1 51 ? 43.531 20.328 -8.117 1 88.38 51 GLU B CA 1
ATOM 5824 C C . GLU B 1 51 ? 42.719 19.75 -6.957 1 88.38 51 GLU B C 1
ATOM 5826 O O . GLU B 1 51 ? 41.812 18.953 -7.164 1 88.38 51 GLU B O 1
ATOM 5831 N N . LEU B 1 52 ? 43.188 20.109 -5.797 1 89.88 52 LEU B N 1
ATOM 5832 C CA . LEU B 1 52 ? 42.438 19.719 -4.609 1 89.88 52 LEU B CA 1
ATOM 5833 C C . LEU B 1 52 ? 41.531 20.859 -4.148 1 89.88 52 LEU B C 1
ATOM 5835 O O . LEU B 1 52 ? 41.938 22.016 -4.098 1 89.88 52 LEU B O 1
ATOM 5839 N N . LEU B 1 53 ? 40.312 20.516 -3.926 1 91.81 53 LEU B N 1
ATOM 5840 C CA . LEU B 1 53 ? 39.312 21.5 -3.518 1 91.81 53 LEU B CA 1
ATOM 5841 C C . LEU B 1 53 ? 39.031 21.391 -2.027 1 91.81 53 LEU B C 1
ATOM 5843 O O . LEU B 1 53 ? 38.938 20.281 -1.489 1 91.81 53 LEU B O 1
ATOM 5847 N N . THR B 1 54 ? 38.906 22.469 -1.369 1 90.62 54 THR B N 1
ATOM 5848 C CA . THR B 1 54 ? 38.5 22.531 0.029 1 90.62 54 THR B CA 1
ATOM 5849 C C . THR B 1 54 ? 37.688 23.797 0.298 1 90.62 54 THR B C 1
ATOM 5851 O O . THR B 1 54 ? 37.375 24.547 -0.629 1 90.62 54 THR B O 1
ATOM 5854 N N . VAL B 1 55 ? 37.219 24.016 1.473 1 92.81 55 VAL B N 1
ATOM 5855 C CA . VAL B 1 55 ? 36.406 25.172 1.853 1 92.81 55 VAL B CA 1
ATOM 5856 C C . VAL B 1 55 ? 36.781 25.609 3.271 1 92.81 55 VAL B C 1
ATOM 5858 O O . VAL B 1 55 ? 37.562 24.938 3.957 1 92.81 55 VAL B O 1
ATOM 5861 N N . THR B 1 56 ? 36.281 26.812 3.619 1 90.81 56 THR B N 1
ATOM 5862 C CA . THR B 1 56 ? 36.438 27.266 4.996 1 90.81 56 THR B CA 1
ATOM 5863 C C . THR B 1 56 ? 35.406 26.625 5.91 1 90.81 56 THR B C 1
ATOM 5865 O O . THR B 1 56 ? 34.344 26.172 5.441 1 90.81 56 THR B O 1
ATOM 5868 N N . GLN B 1 57 ? 35.75 26.578 7.16 1 90.12 57 GLN B N 1
ATOM 5869 C CA . GLN B 1 57 ? 34.812 26.016 8.141 1 90.12 57 GLN B CA 1
ATOM 5870 C C . GLN B 1 57 ? 33.5 26.797 8.156 1 90.12 57 GLN B C 1
ATOM 5872 O O . GLN B 1 57 ? 32.438 26.203 8.289 1 90.12 57 GLN B O 1
ATOM 5877 N N . ALA B 1 58 ? 33.562 28.047 8.023 1 90.06 58 ALA B N 1
ATOM 5878 C CA . ALA B 1 58 ? 32.375 28.906 8.031 1 90.06 58 ALA B CA 1
ATOM 5879 C C . ALA B 1 58 ? 31.484 28.609 6.832 1 90.06 58 ALA B C 1
ATOM 5881 O O . ALA B 1 58 ? 30.25 28.562 6.961 1 90.06 58 ALA B O 1
ATOM 5882 N N . SER B 1 59 ? 32.125 28.438 5.742 1 91.69 59 SER B N 1
ATOM 5883 C CA . SER B 1 59 ? 31.375 28.141 4.535 1 91.69 59 SER B CA 1
ATOM 5884 C C . SER B 1 59 ? 30.703 26.766 4.633 1 91.69 59 SER B C 1
ATOM 5886 O O . SER B 1 59 ? 29.609 26.562 4.113 1 91.69 59 SER B O 1
ATOM 5888 N N . LEU B 1 60 ? 31.391 25.969 5.246 1 92.44 60 LEU B N 1
ATOM 5889 C CA . LEU B 1 60 ? 30.859 24.609 5.43 1 92.44 60 LEU B CA 1
ATOM 5890 C C . LEU B 1 60 ? 29.609 24.641 6.309 1 92.44 60 LEU B C 1
ATOM 5892 O O . LEU B 1 60 ? 28.625 23.969 6.004 1 92.44 60 LEU B O 1
ATOM 5896 N N . GLU B 1 61 ? 29.641 25.297 7.348 1 93.12 61 GLU B N 1
ATOM 5897 C CA . GLU B 1 61 ? 28.516 25.391 8.273 1 93.12 61 GLU B CA 1
ATOM 5898 C C . GLU B 1 61 ? 27.312 26.094 7.629 1 93.12 61 GLU B C 1
ATOM 5900 O O . GLU B 1 61 ? 26.172 25.688 7.844 1 93.12 61 GLU B O 1
ATOM 5905 N N . ARG B 1 62 ? 27.562 27.078 6.844 1 92.88 62 ARG B N 1
ATOM 5906 C CA . ARG B 1 62 ? 26.484 27.766 6.145 1 92.88 62 ARG B CA 1
ATOM 5907 C C . ARG B 1 62 ? 25.812 26.859 5.125 1 92.88 62 ARG B C 1
ATOM 5909 O O . ARG B 1 62 ? 24.594 26.875 4.973 1 92.88 62 ARG B O 1
ATOM 5916 N N . GLN B 1 63 ? 26.656 26.156 4.48 1 92.19 63 GLN B N 1
ATOM 5917 C CA . GLN B 1 63 ? 26.109 25.219 3.498 1 92.19 63 GLN B CA 1
ATOM 5918 C C . GLN B 1 63 ? 25.281 24.141 4.172 1 92.19 63 GLN B C 1
ATOM 5920 O O . GLN B 1 63 ? 24.266 23.703 3.627 1 92.19 63 GLN B O 1
ATOM 5925 N N . ALA B 1 64 ? 25.719 23.672 5.273 1 92.5 64 ALA B N 1
ATOM 5926 C CA . ALA B 1 64 ? 24.984 22.656 6.02 1 92.5 64 ALA B CA 1
ATOM 5927 C C . ALA B 1 64 ? 23.594 23.156 6.41 1 92.5 64 ALA B C 1
ATOM 5929 O O . ALA B 1 64 ? 22.609 22.406 6.359 1 92.5 64 ALA B O 1
ATOM 5930 N N . GLN B 1 65 ? 23.531 24.375 6.781 1 90.62 65 GLN B N 1
ATOM 5931 C CA . GLN B 1 65 ? 22.25 25 7.117 1 90.62 65 GLN B CA 1
ATOM 5932 C C . GLN B 1 65 ? 21.375 25.156 5.879 1 90.62 65 GLN B C 1
ATOM 5934 O O . GLN B 1 65 ? 20.172 24.875 5.926 1 90.62 65 GLN B O 1
ATOM 5939 N N . ASN B 1 66 ? 21.984 25.531 4.773 1 86.19 66 ASN B N 1
ATOM 5940 C CA . ASN B 1 66 ? 21.25 25.719 3.531 1 86.19 66 ASN B CA 1
ATOM 5941 C C . ASN B 1 66 ? 20.672 24.406 3.012 1 86.19 66 ASN B C 1
ATOM 5943 O O . ASN B 1 66 ? 19.578 24.391 2.461 1 86.19 66 ASN B O 1
ATOM 5947 N N . GLU B 1 67 ? 21.375 23.375 3.199 1 85.19 67 GLU B N 1
ATOM 5948 C CA . GLU B 1 67 ? 20.938 22.062 2.723 1 85.19 67 GLU B CA 1
ATOM 5949 C C . GLU B 1 67 ? 20.062 21.359 3.762 1 85.19 67 GLU B C 1
ATOM 5951 O O . GLU B 1 67 ? 19.594 20.25 3.529 1 85.19 67 GLU B O 1
ATOM 5956 N N . ARG B 1 68 ? 19.844 21.953 4.859 1 85.81 68 ARG B N 1
ATOM 5957 C CA . ARG B 1 68 ? 19.016 21.422 5.934 1 85.81 68 ARG B CA 1
ATOM 5958 C C . ARG B 1 68 ? 19.5 20.031 6.359 1 85.81 68 ARG B C 1
ATOM 5960 O O . ARG B 1 68 ? 18.719 19.094 6.434 1 85.81 68 ARG B O 1
ATOM 5967 N N . LEU B 1 69 ? 20.781 19.984 6.555 1 89.31 69 LEU B N 1
ATOM 5968 C CA . LEU B 1 69 ? 21.375 18.719 6.996 1 89.31 69 LEU B CA 1
ATOM 5969 C C . LEU B 1 69 ? 20.844 18.312 8.367 1 89.31 69 LEU B C 1
ATOM 5971 O O . LEU B 1 69 ? 20.703 19.156 9.258 1 89.31 69 LEU B O 1
ATOM 5975 N N . ILE B 1 70 ? 20.469 17.094 8.523 1 89.88 70 ILE B N 1
ATOM 5976 C CA . ILE B 1 70 ? 19.922 16.609 9.789 1 89.88 70 ILE B CA 1
ATOM 5977 C C . ILE B 1 70 ? 21.047 15.992 10.617 1 89.88 70 ILE B C 1
ATOM 5979 O O . ILE B 1 70 ? 21.812 15.164 10.125 1 89.88 70 ILE B O 1
ATOM 5983 N N . LYS B 1 71 ? 21.156 16.438 11.852 1 90 71 LYS B N 1
ATOM 5984 C CA . LYS B 1 71 ? 22.156 15.945 12.781 1 90 71 LYS B CA 1
ATOM 5985 C C . LYS B 1 71 ? 21.578 15.773 14.188 1 90 71 LYS B C 1
ATOM 5987 O O . LYS B 1 71 ? 20.469 16.25 14.469 1 90 71 LYS B O 1
ATOM 5992 N N . ARG B 1 72 ? 22.375 15.148 15.047 1 88.19 72 ARG B N 1
ATOM 5993 C CA . ARG B 1 72 ? 21.969 14.953 16.438 1 88.19 72 ARG B CA 1
ATOM 5994 C C . ARG B 1 72 ? 22.141 16.234 17.234 1 88.19 72 ARG B C 1
ATOM 5996 O O . ARG B 1 72 ? 23.234 16.797 17.281 1 88.19 72 ARG B O 1
ATOM 6003 N N . ARG B 1 73 ? 21.031 16.641 17.75 1 89.12 73 ARG B N 1
ATOM 6004 C CA . ARG B 1 73 ? 21.031 17.844 18.578 1 89.12 73 ARG B CA 1
ATOM 6005 C C . ARG B 1 73 ? 20.828 17.5 20.047 1 89.12 73 ARG B C 1
ATOM 6007 O O . ARG B 1 73 ? 19.922 16.734 20.391 1 89.12 73 ARG B O 1
ATOM 6014 N N . ARG B 1 74 ? 21.641 18.078 20.859 1 87.06 74 ARG B N 1
ATOM 6015 C CA . ARG B 1 74 ? 21.531 17.859 22.312 1 87.06 74 ARG B CA 1
ATOM 6016 C C . ARG B 1 74 ? 20.484 18.781 22.922 1 87.06 74 ARG B C 1
ATOM 6018 O O . ARG B 1 74 ? 20.594 20.016 22.812 1 87.06 74 ARG B O 1
ATOM 6025 N N . ILE B 1 75 ? 19.422 18.203 23.469 1 80.75 75 ILE B N 1
ATOM 6026 C CA . ILE B 1 75 ? 18.391 19 24.141 1 80.75 75 ILE B CA 1
ATOM 6027 C C . ILE B 1 75 ? 18.688 19.062 25.641 1 80.75 75 ILE B C 1
ATOM 6029 O O . ILE B 1 75 ? 18.672 20.141 26.234 1 80.75 75 ILE B O 1
ATOM 6033 N N . THR B 1 76 ? 18.797 17.828 26.188 1 79.44 76 THR B N 1
ATOM 6034 C CA . THR B 1 76 ? 19.234 17.703 27.578 1 79.44 76 THR B CA 1
ATOM 6035 C C . THR B 1 76 ? 20.531 16.906 27.672 1 79.44 76 THR B C 1
ATOM 6037 O O . THR B 1 76 ? 21.047 16.438 26.656 1 79.44 76 THR B O 1
ATOM 6040 N N . ASP B 1 77 ? 21.078 16.828 28.781 1 74.94 77 ASP B N 1
ATOM 6041 C CA . ASP B 1 77 ? 22.359 16.141 28.984 1 74.94 77 ASP B CA 1
ATOM 6042 C C . ASP B 1 77 ? 22.266 14.68 28.578 1 74.94 77 ASP B C 1
ATOM 6044 O O . ASP B 1 77 ? 23.266 14.07 28.188 1 74.94 77 ASP B O 1
ATOM 6048 N N . THR B 1 78 ? 21.047 14.195 28.562 1 78.12 78 THR B N 1
ATOM 6049 C CA . THR B 1 78 ? 20.938 12.766 28.281 1 78.12 78 THR B CA 1
ATOM 6050 C C . THR B 1 78 ? 20.062 12.508 27.062 1 78.12 78 THR B C 1
ATOM 6052 O O . THR B 1 78 ? 19.984 11.375 26.578 1 78.12 78 THR B O 1
ATOM 6055 N N . GLU B 1 79 ? 19.562 13.609 26.547 1 80.88 79 GLU B N 1
ATOM 6056 C CA . GLU B 1 79 ? 18.594 13.367 25.484 1 80.88 79 GLU B CA 1
ATOM 6057 C C . GLU B 1 79 ? 19.016 14.047 24.188 1 80.88 79 GLU B C 1
ATOM 6059 O O . GLU B 1 79 ? 19.375 15.227 24.188 1 80.88 79 GLU B O 1
ATOM 6064 N N . PHE B 1 80 ? 19.109 13.203 23.141 1 84.31 80 PHE B N 1
ATOM 6065 C CA . PHE B 1 80 ? 19.469 13.688 21.812 1 84.31 80 PHE B CA 1
ATOM 6066 C C . PHE B 1 80 ? 18.312 13.477 20.828 1 84.31 80 PHE B C 1
ATOM 6068 O O . PHE B 1 80 ? 17.609 12.477 20.906 1 84.31 80 PHE B O 1
ATOM 6075 N N . ILE B 1 81 ? 18.109 14.516 20 1 84.75 81 ILE B N 1
ATOM 6076 C CA . ILE B 1 81 ? 17.094 14.375 18.969 1 84.75 81 ILE B CA 1
ATOM 6077 C C . ILE B 1 81 ? 17.703 14.711 17.609 1 84.75 81 ILE B C 1
ATOM 6079 O O . ILE B 1 81 ? 18.688 15.453 17.516 1 84.75 81 ILE B O 1
ATOM 6083 N N . MET B 1 82 ? 17.188 14.18 16.547 1 87.62 82 MET B N 1
ATOM 6084 C CA . MET B 1 82 ? 17.625 14.516 15.188 1 87.62 82 MET B CA 1
ATOM 6085 C C . MET B 1 82 ? 16.922 15.781 14.703 1 87.62 82 MET B C 1
ATOM 6087 O O . MET B 1 82 ? 15.695 15.875 14.727 1 87.62 82 MET B O 1
ATOM 6091 N N . ASP B 1 83 ? 17.703 16.719 14.383 1 88.06 83 ASP B N 1
ATOM 6092 C CA . ASP B 1 83 ? 17.156 18 13.961 1 88.06 83 ASP B CA 1
ATOM 6093 C C . ASP B 1 83 ? 17.984 18.625 12.852 1 88.06 83 ASP B C 1
ATOM 6095 O O . ASP B 1 83 ? 19.094 18.156 12.555 1 88.06 83 ASP B O 1
ATOM 6099 N N . HIS B 1 84 ? 17.438 19.641 12.203 1 88.19 84 HIS B N 1
ATOM 6100 C CA . HIS B 1 84 ? 18.156 20.359 11.164 1 88.19 84 HIS B CA 1
ATOM 6101 C C . HIS B 1 84 ? 19.266 21.234 11.75 1 88.19 84 HIS B C 1
ATOM 6103 O O . HIS B 1 84 ? 19.047 21.906 12.766 1 88.19 84 HIS B O 1
ATOM 6109 N N . PHE B 1 85 ? 20.422 21.188 11.125 1 91.38 85 PHE B N 1
ATOM 6110 C CA . PHE B 1 85 ? 21.578 21.938 11.594 1 91.38 85 PHE B CA 1
ATOM 6111 C C . PHE B 1 85 ? 21.359 23.438 11.391 1 91.38 85 PHE B C 1
ATOM 6113 O O . PHE B 1 85 ? 20.906 23.859 10.32 1 91.38 85 PHE B O 1
ATOM 6120 N N . GLN B 1 86 ? 21.609 24.188 12.406 1 91.06 86 GLN B N 1
ATOM 6121 C CA . GLN B 1 86 ? 21.578 25.641 12.359 1 91.06 86 GLN B CA 1
ATOM 6122 C C . GLN B 1 86 ? 22.859 26.25 12.922 1 91.06 86 GLN B C 1
ATOM 6124 O O . GLN B 1 86 ? 23.359 25.797 13.953 1 91.06 86 GLN B O 1
ATOM 6129 N N . VAL B 1 87 ? 23.391 27.203 12.211 1 91.81 87 VAL B N 1
ATOM 6130 C CA . VAL B 1 87 ? 24.641 27.844 12.609 1 91.81 87 VAL B CA 1
ATOM 6131 C C . VAL B 1 87 ? 24.469 28.516 13.969 1 91.81 87 VAL B C 1
ATOM 6133 O O . VAL B 1 87 ? 25.375 28.516 14.797 1 91.81 87 VAL B O 1
ATOM 6136 N N . ALA B 1 88 ? 23.234 28.984 14.227 1 87.44 88 ALA B N 1
ATOM 6137 C CA . ALA B 1 88 ? 22.953 29.703 15.461 1 87.44 88 ALA B CA 1
ATOM 6138 C C . ALA B 1 88 ? 23.047 28.766 16.672 1 87.44 88 ALA B C 1
ATOM 6140 O O . ALA B 1 88 ? 23.453 29.203 17.75 1 87.44 88 ALA B O 1
ATOM 6141 N N . ASN B 1 89 ? 22.734 27.547 16.5 1 87.44 89 ASN B N 1
ATOM 6142 C CA . ASN B 1 89 ? 22.75 26.562 17.578 1 87.44 89 ASN B CA 1
ATOM 6143 C C . ASN B 1 89 ? 23.891 25.562 17.406 1 87.44 89 ASN B C 1
ATOM 6145 O O . ASN B 1 89 ? 23.719 24.375 17.703 1 87.44 89 ASN B O 1
ATOM 6149 N N . ARG B 1 90 ? 24.984 25.906 16.891 1 88.38 90 ARG B N 1
ATOM 6150 C CA . ARG B 1 90 ? 26.062 24.984 16.562 1 88.38 90 ARG B CA 1
ATOM 6151 C C . ARG B 1 90 ? 26.562 24.25 17.797 1 88.38 90 ARG B C 1
ATOM 6153 O O . ARG B 1 90 ? 26.969 23.094 17.719 1 88.38 90 ARG B O 1
ATOM 6160 N N . SER B 1 91 ? 26.484 24.859 19 1 87.19 91 SER B N 1
ATOM 6161 C CA . SER B 1 91 ? 27 24.281 20.234 1 87.19 91 SER B CA 1
ATOM 6162 C C . SER B 1 91 ? 26.203 23.047 20.641 1 87.19 91 SER B C 1
ATOM 6164 O O . SER B 1 91 ? 26.719 22.156 21.328 1 87.19 91 SER B O 1
ATOM 6166 N N . GLN B 1 92 ? 25 23.031 20.219 1 88.12 92 GLN B N 1
ATOM 6167 C CA . GLN B 1 92 ? 24.141 21.922 20.578 1 88.12 92 GLN B CA 1
ATOM 6168 C C . GLN B 1 92 ? 24.391 20.703 19.688 1 88.12 92 GLN B C 1
ATOM 6170 O O . GLN B 1 92 ? 23.906 19.609 19.969 1 88.12 92 GLN B O 1
ATOM 6175 N N . PHE B 1 93 ? 25.125 20.922 18.625 1 89.75 93 PHE B N 1
ATOM 6176 C CA . PHE B 1 93 ? 25.344 19.828 17.672 1 89.75 93 PHE B CA 1
ATOM 6177 C C . PHE B 1 93 ? 26.734 19.234 17.859 1 89.75 93 PHE B C 1
ATOM 6179 O O . PHE B 1 93 ? 27.156 18.359 17.094 1 89.75 93 PHE B O 1
ATOM 6186 N N . LEU B 1 94 ? 27.375 19.688 18.844 1 82.81 94 LEU B N 1
ATOM 6187 C CA . LEU B 1 94 ? 28.719 19.219 19.078 1 82.81 94 LEU B CA 1
ATOM 6188 C C . LEU B 1 94 ? 28.703 17.812 19.688 1 82.81 94 LEU B C 1
ATOM 6190 O O . LEU B 1 94 ? 27.953 17.547 20.625 1 82.81 94 LEU B O 1
ATOM 6194 N N . MET B 1 95 ? 29.281 16.906 18.953 1 75.69 95 MET B N 1
ATOM 6195 C CA . MET B 1 95 ? 29.391 15.539 19.469 1 75.69 95 MET B CA 1
ATOM 6196 C C . MET B 1 95 ? 30.844 15.117 19.594 1 75.69 95 MET B C 1
ATOM 6198 O O . MET B 1 95 ? 31.594 15.141 18.625 1 75.69 95 MET B O 1
ATOM 6202 N N . ALA B 1 96 ? 31.188 14.734 20.781 1 64.25 96 ALA B N 1
ATOM 6203 C CA . ALA B 1 96 ? 32.562 14.328 21.047 1 64.25 96 ALA B CA 1
ATOM 6204 C C . ALA B 1 96 ? 32.812 12.891 20.609 1 64.25 96 ALA B C 1
ATOM 6206 O O . ALA B 1 96 ? 32.938 12 21.453 1 64.25 96 ALA B O 1
ATOM 6207 N N . VAL B 1 97 ? 32.594 12.602 19.422 1 66.62 97 VAL B N 1
ATOM 6208 C CA . VAL B 1 97 ? 32.844 11.25 18.938 1 66.62 97 VAL B CA 1
ATOM 6209 C C . VAL B 1 97 ? 34.062 11.258 18.016 1 66.62 97 VAL B C 1
ATOM 6211 O O . VAL B 1 97 ? 34.312 12.25 17.328 1 66.62 97 VAL B O 1
ATOM 6214 N N . PRO B 1 98 ? 34.812 10.211 18.094 1 64.88 98 PRO B N 1
ATOM 6215 C CA . PRO B 1 98 ? 35.969 10.117 17.203 1 64.88 98 PRO B CA 1
ATOM 6216 C C . PRO B 1 98 ? 35.594 10.109 15.727 1 64.88 98 PRO B C 1
ATOM 6218 O O . PRO B 1 98 ? 34.5 9.625 15.383 1 64.88 98 PRO B O 1
ATOM 6221 N N . GLY B 1 99 ? 36.344 10.742 14.828 1 66.69 99 GLY B N 1
ATOM 6222 C CA . GLY B 1 99 ? 36.156 10.711 13.391 1 66.69 99 GLY B CA 1
ATOM 6223 C C . GLY B 1 99 ? 35.531 11.977 12.844 1 66.69 99 GLY B C 1
ATOM 6224 O O . GLY B 1 99 ? 35.25 12.078 11.641 1 66.69 99 GLY B O 1
ATOM 6225 N N . ARG B 1 100 ? 35.344 12.867 13.781 1 76.06 100 ARG B N 1
ATOM 6226 C CA . ARG B 1 100 ? 34.75 14.125 13.328 1 76.06 100 ARG B CA 1
ATOM 6227 C C . ARG B 1 100 ? 35.812 15.211 13.195 1 76.06 100 ARG B C 1
ATOM 6229 O O . ARG B 1 100 ? 37 14.977 13.492 1 76.06 100 ARG B O 1
ATOM 6236 N N . ASP B 1 101 ? 35.469 16.266 12.672 1 77.75 101 ASP B N 1
ATOM 6237 C CA . ASP B 1 101 ? 36.344 17.406 12.469 1 77.75 101 ASP B CA 1
ATOM 6238 C C . ASP B 1 101 ? 36.812 17.984 13.805 1 77.75 101 ASP B C 1
ATOM 6240 O O . ASP B 1 101 ? 36.281 17.641 14.859 1 77.75 101 ASP B O 1
ATOM 6244 N N . PRO B 1 102 ? 37.875 18.703 13.758 1 76.06 102 PRO B N 1
ATOM 6245 C CA . PRO B 1 102 ? 38.375 19.281 15 1 76.06 102 PRO B CA 1
ATOM 6246 C C . PRO B 1 102 ? 37.312 20.047 15.781 1 76.06 102 PRO B C 1
ATOM 6248 O O . PRO B 1 102 ? 37.406 20.141 17 1 76.06 102 PRO B O 1
ATOM 6251 N N . ASN B 1 103 ? 36.375 20.531 15.031 1 80 103 ASN B N 1
ATOM 6252 C CA . ASN B 1 103 ? 35.281 21.25 15.688 1 80 103 ASN B CA 1
ATOM 6253 C C . ASN B 1 103 ? 34.156 20.297 16.156 1 80 103 ASN B C 1
ATOM 6255 O O . ASN B 1 103 ? 33.188 20.734 16.75 1 80 103 ASN B O 1
ATOM 6259 N N . GLN B 1 104 ? 34.312 19.031 15.773 1 82.69 104 GLN B N 1
ATOM 6260 C CA . GLN B 1 104 ? 33.406 17.969 16.203 1 82.69 104 GLN B CA 1
ATOM 6261 C C . GLN B 1 104 ? 32.031 18.156 15.609 1 82.69 104 GLN B C 1
ATOM 6263 O O . GLN B 1 104 ? 31.016 17.891 16.266 1 82.69 104 GLN B O 1
ATOM 6268 N N . LEU B 1 105 ? 31.969 18.641 14.445 1 87.62 105 LEU B N 1
ATOM 6269 C CA . LEU B 1 105 ? 30.672 18.938 13.852 1 87.62 105 LEU B CA 1
ATOM 6270 C C . LEU B 1 105 ? 30.375 18.016 12.68 1 87.62 105 LEU B C 1
ATOM 6272 O O . LEU B 1 105 ? 29.297 17.422 12.617 1 87.62 105 LEU B O 1
ATOM 6276 N N . PHE B 1 106 ? 31.359 17.875 11.805 1 91.06 106 PHE B N 1
ATOM 6277 C CA . PHE B 1 106 ? 31.062 17.203 10.547 1 91.06 106 PHE B CA 1
ATOM 6278 C C . PHE B 1 106 ? 31.891 15.945 10.383 1 91.06 106 PHE B C 1
ATOM 6280 O O . PHE B 1 106 ? 33.062 15.93 10.742 1 91.06 106 PHE B O 1
ATOM 6287 N N . THR B 1 107 ? 31.281 14.93 9.883 1 90.12 107 THR B N 1
ATOM 6288 C CA . THR B 1 107 ? 31.969 13.703 9.5 1 90.12 107 THR B CA 1
ATOM 6289 C C . THR B 1 107 ? 32.625 13.852 8.133 1 90.12 107 THR B C 1
ATOM 6291 O O . THR B 1 107 ? 32.406 14.852 7.441 1 90.12 107 THR B O 1
ATOM 6294 N N . GLN B 1 108 ? 33.375 12.867 7.738 1 89 108 GLN B N 1
ATOM 6295 C CA . GLN B 1 108 ? 34.062 12.922 6.445 1 89 108 GLN B CA 1
ATOM 6296 C C . GLN B 1 108 ? 33.062 12.914 5.297 1 89 108 GLN B C 1
ATOM 6298 O O . GLN B 1 108 ? 33.25 13.602 4.293 1 89 108 GLN B O 1
ATOM 6303 N N . LYS B 1 109 ? 32.062 12.172 5.43 1 91.12 109 LYS B N 1
ATOM 6304 C CA . LYS B 1 109 ? 31.047 12.133 4.398 1 91.12 109 LYS B CA 1
ATOM 6305 C C . LYS B 1 109 ? 30.359 13.492 4.258 1 91.12 109 LYS B C 1
ATOM 6307 O O . LYS B 1 109 ? 30.125 13.961 3.143 1 91.12 109 LYS B O 1
ATOM 6312 N N . GLU B 1 110 ? 30 14.039 5.395 1 91.12 110 GLU B N 1
ATOM 6313 C CA . GLU B 1 110 ? 29.312 15.32 5.383 1 91.12 110 GLU B CA 1
ATOM 6314 C C . GLU B 1 110 ? 30.172 16.406 4.762 1 91.12 110 GLU B C 1
ATOM 6316 O O . GLU B 1 110 ? 29.672 17.266 4.027 1 91.12 110 GLU B O 1
ATOM 6321 N N . ARG B 1 111 ? 31.453 16.328 5.047 1 91 111 ARG B N 1
ATOM 6322 C CA . ARG B 1 111 ? 32.375 17.328 4.477 1 91 111 ARG B CA 1
ATOM 6323 C C . ARG B 1 111 ? 32.406 17.219 2.955 1 91 111 ARG B C 1
ATOM 6325 O O . ARG B 1 111 ? 32.281 18.234 2.262 1 91 111 ARG B O 1
ATOM 6332 N N . SER B 1 112 ? 32.625 16.047 2.518 1 90.94 112 SER B N 1
ATOM 6333 C CA . SER B 1 112 ? 32.656 15.844 1.073 1 90.94 112 SER B CA 1
ATOM 6334 C C . SER B 1 112 ? 31.312 16.234 0.43 1 90.94 112 SER B C 1
ATOM 6336 O O . SER B 1 112 ? 31.297 16.859 -0.635 1 90.94 112 SER B O 1
ATOM 6338 N N . LEU B 1 113 ? 30.25 15.898 1.053 1 91.5 113 LEU B N 1
ATOM 6339 C CA . LEU B 1 113 ? 28.922 16.203 0.543 1 91.5 113 LEU B CA 1
ATOM 6340 C C . LEU B 1 113 ? 28.688 17.703 0.466 1 91.5 113 LEU B C 1
ATOM 6342 O O . LEU B 1 113 ? 28.156 18.203 -0.524 1 91.5 113 LEU B O 1
ATOM 6346 N N . LEU B 1 114 ? 29.062 18.391 1.472 1 92.25 114 LEU B N 1
ATOM 6347 C CA . LEU B 1 114 ? 28.844 19.828 1.545 1 92.25 114 LEU B CA 1
ATOM 6348 C C . LEU B 1 114 ? 29.719 20.562 0.535 1 92.25 114 LEU B C 1
ATOM 6350 O O . LEU B 1 114 ? 29.266 21.531 -0.091 1 92.25 114 LEU B O 1
ATOM 6354 N N . VAL B 1 115 ? 30.953 20.125 0.413 1 92.19 115 VAL B N 1
ATOM 6355 C CA . VAL B 1 115 ? 31.828 20.75 -0.565 1 92.19 115 VAL B CA 1
ATOM 6356 C C . VAL B 1 115 ? 31.281 20.547 -1.972 1 92.19 115 VAL B C 1
ATOM 6358 O O . VAL B 1 115 ? 31.25 21.484 -2.777 1 92.19 115 VAL B O 1
ATOM 6361 N N . LEU B 1 116 ? 30.859 19.375 -2.215 1 90.44 116 LEU B N 1
ATOM 6362 C CA . LEU B 1 116 ? 30.25 19.094 -3.508 1 90.44 116 LEU B CA 1
ATOM 6363 C C . LEU B 1 116 ? 28.984 19.922 -3.693 1 90.44 116 LEU B C 1
ATOM 6365 O O . LEU B 1 116 ? 28.672 20.359 -4.805 1 90.44 116 LEU B O 1
ATOM 6369 N N . GLY B 1 117 ? 28.219 20.062 -2.621 1 88.38 117 GLY B N 1
ATOM 6370 C CA . GLY B 1 117 ? 27.031 20.906 -2.664 1 88.38 117 GLY B CA 1
ATOM 6371 C C . GLY B 1 117 ? 27.344 22.359 -3.014 1 88.38 117 GLY B C 1
ATOM 6372 O O . GLY B 1 117 ? 26.609 22.984 -3.779 1 88.38 117 GLY B O 1
ATOM 6373 N N . ILE B 1 118 ? 28.406 22.875 -2.459 1 91.31 118 ILE B N 1
ATOM 6374 C CA . ILE B 1 118 ? 28.828 24.25 -2.746 1 91.31 118 ILE B CA 1
ATOM 6375 C C . ILE B 1 118 ? 29.203 24.375 -4.223 1 91.31 118 ILE B C 1
ATOM 6377 O O . ILE B 1 118 ? 28.844 25.359 -4.879 1 91.31 118 ILE B O 1
ATOM 6381 N N . LEU B 1 119 ? 29.828 23.359 -4.672 1 89.12 119 LEU B N 1
ATOM 6382 C CA . LEU B 1 119 ? 30.234 23.344 -6.078 1 89.12 119 LEU B CA 1
ATOM 6383 C C . LEU B 1 119 ? 29.016 23.375 -6.988 1 89.12 119 LEU B C 1
ATOM 6385 O O . LEU B 1 119 ? 29.047 23.984 -8.055 1 89.12 119 LEU B O 1
ATOM 6389 N N . GLU B 1 120 ? 28 22.734 -6.582 1 85.06 120 GLU B N 1
ATOM 6390 C CA . GLU B 1 120 ? 26.781 22.656 -7.383 1 85.06 120 GLU B CA 1
ATOM 6391 C C . GLU B 1 120 ? 25.984 23.953 -7.312 1 85.06 120 GLU B C 1
ATOM 6393 O O . GLU B 1 120 ? 25.172 24.25 -8.195 1 85.06 120 GLU B O 1
ATOM 6398 N N . ASP B 1 121 ? 26.188 24.734 -6.309 1 84 121 ASP B N 1
ATOM 6399 C CA . ASP B 1 121 ? 25.422 25.969 -6.113 1 84 121 ASP B CA 1
ATOM 6400 C C . ASP B 1 121 ? 26.047 27.125 -6.887 1 84 121 ASP B C 1
ATOM 6402 O O . ASP B 1 121 ? 25.422 28.172 -7.062 1 84 121 ASP B O 1
ATOM 6406 N N . ILE B 1 122 ? 27.188 26.906 -7.402 1 87.12 122 ILE B N 1
ATOM 6407 C CA . ILE B 1 122 ? 27.859 27.984 -8.133 1 87.12 122 ILE B CA 1
ATOM 6408 C C . ILE B 1 122 ? 27.219 28.156 -9.508 1 87.12 122 ILE B C 1
ATOM 6410 O O . ILE B 1 122 ? 27.219 27.219 -10.312 1 87.12 122 ILE B O 1
ATOM 6414 N N . SER B 1 123 ? 26.547 29.312 -9.656 1 83.94 123 SER B N 1
ATOM 6415 C CA . SER B 1 123 ? 25.875 29.625 -10.922 1 83.94 123 SER B CA 1
ATOM 6416 C C . SER B 1 123 ? 26.609 30.734 -11.664 1 83.94 123 SER B C 1
ATOM 6418 O O . SER B 1 123 ? 27.141 31.656 -11.039 1 83.94 123 SER B O 1
ATOM 6420 N N . ILE B 1 124 ? 26.688 30.625 -12.922 1 79.44 124 ILE B N 1
ATOM 6421 C CA . ILE B 1 124 ? 27.344 31.641 -13.727 1 79.44 124 ILE B CA 1
ATOM 6422 C C . ILE B 1 124 ? 26.297 32.5 -14.43 1 79.44 124 ILE B C 1
ATOM 6424 O O . ILE B 1 124 ? 26.516 32.969 -15.539 1 79.44 124 ILE B O 1
ATOM 6428 N N . LYS B 1 125 ? 25.172 32.625 -13.844 1 71.69 125 LYS B N 1
ATOM 6429 C CA . LYS B 1 125 ? 24.125 33.438 -14.453 1 71.69 125 LYS B CA 1
ATOM 6430 C C . LYS B 1 125 ? 24.625 34.844 -14.727 1 71.69 125 LYS B C 1
ATOM 6432 O O . LYS B 1 125 ? 24.312 35.438 -15.766 1 71.69 125 LYS B O 1
ATOM 6437 N N . ASN B 1 126 ? 25.531 35.438 -13.93 1 70.81 126 ASN B N 1
ATOM 6438 C CA . ASN B 1 126 ? 25.938 36.812 -14.016 1 70.81 126 ASN B CA 1
ATOM 6439 C C . ASN B 1 126 ? 27.203 37 -14.836 1 70.81 126 ASN B C 1
ATOM 6441 O O . ASN B 1 126 ? 27.562 38.094 -15.211 1 70.81 126 ASN B O 1
ATOM 6445 N N . ASN B 1 127 ? 27.938 35.906 -15 1 77.94 127 ASN B N 1
ATOM 6446 C CA . ASN B 1 127 ? 29.172 36 -15.766 1 77.94 127 ASN B CA 1
ATOM 6447 C C . ASN B 1 127 ? 28.969 35.562 -17.219 1 77.94 127 ASN B C 1
ATOM 6449 O O . ASN B 1 127 ? 29.312 34.438 -17.578 1 77.94 127 ASN B O 1
ATOM 6453 N N . VAL B 1 128 ? 28.5 36.438 -17.984 1 75.06 128 VAL B N 1
ATOM 6454 C CA . VAL B 1 128 ? 28.109 36.188 -19.375 1 75.06 128 VAL B CA 1
ATOM 6455 C C . VAL B 1 128 ? 29.344 35.812 -20.188 1 75.06 128 VAL B C 1
ATOM 6457 O O . VAL B 1 128 ? 29.281 34.938 -21.062 1 75.06 128 VAL B O 1
ATOM 6460 N N . LYS B 1 129 ? 30.422 36.469 -19.906 1 77.44 129 LYS B N 1
ATOM 6461 C CA . LYS B 1 129 ? 31.641 36.25 -20.656 1 77.44 129 LYS B CA 1
ATOM 6462 C C . LYS B 1 129 ? 32.094 34.812 -20.516 1 77.44 129 LYS B C 1
ATOM 6464 O O . LYS B 1 129 ? 32.469 34.156 -21.5 1 77.44 129 LYS B O 1
ATOM 6469 N N . LEU B 1 130 ? 32.125 34.312 -19.281 1 81.25 130 LEU B N 1
ATOM 6470 C CA . LEU B 1 130 ? 32.531 32.938 -19.016 1 81.25 130 LEU B CA 1
ATOM 6471 C C . LEU B 1 130 ? 31.562 31.953 -19.641 1 81.25 130 LEU B C 1
ATOM 6473 O O . LEU B 1 130 ? 31.969 30.938 -20.188 1 81.25 130 LEU B O 1
ATOM 6477 N N . LYS B 1 131 ? 30.297 32.312 -19.531 1 78.81 131 LYS B N 1
ATOM 6478 C CA . LYS B 1 131 ? 29.281 31.422 -20.094 1 78.81 131 LYS B CA 1
ATOM 6479 C C . LYS B 1 131 ? 29.438 31.281 -21.609 1 78.81 131 LYS B C 1
ATOM 6481 O O . LYS B 1 131 ? 29.312 30.188 -22.156 1 78.81 131 LYS B O 1
ATOM 6486 N N . GLU B 1 132 ? 29.672 32.344 -22.234 1 76.44 132 GLU B N 1
ATOM 6487 C CA . GLU B 1 132 ? 29.844 32.344 -23.672 1 76.44 132 GLU B CA 1
ATOM 6488 C C . GLU B 1 132 ? 31.062 31.547 -24.094 1 76.44 132 GLU B C 1
ATOM 6490 O O . GLU B 1 132 ? 31.047 30.875 -25.141 1 76.44 132 GLU B O 1
ATOM 6495 N N . GLN B 1 133 ? 32 31.672 -23.234 1 75.56 133 GLN B N 1
ATOM 6496 C CA . GLN B 1 133 ? 33.25 30.969 -23.562 1 75.56 133 GLN B CA 1
ATOM 6497 C C . GLN B 1 133 ? 33.094 29.469 -23.328 1 75.56 133 GLN B C 1
ATOM 6499 O O . GLN B 1 133 ? 33.719 28.656 -24.016 1 75.56 133 GLN B O 1
ATOM 6504 N N . LEU B 1 134 ? 32.406 29.219 -22.297 1 76.12 134 LEU B N 1
ATOM 6505 C CA . LEU B 1 134 ? 32.281 27.812 -21.922 1 76.12 134 LEU B CA 1
ATOM 6506 C C . LEU B 1 134 ? 31.234 27.125 -22.812 1 76.12 134 LEU B C 1
ATOM 6508 O O . LEU B 1 134 ? 31.391 25.953 -23.172 1 76.12 134 LEU B O 1
ATOM 6512 N N . VAL B 1 135 ? 30.094 27.844 -23.031 1 65.19 135 VAL B N 1
ATOM 6513 C CA . VAL B 1 135 ? 28.969 27.266 -23.766 1 65.19 135 VAL B CA 1
ATOM 6514 C C . VAL B 1 135 ? 29.203 27.406 -25.266 1 65.19 135 VAL B C 1
ATOM 6516 O O . VAL B 1 135 ? 28.703 28.344 -25.891 1 65.19 135 VAL B O 1
ATOM 6519 N N . GLN B 1 136 ? 30.469 27.719 -25.766 1 53.62 136 GLN B N 1
ATOM 6520 C CA . GLN B 1 136 ? 30.516 27.875 -27.219 1 53.62 136 GLN B CA 1
ATOM 6521 C C . GLN B 1 136 ? 29.625 26.859 -27.906 1 53.62 136 GLN B C 1
ATOM 6523 O O . GLN B 1 136 ? 28.828 27.219 -28.781 1 53.62 136 GLN B O 1
ATOM 6528 N N . GLN B 1 137 ? 30.328 25.781 -28.469 1 44.41 137 GLN B N 1
ATOM 6529 C CA . GLN B 1 137 ? 30.047 24.938 -29.641 1 44.41 137 GLN B CA 1
ATOM 6530 C C . GLN B 1 137 ? 28.703 24.234 -29.5 1 44.41 137 GLN B C 1
ATOM 6532 O O . GLN B 1 137 ? 28 24.031 -30.484 1 44.41 137 GLN B O 1
ATOM 6537 N N . THR B 1 138 ? 28.594 23.047 -28.75 1 44.94 138 THR B N 1
ATOM 6538 C CA . THR B 1 138 ? 27.469 22.141 -29.031 1 44.94 138 THR B CA 1
ATOM 6539 C C . THR B 1 138 ? 26.172 22.703 -28.453 1 44.94 138 THR B C 1
ATOM 6541 O O . THR B 1 138 ? 25.406 23.359 -29.156 1 44.94 138 THR B O 1
ATOM 6544 N N . ASN B 1 139 ? 25.219 21.672 -27.797 1 46.25 139 ASN B N 1
ATOM 6545 C CA . ASN B 1 139 ? 23.828 21.734 -27.375 1 46.25 139 ASN B CA 1
ATOM 6546 C C . ASN B 1 139 ? 23.656 22.609 -26.141 1 46.25 139 ASN B C 1
ATOM 6548 O O . ASN B 1 139 ? 24.359 22.438 -25.141 1 46.25 139 ASN B O 1
ATOM 6552 N N . LYS B 1 140 ? 23.109 23.875 -26.219 1 47.38 140 LYS B N 1
ATOM 6553 C CA . LYS B 1 140 ? 22.609 24.859 -25.25 1 47.38 140 LYS B CA 1
ATOM 6554 C C . LYS B 1 140 ? 22.312 24.219 -23.906 1 47.38 140 LYS B C 1
ATOM 6556 O O . LYS B 1 140 ? 21.391 23.422 -23.781 1 47.38 140 LYS B O 1
ATOM 6561 N N . ALA B 1 141 ? 23.391 24.031 -23.141 1 52.03 141 ALA B N 1
ATOM 6562 C CA . ALA B 1 141 ? 23.094 23.531 -21.797 1 52.03 141 ALA B CA 1
ATOM 6563 C C . ALA B 1 141 ? 22.078 24.422 -21.094 1 52.03 141 ALA B C 1
ATOM 6565 O O . ALA B 1 141 ? 22.266 25.641 -20.984 1 52.03 141 ALA B O 1
ATOM 6566 N N . ASN B 1 142 ? 20.906 24.062 -21.031 1 58.03 142 ASN B N 1
ATOM 6567 C CA . ASN B 1 142 ? 19.781 24.766 -20.422 1 58.03 142 ASN B CA 1
ATOM 6568 C C . ASN B 1 142 ? 19.984 24.938 -18.922 1 58.03 142 ASN B C 1
ATOM 6570 O O . ASN B 1 142 ? 19.016 25.031 -18.172 1 58.03 142 ASN B O 1
ATOM 6574 N N . THR B 1 143 ? 21.453 24.828 -18.484 1 64.06 143 THR B N 1
ATOM 6575 C CA . THR B 1 143 ? 21.625 25 -17.031 1 64.06 143 THR B CA 1
ATOM 6576 C C . THR B 1 143 ? 22.656 26.078 -16.734 1 64.06 143 THR B C 1
ATOM 6578 O O . THR B 1 143 ? 23.516 26.391 -17.562 1 64.06 143 THR B O 1
ATOM 6581 N N . ASN B 1 144 ? 22.562 26.891 -15.742 1 73.06 144 ASN B N 1
ATOM 6582 C CA . ASN B 1 144 ? 23.484 27.938 -15.305 1 73.06 144 ASN B CA 1
ATOM 6583 C C . ASN B 1 144 ? 24.391 27.438 -14.188 1 73.06 144 ASN B C 1
ATOM 6585 O O . ASN B 1 144 ? 25.156 28.219 -13.609 1 73.06 144 ASN B O 1
ATOM 6589 N N . ILE B 1 145 ? 24.375 26.156 -14.023 1 77.69 145 ILE B N 1
ATOM 6590 C CA . ILE B 1 145 ? 25.203 25.578 -12.969 1 77.69 145 ILE B CA 1
ATOM 6591 C C . ILE B 1 145 ? 26.594 25.25 -13.531 1 77.69 145 ILE B C 1
ATOM 6593 O O . ILE B 1 145 ? 26.703 24.5 -14.5 1 77.69 145 ILE B O 1
ATOM 6597 N N . LEU B 1 146 ? 27.609 25.797 -12.938 1 81.94 146 LEU B N 1
ATOM 6598 C CA . LEU B 1 146 ? 28.984 25.734 -13.43 1 81.94 146 LEU B CA 1
ATOM 6599 C C . LEU B 1 146 ? 29.453 24.297 -13.539 1 81.94 146 LEU B C 1
ATOM 6601 O O . LEU B 1 146 ? 30.016 23.891 -14.57 1 81.94 146 LEU B O 1
ATOM 6605 N N . ARG B 1 147 ? 29.266 23.484 -12.5 1 83.38 147 ARG B N 1
ATOM 6606 C CA . ARG B 1 147 ? 29.734 22.109 -12.484 1 83.38 147 ARG B CA 1
ATOM 6607 C C . ARG B 1 147 ? 29.172 21.328 -13.672 1 83.38 147 ARG B C 1
ATOM 6609 O O . ARG B 1 147 ? 29.906 20.594 -14.336 1 83.38 147 ARG B O 1
ATOM 6616 N N . TYR B 1 148 ? 27.969 21.5 -13.898 1 78.94 148 TYR B N 1
ATOM 6617 C CA . TYR B 1 148 ? 27.312 20.75 -14.969 1 78.94 148 TYR B CA 1
ATOM 6618 C C . TYR B 1 148 ? 27.828 21.203 -16.328 1 78.94 148 TYR B C 1
ATOM 6620 O O . TYR B 1 148 ? 28 20.375 -17.234 1 78.94 148 TYR B O 1
ATOM 6628 N N . ILE B 1 149 ? 28.078 22.469 -16.469 1 79.75 149 ILE B N 1
ATOM 6629 C CA . ILE B 1 149 ? 28.609 23 -17.719 1 79.75 149 ILE B CA 1
ATOM 6630 C C . ILE B 1 149 ? 30 22.438 -17.984 1 79.75 149 ILE B C 1
ATOM 6632 O O . ILE B 1 149 ? 30.297 22.016 -19.094 1 79.75 149 ILE B O 1
ATOM 6636 N N . LEU B 1 150 ? 30.719 22.391 -16.922 1 84.56 150 LEU B N 1
ATOM 6637 C CA . LEU B 1 150 ? 32.094 21.906 -17.062 1 84.56 150 LEU B CA 1
ATOM 6638 C C . LEU B 1 150 ? 32.094 20.422 -17.422 1 84.56 150 LEU B C 1
ATOM 6640 O O . LEU B 1 150 ? 32.906 19.984 -18.234 1 84.56 150 LEU B O 1
ATOM 6644 N N . GLU B 1 151 ? 31.203 19.688 -16.812 1 82 151 GLU B N 1
ATOM 6645 C CA . GLU B 1 151 ? 31.141 18.25 -17.078 1 82 151 GLU B CA 1
ATOM 6646 C C . GLU B 1 151 ? 30.562 17.969 -18.453 1 82 151 GLU B C 1
ATOM 6648 O O . GLU B 1 151 ? 31.062 17.078 -19.172 1 82 151 GLU B O 1
ATOM 6653 N N . SER B 1 152 ? 29.547 18.672 -18.859 1 77.44 152 SER B N 1
ATOM 6654 C CA . SER B 1 152 ? 28.891 18.453 -20.141 1 77.44 152 SER B CA 1
ATOM 6655 C C . SER B 1 152 ? 29.797 18.828 -21.312 1 77.44 152 SER B C 1
ATOM 6657 O O . SER B 1 152 ? 29.766 18.188 -22.359 1 77.44 152 SER B O 1
ATOM 6659 N N . GLN B 1 153 ? 30.625 19.859 -21.094 1 78.81 153 GLN B N 1
ATOM 6660 C CA . GLN B 1 153 ? 31.5 20.328 -22.156 1 78.81 153 GLN B CA 1
ATOM 6661 C C . GLN B 1 153 ? 32.844 19.594 -22.125 1 78.81 153 GLN B C 1
ATOM 6663 O O . GLN B 1 153 ? 33.719 19.875 -22.953 1 78.81 153 GLN B O 1
ATOM 6668 N N . GLY B 1 154 ? 32.969 18.719 -21.141 1 80.75 154 GLY B N 1
ATOM 6669 C CA . GLY B 1 154 ? 34.156 17.875 -21.078 1 80.75 154 GLY B CA 1
ATOM 6670 C C . GLY B 1 154 ? 35.375 18.578 -20.516 1 80.75 154 GLY B C 1
ATOM 6671 O O . GLY B 1 154 ? 36.5 18.312 -20.922 1 80.75 154 GLY B O 1
ATOM 6672 N N . TRP B 1 155 ? 35.219 19.531 -19.688 1 85.56 155 TRP B N 1
ATOM 6673 C CA . TRP B 1 155 ? 36.344 20.234 -19.078 1 85.56 155 TRP B CA 1
ATOM 6674 C C . TRP B 1 155 ? 36.875 19.469 -17.875 1 85.56 155 TRP B C 1
ATOM 6676 O O . TRP B 1 155 ? 38.031 19.656 -17.484 1 85.56 155 TRP B O 1
ATOM 6686 N N . ILE B 1 156 ? 36.031 18.719 -17.297 1 87.56 156 ILE B N 1
ATOM 6687 C CA . ILE B 1 156 ? 36.406 17.938 -16.109 1 87.56 156 ILE B CA 1
ATOM 6688 C C . ILE B 1 156 ? 36.469 16.453 -16.469 1 87.56 156 ILE B C 1
ATOM 6690 O O . ILE B 1 156 ? 35.531 15.906 -17.062 1 87.56 156 ILE B O 1
ATOM 6694 N N . GLN B 1 157 ? 37.594 15.914 -16.188 1 84.75 157 GLN B N 1
ATOM 6695 C CA . GLN B 1 157 ? 37.75 14.492 -16.453 1 84.75 157 GLN B CA 1
ATOM 6696 C C . GLN B 1 157 ? 37.188 13.656 -15.305 1 84.75 157 GLN B C 1
ATOM 6698 O O . GLN B 1 157 ? 36.438 12.695 -15.539 1 84.75 157 GLN B O 1
ATOM 6703 N N . LYS B 1 158 ? 37.625 13.977 -14.047 1 87 158 LYS B N 1
ATOM 6704 C CA . LYS B 1 158 ? 37.156 13.242 -12.875 1 87 158 LYS B CA 1
ATOM 6705 C C . LYS B 1 158 ? 36.938 14.188 -11.695 1 87 158 LYS B C 1
ATOM 6707 O O . LYS B 1 158 ? 37.625 15.188 -11.547 1 87 158 LYS B O 1
ATOM 6712 N N . LEU B 1 159 ? 35.938 13.977 -11.078 1 88.25 159 LEU B N 1
ATOM 6713 C CA . LEU B 1 159 ? 35.625 14.664 -9.836 1 88.25 159 LEU B CA 1
ATOM 6714 C C . LEU B 1 159 ? 35.219 13.672 -8.75 1 88.25 159 LEU B C 1
ATOM 6716 O O . LEU B 1 159 ? 34.25 12.922 -8.922 1 88.25 159 LEU B O 1
ATOM 6720 N N . ALA B 1 160 ? 36.031 13.57 -7.707 1 89.38 160 ALA B N 1
ATOM 6721 C CA . ALA B 1 160 ? 35.719 12.586 -6.676 1 89.38 160 ALA B CA 1
ATOM 6722 C C . ALA B 1 160 ? 36.25 13.039 -5.312 1 89.38 160 ALA B C 1
ATOM 6724 O O . ALA B 1 160 ? 37.188 13.805 -5.227 1 89.38 160 ALA B O 1
ATOM 6725 N N . PRO B 1 161 ? 35.594 12.609 -4.266 1 91.25 161 PRO B N 1
ATOM 6726 C CA . PRO B 1 161 ? 36.156 12.859 -2.932 1 91.25 161 PRO B CA 1
ATOM 6727 C C . PRO B 1 161 ? 37.469 12.133 -2.686 1 91.25 161 PRO B C 1
ATOM 6729 O O . PRO B 1 161 ? 37.719 11.07 -3.271 1 91.25 161 PRO B O 1
ATOM 6732 N N . VAL B 1 162 ? 38.219 12.711 -1.849 1 89 162 VAL B N 1
ATOM 6733 C CA . VAL B 1 162 ? 39.531 12.156 -1.576 1 89 162 VAL B CA 1
ATOM 6734 C C . VAL B 1 162 ? 39.438 11.164 -0.42 1 89 162 VAL B C 1
ATOM 6736 O O . VAL B 1 162 ? 38.719 11.398 0.556 1 89 162 VAL B O 1
ATOM 6739 N N . HIS B 1 163 ? 40.188 10.094 -0.581 1 88.81 163 HIS B N 1
ATOM 6740 C CA . HIS B 1 163 ? 40.281 9.109 0.494 1 88.81 163 HIS B CA 1
ATOM 6741 C C . HIS B 1 163 ? 41.156 9.609 1.629 1 88.81 163 HIS B C 1
ATOM 6743 O O . HIS B 1 163 ? 42.188 10.242 1.385 1 88.81 163 HIS B O 1
ATOM 6749 N N . PHE B 1 164 ? 40.719 9.336 2.803 1 85.56 164 PHE B N 1
ATOM 6750 C CA . PHE B 1 164 ? 41.531 9.523 3.998 1 85.56 164 PHE B CA 1
ATOM 6751 C C . PHE B 1 164 ? 42.062 8.18 4.5 1 85.56 164 PHE B C 1
ATOM 6753 O O . PHE B 1 164 ? 41.281 7.363 5.023 1 85.56 164 PHE B O 1
ATOM 6760 N N . ASP B 1 165 ? 43.281 7.941 4.48 1 83.69 165 ASP B N 1
ATOM 6761 C CA . ASP B 1 165 ? 43.906 6.633 4.66 1 83.69 165 ASP B CA 1
ATOM 6762 C C . ASP B 1 165 ? 43.625 6.074 6.051 1 83.69 165 ASP B C 1
ATOM 6764 O O . ASP B 1 165 ? 43.281 4.895 6.195 1 83.69 165 ASP B O 1
ATOM 6768 N N . GLU B 1 166 ? 43.719 6.852 7.004 1 84.5 166 GLU B N 1
ATOM 6769 C CA . GLU B 1 166 ? 43.531 6.352 8.359 1 84.5 166 GLU B CA 1
ATOM 6770 C C . GLU B 1 166 ? 42.094 5.848 8.562 1 84.5 166 GLU B C 1
ATOM 6772 O O . GLU B 1 166 ? 41.875 4.77 9.125 1 84.5 166 GLU B O 1
ATOM 6777 N N . ALA B 1 167 ? 41.219 6.586 8.078 1 86.38 167 ALA B N 1
ATOM 6778 C CA . ALA B 1 167 ? 39.812 6.227 8.281 1 86.38 167 ALA B CA 1
ATOM 6779 C C . ALA B 1 167 ? 39.438 5 7.453 1 86.38 167 ALA B C 1
ATOM 6781 O O . ALA B 1 167 ? 38.75 4.113 7.934 1 86.38 167 ALA B O 1
ATOM 6782 N N . LYS B 1 168 ? 39.906 4.938 6.246 1 89.81 168 LYS B N 1
ATOM 6783 C CA . LYS B 1 168 ? 39.531 3.82 5.387 1 89.81 168 LYS B CA 1
ATOM 6784 C C . LYS B 1 168 ? 40.156 2.514 5.879 1 89.81 168 LYS B C 1
ATOM 6786 O O . LYS B 1 168 ? 39.531 1.455 5.793 1 89.81 168 LYS B O 1
ATOM 6791 N N . GLU B 1 169 ? 41.344 2.578 6.434 1 89.69 169 GLU B N 1
ATOM 6792 C CA . GLU B 1 169 ? 41.969 1.38 6.957 1 89.69 169 GLU B CA 1
ATOM 6793 C C . GLU B 1 169 ? 41.281 0.87 8.211 1 89.69 169 GLU B C 1
ATOM 6795 O O . GLU B 1 169 ? 41.156 -0.341 8.414 1 89.69 169 GLU B O 1
ATOM 6800 N N . LYS B 1 170 ? 40.875 1.753 8.961 1 90.12 170 LYS B N 1
ATOM 6801 C CA . LYS B 1 170 ? 40.156 1.368 10.172 1 90.12 170 LYS B CA 1
ATOM 6802 C C . LYS B 1 170 ? 38.875 0.64 9.82 1 90.12 170 LYS B C 1
ATOM 6804 O O . LYS B 1 170 ? 38.531 -0.375 10.438 1 90.12 170 LYS B O 1
ATOM 6809 N N . ILE B 1 171 ? 38.156 1.138 8.867 1 92.75 171 ILE B N 1
ATOM 6810 C CA . ILE B 1 171 ? 36.906 0.524 8.438 1 92.75 171 ILE B CA 1
ATOM 6811 C C . ILE B 1 171 ? 37.188 -0.853 7.836 1 92.75 171 ILE B C 1
ATOM 6813 O O . ILE B 1 171 ? 36.469 -1.811 8.094 1 92.75 171 ILE B O 1
ATOM 6817 N N . GLN B 1 172 ? 38.25 -0.937 7.082 1 91.75 172 GLN B N 1
ATOM 6818 C CA . GLN B 1 172 ? 38.625 -2.205 6.465 1 91.75 172 GLN B CA 1
ATOM 6819 C C . GLN B 1 172 ? 38.969 -3.248 7.523 1 91.75 172 GLN B C 1
ATOM 6821 O O . GLN B 1 172 ? 38.531 -4.402 7.434 1 91.75 172 GLN B O 1
ATOM 6826 N N . LYS B 1 173 ? 39.688 -2.85 8.477 1 91.62 173 LYS B N 1
ATOM 6827 C CA . LYS B 1 173 ? 40.062 -3.766 9.539 1 91.62 173 LYS B CA 1
ATOM 6828 C C . LYS B 1 173 ? 38.875 -4.199 10.367 1 91.62 173 LYS B C 1
ATOM 6830 O O . LYS B 1 173 ? 38.75 -5.375 10.711 1 91.62 173 LYS B O 1
ATOM 6835 N N . ALA B 1 174 ? 38.062 -3.264 10.617 1 92.25 174 ALA B N 1
ATOM 6836 C CA . ALA B 1 174 ? 36.875 -3.553 11.414 1 92.25 174 ALA B CA 1
ATOM 6837 C C . ALA B 1 174 ? 35.906 -4.484 10.672 1 92.25 174 ALA B C 1
ATOM 6839 O O . ALA B 1 174 ? 35.188 -5.266 11.289 1 92.25 174 ALA B O 1
ATOM 6840 N N . THR B 1 175 ? 35.875 -4.383 9.375 1 92.06 175 THR B N 1
ATOM 6841 C CA . THR B 1 175 ? 35 -5.207 8.562 1 92.06 175 THR B CA 1
ATOM 6842 C C . THR B 1 175 ? 35.625 -6.586 8.32 1 92.06 175 THR B C 1
ATOM 6844 O O . THR B 1 175 ? 34.875 -7.578 8.203 1 92.06 175 THR B O 1
ATOM 6847 N N . MET B 1 176 ? 36.875 -6.676 8.273 1 88.19 176 MET B N 1
ATOM 6848 C CA . MET B 1 176 ? 37.594 -7.914 7.941 1 88.19 176 MET B CA 1
ATOM 6849 C C . MET B 1 176 ? 37.688 -8.828 9.156 1 88.19 176 MET B C 1
ATOM 6851 O O . MET B 1 176 ? 37.5 -10.039 9.047 1 88.19 176 MET B O 1
ATOM 6855 N N . TRP B 1 177 ? 37.938 -8.172 10.312 1 86.62 177 TRP B N 1
ATOM 6856 C CA . TRP B 1 177 ? 38.188 -9 11.492 1 86.62 177 TRP B CA 1
ATOM 6857 C C . TRP B 1 177 ? 37.312 -8.57 12.656 1 86.62 177 TRP B C 1
ATOM 6859 O O . TRP B 1 177 ? 37 -7.387 12.82 1 86.62 177 TRP B O 1
ATOM 6869 N N . PRO B 1 178 ? 36.844 -9.555 13.438 1 85.12 178 PRO B N 1
ATOM 6870 C CA . PRO B 1 178 ? 37 -11.008 13.367 1 85.12 178 PRO B CA 1
ATOM 6871 C C . PRO B 1 178 ? 36.062 -11.672 12.367 1 85.12 178 PRO B C 1
ATOM 6873 O O . PRO B 1 178 ? 35 -11.125 12.047 1 85.12 178 PRO B O 1
ATOM 6876 N N . LEU B 1 179 ? 36.406 -12.82 12.086 1 80.44 179 LEU B N 1
ATOM 6877 C CA . LEU B 1 179 ? 35.688 -13.531 11.031 1 80.44 179 LEU B CA 1
ATOM 6878 C C . LEU B 1 179 ? 34.312 -13.945 11.5 1 80.44 179 LEU B C 1
ATOM 6880 O O . LEU B 1 179 ? 33.406 -14.148 10.688 1 80.44 179 LEU B O 1
ATOM 6884 N N . TRP B 1 180 ? 34.125 -14 12.789 1 82.81 180 TRP B N 1
ATOM 6885 C CA . TRP B 1 180 ? 32.844 -14.477 13.297 1 82.81 180 TRP B CA 1
ATOM 6886 C C . TRP B 1 180 ? 31.828 -13.344 13.344 1 82.81 180 TRP B C 1
ATOM 6888 O O . TRP B 1 180 ? 30.625 -13.578 13.5 1 82.81 180 TRP B O 1
ATOM 6898 N N . GLN B 1 181 ? 32.281 -12.125 13.164 1 87.88 181 GLN B N 1
ATOM 6899 C CA . GLN B 1 181 ? 31.359 -10.984 13.133 1 87.88 181 GLN B CA 1
ATOM 6900 C C . GLN B 1 181 ? 30.672 -10.875 11.781 1 87.88 181 GLN B C 1
ATOM 6902 O O . GLN B 1 181 ? 31.312 -10.555 10.773 1 87.88 181 GLN B O 1
ATOM 6907 N N . ILE B 1 182 ? 29.453 -11.102 11.836 1 90.12 182 ILE B N 1
ATOM 6908 C CA . ILE B 1 182 ? 28.688 -11.125 10.586 1 90.12 182 ILE B CA 1
ATOM 6909 C C . ILE B 1 182 ? 28.297 -9.695 10.203 1 90.12 182 ILE B C 1
ATOM 6911 O O . ILE B 1 182 ? 28.422 -9.312 9.039 1 90.12 182 ILE B O 1
ATOM 6915 N N . MET B 1 183 ? 27.953 -8.906 11.242 1 92.06 183 MET B N 1
ATOM 6916 C CA . MET B 1 183 ? 27.5 -7.551 10.953 1 92.06 183 MET B CA 1
ATOM 6917 C C . MET B 1 183 ? 28.672 -6.586 10.828 1 92.06 183 MET B C 1
ATOM 6919 O O . MET B 1 183 ? 29.531 -6.531 11.711 1 92.06 183 MET B O 1
ATOM 6923 N N . PRO B 1 184 ? 28.75 -5.887 9.727 1 94.38 184 PRO B N 1
ATOM 6924 C CA . PRO B 1 184 ? 29.797 -4.879 9.562 1 94.38 184 PRO B CA 1
ATOM 6925 C C . PRO B 1 184 ? 29.547 -3.617 10.383 1 94.38 184 PRO B C 1
ATOM 6927 O O . PRO B 1 184 ? 28.453 -3.449 10.93 1 94.38 184 PRO B O 1
ATOM 6930 N N . PRO B 1 185 ? 30.562 -2.854 10.562 1 94.5 185 PRO B N 1
ATOM 6931 C CA . PRO B 1 185 ? 30.344 -1.569 11.234 1 94.5 185 PRO B CA 1
ATOM 6932 C C . PRO B 1 185 ? 29.594 -0.562 10.367 1 94.5 185 PRO B C 1
ATOM 6934 O O . PRO B 1 185 ? 30.203 0.361 9.82 1 94.5 185 PRO B O 1
ATOM 6937 N N . VAL B 1 186 ? 28.375 -0.615 10.367 1 95.62 186 VAL B N 1
ATOM 6938 C CA . VAL B 1 186 ? 27.5 0.094 9.445 1 95.62 186 VAL B CA 1
ATOM 6939 C C . VAL B 1 186 ? 27.578 1.596 9.711 1 95.62 186 VAL B C 1
ATOM 6941 O O . VAL B 1 186 ? 27.625 2.398 8.773 1 95.62 186 VAL B O 1
ATOM 6944 N N . LEU B 1 187 ? 27.641 2.016 10.938 1 93.25 187 LEU B N 1
ATOM 6945 C CA . LEU B 1 187 ? 27.656 3.432 11.281 1 93.25 187 LEU B CA 1
ATOM 6946 C C . LEU B 1 187 ? 28.969 4.082 10.82 1 93.25 187 LEU B C 1
ATOM 6948 O O . LEU B 1 187 ? 28.953 5.195 10.297 1 93.25 187 LEU B O 1
ATOM 6952 N N . GLN B 1 188 ? 30.031 3.383 11 1 92.94 188 GLN B N 1
ATOM 6953 C CA . GLN B 1 188 ? 31.328 3.904 10.539 1 92.94 188 GLN B CA 1
ATOM 6954 C C . GLN B 1 188 ? 31.359 4.008 9.023 1 92.94 188 GLN B C 1
ATOM 6956 O O . GLN B 1 188 ? 31.922 4.961 8.477 1 92.94 188 GLN B O 1
ATOM 6961 N N . ILE B 1 189 ? 30.797 3.045 8.391 1 94.62 189 ILE B N 1
ATOM 6962 C CA . ILE B 1 189 ? 30.75 3.047 6.93 1 94.62 189 ILE B CA 1
ATOM 6963 C C . ILE B 1 189 ? 29.891 4.207 6.441 1 94.62 189 ILE B C 1
ATOM 6965 O O . ILE B 1 189 ? 30.234 4.883 5.473 1 94.62 189 ILE B O 1
ATOM 6969 N N . GLU B 1 190 ? 28.828 4.414 7.121 1 95 190 GLU B N 1
ATOM 6970 C CA . GLU B 1 190 ? 27.938 5.512 6.762 1 95 190 GLU B CA 1
ATOM 6971 C C . GLU B 1 190 ? 28.625 6.863 6.941 1 95 190 GLU B C 1
ATOM 6973 O O . GLU B 1 190 ? 28.469 7.758 6.105 1 95 190 GLU B O 1
ATOM 6978 N N . GLU B 1 191 ? 29.328 7.02 7.992 1 92.12 191 GLU B N 1
ATOM 6979 C CA . GLU B 1 191 ? 29.984 8.289 8.312 1 92.12 191 GLU B CA 1
ATOM 6980 C C . GLU B 1 191 ? 31.125 8.586 7.34 1 92.12 191 GLU B C 1
ATOM 6982 O O . GLU B 1 191 ? 31.531 9.742 7.176 1 92.12 191 GLU B O 1
ATOM 6987 N N . TYR B 1 192 ? 31.594 7.551 6.711 1 92.5 192 TYR B N 1
ATOM 6988 C CA . TYR B 1 192 ? 32.75 7.742 5.816 1 92.5 192 TYR B CA 1
ATOM 6989 C C . TYR B 1 192 ? 32.281 7.688 4.355 1 92.5 192 TYR B C 1
ATOM 6991 O O . TYR B 1 192 ? 32.562 8.609 3.584 1 92.5 192 TYR B O 1
ATOM 6999 N N . TYR B 1 193 ? 31.609 6.633 3.945 1 93.5 193 TYR B N 1
ATOM 7000 C CA . TYR B 1 193 ? 31.281 6.406 2.543 1 93.5 193 TYR B CA 1
ATOM 7001 C C . TYR B 1 193 ? 29.891 6.965 2.213 1 93.5 193 TYR B C 1
ATOM 7003 O O . TYR B 1 193 ? 29.594 7.242 1.049 1 93.5 193 TYR B O 1
ATOM 7011 N N . GLY B 1 194 ? 28.984 7.051 3.199 1 93.31 194 GLY B N 1
ATOM 7012 C CA . GLY B 1 194 ? 27.641 7.551 2.949 1 93.31 194 GLY B CA 1
ATOM 7013 C C . GLY B 1 194 ? 26.562 6.5 3.143 1 93.31 194 GLY B C 1
ATOM 7014 O O . GLY B 1 194 ? 26.875 5.312 3.299 1 93.31 194 GLY B O 1
ATOM 7015 N N . PRO B 1 195 ? 25.312 6.918 3.123 1 93.69 195 PRO B N 1
ATOM 7016 C CA . PRO B 1 195 ? 24.203 6.004 3.43 1 93.69 195 PRO B CA 1
ATOM 7017 C C . PRO B 1 195 ? 23.984 4.961 2.336 1 93.69 195 PRO B C 1
ATOM 7019 O O . PRO B 1 195 ? 23.578 3.83 2.629 1 93.69 195 PRO B O 1
ATOM 7022 N N . THR B 1 196 ? 24.188 5.234 1.113 1 93.25 196 THR B N 1
ATOM 7023 C CA . THR B 1 196 ? 23.969 4.285 0.029 1 93.25 196 THR B CA 1
ATOM 7024 C C . THR B 1 196 ? 24.812 3.037 0.22 1 93.25 196 THR B C 1
ATOM 7026 O O . THR B 1 196 ? 24.312 1.914 0.134 1 93.25 196 THR B O 1
ATOM 7029 N N . VAL B 1 197 ? 26.078 3.307 0.495 1 95.06 197 VAL B N 1
ATOM 7030 C CA . VAL B 1 197 ? 27.016 2.203 0.706 1 95.06 197 VAL B CA 1
ATOM 7031 C C . VAL B 1 197 ? 26.703 1.507 2.027 1 95.06 197 VAL B C 1
ATOM 7033 O O . VAL B 1 197 ? 26.75 0.277 2.113 1 95.06 197 VAL B O 1
ATOM 7036 N N . ALA B 1 198 ? 26.375 2.273 2.979 1 96.25 198 ALA B N 1
ATOM 7037 C CA . ALA B 1 198 ? 26.078 1.713 4.293 1 96.25 198 ALA B CA 1
ATOM 7038 C C . ALA B 1 198 ? 24.875 0.79 4.238 1 96.25 198 ALA B C 1
ATOM 7040 O O . ALA B 1 198 ? 24.844 -0.263 4.879 1 96.25 198 ALA B O 1
ATOM 7041 N N . TYR B 1 199 ? 23.859 1.155 3.471 1 96.5 199 TYR B N 1
ATOM 7042 C CA . TYR B 1 199 ? 22.672 0.307 3.312 1 96.5 199 TYR B CA 1
ATOM 7043 C C . TYR B 1 199 ? 23.047 -1.029 2.684 1 96.5 199 TYR B C 1
ATOM 7045 O O . TYR B 1 199 ? 22.531 -2.076 3.076 1 96.5 199 TYR B O 1
ATOM 7053 N N . TYR B 1 200 ? 23.906 -0.986 1.725 1 96.06 200 TYR B N 1
ATOM 7054 C CA . TYR B 1 200 ? 24.328 -2.215 1.062 1 96.06 200 TYR B CA 1
ATOM 7055 C C . TYR B 1 200 ? 24.984 -3.168 2.051 1 96.06 200 TYR B C 1
ATOM 7057 O O . TYR B 1 200 ? 24.594 -4.336 2.146 1 96.06 200 TYR B O 1
ATOM 7065 N N . PHE B 1 201 ? 25.922 -2.656 2.807 1 96.25 201 PHE B N 1
ATOM 7066 C CA . PHE B 1 201 ? 26.656 -3.494 3.752 1 96.25 201 PHE B CA 1
ATOM 7067 C C . PHE B 1 201 ? 25.734 -3.979 4.867 1 96.25 201 PHE B C 1
ATOM 7069 O O . PHE B 1 201 ? 25.844 -5.121 5.316 1 96.25 201 PHE B O 1
ATOM 7076 N N . ALA B 1 202 ? 24.875 -3.094 5.277 1 97.5 202 ALA B N 1
ATOM 7077 C CA . ALA B 1 202 ? 23.922 -3.494 6.297 1 97.5 202 ALA B CA 1
ATOM 7078 C C . ALA B 1 202 ? 23 -4.609 5.789 1 97.5 202 ALA B C 1
ATOM 7080 O O . ALA B 1 202 ? 22.719 -5.566 6.516 1 97.5 202 ALA B O 1
ATOM 7081 N N . PHE B 1 203 ? 22.547 -4.477 4.598 1 97.69 203 PHE B N 1
ATOM 7082 C CA . PHE B 1 203 ? 21.656 -5.457 4 1 97.69 203 PHE B CA 1
ATOM 7083 C C . PHE B 1 203 ? 22.344 -6.809 3.857 1 97.69 203 PHE B C 1
ATOM 7085 O O . PHE B 1 203 ? 21.781 -7.84 4.23 1 97.69 203 PHE B O 1
ATOM 7092 N N . VAL B 1 204 ? 23.578 -6.781 3.33 1 96.44 204 VAL B N 1
ATOM 7093 C CA . VAL B 1 204 ? 24.312 -8.016 3.096 1 96.44 204 VAL B CA 1
ATOM 7094 C C . VAL B 1 204 ? 24.594 -8.711 4.426 1 96.44 204 VAL B C 1
ATOM 7096 O O . VAL B 1 204 ? 24.422 -9.93 4.547 1 96.44 204 VAL B O 1
ATOM 7099 N N . GLY B 1 205 ? 25.031 -7.914 5.395 1 96.44 205 GLY B N 1
ATOM 7100 C CA . GLY B 1 205 ? 25.234 -8.492 6.711 1 96.44 205 GLY B CA 1
ATOM 7101 C C . GLY B 1 205 ? 23.969 -9.07 7.312 1 96.44 205 GLY B C 1
ATOM 7102 O O . GLY B 1 205 ? 24 -10.172 7.879 1 96.44 205 GLY B O 1
ATOM 7103 N N . PHE B 1 206 ? 22.906 -8.367 7.172 1 97.62 206 PHE B N 1
ATOM 7104 C CA . PHE B 1 206 ? 21.609 -8.812 7.676 1 97.62 206 PHE B CA 1
ATOM 7105 C C . PHE B 1 206 ? 21.156 -10.086 6.977 1 97.62 206 PHE B C 1
ATOM 7107 O O . PHE B 1 206 ? 20.688 -11.023 7.625 1 97.62 206 PHE B O 1
ATOM 7114 N N . LEU B 1 207 ? 21.281 -10.117 5.684 1 97.81 207 LEU B N 1
ATOM 7115 C CA . LEU B 1 207 ? 20.906 -11.289 4.898 1 97.81 207 LEU B CA 1
ATOM 7116 C C . LEU B 1 207 ? 21.781 -12.484 5.262 1 97.81 207 LEU B C 1
ATOM 7118 O O . LEU B 1 207 ? 21.297 -13.617 5.336 1 97.81 207 LEU B O 1
ATOM 7122 N N . ALA B 1 208 ? 23.078 -12.234 5.492 1 96 208 ALA B N 1
ATOM 7123 C CA . ALA B 1 208 ? 23.984 -13.312 5.879 1 96 208 ALA B CA 1
ATOM 7124 C C . ALA B 1 208 ? 23.547 -13.938 7.207 1 96 208 ALA B C 1
ATOM 7126 O O . ALA B 1 208 ? 23.531 -15.156 7.352 1 96 208 ALA B O 1
ATOM 7127 N N . GLN B 1 209 ? 23.219 -13.141 8.086 1 96.31 209 GLN B N 1
ATOM 7128 C CA . GLN B 1 209 ? 22.781 -13.625 9.391 1 96.31 209 GLN B CA 1
ATOM 7129 C C . GLN B 1 209 ? 21.484 -14.406 9.266 1 96.31 209 GLN B C 1
ATOM 7131 O O . GLN B 1 209 ? 21.359 -15.508 9.805 1 96.31 209 GLN B O 1
ATOM 7136 N N . TRP B 1 210 ? 20.531 -13.875 8.609 1 97.38 210 TRP B N 1
ATOM 7137 C CA . TRP B 1 210 ? 19.219 -14.516 8.477 1 97.38 210 TRP B CA 1
ATOM 7138 C C . TRP B 1 210 ? 19.328 -15.797 7.652 1 97.38 210 TRP B C 1
ATOM 7140 O O . TRP B 1 210 ? 18.594 -16.766 7.898 1 97.38 210 TRP B O 1
ATOM 7150 N N . SER B 1 211 ? 20.172 -15.734 6.598 1 96.44 211 SER B N 1
ATOM 7151 C CA . SER B 1 211 ? 20.375 -16.953 5.812 1 96.44 211 SER B CA 1
ATOM 7152 C C . SER B 1 211 ? 20.984 -18.062 6.656 1 96.44 211 SER B C 1
ATOM 7154 O O . SER B 1 211 ? 20.766 -19.25 6.391 1 96.44 211 SER B O 1
ATOM 7156 N N . GLY B 1 212 ? 21.75 -17.672 7.691 1 95.44 212 GLY B N 1
ATOM 7157 C CA . GLY B 1 212 ? 22.281 -18.656 8.617 1 95.44 212 GLY B CA 1
ATOM 7158 C C . GLY B 1 212 ? 21.188 -19.422 9.359 1 95.44 212 GLY B C 1
ATOM 7159 O O . GLY B 1 212 ? 21.281 -20.641 9.516 1 95.44 212 GLY B O 1
ATOM 7160 N N . TYR B 1 213 ? 20.141 -18.766 9.727 1 95.69 213 TYR B N 1
ATOM 7161 C CA . TYR B 1 213 ? 19.016 -19.406 10.406 1 95.69 213 TYR B CA 1
ATOM 7162 C C . TYR B 1 213 ? 18.328 -20.422 9.492 1 95.69 213 TYR B C 1
ATOM 7164 O O . TYR B 1 213 ? 18.016 -21.531 9.922 1 95.69 213 TYR B O 1
ATOM 7172 N N . LEU B 1 214 ? 18.109 -19.984 8.258 1 95.62 214 LEU B N 1
ATOM 7173 C CA . LEU B 1 214 ? 17.516 -20.891 7.289 1 95.62 214 LEU B CA 1
ATOM 7174 C C . LEU B 1 214 ? 18.453 -22.047 6.977 1 95.62 214 LEU B C 1
ATOM 7176 O O . LEU B 1 214 ? 18.016 -23.172 6.738 1 95.62 214 LEU B O 1
ATOM 7180 N N . GLY B 1 215 ? 19.766 -21.688 7.016 1 95.19 215 GLY B N 1
ATOM 7181 C CA . GLY B 1 215 ? 20.766 -22.703 6.742 1 95.19 215 GLY B CA 1
ATOM 7182 C C . GLY B 1 215 ? 20.781 -23.828 7.758 1 95.19 215 GLY B C 1
ATOM 7183 O O . GLY B 1 215 ? 20.984 -24.984 7.402 1 95.19 215 GLY B O 1
ATOM 7184 N N . ILE B 1 216 ? 20.5 -23.547 8.945 1 95.06 216 ILE B N 1
ATOM 7185 C CA . ILE B 1 216 ? 20.422 -24.578 9.984 1 95.06 216 ILE B CA 1
ATOM 7186 C C . ILE B 1 216 ? 19.281 -25.531 9.68 1 95.06 216 ILE B C 1
ATOM 7188 O O . ILE B 1 216 ? 19.438 -26.75 9.797 1 95.06 216 ILE B O 1
ATOM 7192 N N . ILE B 1 217 ? 18.203 -25 9.242 1 93.69 217 ILE B N 1
ATOM 7193 C CA . ILE B 1 217 ? 17.062 -25.828 8.883 1 93.69 217 ILE B CA 1
ATOM 7194 C C . ILE B 1 217 ? 17.391 -26.641 7.633 1 93.69 217 ILE B C 1
ATOM 7196 O O . ILE B 1 217 ? 17.031 -27.828 7.547 1 93.69 217 ILE B O 1
ATOM 7200 N N . GLY B 1 218 ? 18 -25.969 6.703 1 91.94 218 GLY B N 1
ATOM 7201 C CA . GLY B 1 218 ? 18.406 -26.656 5.496 1 91.94 218 GLY B CA 1
ATOM 7202 C C . GLY B 1 218 ? 19.375 -27.797 5.766 1 91.94 218 GLY B C 1
ATOM 7203 O O . GLY B 1 218 ? 19.234 -28.891 5.203 1 91.94 218 GLY B O 1
ATOM 7204 N N . LEU B 1 219 ? 20.312 -27.594 6.621 1 91.62 219 LEU B N 1
ATOM 7205 C CA . LEU B 1 219 ? 21.281 -28.609 7 1 91.62 219 LEU B CA 1
ATOM 7206 C C . LEU B 1 219 ? 20.578 -29.781 7.707 1 91.62 219 LEU B C 1
ATOM 7208 O O . LEU B 1 219 ? 20.906 -30.938 7.449 1 91.62 219 LEU B O 1
ATOM 7212 N N . SER B 1 220 ? 19.688 -29.469 8.531 1 91.12 220 SER B N 1
ATOM 7213 C CA . SER B 1 220 ? 18.938 -30.484 9.242 1 91.12 220 SER B CA 1
ATOM 7214 C C . SER B 1 220 ? 18.125 -31.344 8.273 1 91.12 220 SER B C 1
ATOM 7216 O O . SER B 1 220 ? 18.078 -32.562 8.414 1 91.12 220 SER B O 1
ATOM 7218 N N . THR B 1 221 ? 17.516 -30.672 7.363 1 88.62 221 THR B N 1
ATOM 7219 C CA . THR B 1 221 ? 16.75 -31.391 6.363 1 88.62 221 THR B CA 1
ATOM 7220 C C . THR B 1 221 ? 17.656 -32.281 5.512 1 88.62 221 THR B C 1
ATOM 7222 O O . THR B 1 221 ? 17.297 -33.406 5.172 1 88.62 221 THR B O 1
ATOM 7225 N N . PHE B 1 222 ? 18.781 -31.797 5.188 1 86.19 222 PHE B N 1
ATOM 7226 C CA . PHE B 1 222 ? 19.75 -32.562 4.402 1 86.19 222 PHE B CA 1
ATOM 7227 C C . PHE B 1 222 ? 20.25 -33.781 5.184 1 86.19 222 PHE B C 1
ATOM 7229 O O . PHE B 1 222 ? 20.312 -34.875 4.648 1 86.19 222 PHE B O 1
ATOM 7236 N N . LEU B 1 223 ? 20.562 -33.594 6.461 1 88.88 223 LEU B N 1
ATOM 7237 C CA . LEU B 1 223 ? 21.047 -34.688 7.301 1 88.88 223 LEU B CA 1
ATOM 7238 C C . LEU B 1 223 ? 19.984 -35.75 7.512 1 88.88 223 LEU B C 1
ATOM 7240 O O . LEU B 1 223 ? 20.281 -36.938 7.527 1 88.88 223 LEU B O 1
ATOM 7244 N N . LEU B 1 224 ? 18.781 -35.281 7.66 1 86.94 224 LEU B N 1
ATOM 7245 C CA . LEU B 1 224 ? 17.672 -36.188 7.812 1 86.94 224 LEU B CA 1
ATOM 7246 C C . LEU B 1 224 ? 17.469 -37.031 6.539 1 86.94 224 LEU B C 1
ATOM 7248 O O . LEU B 1 224 ? 17.172 -38.219 6.609 1 86.94 224 LEU B O 1
ATOM 7252 N N . ARG B 1 225 ? 17.594 -36.375 5.457 1 84.56 225 ARG B N 1
ATOM 7253 C CA . ARG B 1 225 ? 17.469 -37.062 4.18 1 84.56 225 ARG B CA 1
ATOM 7254 C C . ARG B 1 225 ? 18.562 -38.125 4.012 1 84.56 225 ARG B C 1
ATOM 7256 O O . ARG B 1 225 ? 18.297 -39.219 3.566 1 84.56 225 ARG B O 1
ATOM 7263 N N . VAL B 1 226 ? 19.766 -37.781 4.344 1 83.06 226 VAL B N 1
ATOM 7264 C CA . VAL B 1 226 ? 20.891 -38.688 4.227 1 83.06 226 VAL B CA 1
ATOM 7265 C C . VAL B 1 226 ? 20.719 -39.875 5.188 1 83.06 226 VAL B C 1
ATOM 7267 O O . VAL B 1 226 ? 20.984 -41 4.832 1 83.06 226 VAL B O 1
ATOM 7270 N N . TYR B 1 227 ? 20.234 -39.469 6.348 1 86.38 227 TYR B N 1
ATOM 7271 C CA . TYR B 1 227 ? 20.016 -40.5 7.355 1 86.38 227 TYR B CA 1
ATOM 7272 C C . TYR B 1 227 ? 18.969 -41.5 6.887 1 86.38 227 TYR B C 1
ATOM 7274 O O . TYR B 1 227 ? 19.109 -42.719 7.094 1 86.38 227 TYR B O 1
ATOM 7282 N N . ARG B 1 228 ? 17.969 -41.062 6.195 1 84.94 228 ARG B N 1
ATOM 7283 C CA . ARG B 1 228 ? 16.875 -41.906 5.75 1 84.94 228 ARG B CA 1
ATOM 7284 C C . ARG B 1 228 ? 17.172 -42.531 4.387 1 84.94 228 ARG B C 1
ATOM 7286 O O . ARG B 1 228 ? 16.422 -43.375 3.902 1 84.94 228 ARG B O 1
ATOM 7293 N N . GLN B 1 229 ? 18.25 -42.188 3.719 1 78.88 229 GLN B N 1
ATOM 7294 C CA . GLN B 1 229 ? 18.688 -42.688 2.42 1 78.88 229 GLN B CA 1
ATOM 7295 C C . GLN B 1 229 ? 17.625 -42.438 1.351 1 78.88 229 GLN B C 1
ATOM 7297 O O . GLN B 1 229 ? 17.359 -43.344 0.538 1 78.88 229 GLN B O 1
ATOM 7302 N N . ASP B 1 230 ? 16.953 -41.281 1.516 1 77.06 230 ASP B N 1
ATOM 7303 C CA . ASP B 1 230 ? 15.93 -40.938 0.537 1 77.06 230 ASP B CA 1
ATOM 7304 C C . ASP B 1 230 ? 16.516 -40.062 -0.575 1 77.06 230 ASP B C 1
ATOM 7306 O O . ASP B 1 230 ? 17.562 -39.438 -0.392 1 77.06 230 ASP B O 1
ATOM 7310 N N . THR B 1 231 ? 15.945 -40.156 -1.755 1 72.06 231 THR B N 1
ATOM 7311 C CA . THR B 1 231 ? 16.328 -39.25 -2.832 1 72.06 231 THR B CA 1
ATOM 7312 C C . THR B 1 231 ? 15.57 -37.938 -2.713 1 72.06 231 THR B C 1
ATOM 7314 O O . THR B 1 231 ? 14.562 -37.844 -2.01 1 72.06 231 THR B O 1
ATOM 7317 N N . ILE B 1 232 ? 16.078 -36.906 -3.27 1 70.56 232 ILE B N 1
ATOM 7318 C CA . ILE B 1 232 ? 15.5 -35.562 -3.209 1 70.56 232 ILE B CA 1
ATOM 7319 C C . ILE B 1 232 ? 14.078 -35.594 -3.777 1 70.56 232 ILE B C 1
ATOM 7321 O O . ILE B 1 232 ? 13.203 -34.844 -3.322 1 70.56 232 ILE B O 1
ATOM 7325 N N . ASP B 1 233 ? 13.859 -36.438 -4.672 1 70 233 ASP B N 1
ATOM 7326 C CA . ASP B 1 233 ? 12.57 -36.562 -5.344 1 70 233 ASP B CA 1
ATOM 7327 C C . ASP B 1 233 ? 11.523 -37.219 -4.438 1 70 233 ASP B C 1
ATOM 7329 O O . ASP B 1 233 ? 10.336 -36.906 -4.531 1 70 233 ASP B O 1
ATOM 7333 N N . GLU B 1 234 ? 12.008 -38.094 -3.52 1 67.44 234 GLU B N 1
ATOM 7334 C CA . GLU B 1 234 ? 11.062 -38.875 -2.754 1 67.44 234 GLU B CA 1
ATOM 7335 C C . GLU B 1 234 ? 11.047 -38.469 -1.286 1 67.44 234 GLU B C 1
ATOM 7337 O O . GLU B 1 234 ? 10.242 -38.969 -0.5 1 67.44 234 GLU B O 1
ATOM 7342 N N . ASP B 1 235 ? 11.852 -37.531 -0.987 1 76.25 235 ASP B N 1
ATOM 7343 C CA . ASP B 1 235 ? 11.969 -37.188 0.424 1 76.25 235 ASP B CA 1
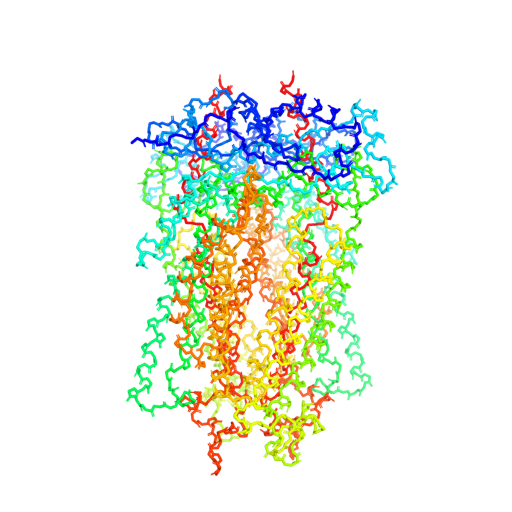ATOM 7344 C C . ASP B 1 235 ? 10.703 -36.5 0.925 1 76.25 235 ASP B C 1
ATOM 7346 O O . ASP B 1 235 ? 10.188 -35.594 0.279 1 76.25 235 ASP B O 1
ATOM 7350 N N . GLU B 1 236 ? 10.203 -36.938 2.027 1 72.88 236 GLU B N 1
ATOM 7351 C CA . GLU B 1 236 ? 8.945 -36.469 2.584 1 72.88 236 GLU B CA 1
ATOM 7352 C C . GLU B 1 236 ? 9.102 -35.094 3.23 1 72.88 236 GLU B C 1
ATOM 7354 O O . GLU B 1 236 ? 8.141 -34.344 3.328 1 72.88 236 GLU B O 1
ATOM 7359 N N . TYR B 1 237 ? 10.258 -34.812 3.58 1 77.5 237 TYR B N 1
ATOM 7360 C CA . TYR B 1 237 ? 10.414 -33.594 4.395 1 77.5 237 TYR B CA 1
ATOM 7361 C C . TYR B 1 237 ? 10.93 -32.438 3.562 1 77.5 237 TYR B C 1
ATOM 7363 O O . TYR B 1 237 ? 10.797 -31.266 3.957 1 77.5 237 TYR B O 1
ATOM 7371 N N . THR B 1 238 ? 11.461 -32.719 2.441 1 79.12 238 THR B N 1
ATOM 7372 C CA . THR B 1 238 ? 12.086 -31.672 1.62 1 79.12 238 THR B CA 1
ATOM 7373 C C . THR B 1 238 ? 11.055 -30.656 1.146 1 79.12 238 THR B C 1
ATOM 7375 O O . THR B 1 238 ? 11.336 -29.453 1.109 1 79.12 238 THR B O 1
ATOM 7378 N N . PRO B 1 239 ? 9.844 -31.156 0.921 1 77 239 PRO B N 1
ATOM 7379 C CA . PRO B 1 239 ? 8.875 -30.156 0.479 1 77 239 PRO B CA 1
ATOM 7380 C C . PRO B 1 239 ? 8.523 -29.141 1.572 1 77 239 PRO B C 1
ATOM 7382 O O . PRO B 1 239 ? 8.188 -28 1.273 1 77 239 PRO B O 1
ATOM 7385 N N . PHE B 1 240 ? 8.617 -29.531 2.732 1 81.69 240 PHE B N 1
ATOM 7386 C CA . PHE B 1 240 ? 8.312 -28.625 3.836 1 81.69 240 PHE B CA 1
ATOM 7387 C C . PHE B 1 240 ? 9.367 -27.531 3.943 1 81.69 240 PHE B C 1
ATOM 7389 O O . PHE B 1 240 ? 9.078 -26.438 4.422 1 81.69 240 PHE B O 1
ATOM 7396 N N . TYR B 1 241 ? 10.508 -27.875 3.439 1 89.06 241 TYR B N 1
ATOM 7397 C CA . TYR B 1 241 ? 11.555 -26.859 3.43 1 89.06 241 TYR B CA 1
ATOM 7398 C C . TYR B 1 241 ? 11.172 -25.688 2.516 1 89.06 241 TYR B C 1
ATOM 7400 O O . TYR B 1 241 ? 11.438 -24.531 2.834 1 89.06 241 TYR B O 1
ATOM 7408 N N . GLY B 1 242 ? 10.562 -25.984 1.413 1 88.94 242 GLY B N 1
ATOM 7409 C CA . GLY B 1 242 ? 10.117 -24.922 0.52 1 88.94 242 GLY B CA 1
ATOM 7410 C C . GLY B 1 242 ? 9.102 -24 1.158 1 88.94 242 GLY B C 1
ATOM 7411 O O . GLY B 1 242 ? 9.18 -22.781 0.993 1 88.94 242 GLY B O 1
ATOM 7412 N N . LEU B 1 243 ? 8.258 -24.562 1.896 1 88.88 243 LEU B N 1
ATOM 7413 C CA . LEU B 1 243 ? 7.242 -23.766 2.564 1 88.88 243 LEU B CA 1
ATOM 7414 C C . LEU B 1 243 ? 7.855 -22.906 3.67 1 88.88 243 LEU B C 1
ATOM 7416 O O . LEU B 1 243 ? 7.52 -21.734 3.812 1 88.88 243 LEU B O 1
ATOM 7420 N N . ILE B 1 244 ? 8.719 -23.5 4.348 1 93.31 244 ILE B N 1
ATOM 7421 C CA . ILE B 1 244 ? 9.391 -22.797 5.426 1 93.31 244 ILE B CA 1
ATOM 7422 C C . ILE B 1 244 ? 10.242 -21.672 4.84 1 93.31 244 ILE B C 1
ATOM 7424 O O . ILE B 1 244 ? 10.352 -20.594 5.434 1 93.31 244 ILE B O 1
ATOM 7428 N N . CYS B 1 245 ? 10.797 -21.969 3.719 1 95.75 245 CYS B N 1
ATOM 7429 C CA . CYS B 1 245 ? 11.633 -20.969 3.055 1 95.75 245 CYS B CA 1
ATOM 7430 C C . CYS B 1 245 ? 10.82 -19.734 2.68 1 95.75 245 CYS B C 1
ATOM 7432 O O . CYS B 1 245 ? 11.297 -18.609 2.814 1 95.75 245 CYS B O 1
ATOM 7434 N N . PHE B 1 246 ? 9.617 -19.984 2.258 1 95.44 246 PHE B N 1
ATOM 7435 C CA . PHE B 1 246 ? 8.758 -18.844 1.936 1 95.44 246 PHE B CA 1
ATOM 7436 C C . PHE B 1 246 ? 8.445 -18.031 3.188 1 95.44 246 PHE B C 1
ATOM 7438 O O . PHE B 1 246 ? 8.531 -16.797 3.178 1 95.44 246 PHE B O 1
ATOM 7445 N N . LEU B 1 247 ? 8.109 -18.641 4.227 1 96 247 LEU B N 1
ATOM 7446 C CA . LEU B 1 247 ? 7.812 -17.953 5.48 1 96 247 LEU B CA 1
ATOM 7447 C C . LEU B 1 247 ? 9.031 -17.188 5.984 1 96 247 LEU B C 1
ATOM 7449 O O . LEU B 1 247 ? 8.914 -16.062 6.457 1 96 247 LEU B O 1
ATOM 7453 N N . TRP B 1 248 ? 10.141 -17.844 5.844 1 97.5 248 TRP B N 1
ATOM 7454 C CA . TRP B 1 248 ? 11.398 -17.188 6.184 1 97.5 248 TRP B CA 1
ATOM 7455 C C . TRP B 1 248 ? 11.602 -15.93 5.344 1 97.5 248 TRP B C 1
ATOM 7457 O O . TRP B 1 248 ? 11.977 -14.875 5.867 1 97.5 248 TRP B O 1
ATOM 7467 N N . ALA B 1 249 ? 11.367 -16.047 4.066 1 97.75 249 ALA B N 1
ATOM 7468 C CA . ALA B 1 249 ? 11.594 -14.938 3.152 1 97.75 249 ALA B CA 1
ATOM 7469 C C . ALA B 1 249 ? 10.703 -13.75 3.51 1 97.75 249 ALA B C 1
ATOM 7471 O O . ALA B 1 249 ? 11.148 -12.602 3.484 1 97.75 249 ALA B O 1
ATOM 7472 N N . ILE B 1 250 ? 9.5 -14 3.902 1 97.19 250 ILE B N 1
ATOM 7473 C CA . ILE B 1 250 ? 8.57 -12.938 4.273 1 97.19 250 ILE B CA 1
ATOM 7474 C C . ILE B 1 250 ? 9.031 -12.281 5.574 1 97.19 250 ILE B C 1
ATOM 7476 O O . ILE B 1 250 ? 9.008 -11.055 5.703 1 97.19 250 ILE B O 1
ATOM 7480 N N . LEU B 1 251 ? 9.375 -13.07 6.504 1 97.19 251 LEU B N 1
ATOM 7481 C CA . LEU B 1 251 ? 9.836 -12.539 7.777 1 97.19 251 LEU B CA 1
ATOM 7482 C C . LEU B 1 251 ? 11.125 -11.734 7.594 1 97.19 251 LEU B C 1
ATOM 7484 O O . LEU B 1 251 ? 11.281 -10.664 8.195 1 97.19 251 LEU B O 1
ATOM 7488 N N . PHE B 1 252 ? 12.016 -12.312 6.844 1 97.81 252 PHE B N 1
ATOM 7489 C CA . PHE B 1 252 ? 13.234 -11.586 6.527 1 97.81 252 PHE B CA 1
ATOM 7490 C C . PHE B 1 252 ? 12.914 -10.203 5.961 1 97.81 252 PHE B C 1
ATOM 7492 O O . PHE B 1 252 ? 13.5 -9.203 6.375 1 97.81 252 PHE B O 1
ATOM 7499 N N . TYR B 1 253 ? 11.992 -10.203 5 1 97.19 253 TYR B N 1
ATOM 7500 C CA . TYR B 1 253 ? 11.609 -8.953 4.348 1 97.19 253 TYR B CA 1
ATOM 7501 C C . TYR B 1 253 ? 11.039 -7.965 5.355 1 97.19 253 TYR B C 1
ATOM 7503 O O . TYR B 1 253 ? 11.406 -6.785 5.352 1 97.19 253 TYR B O 1
ATOM 7511 N N . ILE B 1 254 ? 10.188 -8.359 6.254 1 97 254 ILE B N 1
ATOM 7512 C CA . ILE B 1 254 ? 9.555 -7.512 7.254 1 97 254 ILE B CA 1
ATOM 7513 C C . ILE B 1 254 ? 10.609 -6.973 8.219 1 97 254 ILE B C 1
ATOM 7515 O O . ILE B 1 254 ? 10.641 -5.773 8.5 1 97 254 ILE B O 1
ATOM 7519 N N . PHE B 1 255 ? 11.477 -7.781 8.602 1 97.12 255 PHE B N 1
ATOM 7520 C CA . PHE B 1 255 ? 12.469 -7.371 9.594 1 97.12 255 PHE B CA 1
ATOM 7521 C C . PHE B 1 255 ? 13.531 -6.48 8.969 1 97.12 255 PHE B C 1
ATOM 7523 O O . PHE B 1 255 ? 14.094 -5.609 9.633 1 97.12 255 PHE B O 1
ATOM 7530 N N . TRP B 1 256 ? 13.781 -6.723 7.73 1 97.38 256 TRP B N 1
ATOM 7531 C CA . TRP B 1 256 ? 14.672 -5.781 7.062 1 97.38 256 TRP B CA 1
ATOM 7532 C C . TRP B 1 256 ? 14.047 -4.391 7 1 97.38 256 TRP B C 1
ATOM 7534 O O . TRP B 1 256 ? 14.727 -3.391 7.246 1 97.38 256 TRP B O 1
ATOM 7544 N N . GLN B 1 257 ? 12.805 -4.359 6.664 1 96.31 257 GLN B N 1
ATOM 7545 C CA . GLN B 1 257 ? 12.133 -3.062 6.621 1 96.31 257 GLN B CA 1
ATOM 7546 C C . GLN B 1 257 ? 12.227 -2.352 7.965 1 96.31 257 GLN B C 1
ATOM 7548 O O . GLN B 1 257 ? 12.422 -1.135 8.016 1 96.31 257 GLN B O 1
ATOM 7553 N N . ARG B 1 258 ? 12.125 -3.047 9 1 95.56 258 ARG B N 1
ATOM 7554 C CA . ARG B 1 258 ? 12.25 -2.494 10.344 1 95.56 258 ARG B CA 1
ATOM 7555 C C . ARG B 1 258 ? 13.664 -1.984 10.602 1 95.56 258 ARG B C 1
ATOM 7557 O O . ARG B 1 258 ? 13.852 -0.891 11.141 1 95.56 258 ARG B O 1
ATOM 7564 N N . ASN B 1 259 ? 14.578 -2.82 10.164 1 96.56 259 ASN B N 1
ATOM 7565 C CA . ASN B 1 259 ? 15.977 -2.41 10.305 1 96.56 259 ASN B CA 1
ATOM 7566 C C . ASN B 1 259 ? 16.297 -1.188 9.453 1 96.56 259 ASN B C 1
ATOM 7568 O O . ASN B 1 259 ? 17.047 -0.313 9.867 1 96.56 259 ASN B O 1
ATOM 7572 N N . GLU B 1 260 ? 15.75 -1.184 8.297 1 96.06 260 GLU B N 1
ATOM 7573 C CA . GLU B 1 260 ? 15.953 -0.057 7.391 1 96.06 260 GLU B CA 1
ATOM 7574 C C . GLU B 1 260 ? 15.422 1.239 7.996 1 96.06 260 GLU B C 1
ATOM 7576 O O . GLU B 1 260 ? 16.047 2.293 7.867 1 96.06 260 GLU B O 1
ATOM 7581 N N . ALA B 1 261 ? 14.305 1.195 8.648 1 93.94 261 ALA B N 1
ATOM 7582 C CA . ALA B 1 261 ? 13.727 2.371 9.289 1 93.94 261 ALA B CA 1
ATOM 7583 C C . ALA B 1 261 ? 14.625 2.883 10.414 1 93.94 261 ALA B C 1
ATOM 7585 O O . ALA B 1 261 ? 14.805 4.094 10.57 1 93.94 261 ALA B O 1
ATOM 7586 N N . VAL B 1 262 ? 15.156 1.995 11.148 1 95.06 262 VAL B N 1
ATOM 7587 C CA . VAL B 1 262 ? 16.047 2.365 12.242 1 95.06 262 VAL B CA 1
ATOM 7588 C C . VAL B 1 262 ? 17.312 3.018 11.68 1 95.06 262 VAL B C 1
ATOM 7590 O O . VAL B 1 262 ? 17.766 4.043 12.195 1 95.06 262 VAL B O 1
ATOM 7593 N N . LEU B 1 263 ? 17.812 2.412 10.633 1 95.94 263 LEU B N 1
ATOM 7594 C CA . LEU B 1 263 ? 19 2.969 10.008 1 95.94 263 LEU B CA 1
ATOM 7595 C C . LEU B 1 263 ? 18.719 4.348 9.422 1 95.94 263 LEU B C 1
ATOM 7597 O O . LEU B 1 263 ? 19.547 5.254 9.516 1 95.94 263 LEU B O 1
ATOM 7601 N N . ALA B 1 264 ? 17.578 4.469 8.82 1 93.81 264 ALA B N 1
ATOM 7602 C CA . ALA B 1 264 ? 17.203 5.762 8.258 1 93.81 264 ALA B CA 1
ATOM 7603 C C . ALA B 1 264 ? 17.172 6.844 9.328 1 93.81 264 ALA B C 1
ATOM 7605 O O . ALA B 1 264 ? 17.562 7.984 9.086 1 93.81 264 ALA B O 1
ATOM 7606 N N . TYR B 1 265 ? 16.688 6.453 10.484 1 91.25 265 TYR B N 1
ATOM 7607 C CA . TYR B 1 265 ? 16.656 7.383 11.602 1 91.25 265 TYR B CA 1
ATOM 7608 C C . TYR B 1 265 ? 18.078 7.715 12.07 1 91.25 265 TYR B C 1
ATOM 7610 O O . TYR B 1 265 ? 18.391 8.883 12.312 1 91.25 265 TYR B O 1
ATOM 7618 N N . GLN B 1 266 ? 18.875 6.746 12.141 1 91.38 266 GLN B N 1
ATOM 7619 C CA . GLN B 1 266 ? 20.25 6.938 12.609 1 91.38 266 GLN B CA 1
ATOM 7620 C C . GLN B 1 266 ? 21.062 7.762 11.609 1 91.38 266 GLN B C 1
ATOM 7622 O O . GLN B 1 266 ? 21.922 8.555 12.008 1 91.38 266 GLN B O 1
ATOM 7627 N N . PHE B 1 267 ? 20.781 7.555 10.328 1 92.25 267 PHE B N 1
ATOM 7628 C CA . PHE B 1 267 ? 21.5 8.266 9.281 1 92.25 267 PHE B CA 1
ATOM 7629 C C . PHE B 1 267 ? 20.953 9.68 9.117 1 92.25 267 PHE B C 1
ATOM 7631 O O . PHE B 1 267 ? 21.578 10.516 8.453 1 92.25 267 PHE B O 1
ATOM 7638 N N . GLY B 1 268 ? 19.797 9.992 9.648 1 87.81 268 GLY B N 1
ATOM 7639 C CA . GLY B 1 268 ? 19.172 11.297 9.508 1 87.81 268 GLY B CA 1
ATOM 7640 C C . GLY B 1 268 ? 18.484 11.484 8.172 1 87.81 268 GLY B C 1
ATOM 7641 O O . GLY B 1 268 ? 18.375 12.609 7.676 1 87.81 268 GLY B O 1
ATOM 7642 N N . THR B 1 269 ? 18.141 10.383 7.562 1 88.12 269 THR B N 1
ATOM 7643 C CA . THR B 1 269 ? 17.562 10.484 6.23 1 88.12 269 THR B CA 1
ATOM 7644 C C . THR B 1 269 ? 16.094 10.062 6.246 1 88.12 269 THR B C 1
ATOM 7646 O O . THR B 1 269 ? 15.477 9.93 5.188 1 88.12 269 THR B O 1
ATOM 7649 N N . LEU B 1 270 ? 15.477 9.859 7.348 1 83.94 270 LEU B N 1
ATOM 7650 C CA . LEU B 1 270 ? 14.109 9.375 7.469 1 83.94 270 LEU B CA 1
ATOM 7651 C C . LEU B 1 270 ? 13.125 10.367 6.855 1 83.94 270 LEU B C 1
ATOM 7653 O O . LEU B 1 270 ? 12.125 9.969 6.254 1 83.94 270 LEU B O 1
ATOM 7657 N N . GLU B 1 271 ? 13.375 11.609 6.98 1 74.5 271 GLU B N 1
ATOM 7658 C CA . GLU B 1 271 ? 12.477 12.656 6.5 1 74.5 271 GLU B CA 1
ATOM 7659 C C . GLU B 1 271 ? 12.484 12.734 4.977 1 74.5 271 GLU B C 1
ATOM 7661 O O . GLU B 1 271 ? 11.539 13.25 4.371 1 74.5 271 GLU B O 1
ATOM 7666 N N . LEU B 1 272 ? 13.617 12.297 4.414 1 68.25 272 LEU B N 1
ATOM 7667 C CA . LEU B 1 272 ? 13.68 12.297 2.959 1 68.25 272 LEU B CA 1
ATOM 7668 C C . LEU B 1 272 ? 12.602 11.398 2.363 1 68.25 272 LEU B C 1
ATOM 7670 O O . LEU B 1 272 ? 12.109 11.656 1.265 1 68.25 272 LEU B O 1
ATOM 7674 N N . SER B 1 273 ? 12.273 10.367 3.062 1 60.53 273 SER B N 1
ATOM 7675 C CA . SER B 1 273 ? 11.258 9.422 2.59 1 60.53 273 SER B CA 1
ATOM 7676 C C . SER B 1 273 ? 9.859 10 2.734 1 60.53 273 SER B C 1
ATOM 7678 O O . SER B 1 273 ? 9 9.789 1.872 1 60.53 273 SER B O 1
ATOM 7680 N N . THR B 1 274 ? 9.57 10.695 3.855 1 54.53 274 THR B N 1
ATOM 7681 C CA . THR B 1 274 ? 8.242 11.227 4.148 1 54.53 274 THR B CA 1
ATOM 7682 C C . THR B 1 274 ? 7.957 12.461 3.303 1 54.53 274 THR B C 1
ATOM 7684 O O . THR B 1 274 ? 6.805 12.719 2.939 1 54.53 274 THR B O 1
ATOM 7687 N N . SER B 1 275 ? 9.047 13.312 3.018 1 47.34 275 SER B N 1
ATOM 7688 C CA . SER B 1 275 ? 8.891 14.547 2.254 1 47.34 275 SER B CA 1
ATOM 7689 C C . SER B 1 275 ? 8.555 14.25 0.795 1 47.34 275 SER B C 1
ATOM 7691 O O . SER B 1 275 ? 7.855 15.031 0.147 1 47.34 275 SER B O 1
ATOM 7693 N N . LEU B 1 276 ? 9.211 13.32 0.175 1 42.25 276 LEU B N 1
ATOM 7694 C CA . LEU B 1 276 ? 9.102 13.023 -1.25 1 42.25 276 LEU B CA 1
ATOM 7695 C C . LEU B 1 276 ? 7.66 12.695 -1.629 1 42.25 276 LEU B C 1
ATOM 7697 O O . LEU B 1 276 ? 7.234 12.969 -2.752 1 42.25 276 LEU B O 1
ATOM 7701 N N . GLU B 1 277 ? 6.949 11.953 -0.903 1 43.44 277 GLU B N 1
ATOM 7702 C CA . GLU B 1 277 ? 5.594 11.594 -1.316 1 43.44 277 GLU B CA 1
ATOM 7703 C C . GLU B 1 277 ? 4.664 12.805 -1.268 1 43.44 277 GLU B C 1
ATOM 7705 O O . GLU B 1 277 ? 3.842 13 -2.166 1 43.44 277 GLU B O 1
ATOM 7710 N N . ASP B 1 278 ? 4.297 13.5 -0.083 1 41.56 278 ASP B N 1
ATOM 7711 C CA . ASP B 1 278 ? 3.152 14.367 0.191 1 41.56 278 ASP B CA 1
ATOM 7712 C C . ASP B 1 278 ? 3.504 15.828 -0.049 1 41.56 278 ASP B C 1
ATOM 7714 O O . ASP B 1 278 ? 2.68 16.594 -0.551 1 41.56 278 ASP B O 1
ATOM 7718 N N . ASP B 1 279 ? 4.527 16.547 0.673 1 45.19 279 ASP B N 1
ATOM 7719 C CA . ASP B 1 279 ? 4.527 17.953 1.072 1 45.19 279 ASP B CA 1
ATOM 7720 C C . ASP B 1 279 ? 5.461 18.781 0.186 1 45.19 279 ASP B C 1
ATOM 7722 O O . ASP B 1 279 ? 6.031 19.766 0.632 1 45.19 279 ASP B O 1
ATOM 7726 N N . GLU B 1 280 ? 5.895 18.312 -0.944 1 49.25 280 GLU B N 1
ATOM 7727 C CA . GLU B 1 280 ? 6.895 19.172 -1.57 1 49.25 280 GLU B CA 1
ATOM 7728 C C . GLU B 1 280 ? 6.285 20.5 -2.016 1 49.25 280 GLU B C 1
ATOM 7730 O O . GLU B 1 280 ? 5.277 20.516 -2.725 1 49.25 280 GLU B O 1
ATOM 7735 N N . VAL B 1 281 ? 6.672 21.469 -1.313 1 50.53 281 VAL B N 1
ATOM 7736 C CA . VAL B 1 281 ? 6.375 22.812 -1.803 1 50.53 281 VAL B CA 1
ATOM 7737 C C . VAL B 1 281 ? 7.02 23.016 -3.172 1 50.53 281 VAL B C 1
ATOM 7739 O O . VAL B 1 281 ? 8.211 22.75 -3.355 1 50.53 281 VAL B O 1
ATOM 7742 N N . PRO B 1 282 ? 6.312 22.922 -4.332 1 49.72 282 PRO B N 1
ATOM 7743 C CA . PRO B 1 282 ? 6.836 23.016 -5.695 1 49.72 282 PRO B CA 1
ATOM 7744 C C . PRO B 1 282 ? 8.109 23.859 -5.781 1 49.72 282 PRO B C 1
ATOM 7746 O O . PRO B 1 282 ? 8.977 23.594 -6.621 1 49.72 282 PRO B O 1
ATOM 7749 N N . ASP B 1 283 ? 8.336 24.906 -4.938 1 50.03 283 ASP B N 1
ATOM 7750 C CA . ASP B 1 283 ? 9.508 25.766 -5.047 1 50.03 283 ASP B CA 1
ATOM 7751 C C . ASP B 1 283 ? 10.586 25.375 -4.039 1 50.03 283 ASP B C 1
ATOM 7753 O O . ASP B 1 283 ? 11.453 26.172 -3.701 1 50.03 283 ASP B O 1
ATOM 7757 N N . ASP B 1 284 ? 10.445 24.188 -3.684 1 50.69 284 ASP B N 1
ATOM 7758 C CA . ASP B 1 284 ? 11.461 23.781 -2.719 1 50.69 284 ASP B CA 1
ATOM 7759 C C . ASP B 1 284 ? 12.797 23.5 -3.412 1 50.69 284 ASP B C 1
ATOM 7761 O O . ASP B 1 284 ? 12.859 22.672 -4.32 1 50.69 284 ASP B O 1
ATOM 7765 N N . PRO B 1 285 ? 13.789 24.297 -3.227 1 47.28 285 PRO B N 1
ATOM 7766 C CA . PRO B 1 285 ? 15.125 24.172 -3.814 1 47.28 285 PRO B CA 1
ATOM 7767 C C . PRO B 1 285 ? 15.688 22.75 -3.709 1 47.28 285 PRO B C 1
ATOM 7769 O O . PRO B 1 285 ? 16.641 22.422 -4.406 1 47.28 285 PRO B O 1
ATOM 7772 N N . VAL B 1 286 ? 15.07 21.953 -2.861 1 48.16 286 VAL B N 1
ATOM 7773 C CA . VAL B 1 286 ? 15.734 20.688 -2.547 1 48.16 286 VAL B CA 1
ATOM 7774 C C . VAL B 1 286 ? 15.445 19.672 -3.643 1 48.16 286 VAL B C 1
ATOM 7776 O O . VAL B 1 286 ? 16.219 18.719 -3.838 1 48.16 286 VAL B O 1
ATOM 7779 N N . VAL B 1 287 ? 14.32 19.922 -4.293 1 53.72 287 VAL B N 1
ATOM 7780 C CA . VAL B 1 287 ? 14.078 18.875 -5.281 1 53.72 287 VAL B CA 1
ATOM 7781 C C . VAL B 1 287 ? 14.891 19.156 -6.539 1 53.72 287 VAL B C 1
ATOM 7783 O O . VAL B 1 287 ? 14.633 20.141 -7.246 1 53.72 287 VAL B O 1
ATOM 7786 N N . HIS B 1 288 ? 16.109 18.453 -6.66 1 61.19 288 HIS B N 1
ATOM 7787 C CA . HIS B 1 288 ? 17.047 18.625 -7.773 1 61.19 288 HIS B CA 1
ATOM 7788 C C . HIS B 1 288 ? 16.531 17.922 -9.031 1 61.19 288 HIS B C 1
ATOM 7790 O O . HIS B 1 288 ? 16.312 16.703 -9.031 1 61.19 288 HIS B O 1
ATOM 7796 N N . LYS B 1 289 ? 15.945 18.766 -9.938 1 73.75 289 LYS B N 1
ATOM 7797 C CA . LYS B 1 289 ? 15.625 18.234 -11.258 1 73.75 289 LYS B CA 1
ATOM 7798 C C . LYS B 1 289 ? 16.891 17.859 -12.023 1 73.75 289 LYS B C 1
ATOM 7800 O O . LYS B 1 289 ? 17.922 18.531 -11.891 1 73.75 289 LYS B O 1
ATOM 7805 N N . ARG B 1 290 ? 16.844 16.812 -12.695 1 77.12 290 ARG B N 1
ATOM 7806 C CA . ARG B 1 290 ? 17.984 16.406 -13.516 1 77.12 290 ARG B CA 1
ATOM 7807 C C . ARG B 1 290 ? 18.266 17.438 -14.609 1 77.12 290 ARG B C 1
ATOM 7809 O O . ARG B 1 290 ? 17.344 17.984 -15.219 1 77.12 290 ARG B O 1
ATOM 7816 N N . PRO B 1 291 ? 19.484 17.688 -14.797 1 74.38 291 PRO B N 1
ATOM 7817 C CA . PRO B 1 291 ? 19.844 18.672 -15.828 1 74.38 291 PRO B CA 1
ATOM 7818 C C . PRO B 1 291 ? 19.453 18.203 -17.234 1 74.38 291 PRO B C 1
ATOM 7820 O O . PRO B 1 291 ? 19.219 19.031 -18.109 1 74.38 291 PRO B O 1
ATOM 7823 N N . GLU B 1 292 ? 19.312 16.938 -17.375 1 77.88 292 GLU B N 1
ATOM 7824 C CA . GLU B 1 292 ? 19.031 16.391 -18.688 1 77.88 292 GLU B CA 1
ATOM 7825 C C . GLU B 1 292 ? 17.531 16.406 -18.984 1 77.88 292 GLU B C 1
ATOM 7827 O O . GLU B 1 292 ? 17.109 16.141 -20.125 1 77.88 292 GLU B O 1
ATOM 7832 N N . TYR B 1 293 ? 16.781 16.75 -17.984 1 83.56 293 TYR B N 1
ATOM 7833 C CA . TYR B 1 293 ? 15.344 16.781 -18.172 1 83.56 293 TYR B CA 1
ATOM 7834 C C . TYR B 1 293 ? 14.938 17.891 -19.141 1 83.56 293 TYR B C 1
ATOM 7836 O O . TYR B 1 293 ? 15.383 19.031 -19.016 1 83.56 293 TYR B O 1
ATOM 7844 N N . HIS B 1 294 ? 14.273 17.547 -20.156 1 83.75 294 HIS B N 1
ATOM 7845 C CA . HIS B 1 294 ? 13.891 18.547 -21.156 1 83.75 294 HIS B CA 1
ATOM 7846 C C . HIS B 1 294 ? 12.375 18.562 -21.359 1 83.75 294 HIS B C 1
ATOM 7848 O O . HIS B 1 294 ? 11.688 17.609 -21.016 1 83.75 294 HIS B O 1
ATOM 7854 N N . GLY B 1 295 ? 11.875 19.734 -21.719 1 84.12 295 GLY B N 1
ATOM 7855 C CA . GLY B 1 295 ? 10.461 19.938 -21.984 1 84.12 295 GLY B CA 1
ATOM 7856 C C . GLY B 1 295 ? 10.125 21.328 -22.453 1 84.12 295 GLY B C 1
ATOM 7857 O O . GLY B 1 295 ? 11.008 22.078 -22.875 1 84.12 295 GLY B O 1
ATOM 7858 N N . LYS B 1 296 ? 8.844 21.562 -22.516 1 84.81 296 LYS B N 1
ATOM 7859 C CA . LYS B 1 296 ? 8.367 22.875 -22.922 1 84.81 296 LYS B CA 1
ATOM 7860 C C . LYS B 1 296 ? 8.266 23.812 -21.719 1 84.81 296 LYS B C 1
ATOM 7862 O O . LYS B 1 296 ? 7.883 23.391 -20.625 1 84.81 296 LYS B O 1
ATOM 7867 N N . VAL B 1 297 ? 8.727 25 -21.922 1 84.19 297 VAL B N 1
ATOM 7868 C CA . VAL B 1 297 ? 8.625 26 -20.859 1 84.19 297 VAL B CA 1
ATOM 7869 C C . VAL B 1 297 ? 7.199 26.531 -20.781 1 84.19 297 VAL B C 1
ATOM 7871 O O . VAL B 1 297 ? 6.621 26.922 -21.781 1 84.19 297 VAL B O 1
ATOM 7874 N N . ARG B 1 298 ? 6.609 26.281 -19.703 1 83.5 298 ARG B N 1
ATOM 7875 C CA . ARG B 1 298 ? 5.254 26.781 -19.484 1 83.5 298 ARG B CA 1
ATOM 7876 C C . ARG B 1 298 ? 5.141 27.5 -18.141 1 83.5 298 ARG B C 1
ATOM 7878 O O . ARG B 1 298 ? 6.004 27.344 -17.281 1 83.5 298 ARG B O 1
ATOM 7885 N N . GLU B 1 299 ? 4.066 28.266 -18.062 1 83.62 299 GLU B N 1
ATOM 7886 C CA . GLU B 1 299 ? 3.768 28.891 -16.781 1 83.62 299 GLU B CA 1
ATOM 7887 C C . GLU B 1 299 ? 3.135 27.891 -15.812 1 83.62 299 GLU B C 1
ATOM 7889 O O . GLU B 1 299 ? 2.129 27.25 -16.141 1 83.62 299 GLU B O 1
ATOM 7894 N N . SER B 1 300 ? 3.723 27.75 -14.734 1 80 300 SER B N 1
ATOM 7895 C CA . SER B 1 300 ? 3.242 26.797 -13.75 1 80 300 SER B CA 1
ATOM 7896 C C . SER B 1 300 ? 1.87 27.188 -13.211 1 80 300 SER B C 1
ATOM 7898 O O . SER B 1 300 ? 1.677 28.312 -12.766 1 80 300 SER B O 1
ATOM 7900 N N . PRO B 1 301 ? 0.986 26.375 -13.352 1 80.94 301 PRO B N 1
ATOM 7901 C CA . PRO B 1 301 ? -0.333 26.688 -12.797 1 80.94 301 PRO B CA 1
ATOM 7902 C C . PRO B 1 301 ? -0.321 26.781 -11.266 1 80.94 301 PRO B C 1
ATOM 7904 O O . PRO B 1 301 ? -1.251 27.328 -10.672 1 80.94 301 PRO B O 1
ATOM 7907 N N . VAL B 1 302 ? 0.703 26.344 -10.648 1 80.56 302 VAL B N 1
ATOM 7908 C CA . VAL B 1 302 ? 0.801 26.328 -9.195 1 80.56 302 VAL B CA 1
ATOM 7909 C C . VAL B 1 302 ? 1.459 27.625 -8.719 1 80.56 302 VAL B C 1
ATOM 7911 O O . VAL B 1 302 ? 0.899 28.344 -7.883 1 80.56 302 VAL B O 1
ATOM 7914 N N . THR B 1 303 ? 2.639 27.938 -9.25 1 77.5 303 THR B N 1
ATOM 7915 C CA . THR B 1 303 ? 3.424 29.062 -8.742 1 77.5 303 THR B CA 1
ATOM 7916 C C . THR B 1 303 ? 3.264 30.281 -9.648 1 77.5 303 THR B C 1
ATOM 7918 O O . THR B 1 303 ? 3.475 31.406 -9.211 1 77.5 303 THR B O 1
ATOM 7921 N N . GLY B 1 304 ? 2.848 30.078 -10.922 1 76.38 304 GLY B N 1
ATOM 7922 C CA . GLY B 1 304 ? 2.797 31.156 -11.883 1 76.38 304 GLY B CA 1
ATOM 7923 C C . GLY B 1 304 ? 4.141 31.453 -12.531 1 76.38 304 GLY B C 1
ATOM 7924 O O . GLY B 1 304 ? 4.234 32.281 -13.438 1 76.38 304 GLY B O 1
ATOM 7925 N N . LYS B 1 305 ? 5.219 30.734 -12.062 1 78.56 305 LYS B N 1
ATOM 7926 C CA . LYS B 1 305 ? 6.551 30.922 -12.633 1 78.56 305 LYS B CA 1
ATOM 7927 C C . LYS B 1 305 ? 6.781 29.953 -13.797 1 78.56 305 LYS B C 1
ATOM 7929 O O . LYS B 1 305 ? 6.031 28.984 -13.977 1 78.56 305 LYS B O 1
ATOM 7934 N N . TYR B 1 306 ? 7.77 30.266 -14.547 1 78.5 306 TYR B N 1
ATOM 7935 C CA . TYR B 1 306 ? 8.078 29.422 -15.695 1 78.5 306 TYR B CA 1
ATOM 7936 C C . TYR B 1 306 ? 8.734 28.109 -15.258 1 78.5 306 TYR B C 1
ATOM 7938 O O . TYR B 1 306 ? 9.602 28.109 -14.375 1 78.5 306 TYR B O 1
ATOM 7946 N N . GLU B 1 307 ? 8.172 27.047 -15.695 1 79.12 307 GLU B N 1
ATOM 7947 C CA . GLU B 1 307 ? 8.734 25.734 -15.391 1 79.12 307 GLU B CA 1
ATOM 7948 C C . GLU B 1 307 ? 8.797 24.859 -16.641 1 79.12 307 GLU B C 1
ATOM 7950 O O . GLU B 1 307 ? 8.094 25.094 -17.609 1 79.12 307 GLU B O 1
ATOM 7955 N N . ILE B 1 308 ? 9.758 23.984 -16.641 1 80 308 ILE B N 1
ATOM 7956 C CA . ILE B 1 308 ? 9.844 23 -17.719 1 80 308 ILE B CA 1
ATOM 7957 C C . ILE B 1 308 ? 8.812 21.906 -17.5 1 80 308 ILE B C 1
ATOM 7959 O O . ILE B 1 308 ? 8.742 21.312 -16.422 1 80 308 ILE B O 1
ATOM 7963 N N . TYR B 1 309 ? 7.988 21.828 -18.469 1 82.19 309 TYR B N 1
ATOM 7964 C CA . TYR B 1 309 ? 6.898 20.875 -18.344 1 82.19 309 TYR B CA 1
ATOM 7965 C C . TYR B 1 309 ? 6.969 19.812 -19.438 1 82.19 309 TYR B C 1
ATOM 7967 O O . TYR B 1 309 ? 7.246 20.125 -20.594 1 82.19 309 TYR B O 1
ATOM 7975 N N . TYR B 1 310 ? 6.922 18.562 -19.031 1 84.81 310 TYR B N 1
ATOM 7976 C CA . TYR B 1 310 ? 6.816 17.438 -19.938 1 84.81 310 TYR B CA 1
ATOM 7977 C C . TYR B 1 310 ? 5.512 16.672 -19.719 1 84.81 310 TYR B C 1
ATOM 7979 O O . TYR B 1 310 ? 5.223 16.234 -18.594 1 84.81 310 TYR B O 1
ATOM 7987 N N . PRO B 1 311 ? 4.711 16.562 -20.781 1 82.62 311 PRO B N 1
ATOM 7988 C CA . PRO B 1 311 ? 3.4 15.938 -20.609 1 82.62 311 PRO B CA 1
ATOM 7989 C C . PRO B 1 311 ? 3.494 14.492 -20.109 1 82.62 311 PRO B C 1
ATOM 7991 O O . PRO B 1 311 ? 4.332 13.727 -20.594 1 82.62 311 PRO B O 1
ATOM 7994 N N . SER B 1 312 ? 2.666 14.133 -19.188 1 80.06 312 SER B N 1
ATOM 7995 C CA . SER B 1 312 ? 2.68 12.82 -18.547 1 80.06 312 SER B CA 1
ATOM 7996 C C . SER B 1 312 ? 2.291 11.727 -19.531 1 80.06 312 SER B C 1
ATOM 7998 O O . SER B 1 312 ? 2.77 10.594 -19.438 1 80.06 312 SER B O 1
ATOM 8000 N N . ILE B 1 313 ? 1.457 12.016 -20.516 1 82.38 313 ILE B N 1
ATOM 8001 C CA . ILE B 1 313 ? 1 11.008 -21.469 1 82.38 313 ILE B CA 1
ATOM 8002 C C . ILE B 1 313 ? 2.162 10.57 -22.344 1 82.38 313 ILE B C 1
ATOM 8004 O O . ILE B 1 313 ? 2.275 9.391 -22.688 1 82.38 313 ILE B O 1
ATOM 8008 N N . ASN B 1 314 ? 2.973 11.5 -22.688 1 85.19 314 ASN B N 1
ATOM 8009 C CA . ASN B 1 314 ? 4.141 11.156 -23.484 1 85.19 314 ASN B CA 1
ATOM 8010 C C . ASN B 1 314 ? 5.102 10.25 -22.719 1 85.19 314 ASN B C 1
ATOM 8012 O O . ASN B 1 314 ? 5.641 9.297 -23.281 1 85.19 314 ASN B O 1
ATOM 8016 N N . ARG B 1 315 ? 5.211 10.547 -21.516 1 85.94 315 ARG B N 1
ATOM 8017 C CA . ARG B 1 315 ? 6.102 9.734 -20.703 1 85.94 315 ARG B CA 1
ATOM 8018 C C . ARG B 1 315 ? 5.559 8.32 -20.531 1 85.94 315 ARG B C 1
ATOM 8020 O O . ARG B 1 315 ? 6.309 7.348 -20.609 1 85.94 315 ARG B O 1
ATOM 8027 N N . LYS B 1 316 ? 4.305 8.219 -20.344 1 84.81 316 LYS B N 1
ATOM 8028 C CA . LYS B 1 316 ? 3.689 6.906 -20.188 1 84.81 316 LYS B CA 1
ATOM 8029 C C . LYS B 1 316 ? 3.811 6.09 -21.469 1 84.81 316 LYS B C 1
ATOM 8031 O O . LYS B 1 316 ? 4.008 4.875 -21.422 1 84.81 316 LYS B O 1
ATOM 8036 N N . LEU B 1 317 ? 3.727 6.723 -22.578 1 87.25 317 LEU B N 1
ATOM 8037 C CA . LEU B 1 317 ? 3.918 6.051 -23.859 1 87.25 317 LEU B CA 1
ATOM 8038 C C . LEU B 1 317 ? 5.352 5.547 -24 1 87.25 317 LEU B C 1
ATOM 8040 O O . LEU B 1 317 ? 5.582 4.449 -24.516 1 87.25 317 LEU B O 1
ATOM 8044 N N . HIS B 1 318 ? 6.297 6.359 -23.516 1 89.94 318 HIS B N 1
ATOM 8045 C CA . HIS B 1 318 ? 7.688 5.926 -23.531 1 89.94 318 HIS B CA 1
ATOM 8046 C C . HIS B 1 318 ? 7.891 4.699 -22.656 1 89.94 318 HIS B C 1
ATOM 8048 O O . HIS B 1 318 ? 8.68 3.811 -22.984 1 89.94 318 HIS B O 1
ATOM 8054 N N . TYR B 1 319 ? 7.148 4.676 -21.578 1 86.88 319 TYR B N 1
ATOM 8055 C CA . TYR B 1 319 ? 7.242 3.52 -20.703 1 86.88 319 TYR B CA 1
ATOM 8056 C C . TYR B 1 319 ? 6.762 2.256 -21.406 1 86.88 319 TYR B C 1
ATOM 8058 O O . TYR B 1 319 ? 7.367 1.191 -21.266 1 86.88 319 TYR B O 1
ATOM 8066 N N . VAL B 1 320 ? 5.711 2.412 -22.172 1 87.19 320 VAL B N 1
ATOM 8067 C CA . VAL B 1 320 ? 5.137 1.265 -22.875 1 87.19 320 VAL B CA 1
ATOM 8068 C C . VAL B 1 320 ? 6.102 0.775 -23.938 1 87.19 320 VAL B C 1
ATOM 8070 O O . VAL B 1 320 ? 6.344 -0.428 -24.062 1 87.19 320 VAL B O 1
ATOM 8073 N N . VAL B 1 321 ? 6.641 1.691 -24.625 1 91.25 321 VAL B N 1
ATOM 8074 C CA . VAL B 1 321 ? 7.59 1.331 -25.672 1 91.25 321 VAL B CA 1
ATOM 8075 C C . VAL B 1 321 ? 8.836 0.7 -25.047 1 91.25 321 VAL B C 1
ATOM 8077 O O . VAL B 1 321 ? 9.344 -0.304 -25.547 1 91.25 321 VAL B O 1
ATOM 8080 N N . SER B 1 322 ? 9.305 1.31 -23.969 1 91.31 322 SER B N 1
ATOM 8081 C CA . SER B 1 322 ? 10.461 0.751 -23.266 1 91.31 322 SER B CA 1
ATOM 8082 C C . SER B 1 322 ? 10.172 -0.666 -22.781 1 91.31 322 SER B C 1
ATOM 8084 O O . SER B 1 322 ? 11.039 -1.538 -22.859 1 91.31 322 SER B O 1
ATOM 8086 N N . ALA B 1 323 ? 9.031 -0.899 -22.312 1 88.06 323 ALA B N 1
ATOM 8087 C CA . ALA B 1 323 ? 8.648 -2.232 -21.844 1 88.06 323 ALA B CA 1
ATOM 8088 C C . ALA B 1 323 ? 8.617 -3.225 -23.016 1 88.06 323 ALA B C 1
ATOM 8090 O O . ALA B 1 323 ? 9.086 -4.359 -22.875 1 88.06 323 ALA B O 1
ATOM 8091 N N . LEU B 1 324 ? 8.125 -2.785 -24.125 1 91.12 324 LEU B N 1
ATOM 8092 C CA . LEU B 1 324 ? 8.047 -3.639 -25.312 1 91.12 324 LEU B CA 1
ATOM 8093 C C . LEU B 1 324 ? 9.438 -4.016 -25.797 1 91.12 324 LEU B C 1
ATOM 8095 O O . LEU B 1 324 ? 9.695 -5.184 -26.109 1 91.12 324 LEU B O 1
ATOM 8099 N N . VAL B 1 325 ? 10.273 -3.051 -25.812 1 92.19 325 VAL B N 1
ATOM 8100 C CA . VAL B 1 325 ? 11.641 -3.311 -26.25 1 92.19 325 VAL B CA 1
ATOM 8101 C C . VAL B 1 325 ? 12.32 -4.273 -25.281 1 92.19 325 VAL B C 1
ATOM 8103 O O . VAL B 1 325 ? 13.031 -5.188 -25.703 1 92.19 325 VAL B O 1
ATOM 8106 N N . THR B 1 326 ? 12.109 -4.051 -24.062 1 89.94 326 THR B N 1
ATOM 8107 C CA . THR B 1 326 ? 12.695 -4.934 -23.047 1 89.94 326 THR B CA 1
ATOM 8108 C C . THR B 1 326 ? 12.172 -6.355 -23.203 1 89.94 326 THR B C 1
ATOM 8110 O O . THR B 1 326 ? 12.938 -7.316 -23.109 1 89.94 326 THR B O 1
ATOM 8113 N N . VAL B 1 327 ? 10.906 -6.535 -23.5 1 89.44 327 VAL B N 1
ATOM 8114 C CA . VAL B 1 327 ? 10.328 -7.855 -23.703 1 89.44 327 VAL B CA 1
ATOM 8115 C C . VAL B 1 327 ? 10.953 -8.516 -24.938 1 89.44 327 VAL B C 1
ATOM 8117 O O . VAL B 1 327 ? 11.273 -9.711 -24.906 1 89.44 327 VAL B O 1
ATOM 8120 N N . ILE B 1 328 ? 11.148 -7.758 -25.938 1 91.44 328 ILE B N 1
ATOM 8121 C CA . ILE B 1 328 ? 11.781 -8.273 -27.141 1 91.44 328 ILE B CA 1
ATOM 8122 C C . ILE B 1 328 ? 13.195 -8.75 -26.828 1 91.44 328 ILE B C 1
ATOM 8124 O O . ILE B 1 328 ? 13.617 -9.82 -27.281 1 91.44 328 ILE B O 1
ATOM 8128 N N . MET B 1 329 ? 13.867 -7.996 -26.062 1 88.94 329 MET B N 1
ATOM 8129 C CA . MET B 1 329 ? 15.219 -8.383 -25.672 1 88.94 329 MET B CA 1
ATOM 8130 C C . MET B 1 329 ? 15.203 -9.656 -24.828 1 88.94 329 MET B C 1
ATOM 8132 O O . MET B 1 329 ? 16.109 -10.492 -24.953 1 88.94 329 MET B O 1
ATOM 8136 N N . LEU B 1 330 ? 14.234 -9.82 -24.031 1 88.75 330 LEU B N 1
ATOM 8137 C CA . LEU B 1 330 ? 14.109 -11.031 -23.234 1 88.75 330 LEU B CA 1
ATOM 8138 C C . LEU B 1 330 ? 13.812 -12.242 -24.125 1 88.75 330 LEU B C 1
ATOM 8140 O O . LEU B 1 330 ? 14.297 -13.344 -23.859 1 88.75 330 LEU B O 1
ATOM 8144 N N . VAL B 1 331 ? 13.062 -12.016 -25.156 1 89.62 331 VAL B N 1
ATOM 8145 C CA . VAL B 1 331 ? 12.766 -13.086 -26.094 1 89.62 331 VAL B CA 1
ATOM 8146 C C . VAL B 1 331 ? 14.039 -13.516 -26.812 1 89.62 331 VAL B C 1
ATOM 8148 O O . VAL B 1 331 ? 14.273 -14.711 -27.031 1 89.62 331 VAL B O 1
ATOM 8151 N N . VAL B 1 332 ? 14.82 -12.578 -27.109 1 87.88 332 VAL B N 1
ATOM 8152 C CA . VAL B 1 332 ? 16.109 -12.883 -27.734 1 87.88 332 VAL B CA 1
ATOM 8153 C C . VAL B 1 332 ? 16.969 -13.703 -26.781 1 87.88 332 VAL B C 1
ATOM 8155 O O . VAL B 1 332 ? 17.531 -14.719 -27.172 1 87.88 332 VAL B O 1
ATOM 8158 N N . ALA B 1 333 ? 17.031 -13.203 -25.547 1 85.62 333 ALA B N 1
ATOM 8159 C CA . ALA B 1 333 ? 17.797 -13.938 -24.547 1 85.62 333 ALA B CA 1
ATOM 8160 C C . ALA B 1 333 ? 17.25 -15.352 -24.359 1 85.62 333 ALA B C 1
ATOM 8162 O O . ALA B 1 333 ? 18.016 -16.297 -24.219 1 85.62 333 ALA B O 1
ATOM 8163 N N . PHE B 1 334 ? 16 -15.477 -24.406 1 86.25 334 PHE B N 1
ATOM 8164 C CA . PHE B 1 334 ? 15.344 -16.766 -24.266 1 86.25 334 PHE B CA 1
ATOM 8165 C C . PHE B 1 334 ? 15.719 -17.688 -25.438 1 86.25 334 PHE B C 1
ATOM 8167 O O . PHE B 1 334 ? 16 -18.875 -25.219 1 86.25 334 PHE B O 1
ATOM 8174 N N . THR B 1 335 ? 15.734 -17.172 -26.562 1 84.69 335 THR B N 1
ATOM 8175 C CA . THR B 1 335 ? 16.062 -17.938 -27.75 1 84.69 335 THR B CA 1
ATOM 8176 C C . THR B 1 335 ? 17.516 -18.422 -27.688 1 84.69 335 THR B C 1
ATOM 8178 O O . THR B 1 335 ? 17.797 -19.578 -28 1 84.69 335 THR B O 1
ATOM 8181 N N . VAL B 1 336 ? 18.344 -17.562 -27.266 1 82.25 336 VAL B N 1
ATOM 8182 C CA . VAL B 1 336 ? 19.75 -17.938 -27.141 1 82.25 336 VAL B CA 1
ATOM 8183 C C . VAL B 1 336 ? 19.906 -19.047 -26.109 1 82.25 336 VAL B C 1
ATOM 8185 O O . VAL B 1 336 ? 20.688 -19.984 -26.297 1 82.25 336 VAL B O 1
ATOM 8188 N N . MET B 1 337 ? 19.188 -18.906 -25.062 1 81.69 337 MET B N 1
ATOM 8189 C CA . MET B 1 337 ? 19.234 -19.922 -24 1 81.69 337 MET B CA 1
ATOM 8190 C C . MET B 1 337 ? 18.75 -21.266 -24.516 1 81.69 337 MET B C 1
ATOM 8192 O O . MET B 1 337 ? 19.344 -22.312 -24.234 1 81.69 337 MET B O 1
ATOM 8196 N N . ILE B 1 338 ? 17.672 -21.281 -25.281 1 80.5 338 ILE B N 1
ATOM 8197 C CA . ILE B 1 338 ? 17.094 -22.516 -25.812 1 80.5 338 ILE B CA 1
ATOM 8198 C C . ILE B 1 338 ? 18.094 -23.172 -26.766 1 80.5 338 ILE B C 1
ATOM 8200 O O . ILE B 1 338 ? 18.281 -24.391 -26.75 1 80.5 338 ILE B O 1
ATOM 8204 N N . ILE B 1 339 ? 18.688 -22.375 -27.531 1 79.25 339 ILE B N 1
ATOM 8205 C CA . ILE B 1 339 ? 19.703 -22.875 -28.453 1 79.25 339 ILE B CA 1
ATOM 8206 C C . ILE B 1 339 ? 20.859 -23.5 -27.672 1 79.25 339 ILE B C 1
ATOM 8208 O O . ILE B 1 339 ? 21.328 -24.594 -28 1 79.25 339 ILE B O 1
ATOM 8212 N N . SER B 1 340 ? 21.25 -22.797 -26.641 1 77.5 340 SER B N 1
ATOM 8213 C CA . SER B 1 340 ? 22.344 -23.281 -25.812 1 77.5 340 SER B CA 1
ATOM 8214 C C . SER B 1 340 ? 21.969 -24.594 -25.141 1 77.5 340 SER B C 1
ATOM 8216 O O . SER B 1 340 ? 22.797 -25.5 -25.062 1 77.5 340 SER B O 1
ATOM 8218 N N . LEU B 1 341 ? 20.75 -24.734 -24.688 1 76.81 341 LEU B N 1
ATOM 8219 C CA . LEU B 1 341 ? 20.297 -25.969 -24.016 1 76.81 341 LEU B CA 1
ATOM 8220 C C . LEU B 1 341 ? 20.25 -27.125 -25 1 76.81 341 LEU B C 1
ATOM 8222 O O . LEU B 1 341 ? 20.516 -28.266 -24.641 1 76.81 341 LEU B O 1
ATOM 8226 N N . ASN B 1 342 ? 19.906 -26.844 -26.188 1 76.38 342 ASN B N 1
ATOM 8227 C CA . ASN B 1 342 ? 19.875 -27.875 -27.219 1 76.38 342 ASN B CA 1
ATOM 8228 C C . ASN B 1 342 ? 21.281 -28.375 -27.547 1 76.38 342 ASN B C 1
ATOM 8230 O O . ASN B 1 342 ? 21.5 -29.578 -27.703 1 76.38 342 ASN B O 1
ATOM 8234 N N . VAL B 1 343 ? 22.141 -27.453 -27.594 1 74.06 343 VAL B N 1
ATOM 8235 C CA . VAL B 1 343 ? 23.516 -27.797 -27.938 1 74.06 343 VAL B CA 1
ATOM 8236 C C . VAL B 1 343 ? 24.156 -28.578 -26.797 1 74.06 343 VAL B C 1
ATOM 8238 O O . VAL B 1 343 ? 25.016 -29.453 -27.031 1 74.06 343 VAL B O 1
ATOM 8241 N N . GLN B 1 344 ? 23.719 -28.266 -25.562 1 71.25 344 GLN B N 1
ATOM 8242 C CA . GLN B 1 344 ? 24.266 -28.953 -24.391 1 71.25 344 GLN B CA 1
ATOM 8243 C C . GLN B 1 344 ? 23.594 -30.312 -24.188 1 71.25 344 GLN B C 1
ATOM 8245 O O . GLN B 1 344 ? 24.047 -31.109 -23.359 1 71.25 344 GLN B O 1
ATOM 8250 N N . GLY B 1 345 ? 22.594 -30.609 -24.938 1 64.62 345 GLY B N 1
ATOM 8251 C CA . GLY B 1 345 ? 21.938 -31.906 -24.891 1 64.62 345 GLY B CA 1
ATOM 8252 C C . GLY B 1 345 ? 20.875 -32 -23.812 1 64.62 345 GLY B C 1
ATOM 8253 O O . GLY B 1 345 ? 20.438 -33.094 -23.469 1 64.62 345 GLY B O 1
ATOM 8254 N N . TYR B 1 346 ? 20.531 -30.891 -23.203 1 65.06 346 TYR B N 1
ATOM 8255 C CA . TYR B 1 346 ? 19.516 -30.906 -22.156 1 65.06 346 TYR B CA 1
ATOM 8256 C C . TYR B 1 346 ? 18.141 -31.219 -22.734 1 65.06 346 TYR B C 1
ATOM 8258 O O . TYR B 1 346 ? 17.297 -31.812 -22.062 1 65.06 346 TYR B O 1
ATOM 8266 N N . ILE B 1 347 ? 17.938 -30.844 -23.969 1 63.75 347 ILE B N 1
ATOM 8267 C CA . ILE B 1 347 ? 16.656 -31.062 -24.625 1 63.75 347 ILE B CA 1
ATOM 8268 C C . ILE B 1 347 ? 16.719 -32.344 -25.469 1 63.75 347 ILE B C 1
ATOM 8270 O O . ILE B 1 347 ? 17.406 -32.375 -26.5 1 63.75 347 ILE B O 1
ATOM 8274 N N . ARG B 1 348 ? 16.469 -33.594 -24.859 1 59.62 348 ARG B N 1
ATOM 8275 C CA . ARG B 1 348 ? 16.422 -34.844 -25.609 1 59.62 348 ARG B CA 1
ATOM 8276 C C . ARG B 1 348 ? 14.992 -35.375 -25.688 1 59.62 348 ARG B C 1
ATOM 8278 O O . ARG B 1 348 ? 14.297 -35.469 -24.672 1 59.62 348 ARG B O 1
ATOM 8285 N N . PRO B 1 349 ? 14.445 -35.281 -26.906 1 55.53 349 PRO B N 1
ATOM 8286 C CA . PRO B 1 349 ? 13.109 -35.875 -27 1 55.53 349 PRO B CA 1
ATOM 8287 C C . PRO B 1 349 ? 13.023 -37.25 -26.344 1 55.53 349 PRO B C 1
ATOM 8289 O O . PRO B 1 349 ? 13.977 -38.031 -26.422 1 55.53 349 PRO B O 1
ATOM 8292 N N . ARG B 1 350 ? 12.336 -37.5 -25.125 1 53.28 350 ARG B N 1
ATOM 8293 C CA . ARG B 1 350 ? 12.188 -38.781 -24.438 1 53.28 350 ARG B CA 1
ATOM 8294 C C . ARG B 1 350 ? 11.875 -39.906 -25.422 1 53.28 350 ARG B C 1
ATOM 8296 O O . ARG B 1 350 ? 12.32 -41.031 -25.25 1 53.28 350 ARG B O 1
ATOM 8303 N N . SER B 1 351 ? 10.812 -39.688 -26.281 1 49.25 351 SER B N 1
ATOM 8304 C CA . SER B 1 351 ? 10.453 -40.625 -27.328 1 49.25 351 SER B CA 1
ATOM 8305 C C . SER B 1 351 ? 10.453 -39.969 -28.703 1 49.25 351 SER B C 1
ATOM 8307 O O . SER B 1 351 ? 10.32 -38.719 -28.797 1 49.25 351 SER B O 1
ATOM 8309 N N . ASP B 1 352 ? 11.031 -40.625 -29.812 1 47.88 352 ASP B N 1
ATOM 8310 C CA . ASP B 1 352 ? 11.07 -40.219 -31.203 1 47.88 352 ASP B CA 1
ATOM 8311 C C . ASP B 1 352 ? 9.812 -39.438 -31.562 1 47.88 352 ASP B C 1
ATOM 8313 O O . ASP B 1 352 ? 9.852 -38.531 -32.406 1 47.88 352 ASP B O 1
ATOM 8317 N N . ASP B 1 353 ? 8.672 -39.719 -30.984 1 47.34 353 ASP B N 1
ATOM 8318 C CA . ASP B 1 353 ? 7.383 -39.188 -31.406 1 47.34 353 ASP B CA 1
ATOM 8319 C C . ASP B 1 353 ? 6.992 -37.969 -30.578 1 47.34 353 ASP B C 1
ATOM 8321 O O . ASP B 1 353 ? 5.957 -37.344 -30.828 1 47.34 353 ASP B O 1
ATOM 8325 N N . ASP B 1 354 ? 7.762 -37.656 -29.594 1 52.53 354 ASP B N 1
ATOM 8326 C CA . ASP B 1 354 ? 7.207 -36.656 -28.672 1 52.53 354 ASP B CA 1
ATOM 8327 C C . ASP B 1 354 ? 7.668 -35.25 -29.031 1 52.53 354 ASP B C 1
ATOM 8329 O O . ASP B 1 354 ? 8.867 -35 -29.141 1 52.53 354 ASP B O 1
ATOM 8333 N N . TYR B 1 355 ? 6.891 -34.5 -29.734 1 53.78 355 TYR B N 1
ATOM 8334 C CA . TYR B 1 355 ? 7.082 -33.094 -30.141 1 53.78 355 TYR B CA 1
ATOM 8335 C C . TYR B 1 355 ? 7.434 -32.219 -28.953 1 53.78 355 TYR B C 1
ATOM 8337 O O . TYR B 1 355 ? 6.672 -32.125 -28 1 53.78 355 TYR B O 1
ATOM 8345 N N . HIS B 1 356 ? 8.758 -32.031 -28.734 1 61.41 356 HIS B N 1
ATOM 8346 C CA . HIS B 1 356 ? 9.148 -31.016 -27.75 1 61.41 356 HIS B CA 1
ATOM 8347 C C . HIS B 1 356 ? 9.219 -29.625 -28.391 1 61.41 356 HIS B C 1
ATOM 8349 O O . HIS B 1 356 ? 9.992 -29.422 -29.328 1 61.41 356 HIS B O 1
ATOM 8355 N N . PRO B 1 357 ? 8.43 -28.641 -28.031 1 63.62 357 PRO B N 1
ATOM 8356 C CA . PRO B 1 357 ? 8.359 -27.344 -28.703 1 63.62 357 PRO B CA 1
ATOM 8357 C C . PRO B 1 357 ? 9.711 -26.641 -28.766 1 63.62 357 PRO B C 1
ATOM 8359 O O . PRO B 1 357 ? 9.945 -25.828 -29.672 1 63.62 357 PRO B O 1
ATOM 8362 N N . PHE B 1 358 ? 10.688 -27.094 -27.969 1 66.12 358 PHE B N 1
ATOM 8363 C CA . PHE B 1 358 ? 11.938 -26.344 -27.938 1 66.12 358 PHE B CA 1
ATOM 8364 C C . PHE B 1 358 ? 13.086 -27.188 -28.469 1 66.12 358 PHE B C 1
ATOM 8366 O O . PHE B 1 358 ? 14.25 -26.812 -28.359 1 66.12 358 PHE B O 1
ATOM 8373 N N . TYR B 1 359 ? 12.711 -28.375 -29.031 1 68.06 359 TYR B N 1
ATOM 8374 C CA . TYR B 1 359 ? 13.734 -29.266 -29.578 1 68.06 359 TYR B CA 1
ATOM 8375 C C . TYR B 1 359 ? 14.062 -28.891 -31.016 1 68.06 359 TYR B C 1
ATOM 8377 O O . TYR B 1 359 ? 13.188 -28.891 -31.891 1 68.06 359 TYR B O 1
ATOM 8385 N N . TRP B 1 360 ? 15.266 -28.391 -31.172 1 70.38 360 TRP B N 1
ATOM 8386 C CA . TRP B 1 360 ? 15.758 -28.094 -32.531 1 70.38 360 TRP B CA 1
ATOM 8387 C C . TRP B 1 360 ? 16.734 -29.172 -33 1 70.38 360 TRP B C 1
ATOM 8389 O O . TRP B 1 360 ? 17.906 -29.156 -32.625 1 70.38 360 TRP B O 1
ATOM 8399 N N . PRO B 1 361 ? 16.188 -30.141 -33.75 1 66.25 361 PRO B N 1
ATOM 8400 C CA . PRO B 1 361 ? 17 -31.312 -34.125 1 66.25 361 PRO B CA 1
ATOM 8401 C C . PRO B 1 361 ? 18.344 -30.922 -34.75 1 66.25 361 PRO B C 1
ATOM 8403 O O . PRO B 1 361 ? 19.359 -31.562 -34.469 1 66.25 361 PRO B O 1
ATOM 8406 N N . ARG B 1 362 ? 18.453 -29.938 -35.625 1 69.19 362 ARG B N 1
ATOM 8407 C CA . ARG B 1 362 ? 19.688 -29.562 -36.281 1 69.19 362 ARG B CA 1
ATOM 8408 C C . ARG B 1 362 ? 20.766 -29.141 -35.281 1 69.19 362 ARG B C 1
ATOM 8410 O O . ARG B 1 362 ? 21.938 -29.484 -35.438 1 69.19 362 ARG B O 1
ATOM 8417 N N . VAL B 1 363 ? 20.328 -28.438 -34.219 1 72.56 363 VAL B N 1
ATOM 8418 C CA . VAL B 1 363 ? 21.266 -27.906 -33.25 1 72.56 363 VAL B CA 1
ATOM 8419 C C . VAL B 1 363 ? 21.609 -29 -32.219 1 72.56 363 VAL B C 1
ATOM 8421 O O . VAL B 1 363 ? 22.75 -29.094 -31.781 1 72.56 363 VAL B O 1
ATOM 8424 N N . ALA B 1 364 ? 20.656 -29.828 -31.938 1 69.94 364 ALA B N 1
ATOM 8425 C CA . ALA B 1 364 ? 20.844 -30.891 -30.953 1 69.94 364 ALA B CA 1
ATOM 8426 C C . ALA B 1 364 ? 21.797 -31.953 -31.484 1 69.94 364 ALA B C 1
ATOM 8428 O O . ALA B 1 364 ? 22.5 -32.625 -30.703 1 69.94 364 ALA B O 1
ATOM 8429 N N . SER B 1 365 ? 21.781 -32.188 -32.812 1 67.69 365 SER B N 1
ATOM 8430 C CA . SER B 1 365 ? 22.641 -33.188 -33.406 1 67.69 365 SER B CA 1
ATOM 8431 C C . SER B 1 365 ? 24.109 -32.844 -33.25 1 67.69 365 SER B C 1
ATOM 8433 O O . SER B 1 365 ? 24.969 -33.719 -33.281 1 67.69 365 SER B O 1
ATOM 8435 N N . MET B 1 366 ? 24.391 -31.625 -32.938 1 68.5 366 MET B N 1
ATOM 8436 C CA . MET B 1 366 ? 25.781 -31.203 -32.75 1 68.5 366 MET B CA 1
ATOM 8437 C C . MET B 1 366 ? 26.328 -31.672 -31.406 1 68.5 366 MET B C 1
ATOM 8439 O O . MET B 1 366 ? 27.531 -31.688 -31.188 1 68.5 366 MET B O 1
ATOM 8443 N N . ALA B 1 367 ? 25.453 -32.094 -30.5 1 62.41 367 ALA B N 1
ATOM 8444 C CA . ALA B 1 367 ? 25.844 -32.594 -29.172 1 62.41 367 ALA B CA 1
ATOM 8445 C C . ALA B 1 367 ? 26.078 -34.094 -29.188 1 62.41 367 ALA B C 1
ATOM 8447 O O . ALA B 1 367 ? 26.531 -34.656 -28.188 1 62.41 367 ALA B O 1
ATOM 8448 N N . GLY B 1 368 ? 25.812 -34.75 -30.297 1 61.12 368 GLY B N 1
ATOM 8449 C CA . GLY B 1 368 ? 25.938 -36.188 -30.422 1 61.12 368 GLY B CA 1
ATOM 8450 C C . GLY B 1 368 ? 27.375 -36.688 -30.344 1 61.12 368 GLY B C 1
ATOM 8451 O O . GLY B 1 368 ? 28.297 -35.875 -30.391 1 61.12 368 GLY B O 1
ATOM 8452 N N . THR B 1 369 ? 27.5 -37.969 -30.078 1 63.81 369 THR B N 1
ATOM 8453 C CA . THR B 1 369 ? 28.812 -38.625 -29.953 1 63.81 369 THR B CA 1
ATOM 8454 C C . THR B 1 369 ? 29.656 -38.375 -31.203 1 63.81 369 THR B C 1
ATOM 8456 O O . THR B 1 369 ? 29.219 -38.688 -32.312 1 63.81 369 THR B O 1
ATOM 8459 N N . GLY B 1 370 ? 30.844 -37.625 -31 1 63.94 370 GLY B N 1
ATOM 8460 C CA . GLY B 1 370 ? 31.797 -37.438 -32.094 1 63.94 370 GLY B CA 1
ATOM 8461 C C . GLY B 1 370 ? 31.672 -36.062 -32.75 1 63.94 370 GLY B C 1
ATOM 8462 O O . GLY B 1 370 ? 32.5 -35.688 -33.562 1 63.94 370 GLY B O 1
ATOM 8463 N N . GLU B 1 371 ? 30.703 -35.375 -32.344 1 68 371 GLU B N 1
ATOM 8464 C CA . GLU B 1 371 ? 30.469 -34.094 -33 1 68 371 GLU B CA 1
ATOM 8465 C C . GLU B 1 371 ? 31.156 -32.969 -32.281 1 68 371 GLU B C 1
ATOM 8467 O O . GLU B 1 371 ? 31.859 -33.188 -31.281 1 68 371 GLU B O 1
ATOM 8472 N N . LEU B 1 372 ? 31.094 -31.75 -32.812 1 65 372 LEU B N 1
ATOM 8473 C CA . LEU B 1 372 ? 31.844 -30.562 -32.375 1 65 372 LEU B CA 1
ATOM 8474 C C . LEU B 1 372 ? 31.594 -30.281 -30.891 1 65 372 LEU B C 1
ATOM 8476 O O . LEU B 1 372 ? 32.5 -29.859 -30.172 1 65 372 LEU B O 1
ATOM 8480 N N . PHE B 1 373 ? 30.375 -30.609 -30.438 1 63.09 373 PHE B N 1
ATOM 8481 C CA . PHE B 1 373 ? 30.016 -30.344 -29.047 1 63.09 373 PHE B CA 1
ATOM 8482 C C . PHE B 1 373 ? 29.625 -31.641 -28.328 1 63.09 373 PHE B C 1
ATOM 8484 O O . PHE B 1 373 ? 28.562 -31.719 -27.734 1 63.09 373 PHE B O 1
ATOM 8491 N N . ASP B 1 374 ? 30.391 -32.594 -28.5 1 61.09 374 ASP B N 1
ATOM 8492 C CA . ASP B 1 374 ? 30.141 -33.906 -27.906 1 61.09 374 ASP B CA 1
ATOM 8493 C C . ASP B 1 374 ? 29.922 -33.812 -26.406 1 61.09 374 ASP B C 1
ATOM 8495 O O . ASP B 1 374 ? 30.844 -33.438 -25.672 1 61.09 374 ASP B O 1
ATOM 8499 N N . ALA B 1 375 ? 28.641 -34.125 -25.828 1 59.72 375 ALA B N 1
ATOM 8500 C CA . ALA B 1 375 ? 28.234 -34 -24.438 1 59.72 375 ALA B CA 1
ATOM 8501 C C . ALA B 1 375 ? 29 -34.969 -23.547 1 59.72 375 ALA B C 1
ATOM 8503 O O . ALA B 1 375 ? 29.141 -34.75 -22.344 1 59.72 375 ALA B O 1
ATOM 8504 N N . MET B 1 376 ? 29.562 -36.094 -24.156 1 55.44 376 MET B N 1
ATOM 8505 C CA . MET B 1 376 ? 30.234 -37.156 -23.391 1 55.44 376 MET B CA 1
ATOM 8506 C C . MET B 1 376 ? 31.75 -36.875 -23.344 1 55.44 376 MET B C 1
ATOM 8508 O O . MET B 1 376 ? 32.469 -37.5 -22.547 1 55.44 376 MET B O 1
ATOM 8512 N N . SER B 1 377 ? 32.156 -35.969 -24.219 1 60.94 377 SER B N 1
ATOM 8513 C CA . SER B 1 377 ? 33.594 -35.688 -24.234 1 60.94 377 SER B CA 1
ATOM 8514 C C . SER B 1 377 ? 34 -34.75 -23.078 1 60.94 377 SER B C 1
ATOM 8516 O O . SER B 1 377 ? 33.188 -33.938 -22.625 1 60.94 377 SER B O 1
ATOM 8518 N N . SER B 1 378 ? 35.156 -35 -22.469 1 59.47 378 SER B N 1
ATOM 8519 C CA . SER B 1 378 ? 35.656 -34.312 -21.281 1 59.47 378 SER B CA 1
ATOM 8520 C C . SER B 1 378 ? 35.906 -32.844 -21.562 1 59.47 378 SER B C 1
ATOM 8522 O O . SER B 1 378 ? 35.688 -31.984 -20.703 1 59.47 378 SER B O 1
ATOM 8524 N N . TRP B 1 379 ? 36.406 -32.5 -22.734 1 61.94 379 TRP B N 1
ATOM 8525 C CA . TRP B 1 379 ? 36.75 -31.109 -22.953 1 61.94 379 TRP B CA 1
ATOM 8526 C C . TRP B 1 379 ? 35.719 -30.438 -23.859 1 61.94 379 TRP B C 1
ATOM 8528 O O . TRP B 1 379 ? 35.438 -29.25 -23.703 1 61.94 379 TRP B O 1
ATOM 8538 N N . LYS B 1 380 ? 35.094 -31.172 -24.75 1 65 380 LYS B N 1
ATOM 8539 C CA . LYS B 1 380 ? 34.188 -30.594 -25.719 1 65 380 LYS B CA 1
ATOM 8540 C C . LYS B 1 380 ? 32.844 -30.25 -25.062 1 65 380 LYS B C 1
ATOM 8542 O O . LYS B 1 380 ? 32.125 -29.359 -25.547 1 65 380 LYS B O 1
ATOM 8547 N N . SER B 1 381 ? 32.656 -30.828 -23.906 1 63 381 SER B N 1
ATOM 8548 C CA . SER B 1 381 ? 31.391 -30.594 -23.219 1 63 381 SER B CA 1
ATOM 8549 C C . SER B 1 381 ? 31.359 -29.203 -22.578 1 63 381 SER B C 1
ATOM 8551 O O . SER B 1 381 ? 30.297 -28.656 -22.312 1 63 381 SER B O 1
ATOM 8553 N N . PHE B 1 382 ? 32.625 -28.641 -22.516 1 66.62 382 PHE B N 1
ATOM 8554 C CA . PHE B 1 382 ? 32.688 -27.344 -21.859 1 66.62 382 PHE B CA 1
ATOM 8555 C C . PHE B 1 382 ? 32.562 -26.219 -22.859 1 66.62 382 PHE B C 1
ATOM 8557 O O . PHE B 1 382 ? 32.281 -25.078 -22.484 1 66.62 382 PHE B O 1
ATOM 8564 N N . LEU B 1 383 ? 32.688 -26.547 -24.125 1 71.56 383 LEU B N 1
ATOM 8565 C CA . LEU B 1 383 ? 32.688 -25.5 -25.141 1 71.56 383 LEU B CA 1
ATOM 8566 C C . LEU B 1 383 ? 31.328 -24.812 -25.203 1 71.56 383 LEU B C 1
ATOM 8568 O O . LEU B 1 383 ? 31.266 -23.578 -25.203 1 71.56 383 LEU B O 1
ATOM 8572 N N . PRO B 1 384 ? 30.297 -25.625 -25.25 1 70.94 384 PRO B N 1
ATOM 8573 C CA . PRO B 1 384 ? 29 -24.953 -25.266 1 70.94 384 PRO B CA 1
ATOM 8574 C C . PRO B 1 384 ? 28.766 -24.078 -24.047 1 70.94 384 PRO B C 1
ATOM 8576 O O . PRO B 1 384 ? 28.125 -23.031 -24.141 1 70.94 384 PRO B O 1
ATOM 8579 N N . VAL B 1 385 ? 29.297 -24.438 -23.016 1 68.75 385 VAL B N 1
ATOM 8580 C CA . VAL B 1 385 ? 29.109 -23.688 -21.781 1 68.75 385 VAL B CA 1
ATOM 8581 C C . VAL B 1 385 ? 29.875 -22.359 -21.859 1 68.75 385 VAL B C 1
ATOM 8583 O O . VAL B 1 385 ? 29.359 -21.312 -21.453 1 68.75 385 VAL B O 1
ATOM 8586 N N . ILE B 1 386 ? 31.016 -22.422 -22.438 1 70.12 386 ILE B N 1
ATOM 8587 C CA . ILE B 1 386 ? 31.828 -21.219 -22.578 1 70.12 386 ILE B CA 1
ATOM 8588 C C . ILE B 1 386 ? 31.172 -20.266 -23.578 1 70.12 386 ILE B C 1
ATOM 8590 O O . ILE B 1 386 ? 31.094 -19.062 -23.344 1 70.12 386 ILE B O 1
ATOM 8594 N N . ILE B 1 387 ? 30.719 -20.812 -24.609 1 74.69 387 ILE B N 1
ATOM 8595 C CA . ILE B 1 387 ? 30.047 -20 -25.625 1 74.69 387 ILE B CA 1
ATOM 8596 C C . ILE B 1 387 ? 28.797 -19.359 -25.031 1 74.69 387 ILE B C 1
ATOM 8598 O O . ILE B 1 387 ? 28.516 -18.188 -25.297 1 74.69 387 ILE B O 1
ATOM 8602 N N . HIS B 1 388 ? 28.172 -20.109 -24.25 1 73.94 388 HIS B N 1
ATOM 8603 C CA . HIS B 1 388 ? 26.969 -19.594 -23.594 1 73.94 388 HIS B CA 1
ATOM 8604 C C . HIS B 1 388 ? 27.328 -18.438 -22.656 1 73.94 388 HIS B C 1
ATOM 8606 O O . HIS B 1 388 ? 26.672 -17.391 -22.688 1 73.94 388 HIS B O 1
ATOM 8612 N N . ALA B 1 389 ? 28.344 -18.609 -21.984 1 69.94 389 ALA B N 1
ATOM 8613 C CA . ALA B 1 389 ? 28.766 -17.562 -21.047 1 69.94 389 ALA B CA 1
ATOM 8614 C C . ALA B 1 389 ? 29.188 -16.297 -21.781 1 69.94 389 ALA B C 1
ATOM 8616 O O . ALA B 1 389 ? 28.828 -15.188 -21.359 1 69.94 389 ALA B O 1
ATOM 8617 N N . LEU B 1 390 ? 29.844 -16.5 -22.812 1 74.88 390 LEU B N 1
ATOM 8618 C CA . LEU B 1 390 ? 30.297 -15.359 -23.609 1 74.88 390 LEU B CA 1
ATOM 8619 C C . LEU B 1 390 ? 29.109 -14.656 -24.25 1 74.88 390 LEU B C 1
ATOM 8621 O O . LEU B 1 390 ? 29.078 -13.422 -24.344 1 74.88 390 LEU B O 1
ATOM 8625 N N . SER B 1 391 ? 28.219 -15.5 -24.719 1 79.75 391 SER B N 1
ATOM 8626 C CA . SER B 1 391 ? 27.016 -14.93 -25.312 1 79.75 391 SER B CA 1
ATOM 8627 C C . SER B 1 391 ? 26.234 -14.102 -24.312 1 79.75 391 SER B C 1
ATOM 8629 O O . SER B 1 391 ? 25.75 -13.008 -24.625 1 79.75 391 SER B O 1
ATOM 8631 N N . ILE B 1 392 ? 26.172 -14.555 -23.141 1 77.25 392 ILE B N 1
ATOM 8632 C CA . ILE B 1 392 ? 25.438 -13.859 -22.094 1 77.25 392 ILE B CA 1
ATOM 8633 C C . ILE B 1 392 ? 26.156 -12.555 -21.734 1 77.25 392 ILE B C 1
ATOM 8635 O O . ILE B 1 392 ? 25.516 -11.523 -21.547 1 77.25 392 ILE B O 1
ATOM 8639 N N . MET B 1 393 ? 27.406 -12.594 -21.688 1 76.31 393 MET B N 1
ATOM 8640 C CA . MET B 1 393 ? 28.188 -11.406 -21.375 1 76.31 393 MET B CA 1
ATOM 8641 C C . MET B 1 393 ? 27.984 -10.32 -22.438 1 76.31 393 MET B C 1
ATOM 8643 O O . MET B 1 393 ? 27.844 -9.148 -22.109 1 76.31 393 MET B O 1
ATOM 8647 N N . THR B 1 394 ? 28 -10.828 -23.625 1 82.19 394 THR B N 1
ATOM 8648 C CA . THR B 1 394 ? 27.812 -9.898 -24.734 1 82.19 394 THR B CA 1
ATOM 8649 C C . THR B 1 394 ? 26.391 -9.328 -24.719 1 82.19 394 THR B C 1
ATOM 8651 O O . THR B 1 394 ? 26.203 -8.125 -24.906 1 82.19 394 THR B O 1
ATOM 8654 N N . LEU B 1 395 ? 25.5 -10.234 -24.531 1 84.88 395 LEU B N 1
ATOM 8655 C CA . LEU B 1 395 ? 24.109 -9.789 -24.5 1 84.88 395 LEU B CA 1
ATOM 8656 C C . LEU B 1 395 ? 23.891 -8.82 -23.344 1 84.88 395 LEU B C 1
ATOM 8658 O O . LEU B 1 395 ? 23.156 -7.832 -23.484 1 84.88 395 LEU B O 1
ATOM 8662 N N . ASN B 1 396 ? 24.5 -9.031 -22.281 1 82.12 396 ASN B N 1
ATOM 8663 C CA . ASN B 1 396 ? 24.359 -8.133 -21.125 1 82.12 396 ASN B CA 1
ATOM 8664 C C . ASN B 1 396 ? 24.922 -6.75 -21.438 1 82.12 396 ASN B C 1
ATOM 8666 O O . ASN B 1 396 ? 24.344 -5.738 -21.047 1 82.12 396 ASN B O 1
ATOM 8670 N N . LYS B 1 397 ? 26.031 -6.703 -22.078 1 84.56 397 LYS B N 1
ATOM 8671 C CA . LYS B 1 397 ? 26.641 -5.434 -22.453 1 84.56 397 LYS B CA 1
ATOM 8672 C C . LYS B 1 397 ? 25.75 -4.652 -23.406 1 84.56 397 LYS B C 1
ATOM 8674 O O . LYS B 1 397 ? 25.562 -3.445 -23.25 1 84.56 397 LYS B O 1
ATOM 8679 N N . ILE B 1 398 ? 25.25 -5.359 -24.312 1 89.88 398 ILE B N 1
ATOM 8680 C CA . ILE B 1 398 ? 24.359 -4.738 -25.297 1 89.88 398 ILE B CA 1
ATOM 8681 C C . ILE B 1 398 ? 23.094 -4.23 -24.609 1 89.88 398 ILE B C 1
ATOM 8683 O O . ILE B 1 398 ? 22.656 -3.1 -24.844 1 89.88 398 ILE B O 1
ATOM 8687 N N . TYR B 1 399 ? 22.641 -5.062 -23.812 1 88.38 399 TYR B N 1
ATOM 8688 C CA . TYR B 1 399 ? 21.391 -4.691 -23.141 1 88.38 399 TYR B CA 1
ATOM 8689 C C . TYR B 1 399 ? 21.625 -3.508 -22.219 1 88.38 399 TYR B C 1
ATOM 8691 O O . TYR B 1 399 ? 20.734 -2.66 -22.062 1 88.38 399 TYR B O 1
ATOM 8699 N N . ARG B 1 400 ? 22.703 -3.447 -21.609 1 89.12 400 ARG B N 1
ATOM 8700 C CA . ARG B 1 400 ? 23.016 -2.309 -20.75 1 89.12 400 ARG B CA 1
ATOM 8701 C C . ARG B 1 400 ? 22.953 -1.001 -21.531 1 89.12 400 ARG B C 1
ATOM 8703 O O . ARG B 1 400 ? 22.406 -0.004 -21.047 1 89.12 400 ARG B O 1
ATOM 8710 N N . LYS B 1 401 ? 23.453 -1.049 -22.656 1 92.5 401 LYS B N 1
ATOM 8711 C CA . LYS B 1 401 ? 23.469 0.138 -23.5 1 92.5 401 LYS B CA 1
ATOM 8712 C C . LYS B 1 401 ? 22.047 0.509 -23.938 1 92.5 401 LYS B C 1
ATOM 8714 O O . LYS B 1 401 ? 21.672 1.683 -23.906 1 92.5 401 LYS B O 1
ATOM 8719 N N . ILE B 1 402 ? 21.359 -0.491 -24.266 1 93.56 402 ILE B N 1
ATOM 8720 C CA . ILE B 1 402 ? 20 -0.252 -24.719 1 93.56 402 ILE B CA 1
ATOM 8721 C C . ILE B 1 402 ? 19.156 0.274 -23.562 1 93.56 402 ILE B C 1
ATOM 8723 O O . ILE B 1 402 ? 18.375 1.215 -23.734 1 93.56 402 ILE B O 1
ATOM 8727 N N . ALA B 1 403 ? 19.297 -0.361 -22.422 1 93.12 403 ALA B N 1
ATOM 8728 C CA . ALA B 1 403 ? 18.547 0.051 -21.234 1 93.12 403 ALA B CA 1
ATOM 8729 C C . ALA B 1 403 ? 18.844 1.504 -20.875 1 93.12 403 ALA B C 1
ATOM 8731 O O . ALA B 1 403 ? 17.938 2.258 -20.516 1 93.12 403 ALA B O 1
ATOM 8732 N N . THR B 1 404 ? 20.062 1.919 -21.031 1 93.44 404 THR B N 1
ATOM 8733 C CA . THR B 1 404 ? 20.453 3.291 -20.734 1 93.44 404 THR B CA 1
ATOM 8734 C C . THR B 1 404 ? 19.844 4.262 -21.734 1 93.44 404 THR B C 1
ATOM 8736 O O . THR B 1 404 ? 19.328 5.309 -21.359 1 93.44 404 THR B O 1
ATOM 8739 N N . LYS B 1 405 ? 19.875 3.863 -22.969 1 93.88 405 LYS B N 1
ATOM 8740 C CA . LYS B 1 405 ? 19.312 4.715 -24 1 93.88 405 LYS B CA 1
ATOM 8741 C C . LYS B 1 405 ? 17.797 4.852 -23.844 1 93.88 405 LYS B C 1
ATOM 8743 O O . LYS B 1 405 ? 17.25 5.93 -24.047 1 93.88 405 LYS B O 1
ATOM 8748 N N . LEU B 1 406 ? 17.203 3.766 -23.531 1 93.44 406 LEU B N 1
ATOM 8749 C CA . LEU B 1 406 ? 15.766 3.797 -23.312 1 93.44 406 LEU B CA 1
ATOM 8750 C C . LEU B 1 406 ? 15.422 4.691 -22.125 1 93.44 406 LEU B C 1
ATOM 8752 O O . LEU B 1 406 ? 14.469 5.469 -22.188 1 93.44 406 LEU B O 1
ATOM 8756 N N . THR B 1 407 ? 16.188 4.648 -21.078 1 93.44 407 THR B N 1
ATOM 8757 C CA . THR B 1 407 ? 15.922 5.43 -19.875 1 93.44 407 THR B CA 1
ATOM 8758 C C . THR B 1 407 ? 16.172 6.914 -20.125 1 93.44 407 THR B C 1
ATOM 8760 O O . THR B 1 407 ? 15.453 7.77 -19.594 1 93.44 407 THR B O 1
ATOM 8763 N N . ASP B 1 408 ? 17.172 7.191 -20.953 1 92.12 408 ASP B N 1
ATOM 8764 C CA . ASP B 1 408 ? 17.406 8.57 -21.359 1 92.12 408 ASP B CA 1
ATOM 8765 C C . ASP B 1 408 ? 16.219 9.109 -22.172 1 92.12 408 ASP B C 1
ATOM 8767 O O . ASP B 1 408 ? 15.828 10.266 -22.016 1 92.12 408 ASP B O 1
ATOM 8771 N N . TRP B 1 409 ? 15.773 8.234 -22.953 1 91.12 409 TRP B N 1
ATOM 8772 C CA . TRP B 1 409 ? 14.664 8.602 -23.828 1 91.12 409 TRP B CA 1
ATOM 8773 C C . TRP B 1 409 ? 13.391 8.844 -23.016 1 91.12 409 TRP B C 1
ATOM 8775 O O . TRP B 1 409 ? 12.539 9.641 -23.422 1 91.12 409 TRP B O 1
ATOM 8785 N N . GLU B 1 410 ? 13.18 8.242 -21.922 1 91.12 410 GLU B N 1
ATOM 8786 C CA . GLU B 1 410 ? 12 8.383 -21.062 1 91.12 410 GLU B CA 1
ATOM 8787 C C . GLU B 1 410 ? 11.961 9.766 -20.422 1 91.12 410 GLU B C 1
ATOM 8789 O O . GLU B 1 410 ? 10.906 10.219 -19.969 1 91.12 410 GLU B O 1
ATOM 8794 N N . ASN B 1 411 ? 13.047 10.469 -20.25 1 89.44 411 ASN B N 1
ATOM 8795 C CA . ASN B 1 411 ? 13.133 11.852 -19.797 1 89.44 411 ASN B CA 1
ATOM 8796 C C . ASN B 1 411 ? 12.586 12.008 -18.375 1 89.44 411 ASN B C 1
ATOM 8798 O O . ASN B 1 411 ? 11.711 12.844 -18.141 1 89.44 411 ASN B O 1
ATOM 8802 N N . HIS B 1 412 ? 13.227 11.312 -17.484 1 87.62 412 HIS B N 1
ATOM 8803 C CA . HIS B 1 412 ? 12.82 11.391 -16.078 1 87.62 412 HIS B CA 1
ATOM 8804 C C . HIS B 1 412 ? 13.211 12.734 -15.477 1 87.62 412 HIS B C 1
ATOM 8806 O O . HIS B 1 412 ? 14.281 13.273 -15.773 1 87.62 412 HIS B O 1
ATOM 8812 N N . GLN B 1 413 ? 12.375 13.258 -14.617 1 83.38 413 GLN B N 1
ATOM 8813 C CA . GLN B 1 413 ? 12.617 14.547 -13.977 1 83.38 413 GLN B CA 1
ATOM 8814 C C . GLN B 1 413 ? 13.609 14.414 -12.836 1 83.38 413 GLN B C 1
ATOM 8816 O O . GLN B 1 413 ? 14.492 15.266 -12.664 1 83.38 413 GLN B O 1
ATOM 8821 N N . SER B 1 414 ? 13.453 13.383 -12.078 1 83.19 414 SER B N 1
ATOM 8822 C CA . SER B 1 414 ? 14.32 13.188 -10.922 1 83.19 414 SER B CA 1
ATOM 8823 C C . SER B 1 414 ? 15.344 12.086 -11.188 1 83.19 414 SER B C 1
ATOM 8825 O O . SER B 1 414 ? 15.094 11.172 -11.969 1 83.19 414 SER B O 1
ATOM 8827 N N . GLN B 1 415 ? 16.484 12.227 -10.531 1 83.5 415 GLN B N 1
ATOM 8828 C CA . GLN B 1 415 ? 17.516 11.211 -10.656 1 83.5 415 GLN B CA 1
ATOM 8829 C C . GLN B 1 415 ? 17.062 9.875 -10.062 1 83.5 415 GLN B C 1
ATOM 8831 O O . GLN B 1 415 ? 17.422 8.812 -10.562 1 83.5 415 GLN B O 1
ATOM 8836 N N . THR B 1 416 ? 16.328 9.945 -9.047 1 84.19 416 THR B N 1
ATOM 8837 C CA . THR B 1 416 ? 15.836 8.734 -8.398 1 84.19 416 THR B CA 1
ATOM 8838 C C . THR B 1 416 ? 14.953 7.93 -9.352 1 84.19 416 THR B C 1
ATOM 8840 O O . THR B 1 416 ? 15.102 6.711 -9.453 1 84.19 416 THR B O 1
ATOM 8843 N N . ASP B 1 417 ? 14.086 8.625 -10.055 1 86.81 417 ASP B N 1
ATOM 8844 C CA . ASP B 1 417 ? 13.219 7.934 -11.008 1 86.81 417 ASP B CA 1
ATOM 8845 C C . ASP B 1 417 ? 14.031 7.344 -12.156 1 86.81 417 ASP B C 1
ATOM 8847 O O . ASP B 1 417 ? 13.719 6.258 -12.648 1 86.81 417 ASP B O 1
ATOM 8851 N N . TYR B 1 418 ? 14.984 8.125 -12.562 1 90.19 418 TYR B N 1
ATOM 8852 C CA . TYR B 1 418 ? 15.883 7.648 -13.609 1 90.19 418 TYR B CA 1
ATOM 8853 C C . TYR B 1 418 ? 16.578 6.359 -13.188 1 90.19 418 TYR B C 1
ATOM 8855 O O . TYR B 1 418 ? 16.531 5.359 -13.914 1 90.19 418 TYR B O 1
ATOM 8863 N N . ASP B 1 419 ? 17.156 6.344 -12.055 1 90.12 419 ASP B N 1
ATOM 8864 C CA . ASP B 1 419 ? 17.875 5.18 -11.555 1 90.12 419 ASP B CA 1
ATOM 8865 C C . ASP B 1 419 ? 16.938 3.994 -11.352 1 90.12 419 ASP B C 1
ATOM 8867 O O . ASP B 1 419 ? 17.297 2.854 -11.648 1 90.12 419 ASP B O 1
ATOM 8871 N N . ASN B 1 420 ? 15.82 4.281 -10.812 1 90.81 420 ASN B N 1
ATOM 8872 C CA . ASN B 1 420 ? 14.859 3.209 -10.578 1 90.81 420 ASN B CA 1
ATOM 8873 C C . ASN B 1 420 ? 14.477 2.508 -11.883 1 90.81 420 ASN B C 1
ATOM 8875 O O . ASN B 1 420 ? 14.43 1.277 -11.938 1 90.81 420 ASN B O 1
ATOM 8879 N N . SER B 1 421 ? 14.211 3.316 -12.891 1 91.94 421 SER B N 1
ATOM 8880 C CA . SER B 1 421 ? 13.836 2.752 -14.188 1 91.94 421 SER B CA 1
ATOM 8881 C C . SER B 1 421 ? 14.977 1.945 -14.789 1 91.94 421 SER B C 1
ATOM 8883 O O . SER B 1 421 ? 14.758 0.867 -15.344 1 91.94 421 SER B O 1
ATOM 8885 N N . LEU B 1 422 ? 16.109 2.434 -14.633 1 93.12 422 LEU B N 1
ATOM 8886 C CA . LEU B 1 422 ? 17.281 1.746 -15.172 1 93.12 422 LEU B CA 1
ATOM 8887 C C . LEU B 1 422 ? 17.531 0.446 -14.414 1 93.12 422 LEU B C 1
ATOM 8889 O O . LEU B 1 422 ? 17.812 -0.59 -15.031 1 93.12 422 LEU B O 1
ATOM 8893 N N . ILE B 1 423 ? 17.453 0.46 -13.125 1 93.81 423 ILE B N 1
ATOM 8894 C CA . ILE B 1 423 ? 17.672 -0.717 -12.297 1 93.81 423 ILE B CA 1
ATOM 8895 C C . ILE B 1 423 ? 16.656 -1.801 -12.656 1 93.81 423 ILE B C 1
ATOM 8897 O O . ILE B 1 423 ? 17.016 -2.971 -12.812 1 93.81 423 ILE B O 1
ATOM 8901 N N . LEU B 1 424 ? 15.422 -1.415 -12.82 1 92.75 424 LEU B N 1
ATOM 8902 C CA . LEU B 1 424 ? 14.367 -2.375 -13.133 1 92.75 424 LEU B CA 1
ATOM 8903 C C . LEU B 1 424 ? 14.648 -3.078 -14.461 1 92.75 424 LEU B C 1
ATOM 8905 O O . LEU B 1 424 ? 14.594 -4.305 -14.539 1 92.75 424 LEU B O 1
ATOM 8909 N N . LYS B 1 425 ? 15.047 -2.318 -15.461 1 92.19 425 LYS B N 1
ATOM 8910 C CA . LYS B 1 425 ? 15.289 -2.879 -16.781 1 92.19 425 LYS B CA 1
ATOM 8911 C C . LYS B 1 425 ? 16.5 -3.803 -16.781 1 92.19 425 LYS B C 1
ATOM 8913 O O . LYS B 1 425 ? 16.438 -4.93 -17.281 1 92.19 425 LYS B O 1
ATOM 8918 N N . ARG B 1 426 ? 17.469 -3.332 -16.188 1 90.19 426 ARG B N 1
ATOM 8919 C CA . ARG B 1 426 ? 18.703 -4.117 -16.172 1 90.19 426 ARG B CA 1
ATOM 8920 C C . ARG B 1 426 ? 18.531 -5.379 -15.328 1 90.19 426 ARG B C 1
ATOM 8922 O O . ARG B 1 426 ? 19.031 -6.445 -15.688 1 90.19 426 ARG B O 1
ATOM 8929 N N . PHE B 1 427 ? 17.875 -5.312 -14.266 1 92.31 427 PHE B N 1
ATOM 8930 C CA . PHE B 1 427 ? 17.672 -6.461 -13.391 1 92.31 427 PHE B CA 1
ATOM 8931 C C . PHE B 1 427 ? 16.828 -7.527 -14.094 1 92.31 427 PHE B C 1
ATOM 8933 O O . PHE B 1 427 ? 17.141 -8.719 -14.008 1 92.31 427 PHE B O 1
ATOM 8940 N N . LEU B 1 428 ? 15.781 -7.117 -14.695 1 89.5 428 LEU B N 1
ATOM 8941 C CA . LEU B 1 428 ? 14.898 -8.062 -15.367 1 89.5 428 LEU B CA 1
ATOM 8942 C C . LEU B 1 428 ? 15.664 -8.883 -16.406 1 89.5 428 LEU B C 1
ATOM 8944 O O . LEU B 1 428 ? 15.492 -10.094 -16.5 1 89.5 428 LEU B O 1
ATOM 8948 N N . PHE B 1 429 ? 16.5 -8.211 -17.078 1 87.69 429 PHE B N 1
ATOM 8949 C CA . PHE B 1 429 ? 17.266 -8.891 -18.125 1 87.69 429 PHE B CA 1
ATOM 8950 C C . PHE B 1 429 ? 18.297 -9.82 -17.531 1 87.69 429 PHE B C 1
ATOM 8952 O O . PHE B 1 429 ? 18.391 -10.992 -17.906 1 87.69 429 PHE B O 1
ATOM 8959 N N . GLU B 1 430 ? 19.016 -9.328 -16.594 1 85.12 430 GLU B N 1
ATOM 8960 C CA . GLU B 1 430 ? 20.094 -10.133 -16.016 1 85.12 430 GLU B CA 1
ATOM 8961 C C . GLU B 1 430 ? 19.531 -11.281 -15.188 1 85.12 430 GLU B C 1
ATOM 8963 O O . GLU B 1 430 ? 20.094 -12.383 -15.188 1 85.12 430 GLU B O 1
ATOM 8968 N N . ALA B 1 431 ? 18.516 -11.023 -14.484 1 89 431 ALA B N 1
ATOM 8969 C CA . ALA B 1 431 ? 17.859 -12.086 -13.727 1 89 431 ALA B CA 1
ATOM 8970 C C . ALA B 1 431 ? 17.297 -13.164 -14.656 1 89 431 ALA B C 1
ATOM 8972 O O . ALA B 1 431 ? 17.391 -14.359 -14.359 1 89 431 ALA B O 1
ATOM 8973 N N . PHE B 1 432 ? 16.703 -12.734 -15.703 1 88.06 432 PHE B N 1
ATOM 8974 C CA . PHE B 1 432 ? 16.172 -13.664 -16.688 1 88.06 432 PHE B CA 1
ATOM 8975 C C . PHE B 1 432 ? 17.25 -14.609 -17.188 1 88.06 432 PHE B C 1
ATOM 8977 O O . PHE B 1 432 ? 17.031 -15.812 -17.297 1 88.06 432 PHE B O 1
ATOM 8984 N N . ASP B 1 433 ? 18.359 -14.031 -17.406 1 82.19 433 ASP B N 1
ATOM 8985 C CA . ASP B 1 433 ? 19.484 -14.82 -17.906 1 82.19 433 ASP B CA 1
ATOM 8986 C C . ASP B 1 433 ? 19.953 -15.828 -16.859 1 82.19 433 ASP B C 1
ATOM 8988 O O . ASP B 1 433 ? 20.344 -16.953 -17.203 1 82.19 433 ASP B O 1
ATOM 8992 N N . CYS B 1 434 ? 19.891 -15.445 -15.688 1 83.81 434 CYS B N 1
ATOM 8993 C CA . CYS B 1 434 ? 20.406 -16.297 -14.617 1 83.81 434 CYS B CA 1
ATOM 8994 C C . CYS B 1 434 ? 19.406 -17.406 -14.273 1 83.81 434 CYS B C 1
ATOM 8996 O O . CYS B 1 434 ? 19.812 -18.516 -13.961 1 83.81 434 CYS B O 1
ATOM 8998 N N . TYR B 1 435 ? 18.094 -17.203 -14.398 1 89.94 435 TYR B N 1
ATOM 8999 C CA . TYR B 1 435 ? 17.109 -18.109 -13.836 1 89.94 435 TYR B CA 1
ATOM 9000 C C . TYR B 1 435 ? 16.453 -18.953 -14.93 1 89.94 435 TYR B C 1
ATOM 9002 O O . TYR B 1 435 ? 15.828 -19.969 -14.641 1 89.94 435 TYR B O 1
ATOM 9010 N N . ILE B 1 436 ? 16.484 -18.562 -16.188 1 85.56 436 ILE B N 1
ATOM 9011 C CA . ILE B 1 436 ? 15.633 -19.141 -17.219 1 85.56 436 ILE B CA 1
ATOM 9012 C C . ILE B 1 436 ? 15.922 -20.625 -17.375 1 85.56 436 ILE B C 1
ATOM 9014 O O . ILE B 1 436 ? 15 -21.438 -17.547 1 85.56 436 ILE B O 1
ATOM 9018 N N . ALA B 1 437 ? 17.125 -21.047 -17.328 1 81.75 437 ALA B N 1
ATOM 9019 C CA . ALA B 1 437 ? 17.469 -22.453 -17.438 1 81.75 437 ALA B CA 1
ATOM 9020 C C . ALA B 1 437 ? 16.875 -23.234 -16.266 1 81.75 437 ALA B C 1
ATOM 9022 O O . ALA B 1 437 ? 16.391 -24.359 -16.438 1 81.75 437 ALA B O 1
ATOM 9023 N N . LEU B 1 438 ? 16.953 -22.672 -15.156 1 88.5 438 LEU B N 1
ATOM 9024 C CA . LEU B 1 438 ? 16.406 -23.312 -13.961 1 88.5 438 LEU B CA 1
ATOM 9025 C C . LEU B 1 438 ? 14.883 -23.422 -14.047 1 88.5 438 LEU B C 1
ATOM 9027 O O . LEU B 1 438 ? 14.312 -24.453 -13.68 1 88.5 438 LEU B O 1
ATOM 9031 N N . PHE B 1 439 ? 14.266 -22.406 -14.586 1 89.31 439 PHE B N 1
ATOM 9032 C CA . PHE B 1 439 ? 12.82 -22.438 -14.75 1 89.31 439 PHE B CA 1
ATOM 9033 C C . PHE B 1 439 ? 12.414 -23.484 -15.773 1 89.31 439 PHE B C 1
ATOM 9035 O O . PHE B 1 439 ? 11.398 -24.172 -15.602 1 89.31 439 PHE B O 1
ATOM 9042 N N . TYR B 1 440 ? 13.195 -23.641 -16.766 1 82.94 440 TYR B N 1
ATOM 9043 C CA . TYR B 1 440 ? 12.938 -24.672 -17.766 1 82.94 440 TYR B CA 1
ATOM 9044 C C . TYR B 1 440 ? 13.016 -26.062 -17.156 1 82.94 440 TYR B C 1
ATOM 9046 O O . TYR B 1 440 ? 12.117 -26.891 -17.359 1 82.94 440 TYR B O 1
ATOM 9054 N N . LEU B 1 441 ? 14 -26.266 -16.438 1 82.75 441 LEU B N 1
ATOM 9055 C CA . LEU B 1 441 ? 14.203 -27.578 -15.836 1 82.75 441 LEU B CA 1
ATOM 9056 C C . LEU B 1 441 ? 13.141 -27.859 -14.781 1 82.75 441 LEU B C 1
ATOM 9058 O O . LEU B 1 441 ? 12.672 -28.984 -14.648 1 82.75 441 LEU B O 1
ATOM 9062 N N . ALA B 1 442 ? 12.742 -26.828 -14.125 1 87.88 442 ALA B N 1
ATOM 9063 C CA . ALA B 1 442 ? 11.805 -27 -13.016 1 87.88 442 ALA B CA 1
ATOM 9064 C C . ALA B 1 442 ? 10.383 -27.203 -13.523 1 87.88 442 ALA B C 1
ATOM 9066 O O . ALA B 1 442 ? 9.664 -28.078 -13.031 1 87.88 442 ALA B O 1
ATOM 9067 N N . PHE B 1 443 ? 9.953 -26.484 -14.562 1 83.38 443 PHE B N 1
ATOM 9068 C CA . PHE B 1 443 ? 8.523 -26.438 -14.828 1 83.38 443 PHE B CA 1
ATOM 9069 C C . PHE B 1 443 ? 8.219 -26.984 -16.219 1 83.38 443 PHE B C 1
ATOM 9071 O O . PHE B 1 443 ? 7.062 -27.281 -16.531 1 83.38 443 PHE B O 1
ATOM 9078 N N . TYR B 1 444 ? 9.156 -27.094 -17.031 1 78.5 444 TYR B N 1
ATOM 9079 C CA . TYR B 1 444 ? 8.906 -27.703 -18.344 1 78.5 444 TYR B CA 1
ATOM 9080 C C . TYR B 1 444 ? 9.438 -29.125 -18.375 1 78.5 444 TYR B C 1
ATOM 9082 O O . TYR B 1 444 ? 8.688 -30.062 -18.672 1 78.5 444 TYR B O 1
ATOM 9090 N N . ALA B 1 445 ? 10.688 -29.312 -18.047 1 76.38 445 ALA B N 1
ATOM 9091 C CA . ALA B 1 445 ? 11.281 -30.641 -18.047 1 76.38 445 ALA B CA 1
ATOM 9092 C C . ALA B 1 445 ? 10.867 -31.422 -16.812 1 76.38 445 ALA B C 1
ATOM 9094 O O . ALA B 1 445 ? 10.867 -32.656 -16.812 1 76.38 445 ALA B O 1
ATOM 9095 N N . CYS B 1 446 ? 10.484 -30.719 -15.727 1 81.56 446 CYS B N 1
ATOM 9096 C CA . CYS B 1 446 ? 10.078 -31.297 -14.453 1 81.56 446 CYS B CA 1
ATOM 9097 C C . CYS B 1 446 ? 11.086 -32.344 -13.977 1 81.56 446 CYS B C 1
ATOM 9099 O O . CYS B 1 446 ? 10.711 -33.438 -13.609 1 81.56 446 CYS B O 1
ATOM 9101 N N . ASP B 1 447 ? 12.406 -32 -14.188 1 81.5 447 ASP B N 1
ATOM 9102 C CA . ASP B 1 447 ? 13.508 -32.844 -13.742 1 81.5 447 ASP B CA 1
ATOM 9103 C C . ASP B 1 447 ? 14.219 -32.25 -12.531 1 81.5 447 ASP B C 1
ATOM 9105 O O . ASP B 1 447 ? 15.109 -31.422 -12.68 1 81.5 447 ASP B O 1
ATOM 9109 N N . ILE B 1 448 ? 13.891 -32.719 -11.383 1 83.19 448 ILE B N 1
ATOM 9110 C CA . ILE B 1 448 ? 14.375 -32.125 -10.141 1 83.19 448 ILE B CA 1
ATOM 9111 C C . ILE B 1 448 ? 15.859 -32.438 -9.961 1 83.19 448 ILE B C 1
ATOM 9113 O O . ILE B 1 448 ? 16.594 -31.641 -9.391 1 83.19 448 ILE B O 1
ATOM 9117 N N . GLU B 1 449 ? 16.328 -33.594 -10.438 1 81.81 449 GLU B N 1
ATOM 9118 C CA . GLU B 1 449 ? 17.734 -33.938 -10.297 1 81.81 449 GLU B CA 1
ATOM 9119 C C . GLU B 1 449 ? 18.625 -33.031 -11.141 1 81.81 449 GLU B C 1
ATOM 9121 O O . GLU B 1 449 ? 19.641 -32.531 -10.656 1 81.81 449 GLU B O 1
ATOM 9126 N N . GLN B 1 450 ? 18.156 -32.844 -12.336 1 82.94 450 GLN B N 1
ATOM 9127 C CA . GLN B 1 450 ? 18.922 -31.938 -13.195 1 82.94 450 GLN B CA 1
ATOM 9128 C C . GLN B 1 450 ? 18.844 -30.5 -12.695 1 82.94 450 GLN B C 1
ATOM 9130 O O . GLN B 1 450 ? 19.797 -29.75 -12.828 1 82.94 450 GLN B O 1
ATOM 9135 N N . LEU B 1 451 ? 17.688 -30.141 -12.203 1 86.56 451 LEU B N 1
ATOM 9136 C CA . LEU B 1 451 ? 17.516 -28.828 -11.609 1 86.56 451 LEU B CA 1
ATOM 9137 C C . LEU B 1 451 ? 18.5 -28.609 -10.461 1 86.56 451 LEU B C 1
ATOM 9139 O O . LEU B 1 451 ? 19.156 -27.578 -10.383 1 86.56 451 LEU B O 1
ATOM 9143 N N . ARG B 1 452 ? 18.609 -29.594 -9.648 1 87.38 452 ARG B N 1
ATOM 9144 C CA . ARG B 1 452 ? 19.531 -29.531 -8.516 1 87.38 452 ARG B CA 1
ATOM 9145 C C . ARG B 1 452 ? 20.969 -29.391 -8.977 1 87.38 452 ARG B C 1
ATOM 9147 O O . ARG B 1 452 ? 21.703 -28.516 -8.492 1 87.38 452 ARG B O 1
ATOM 9154 N N . SER B 1 453 ? 21.344 -30.188 -9.914 1 82.75 453 SER B N 1
ATOM 9155 C CA . SER B 1 453 ? 22.703 -30.156 -10.414 1 82.75 453 SER B CA 1
ATOM 9156 C C . SER B 1 453 ? 23.031 -28.812 -11.055 1 82.75 453 SER B C 1
ATOM 9158 O O . SER B 1 453 ? 24.125 -28.266 -10.836 1 82.75 453 SER B O 1
ATOM 9160 N N . GLU B 1 454 ? 22.078 -28.344 -11.781 1 81.94 454 GLU B N 1
ATOM 9161 C CA . GLU B 1 454 ? 22.25 -27.047 -12.414 1 81.94 454 GLU B CA 1
ATOM 9162 C C . GLU B 1 454 ? 22.328 -25.938 -11.375 1 81.94 454 GLU B C 1
ATOM 9164 O O . GLU B 1 454 ? 23.156 -25.016 -11.5 1 81.94 454 GLU B O 1
ATOM 9169 N N . LEU B 1 455 ? 21.5 -25.984 -10.406 1 86.81 455 LEU B N 1
ATOM 9170 C CA . LEU B 1 455 ? 21.469 -24.984 -9.352 1 86.81 455 LEU B CA 1
ATOM 9171 C C . LEU B 1 455 ? 22.766 -24.953 -8.562 1 86.81 455 LEU B C 1
ATOM 9173 O O . LEU B 1 455 ? 23.312 -23.891 -8.273 1 86.81 455 LEU B O 1
ATOM 9177 N N . ILE B 1 456 ? 23.281 -26.109 -8.273 1 84.12 456 ILE B N 1
ATOM 9178 C CA . ILE B 1 456 ? 24.547 -26.219 -7.562 1 84.12 456 ILE B CA 1
ATOM 9179 C C . ILE B 1 456 ? 25.672 -25.641 -8.414 1 84.12 456 ILE B C 1
ATOM 9181 O O . ILE B 1 456 ? 26.5 -24.875 -7.914 1 84.12 456 ILE B O 1
ATOM 9185 N N . ALA B 1 457 ? 25.609 -25.906 -9.648 1 76.62 457 ALA B N 1
ATOM 9186 C CA . ALA B 1 457 ? 26.641 -25.438 -10.57 1 76.62 457 ALA B CA 1
ATOM 9187 C C . ALA B 1 457 ? 26.625 -23.922 -10.695 1 76.62 457 ALA B C 1
ATOM 9189 O O . ALA B 1 457 ? 27.656 -23.266 -10.523 1 76.62 457 ALA B O 1
ATOM 9190 N N . VAL B 1 458 ? 25.5 -23.422 -10.945 1 76.94 458 VAL B N 1
ATOM 9191 C CA . VAL B 1 458 ? 25.391 -21.984 -11.188 1 76.94 458 VAL B CA 1
ATOM 9192 C C . VAL B 1 458 ? 25.672 -21.219 -9.898 1 76.94 458 VAL B C 1
ATOM 9194 O O . VAL B 1 458 ? 26.359 -20.188 -9.922 1 76.94 458 VAL B O 1
ATOM 9197 N N . PHE B 1 459 ? 25.188 -21.688 -8.852 1 76.75 459 PHE B N 1
ATOM 9198 C CA . PHE B 1 459 ? 25.375 -21.031 -7.566 1 76.75 459 PHE B CA 1
ATOM 9199 C C . PHE B 1 459 ? 26.859 -21.031 -7.176 1 76.75 459 PHE B C 1
ATOM 9201 O O . PHE B 1 459 ? 27.391 -20.016 -6.734 1 76.75 459 PHE B O 1
ATOM 9208 N N . ASN B 1 460 ? 27.547 -22.109 -7.414 1 69.69 460 ASN B N 1
ATOM 9209 C CA . ASN B 1 460 ? 28.953 -22.219 -7.066 1 69.69 460 ASN B CA 1
ATOM 9210 C C . ASN B 1 460 ? 29.828 -21.391 -8 1 69.69 460 ASN B C 1
ATOM 9212 O O . ASN B 1 460 ? 30.781 -20.734 -7.559 1 69.69 460 ASN B O 1
ATOM 9216 N N . ILE B 1 461 ? 29.422 -21.391 -9.211 1 64.19 461 ILE B N 1
ATOM 9217 C CA . ILE B 1 461 ? 30.188 -20.625 -10.188 1 64.19 461 ILE B CA 1
ATOM 9218 C C . ILE B 1 461 ? 30.047 -19.141 -9.883 1 64.19 461 ILE B C 1
ATOM 9220 O O . ILE B 1 461 ? 31.047 -18.406 -9.922 1 64.19 461 ILE B O 1
ATOM 9224 N N . ASP B 1 462 ? 28.906 -18.781 -9.578 1 67.62 462 ASP B N 1
ATOM 9225 C CA . ASP B 1 462 ? 28.672 -17.359 -9.281 1 67.62 462 ASP B CA 1
ATOM 9226 C C . ASP B 1 462 ? 29.406 -16.938 -8.016 1 67.62 462 ASP B C 1
ATOM 9228 O O . ASP B 1 462 ? 29.984 -15.844 -7.969 1 67.62 462 ASP B O 1
ATOM 9232 N N . SER B 1 463 ? 29.422 -17.812 -7.133 1 62.72 463 SER B N 1
ATOM 9233 C CA . SER B 1 463 ? 30.109 -17.5 -5.887 1 62.72 463 SER B CA 1
ATOM 9234 C C . SER B 1 463 ? 31.625 -17.438 -6.082 1 62.72 463 SER B C 1
ATOM 9236 O O . SER B 1 463 ? 32.281 -16.562 -5.539 1 62.72 463 SER B O 1
ATOM 9238 N N . PHE B 1 464 ? 32.125 -18.344 -6.926 1 62.81 464 PHE B N 1
ATOM 9239 C CA . PHE B 1 464 ? 33.562 -18.391 -7.184 1 62.81 464 PHE B CA 1
ATOM 9240 C C . PHE B 1 464 ? 34 -17.219 -8.062 1 62.81 464 PHE B C 1
ATOM 9242 O O . PHE B 1 464 ? 35.031 -16.594 -7.801 1 62.81 464 PHE B O 1
ATOM 9249 N N . ARG B 1 465 ? 33.25 -17.016 -9.078 1 62.44 465 ARG B N 1
ATOM 9250 C CA . ARG B 1 465 ? 33.562 -15.898 -9.961 1 62.44 465 ARG B CA 1
ATOM 9251 C C . ARG B 1 465 ? 33.656 -14.594 -9.18 1 62.44 465 ARG B C 1
ATOM 9253 O O . ARG B 1 465 ? 34.531 -13.766 -9.438 1 62.44 465 ARG B O 1
ATOM 9260 N N . ARG B 1 466 ? 32.875 -14.531 -8.281 1 61.72 466 ARG B N 1
ATOM 9261 C CA . ARG B 1 466 ? 32.812 -13.32 -7.473 1 61.72 466 ARG B CA 1
ATOM 9262 C C . ARG B 1 466 ? 34.125 -13.133 -6.68 1 61.72 466 ARG B C 1
ATOM 9264 O O . ARG B 1 466 ? 34.688 -12.047 -6.664 1 61.72 466 ARG B O 1
ATOM 9271 N N . VAL B 1 467 ? 34.531 -14.203 -6.078 1 58.22 467 VAL B N 1
ATOM 9272 C CA . VAL B 1 467 ? 35.781 -14.148 -5.293 1 58.22 467 VAL B CA 1
ATOM 9273 C C . VAL B 1 467 ? 36.969 -13.852 -6.211 1 58.22 467 VAL B C 1
ATOM 9275 O O . VAL B 1 467 ? 37.844 -13.047 -5.871 1 58.22 467 VAL B O 1
ATOM 9278 N N . LEU B 1 468 ? 36.781 -14.367 -7.324 1 60.75 468 LEU B N 1
ATOM 9279 C CA . LEU B 1 468 ? 37.875 -14.203 -8.266 1 60.75 468 LEU B CA 1
ATOM 9280 C C . LEU B 1 468 ? 37.906 -12.789 -8.844 1 60.75 468 LEU B C 1
ATOM 9282 O O . LEU B 1 468 ? 38.938 -12.148 -8.898 1 60.75 468 LEU B O 1
ATOM 9286 N N . THR B 1 469 ? 36.75 -12.32 -9.258 1 59.88 469 THR B N 1
ATOM 9287 C CA . THR B 1 469 ? 36.656 -11.062 -9.984 1 59.88 469 THR B CA 1
ATOM 9288 C C . THR B 1 469 ? 36.75 -9.875 -9.031 1 59.88 469 THR B C 1
ATOM 9290 O O . THR B 1 469 ? 37.25 -8.805 -9.398 1 59.88 469 THR B O 1
ATOM 9293 N N . GLU B 1 470 ? 36.125 -10.07 -7.863 1 57.81 470 GLU B N 1
ATOM 9294 C CA . GLU B 1 470 ? 36.031 -8.914 -6.977 1 57.81 470 GLU B CA 1
ATOM 9295 C C . GLU B 1 470 ? 37.25 -8.812 -6.074 1 57.81 470 GLU B C 1
ATOM 9297 O O . GLU B 1 470 ? 37.625 -7.727 -5.617 1 57.81 470 GLU B O 1
ATOM 9302 N N . VAL B 1 471 ? 37.906 -9.953 -5.848 1 56.44 471 VAL B N 1
ATOM 9303 C CA . VAL B 1 471 ? 39.031 -9.898 -4.902 1 56.44 471 VAL B CA 1
ATOM 9304 C C . VAL B 1 471 ? 40.312 -10.234 -5.617 1 56.44 471 VAL B C 1
ATOM 9306 O O . VAL B 1 471 ? 41.25 -9.406 -5.688 1 56.44 471 VAL B O 1
ATOM 9309 N N . ALA B 1 472 ? 40.312 -11.336 -6.242 1 59.47 472 ALA B N 1
ATOM 9310 C CA . ALA B 1 472 ? 41.594 -11.875 -6.688 1 59.47 472 ALA B CA 1
ATOM 9311 C C . ALA B 1 472 ? 42.156 -11.062 -7.852 1 59.47 472 ALA B C 1
ATOM 9313 O O . ALA B 1 472 ? 43.312 -10.656 -7.824 1 59.47 472 ALA B O 1
ATOM 9314 N N . ILE B 1 473 ? 41.25 -10.703 -8.742 1 60.06 473 ILE B N 1
ATOM 9315 C CA . ILE B 1 473 ? 41.75 -10.07 -9.961 1 60.06 473 ILE B CA 1
ATOM 9316 C C . ILE B 1 473 ? 42.156 -8.633 -9.664 1 60.06 473 ILE B C 1
ATOM 9318 O O . ILE B 1 473 ? 43.25 -8.219 -10.016 1 60.06 473 ILE B O 1
ATOM 9322 N N . PRO B 1 474 ? 41.281 -7.926 -8.953 1 58.22 474 PRO B N 1
ATOM 9323 C CA . PRO B 1 474 ? 41.719 -6.547 -8.68 1 58.22 474 PRO B CA 1
ATOM 9324 C C . PRO B 1 474 ? 42.938 -6.477 -7.754 1 58.22 474 PRO B C 1
ATOM 9326 O O . PRO B 1 474 ? 43.781 -5.609 -7.926 1 58.22 474 PRO B O 1
ATOM 9329 N N . MET B 1 475 ? 43 -7.383 -6.766 1 60.16 475 MET B N 1
ATOM 9330 C CA . MET B 1 475 ? 44.156 -7.391 -5.875 1 60.16 475 MET B CA 1
ATOM 9331 C C . MET B 1 475 ? 45.469 -7.637 -6.66 1 60.16 475 MET B C 1
ATOM 9333 O O . MET B 1 475 ? 46.469 -6.996 -6.398 1 60.16 475 MET B O 1
ATOM 9337 N N . ILE B 1 476 ? 45.281 -8.508 -7.598 1 61.66 476 ILE B N 1
ATOM 9338 C CA . ILE B 1 476 ? 46.438 -8.82 -8.43 1 61.66 476 ILE B CA 1
ATOM 9339 C C . ILE B 1 476 ? 46.75 -7.641 -9.344 1 61.66 476 ILE B C 1
ATOM 9341 O O . ILE B 1 476 ? 47.938 -7.266 -9.508 1 61.66 476 ILE B O 1
ATOM 9345 N N . ALA B 1 477 ? 45.719 -7.059 -9.883 1 59.97 477 ALA B N 1
ATOM 9346 C CA . ALA B 1 477 ? 45.875 -5.926 -10.781 1 59.97 477 ALA B CA 1
ATOM 9347 C C . ALA B 1 477 ? 46.469 -4.727 -10.047 1 59.97 477 ALA B C 1
ATOM 9349 O O . ALA B 1 477 ? 47.375 -4.047 -10.57 1 59.97 477 ALA B O 1
ATOM 9350 N N . HIS B 1 478 ? 45.938 -4.422 -8.867 1 60.25 478 HIS B N 1
ATOM 9351 C CA . HIS B 1 478 ? 46.438 -3.307 -8.062 1 60.25 478 HIS B CA 1
ATOM 9352 C C . HIS B 1 478 ? 47.906 -3.51 -7.68 1 60.25 478 HIS B C 1
ATOM 9354 O O . HIS B 1 478 ? 48.688 -2.562 -7.711 1 60.25 478 HIS B O 1
ATOM 9360 N N . ARG B 1 479 ? 48.188 -4.727 -7.355 1 58.91 479 ARG B N 1
ATOM 9361 C CA . ARG B 1 479 ? 49.562 -5.012 -6.973 1 58.91 479 ARG B CA 1
ATOM 9362 C C . ARG B 1 479 ? 50.5 -4.816 -8.156 1 58.91 479 ARG B C 1
ATOM 9364 O O . ARG B 1 479 ? 51.625 -4.328 -7.984 1 58.91 479 ARG B O 1
ATOM 9371 N N . VAL B 1 480 ? 49.844 -5.066 -9.258 1 57.69 480 VAL B N 1
ATOM 9372 C CA . VAL B 1 480 ? 50.656 -4.949 -10.461 1 57.69 480 VAL B CA 1
ATOM 9373 C C . VAL B 1 480 ? 50.781 -3.479 -10.859 1 57.69 480 VAL B C 1
ATOM 9375 O O . VAL B 1 480 ? 51.875 -3.025 -11.258 1 57.69 480 VAL B O 1
ATOM 9378 N N . THR B 1 481 ? 49.625 -2.734 -10.773 1 55.66 481 THR B N 1
ATOM 9379 C CA . THR B 1 481 ? 49.625 -1.331 -11.18 1 55.66 481 THR B CA 1
ATOM 9380 C C . THR B 1 481 ? 50.375 -0.476 -10.164 1 55.66 481 THR B C 1
ATOM 9382 O O . THR B 1 481 ? 51 0.527 -10.531 1 55.66 481 THR B O 1
ATOM 9385 N N . LYS B 1 482 ? 50.188 -0.625 -8.883 1 56.34 482 LYS B N 1
ATOM 9386 C CA . LYS B 1 482 ? 50.969 0.102 -7.883 1 56.34 482 LYS B CA 1
ATOM 9387 C C . LYS B 1 482 ? 52.469 0.016 -8.188 1 56.34 482 LYS B C 1
ATOM 9389 O O . LYS B 1 482 ? 53.188 0.987 -7.988 1 56.34 482 LYS B O 1
ATOM 9394 N N . LYS B 1 483 ? 52.906 -1.129 -8.664 1 51.25 483 LYS B N 1
ATOM 9395 C CA . LYS B 1 483 ? 54.344 -1.206 -8.977 1 51.25 483 LYS B CA 1
ATOM 9396 C C . LYS B 1 483 ? 54.719 -0.24 -10.102 1 51.25 483 LYS B C 1
ATOM 9398 O O . LYS B 1 483 ? 55.844 0.284 -10.133 1 51.25 483 LYS B O 1
ATOM 9403 N N . ALA B 1 484 ? 53.812 0.064 -10.977 1 44.78 484 ALA B N 1
ATOM 9404 C CA . ALA B 1 484 ? 54.125 0.954 -12.086 1 44.78 484 ALA B CA 1
ATOM 9405 C C . ALA B 1 484 ? 53.781 2.404 -11.742 1 44.78 484 ALA B C 1
ATOM 9407 O O . ALA B 1 484 ? 53.906 3.293 -12.586 1 44.78 484 ALA B O 1
ATOM 9408 N N . LYS B 1 485 ? 53 2.697 -10.711 1 49.31 485 LYS B N 1
ATOM 9409 C CA . LYS B 1 485 ? 52.406 4.012 -10.477 1 49.31 485 LYS B CA 1
ATOM 9410 C C . LYS B 1 485 ? 53.5 5.051 -10.18 1 49.31 485 LYS B C 1
ATOM 9412 O O . LYS B 1 485 ? 54.406 4.789 -9.398 1 49.31 485 LYS B O 1
ATOM 9417 N N . VAL B 1 486 ? 53.469 6.227 -10.938 1 44.84 486 VAL B N 1
ATOM 9418 C CA . VAL B 1 486 ? 54.281 7.449 -10.977 1 44.84 486 VAL B CA 1
ATOM 9419 C C . VAL B 1 486 ? 54.156 8.188 -9.648 1 44.84 486 VAL B C 1
ATOM 9421 O O . VAL B 1 486 ? 53.062 8.227 -9.047 1 44.84 486 VAL B O 1
ATOM 9424 N N . GLU B 1 487 ? 55.031 8.773 -8.969 1 44.22 487 GLU B N 1
ATOM 9425 C CA . GLU B 1 487 ? 55.312 9.742 -7.906 1 44.22 487 GLU B CA 1
ATOM 9426 C C . GLU B 1 487 ? 54.5 11.031 -8.133 1 44.22 487 GLU B C 1
ATOM 9428 O O . GLU B 1 487 ? 54.562 11.617 -9.211 1 44.22 487 GLU B O 1
ATOM 9433 N N . GLY B 1 488 ? 53.219 11.445 -7.406 1 50 488 GLY B N 1
ATOM 9434 C CA . GLY B 1 488 ? 52.531 12.727 -7.293 1 50 488 GLY B CA 1
ATOM 9435 C C . GLY B 1 488 ? 51.062 12.664 -7.605 1 50 488 GLY B C 1
ATOM 9436 O O . GLY B 1 488 ? 50.312 13.617 -7.363 1 50 488 GLY B O 1
ATOM 9437 N N . HIS B 1 489 ? 50.625 11.844 -8.484 1 52.94 489 HIS B N 1
ATOM 9438 C CA . HIS B 1 489 ? 49.219 11.789 -8.891 1 52.94 489 HIS B CA 1
ATOM 9439 C C . HIS B 1 489 ? 48.375 11.117 -7.824 1 52.94 489 HIS B C 1
ATOM 9441 O O . HIS B 1 489 ? 48.719 10.039 -7.336 1 52.94 489 HIS B O 1
ATOM 9447 N N . PRO B 1 490 ? 47.469 12.039 -7.188 1 59.78 490 PRO B N 1
ATOM 9448 C CA . PRO B 1 490 ? 46.594 11.391 -6.191 1 59.78 490 PRO B CA 1
ATOM 9449 C C . PRO B 1 490 ? 46.031 10.07 -6.691 1 59.78 490 PRO B C 1
ATOM 9451 O O . PRO B 1 490 ? 45.375 10.031 -7.746 1 59.78 490 PRO B O 1
ATOM 9454 N N . GLN B 1 491 ? 46.438 8.977 -6.184 1 62 491 GLN B N 1
ATOM 9455 C CA . GLN B 1 491 ? 46.125 7.578 -6.465 1 62 491 GLN B CA 1
ATOM 9456 C C . GLN B 1 491 ? 44.625 7.359 -6.562 1 62 491 GLN B C 1
ATOM 9458 O O . GLN B 1 491 ? 44.156 6.465 -7.277 1 62 491 GLN B O 1
ATOM 9463 N N . ASP B 1 492 ? 43.938 8.32 -6.047 1 72.56 492 ASP B N 1
ATOM 9464 C CA . ASP B 1 492 ? 42.469 8.109 -5.965 1 72.56 492 ASP B CA 1
ATOM 9465 C C . ASP B 1 492 ? 41.812 8.289 -7.324 1 72.56 492 ASP B C 1
ATOM 9467 O O . ASP B 1 492 ? 40.812 7.648 -7.625 1 72.56 492 ASP B O 1
ATOM 9471 N N . LEU B 1 493 ? 42.406 9.148 -8.141 1 72.81 493 LEU B N 1
ATOM 9472 C CA . LEU B 1 493 ? 41.75 9.484 -9.414 1 72.81 493 LEU B CA 1
ATOM 9473 C C . LEU B 1 493 ? 41.969 8.367 -10.43 1 72.81 493 LEU B C 1
ATOM 9475 O O . LEU B 1 493 ? 41.188 8.25 -11.391 1 72.81 493 LEU B O 1
ATOM 9479 N N . ASP B 1 494 ? 42.938 7.527 -10.25 1 73.81 494 ASP B N 1
ATOM 9480 C CA . ASP B 1 494 ? 43.188 6.441 -11.188 1 73.81 494 ASP B CA 1
ATOM 9481 C C . ASP B 1 494 ? 42.312 5.238 -10.898 1 73.81 494 ASP B C 1
ATOM 9483 O O . ASP B 1 494 ? 42.188 4.324 -11.719 1 73.81 494 ASP B O 1
ATOM 9487 N N . LEU B 1 495 ? 41.688 5.434 -9.812 1 78.12 495 LEU B N 1
ATOM 9488 C CA . LEU B 1 495 ? 40.812 4.328 -9.414 1 78.12 495 LEU B CA 1
ATOM 9489 C C . LEU B 1 495 ? 39.5 4.383 -10.156 1 78.12 495 LEU B C 1
ATOM 9491 O O . LEU B 1 495 ? 39.125 5.422 -10.703 1 78.12 495 LEU B O 1
ATOM 9495 N N . GLU B 1 496 ? 38.875 3.264 -10.281 1 78.31 496 GLU B N 1
ATOM 9496 C CA . GLU B 1 496 ? 37.594 3.164 -10.969 1 78.31 496 GLU B CA 1
ATOM 9497 C C . GLU B 1 496 ? 36.469 3.736 -10.109 1 78.31 496 GLU B C 1
ATOM 9499 O O . GLU B 1 496 ? 36.562 3.746 -8.883 1 78.31 496 GLU B O 1
ATOM 9504 N N . VAL B 1 497 ? 35.5 4.234 -10.75 1 82.62 497 VAL B N 1
ATOM 9505 C CA . VAL B 1 497 ? 34.344 4.762 -10.055 1 82.62 497 VAL B CA 1
ATOM 9506 C C . VAL B 1 497 ? 33.5 3.611 -9.492 1 82.62 497 VAL B C 1
ATOM 9508 O O . VAL B 1 497 ? 33.281 2.615 -10.18 1 82.62 497 VAL B O 1
ATOM 9511 N N . TYR B 1 498 ? 33.094 3.717 -8.312 1 82.19 498 TYR B N 1
ATOM 9512 C CA . TYR B 1 498 ? 32.344 2.678 -7.641 1 82.19 498 TYR B CA 1
ATOM 9513 C C . TYR B 1 498 ? 30.891 2.65 -8.156 1 82.19 498 TYR B C 1
ATOM 9515 O O . TYR B 1 498 ? 30.203 3.674 -8.148 1 82.19 498 TYR B O 1
ATOM 9523 N N . GLU B 1 499 ? 30.5 1.504 -8.68 1 81.25 499 GLU B N 1
ATOM 9524 C CA . GLU B 1 499 ? 29.109 1.271 -9.086 1 81.25 499 GLU B CA 1
ATOM 9525 C C . GLU B 1 499 ? 28.453 0.197 -8.219 1 81.25 499 GLU B C 1
ATOM 9527 O O . GLU B 1 499 ? 28.891 -0.955 -8.211 1 81.25 499 GLU B O 1
ATOM 9532 N N . SER B 1 500 ? 27.438 0.564 -7.559 1 87.06 500 SER B N 1
ATOM 9533 C CA . SER B 1 500 ? 26.828 -0.346 -6.602 1 87.06 500 SER B CA 1
ATOM 9534 C C . SER B 1 500 ? 25.844 -1.294 -7.293 1 87.06 500 SER B C 1
ATOM 9536 O O . SER B 1 500 ? 25.422 -2.289 -6.707 1 87.06 500 SER B O 1
ATOM 9538 N N . PHE B 1 501 ? 25.5 -1.098 -8.547 1 86.69 501 PHE B N 1
ATOM 9539 C CA . PHE B 1 501 ? 24.484 -1.888 -9.234 1 86.69 501 PHE B CA 1
ATOM 9540 C C . PHE B 1 501 ? 24.875 -3.359 -9.273 1 86.69 501 PHE B C 1
ATOM 9542 O O . PHE B 1 501 ? 24.078 -4.23 -8.906 1 86.69 501 PHE B O 1
ATOM 9549 N N . ASP B 1 502 ? 26.062 -3.602 -9.688 1 82.56 502 ASP B N 1
ATOM 9550 C CA . ASP B 1 502 ? 26.516 -4.98 -9.867 1 82.56 502 ASP B CA 1
ATOM 9551 C C . ASP B 1 502 ? 26.531 -5.727 -8.539 1 82.56 502 ASP B C 1
ATOM 9553 O O . ASP B 1 502 ? 26.203 -6.914 -8.484 1 82.56 502 ASP B O 1
ATOM 9557 N N . ASP B 1 503 ? 26.922 -5 -7.512 1 88.06 503 ASP B N 1
ATOM 9558 C CA . ASP B 1 503 ? 26.938 -5.617 -6.188 1 88.06 503 ASP B CA 1
ATOM 9559 C C . ASP B 1 503 ? 25.531 -6.004 -5.738 1 88.06 503 ASP B C 1
ATOM 9561 O O . ASP B 1 503 ? 25.312 -7.125 -5.27 1 88.06 503 ASP B O 1
ATOM 9565 N N . TRP B 1 504 ? 24.578 -5.137 -5.938 1 93.12 504 TRP B N 1
ATOM 9566 C CA . TRP B 1 504 ? 23.203 -5.402 -5.566 1 93.12 504 TRP B CA 1
ATOM 9567 C C . TRP B 1 504 ? 22.609 -6.535 -6.402 1 93.12 504 TRP B C 1
ATOM 9569 O O . TRP B 1 504 ? 21.922 -7.406 -5.879 1 93.12 504 TRP B O 1
ATOM 9579 N N . MET B 1 505 ? 22.922 -6.5 -7.617 1 91 505 MET B N 1
ATOM 9580 C CA . MET B 1 505 ? 22.406 -7.508 -8.539 1 91 505 MET B CA 1
ATOM 9581 C C . MET B 1 505 ? 22.859 -8.906 -8.125 1 91 505 MET B C 1
ATOM 9583 O O . MET B 1 505 ? 22.047 -9.828 -8.078 1 91 505 MET B O 1
ATOM 9587 N N . GLU B 1 506 ? 24.047 -8.984 -7.773 1 86.88 506 GLU B N 1
ATOM 9588 C CA . GLU B 1 506 ? 24.594 -10.281 -7.406 1 86.88 506 GLU B CA 1
ATOM 9589 C C . GLU B 1 506 ? 23.938 -10.82 -6.141 1 86.88 506 GLU B C 1
ATOM 9591 O O . GLU B 1 506 ? 23.609 -12.008 -6.062 1 86.88 506 GLU B O 1
ATOM 9596 N N . VAL B 1 507 ? 23.797 -10 -5.25 1 92.62 507 VAL B N 1
ATOM 9597 C CA . VAL B 1 507 ? 23.219 -10.414 -3.975 1 92.62 507 VAL B CA 1
ATOM 9598 C C . VAL B 1 507 ? 21.766 -10.844 -4.184 1 92.62 507 VAL B C 1
ATOM 9600 O O . VAL B 1 507 ? 21.328 -11.867 -3.654 1 92.62 507 VAL B O 1
ATOM 9603 N N . LEU B 1 508 ? 21.016 -10.164 -5 1 94.56 508 LEU B N 1
ATOM 9604 C CA . LEU B 1 508 ? 19.594 -10.477 -5.219 1 94.56 508 LEU B CA 1
ATOM 9605 C C . LEU B 1 508 ? 19.453 -11.742 -6.055 1 94.56 508 LEU B C 1
ATOM 9607 O O . LEU B 1 508 ? 18.516 -12.523 -5.852 1 94.56 508 LEU B O 1
ATOM 9611 N N . ILE B 1 509 ? 20.359 -11.938 -6.965 1 91.88 509 ILE B N 1
ATOM 9612 C CA . ILE B 1 509 ? 20.328 -13.156 -7.758 1 91.88 509 ILE B CA 1
ATOM 9613 C C . ILE B 1 509 ? 20.562 -14.367 -6.855 1 91.88 509 ILE B C 1
ATOM 9615 O O . ILE B 1 509 ? 19.891 -15.391 -6.984 1 91.88 509 ILE B O 1
ATOM 9619 N N . GLN B 1 510 ? 21.531 -14.211 -5.949 1 90.94 510 GLN B N 1
ATOM 9620 C CA . GLN B 1 510 ? 21.797 -15.281 -4.992 1 90.94 510 GLN B CA 1
ATOM 9621 C C . GLN B 1 510 ? 20.578 -15.555 -4.113 1 90.94 510 GLN B C 1
ATOM 9623 O O . GLN B 1 510 ? 20.266 -16.703 -3.824 1 90.94 510 GLN B O 1
ATOM 9628 N N . PHE B 1 511 ? 19.953 -14.562 -3.682 1 95.69 511 PHE B N 1
ATOM 9629 C CA . PHE B 1 511 ? 18.734 -14.695 -2.902 1 95.69 511 PHE B CA 1
ATOM 9630 C C . PHE B 1 511 ? 17.688 -15.5 -3.666 1 95.69 511 PHE B C 1
ATOM 9632 O O . PHE B 1 511 ? 17.016 -16.344 -3.092 1 95.69 511 PHE B O 1
ATOM 9639 N N . GLY B 1 512 ? 17.578 -15.227 -4.949 1 95.25 512 GLY B N 1
ATOM 9640 C CA . GLY B 1 512 ? 16.625 -15.938 -5.785 1 95.25 512 GLY B CA 1
ATOM 9641 C C . GLY B 1 512 ? 16.953 -17.406 -5.941 1 95.25 512 GLY B C 1
ATOM 9642 O O . GLY B 1 512 ? 16.047 -18.25 -5.953 1 95.25 512 GLY B O 1
ATOM 9643 N N . TYR B 1 513 ? 18.25 -17.766 -6.039 1 92.56 513 TYR B N 1
ATOM 9644 C CA . TYR B 1 513 ? 18.656 -19.156 -6.141 1 92.56 513 TYR B CA 1
ATOM 9645 C C . TYR B 1 513 ? 18.172 -19.953 -4.934 1 92.56 513 TYR B C 1
ATOM 9647 O O . TYR B 1 513 ? 17.766 -21.109 -5.066 1 92.56 513 TYR B O 1
ATOM 9655 N N . VAL B 1 514 ? 18.172 -19.281 -3.863 1 93.62 514 VAL B N 1
ATOM 9656 C CA . VAL B 1 514 ? 17.875 -19.969 -2.607 1 93.62 514 VAL B CA 1
ATOM 9657 C C . VAL B 1 514 ? 16.375 -20 -2.381 1 93.62 514 VAL B C 1
ATOM 9659 O O . VAL B 1 514 ? 15.828 -21.016 -1.935 1 93.62 514 VAL B O 1
ATOM 9662 N N . THR B 1 515 ? 15.656 -18.969 -2.758 1 96 515 THR B N 1
ATOM 9663 C CA . THR B 1 515 ? 14.258 -18.844 -2.346 1 96 515 THR B CA 1
ATOM 9664 C C . THR B 1 515 ? 13.32 -19.359 -3.434 1 96 515 THR B C 1
ATOM 9666 O O . THR B 1 515 ? 12.266 -19.922 -3.135 1 96 515 THR B O 1
ATOM 9669 N N . LEU B 1 516 ? 13.68 -19.234 -4.68 1 95.06 516 LEU B N 1
ATOM 9670 C CA . LEU B 1 516 ? 12.773 -19.609 -5.762 1 95.06 516 LEU B CA 1
ATOM 9671 C C . LEU B 1 516 ? 12.781 -21.109 -5.984 1 95.06 516 LEU B C 1
ATOM 9673 O O . LEU B 1 516 ? 11.805 -21.688 -6.465 1 95.06 516 LEU B O 1
ATOM 9677 N N . PHE B 1 517 ? 13.883 -21.797 -5.668 1 93.12 517 PHE B N 1
ATOM 9678 C CA . PHE B 1 517 ? 14.047 -23.234 -5.887 1 93.12 517 PHE B CA 1
ATOM 9679 C C . PHE B 1 517 ? 14.477 -23.938 -4.605 1 93.12 517 PHE B C 1
ATOM 9681 O O . PHE B 1 517 ? 15.359 -24.797 -4.629 1 93.12 517 PHE B O 1
ATOM 9688 N N . ALA B 1 518 ? 13.898 -23.641 -3.559 1 91.38 518 ALA B N 1
ATOM 9689 C CA . ALA B 1 518 ? 14.352 -23.984 -2.213 1 91.38 518 ALA B CA 1
ATOM 9690 C C . ALA B 1 518 ? 14.43 -25.484 -2.029 1 91.38 518 ALA B C 1
ATOM 9692 O O . ALA B 1 518 ? 15.43 -26.016 -1.533 1 91.38 518 ALA B O 1
ATOM 9693 N N . SER B 1 519 ? 13.461 -26.25 -2.48 1 87.19 519 SER B N 1
ATOM 9694 C CA . SER B 1 519 ? 13.383 -27.672 -2.205 1 87.19 519 SER B CA 1
ATOM 9695 C C . SER B 1 519 ? 14.398 -28.453 -3.035 1 87.19 519 SER B C 1
ATOM 9697 O O . SER B 1 519 ? 14.703 -29.609 -2.725 1 87.19 519 SER B O 1
ATOM 9699 N N . ALA B 1 520 ? 14.906 -27.844 -4.086 1 86.81 520 ALA B N 1
ATOM 9700 C CA . ALA B 1 520 ? 15.859 -28.531 -4.953 1 86.81 520 ALA B CA 1
ATOM 9701 C C . ALA B 1 520 ? 17.25 -28.578 -4.312 1 86.81 520 ALA B C 1
ATOM 9703 O O . ALA B 1 520 ? 18.031 -29.5 -4.574 1 86.81 520 ALA B O 1
ATOM 9704 N N . TYR B 1 521 ? 17.531 -27.609 -3.564 1 88.88 521 TYR B N 1
ATOM 9705 C CA . TYR B 1 521 ? 18.859 -27.531 -2.945 1 88.88 521 TYR B CA 1
ATOM 9706 C C . TYR B 1 521 ? 18.766 -26.859 -1.575 1 88.88 521 TYR B C 1
ATOM 9708 O O . TYR B 1 521 ? 19.203 -25.719 -1.402 1 88.88 521 TYR B O 1
ATOM 9716 N N . PRO B 1 522 ? 18.344 -27.562 -0.537 1 88.94 522 PRO B N 1
ATOM 9717 C CA . PRO B 1 522 ? 18.141 -26.984 0.794 1 88.94 522 PRO B CA 1
ATOM 9718 C C . PRO B 1 522 ? 19.438 -26.453 1.411 1 88.94 522 PRO B C 1
ATOM 9720 O O . PRO B 1 522 ? 19.406 -25.516 2.207 1 88.94 522 PRO B O 1
ATOM 9723 N N . MET B 1 523 ? 20.578 -26.938 1.023 1 89.31 523 MET B N 1
ATOM 9724 C CA . MET B 1 523 ? 21.859 -26.5 1.592 1 89.31 523 MET B CA 1
ATOM 9725 C C . MET B 1 523 ? 22.297 -25.172 1 1 89.31 523 MET B C 1
ATOM 9727 O O . MET B 1 523 ? 23.25 -24.562 1.487 1 89.31 523 MET B O 1
ATOM 9731 N N . ALA B 1 524 ? 21.656 -24.719 0.017 1 90.69 524 ALA B N 1
ATOM 9732 C CA . ALA B 1 524 ? 22.016 -23.484 -0.649 1 90.69 524 ALA B CA 1
ATOM 9733 C C . ALA B 1 524 ? 21.984 -22.312 0.328 1 90.69 524 ALA B C 1
ATOM 9735 O O . ALA B 1 524 ? 22.766 -21.359 0.2 1 90.69 524 ALA B O 1
ATOM 9736 N N . SER B 1 525 ? 21.125 -22.344 1.294 1 93.19 525 SER B N 1
ATOM 9737 C CA . SER B 1 525 ? 21 -21.25 2.262 1 93.19 525 SER B CA 1
ATOM 9738 C C . SER B 1 525 ? 22.25 -21.141 3.123 1 93.19 525 SER B C 1
ATOM 9740 O O . SER B 1 525 ? 22.703 -20.031 3.414 1 93.19 525 SER B O 1
ATOM 9742 N N . LEU B 1 526 ? 22.781 -22.234 3.508 1 91.88 526 LEU B N 1
ATOM 9743 C CA . LEU B 1 526 ? 24 -22.219 4.297 1 91.88 526 LEU B CA 1
ATOM 9744 C C . LEU B 1 526 ? 25.188 -21.734 3.457 1 91.88 526 LEU B C 1
ATOM 9746 O O . LEU B 1 526 ? 26 -20.938 3.928 1 91.88 526 LEU B O 1
ATOM 9750 N N . VAL B 1 527 ? 25.266 -22.219 2.266 1 89.62 527 VAL B N 1
ATOM 9751 C CA . VAL B 1 527 ? 26.328 -21.797 1.358 1 89.62 527 VAL B CA 1
ATOM 9752 C C . VAL B 1 527 ? 26.219 -20.297 1.098 1 89.62 527 VAL B C 1
ATOM 9754 O O . VAL B 1 527 ? 27.219 -19.578 1.052 1 89.62 527 VAL B O 1
ATOM 9757 N N . MET B 1 528 ? 25 -19.812 0.95 1 91.69 528 MET B N 1
ATOM 9758 C CA . MET B 1 528 ? 24.781 -18.391 0.719 1 91.69 528 MET B CA 1
ATOM 9759 C C . MET B 1 528 ? 25.266 -17.562 1.907 1 91.69 528 MET B C 1
ATOM 9761 O O . MET B 1 528 ? 25.875 -16.5 1.729 1 91.69 528 MET B O 1
ATOM 9765 N N . SER B 1 529 ? 25 -18.031 3.102 1 92.56 529 SER B N 1
ATOM 9766 C CA . SER B 1 529 ? 25.438 -17.312 4.293 1 92.56 529 SER B CA 1
ATOM 9767 C C . SER B 1 529 ? 26.953 -17.141 4.305 1 92.56 529 SER B C 1
ATOM 9769 O O . SER B 1 529 ? 27.438 -16.031 4.527 1 92.56 529 SER B O 1
ATOM 9771 N N . VAL B 1 530 ? 27.641 -18.125 3.961 1 88.5 530 VAL B N 1
ATOM 9772 C CA . VAL B 1 530 ? 29.094 -18.078 3.947 1 88.5 530 VAL B CA 1
ATOM 9773 C C . VAL B 1 530 ? 29.578 -17.219 2.781 1 88.5 530 VAL B C 1
ATOM 9775 O O . VAL B 1 530 ? 30.484 -16.391 2.939 1 88.5 530 VAL B O 1
ATOM 9778 N N . ALA B 1 531 ? 28.938 -17.391 1.659 1 87.12 531 ALA B N 1
ATOM 9779 C CA . ALA B 1 531 ? 29.297 -16.609 0.476 1 87.12 531 ALA B CA 1
ATOM 9780 C C . ALA B 1 531 ? 29.109 -15.117 0.722 1 87.12 531 ALA B C 1
ATOM 9782 O O . ALA B 1 531 ? 29.922 -14.305 0.282 1 87.12 531 ALA B O 1
ATOM 9783 N N . LEU B 1 532 ? 28.078 -14.758 1.424 1 91 532 LEU B N 1
ATOM 9784 C CA . LEU B 1 532 ? 27.797 -13.352 1.717 1 91 532 LEU B CA 1
ATOM 9785 C C . LEU B 1 532 ? 28.812 -12.789 2.695 1 91 532 LEU B C 1
ATOM 9787 O O . LEU B 1 532 ? 29.188 -11.609 2.605 1 91 532 LEU B O 1
ATOM 9791 N N . MET B 1 533 ? 29.281 -13.602 3.584 1 89.75 533 MET B N 1
ATOM 9792 C CA . MET B 1 533 ? 30.312 -13.164 4.523 1 89.75 533 MET B CA 1
ATOM 9793 C C . MET B 1 533 ? 31.609 -12.852 3.801 1 89.75 533 MET B C 1
ATOM 9795 O O . MET B 1 533 ? 32.281 -11.875 4.117 1 89.75 533 MET B O 1
ATOM 9799 N N . ILE B 1 534 ? 31.859 -13.617 2.869 1 84.44 534 ILE B N 1
ATOM 9800 C CA . ILE B 1 534 ? 33.062 -13.398 2.07 1 84.44 534 ILE B CA 1
ATOM 9801 C C . ILE B 1 534 ? 32.875 -12.18 1.175 1 84.44 534 ILE B C 1
ATOM 9803 O O . ILE B 1 534 ? 33.781 -11.367 1.02 1 84.44 534 ILE B O 1
ATOM 9807 N N . GLU B 1 535 ? 31.719 -12.055 0.688 1 84.94 535 GLU B N 1
ATOM 9808 C CA . GLU B 1 535 ? 31.375 -10.938 -0.193 1 84.94 535 GLU B CA 1
ATOM 9809 C C . GLU B 1 535 ? 31.484 -9.602 0.542 1 84.94 535 GLU B C 1
ATOM 9811 O O . GLU B 1 535 ? 31.984 -8.625 -0.015 1 84.94 535 GLU B O 1
ATOM 9816 N N . LEU B 1 536 ? 31.062 -9.594 1.715 1 88.94 536 LEU B N 1
ATOM 9817 C CA . LEU B 1 536 ? 31.125 -8.391 2.529 1 88.94 536 LEU B CA 1
ATOM 9818 C C . LEU B 1 536 ? 32.562 -7.922 2.689 1 88.94 536 LEU B C 1
ATOM 9820 O O . LEU B 1 536 ? 32.875 -6.734 2.551 1 88.94 536 LEU B O 1
ATOM 9824 N N . ARG B 1 537 ? 33.438 -8.828 2.891 1 88.12 537 ARG B N 1
ATOM 9825 C CA . ARG B 1 537 ? 34.844 -8.508 3.117 1 88.12 537 ARG B CA 1
ATOM 9826 C C . ARG B 1 537 ? 35.531 -8.156 1.808 1 88.12 537 ARG B C 1
ATOM 9828 O O . ARG B 1 537 ? 36.344 -7.227 1.757 1 88.12 537 ARG B O 1
ATOM 9835 N N . SER B 1 538 ? 35.125 -8.852 0.772 1 83.88 538 SER B N 1
ATOM 9836 C CA . SER B 1 538 ? 35.719 -8.578 -0.538 1 83.88 538 SER B CA 1
ATOM 9837 C C . SER B 1 538 ? 35.25 -7.223 -1.068 1 83.88 538 SER B C 1
ATOM 9839 O O . SER B 1 538 ? 36.062 -6.473 -1.645 1 83.88 538 SER B O 1
ATOM 9841 N N . ASP B 1 539 ? 34 -6.91 -0.894 1 88 539 ASP B N 1
ATOM 9842 C CA . ASP B 1 539 ? 33.469 -5.637 -1.367 1 88 539 ASP B CA 1
ATOM 9843 C C . ASP B 1 539 ? 34.062 -4.469 -0.588 1 88 539 ASP B C 1
ATOM 9845 O O . ASP B 1 539 ? 34.281 -3.385 -1.142 1 88 539 ASP B O 1
ATOM 9849 N N . CYS B 1 540 ? 34.219 -4.672 0.689 1 89.25 540 CYS B N 1
ATOM 9850 C CA . CYS B 1 540 ? 34.875 -3.621 1.479 1 89.25 540 CYS B CA 1
ATOM 9851 C C . CYS B 1 540 ? 36.281 -3.361 0.997 1 89.25 540 CYS B C 1
ATOM 9853 O O . CYS B 1 540 ? 36.719 -2.209 0.915 1 89.25 540 CYS B O 1
ATOM 9855 N N . TYR B 1 541 ? 36.969 -4.422 0.698 1 85.12 541 TYR B N 1
ATOM 9856 C CA . TYR B 1 541 ? 38.344 -4.285 0.168 1 85.12 541 TYR B CA 1
ATOM 9857 C C . TYR B 1 541 ? 38.312 -3.545 -1.164 1 85.12 541 TYR B C 1
ATOM 9859 O O . TYR B 1 541 ? 39.156 -2.664 -1.396 1 85.12 541 TYR B O 1
ATOM 9867 N N . LYS B 1 542 ? 37.438 -3.879 -1.985 1 83.69 542 LYS B N 1
ATOM 9868 C CA . LYS B 1 542 ? 37.281 -3.221 -3.279 1 83.69 542 LYS B CA 1
ATOM 9869 C C . LYS B 1 542 ? 37 -1.731 -3.107 1 83.69 542 LYS B C 1
ATOM 9871 O O . LYS B 1 542 ? 37.625 -0.896 -3.771 1 83.69 542 LYS B O 1
ATOM 9876 N N . LEU B 1 543 ? 36.125 -1.383 -2.221 1 86.81 543 LEU B N 1
ATOM 9877 C CA . LEU B 1 543 ? 35.75 -0 -1.972 1 86.81 543 LEU B CA 1
ATOM 9878 C C . LEU B 1 543 ? 36.906 0.808 -1.42 1 86.81 543 LEU B C 1
ATOM 9880 O O . LEU B 1 543 ? 37.062 1.988 -1.742 1 86.81 543 LEU B O 1
ATOM 9884 N N . THR B 1 544 ? 37.719 0.13 -0.632 1 86.62 544 THR B N 1
ATOM 9885 C CA . THR B 1 544 ? 38.781 0.815 0.078 1 86.62 544 THR B CA 1
ATOM 9886 C C . THR B 1 544 ? 40 1.004 -0.828 1 86.62 544 THR B C 1
ATOM 9888 O O . THR B 1 544 ? 40.625 2.064 -0.818 1 86.62 544 THR B O 1
ATOM 9891 N N . TYR B 1 545 ? 40.281 0.015 -1.682 1 83.06 545 TYR B N 1
ATOM 9892 C CA . TYR B 1 545 ? 41.562 0.058 -2.334 1 83.06 545 TYR B CA 1
ATOM 9893 C C . TYR B 1 545 ? 41.438 0.138 -3.848 1 83.06 545 TYR B C 1
ATOM 9895 O O . TYR B 1 545 ? 42.344 0.571 -4.547 1 83.06 545 TYR B O 1
ATOM 9903 N N . LEU B 1 546 ? 40.25 -0.143 -4.371 1 80.94 546 LEU B N 1
ATOM 9904 C CA . LEU B 1 546 ? 40.188 -0.301 -5.82 1 80.94 546 LEU B CA 1
ATOM 9905 C C . LEU B 1 546 ? 39.25 0.712 -6.434 1 80.94 546 LEU B C 1
ATOM 9907 O O . LEU B 1 546 ? 39.188 0.85 -7.656 1 80.94 546 LEU B O 1
ATOM 9911 N N . CYS B 1 547 ? 38.562 1.41 -5.625 1 85.94 547 CYS B N 1
ATOM 9912 C CA . CYS B 1 547 ? 37.594 2.361 -6.156 1 85.94 547 CYS B CA 1
ATOM 9913 C C . CYS B 1 547 ? 37.812 3.748 -5.562 1 85.94 547 CYS B C 1
ATOM 9915 O O . CYS B 1 547 ? 38.406 3.885 -4.5 1 85.94 547 CYS B O 1
ATOM 9917 N N . GLN B 1 548 ? 37.281 4.676 -6.34 1 88.94 548 GLN B N 1
ATOM 9918 C CA . GLN B 1 548 ? 37.219 6.031 -5.801 1 88.94 548 GLN B CA 1
ATOM 9919 C C . GLN B 1 548 ? 36.188 6.121 -4.664 1 88.94 548 GLN B C 1
ATOM 9921 O O . GLN B 1 548 ? 35.25 5.34 -4.613 1 88.94 548 GLN B O 1
ATOM 9926 N N . LYS B 1 549 ? 36.5 7.012 -3.807 1 90.62 549 LYS B N 1
ATOM 9927 C CA . LYS B 1 549 ? 35.531 7.223 -2.729 1 90.62 549 LYS B CA 1
ATOM 9928 C C . LYS B 1 549 ? 34.188 7.688 -3.275 1 90.62 549 LYS B C 1
ATOM 9930 O O . LYS B 1 549 ? 34.125 8.625 -4.074 1 90.62 549 LYS B O 1
ATOM 9935 N N . PRO B 1 550 ? 33.125 7.008 -2.951 1 90.25 550 PRO B N 1
ATOM 9936 C CA . PRO B 1 550 ? 31.797 7.41 -3.449 1 90.25 550 PRO B CA 1
ATOM 9937 C C . PRO B 1 550 ? 31.375 8.789 -2.943 1 90.25 550 PRO B C 1
ATOM 9939 O O . PRO B 1 550 ? 31.875 9.25 -1.912 1 90.25 550 PRO B O 1
ATOM 9942 N N . LYS B 1 551 ? 30.469 9.523 -3.611 1 85.62 551 LYS B N 1
ATOM 9943 C CA . LYS B 1 551 ? 30.047 10.883 -3.311 1 85.62 551 LYS B CA 1
ATOM 9944 C C . LYS B 1 551 ? 29.188 10.93 -2.059 1 85.62 551 LYS B C 1
ATOM 9946 O O . LYS B 1 551 ? 29.062 11.969 -1.411 1 85.62 551 LYS B O 1
ATOM 9951 N N . GLY B 1 552 ? 28.672 9.883 -1.575 1 83.88 552 GLY B N 1
ATOM 9952 C CA . GLY B 1 552 ? 27.906 9.852 -0.343 1 83.88 552 GLY B CA 1
ATOM 9953 C C . GLY B 1 552 ? 26.516 10.43 -0.496 1 83.88 552 GLY B C 1
ATOM 9954 O O . GLY B 1 552 ? 26.094 11.266 0.312 1 83.88 552 GLY B O 1
ATOM 9955 N N . GLU B 1 553 ? 25.781 10.039 -1.431 1 83.31 553 GLU B N 1
ATOM 9956 C CA . GLU B 1 553 ? 24.438 10.531 -1.669 1 83.31 553 GLU B CA 1
ATOM 9957 C C . GLU B 1 553 ? 23.484 10.109 -0.546 1 83.31 553 GLU B C 1
ATOM 9959 O O . GLU B 1 553 ? 23.594 9 -0.026 1 83.31 553 GLU B O 1
ATOM 9964 N N . GLN B 1 554 ? 22.625 11.102 -0.201 1 86.25 554 GLN B N 1
ATOM 9965 C CA . GLN B 1 554 ? 21.688 10.836 0.884 1 86.25 554 GLN B CA 1
ATOM 9966 C C . GLN B 1 554 ? 20.469 10.07 0.382 1 86.25 554 GLN B C 1
ATOM 9968 O O . GLN B 1 554 ? 19.797 10.5 -0.553 1 86.25 554 GLN B O 1
ATOM 9973 N N . VAL B 1 555 ? 20.297 8.938 0.921 1 89.56 555 VAL B N 1
ATOM 9974 C CA . VAL B 1 555 ? 19.141 8.109 0.584 1 89.56 555 VAL B CA 1
ATOM 9975 C C . VAL B 1 555 ? 18.469 7.609 1.863 1 89.56 555 VAL B C 1
ATOM 9977 O O . VAL B 1 555 ? 19.125 7.477 2.9 1 89.56 555 VAL B O 1
ATOM 9980 N N . SER B 1 556 ? 17.172 7.371 1.756 1 90.5 556 SER B N 1
ATOM 9981 C CA . SER B 1 556 ? 16.453 6.953 2.951 1 90.5 556 SER B CA 1
ATOM 9982 C C . SER B 1 556 ? 16.172 5.453 2.936 1 90.5 556 SER B C 1
ATOM 9984 O O . SER B 1 556 ? 15.734 4.887 3.939 1 90.5 556 SER B O 1
ATOM 9986 N N . SER B 1 557 ? 16.422 4.809 1.847 1 92.5 557 SER B N 1
ATOM 9987 C CA . SER B 1 557 ? 16.156 3.383 1.703 1 92.5 557 SER B CA 1
ATOM 9988 C C . SER B 1 557 ? 16.922 2.785 0.534 1 92.5 557 SER B C 1
ATOM 9990 O O . SER B 1 557 ? 17.656 3.496 -0.167 1 92.5 557 SER B O 1
ATOM 9992 N N . ILE B 1 558 ? 16.766 1.495 0.382 1 94.44 558 ILE B N 1
ATOM 9993 C CA . ILE B 1 558 ? 17.469 0.828 -0.707 1 94.44 558 ILE B CA 1
ATOM 9994 C C . ILE B 1 558 ? 16.688 0.992 -2.006 1 94.44 558 ILE B C 1
ATOM 9996 O O . ILE B 1 558 ? 17.109 0.502 -3.059 1 94.44 558 ILE B O 1
ATOM 10000 N N . GLY B 1 559 ? 15.57 1.654 -1.949 1 90.69 559 GLY B N 1
ATOM 10001 C CA . GLY B 1 559 ? 14.836 2.094 -3.127 1 90.69 559 GLY B CA 1
ATOM 10002 C C . GLY B 1 559 ? 14.266 0.946 -3.936 1 90.69 559 GLY B C 1
ATOM 10003 O O . GLY B 1 559 ? 13.578 0.081 -3.395 1 90.69 559 GLY B O 1
ATOM 10004 N N . MET B 1 560 ? 14.609 0.851 -5.227 1 93.44 560 MET B N 1
ATOM 10005 C CA . MET B 1 560 ? 14.055 -0.118 -6.168 1 93.44 560 MET B CA 1
ATOM 10006 C C . MET B 1 560 ? 14.469 -1.538 -5.789 1 93.44 560 MET B C 1
ATOM 10008 O O . MET B 1 560 ? 13.727 -2.49 -6.047 1 93.44 560 MET B O 1
ATOM 10012 N N . TRP B 1 561 ? 15.594 -1.712 -5.191 1 95.88 561 TRP B N 1
ATOM 10013 C CA . TRP B 1 561 ? 16.047 -3.037 -4.789 1 95.88 561 TRP B CA 1
ATOM 10014 C C . TRP B 1 561 ? 15.078 -3.668 -3.797 1 95.88 561 TRP B C 1
ATOM 10016 O O . TRP B 1 561 ? 14.906 -4.891 -3.777 1 95.88 561 TRP B O 1
ATOM 10026 N N . LYS B 1 562 ? 14.508 -2.805 -3.021 1 95.5 562 LYS B N 1
ATOM 10027 C CA . LYS B 1 562 ? 13.523 -3.279 -2.059 1 95.5 562 LYS B CA 1
ATOM 10028 C C . LYS B 1 562 ? 12.281 -3.822 -2.766 1 95.5 562 LYS B C 1
ATOM 10030 O O . LYS B 1 562 ? 11.75 -4.863 -2.383 1 95.5 562 LYS B O 1
ATOM 10035 N N . ARG B 1 563 ? 11.867 -3.158 -3.785 1 93.5 563 ARG B N 1
ATOM 10036 C CA . ARG B 1 563 ? 10.711 -3.594 -4.559 1 93.5 563 ARG B CA 1
ATOM 10037 C C . ARG B 1 563 ? 10.992 -4.906 -5.281 1 93.5 563 ARG B C 1
ATOM 10039 O O . ARG B 1 563 ? 10.125 -5.781 -5.355 1 93.5 563 ARG B O 1
ATOM 10046 N N . LEU B 1 564 ? 12.125 -4.988 -5.812 1 95.56 564 LEU B N 1
ATOM 10047 C CA . LEU B 1 564 ? 12.523 -6.215 -6.496 1 95.56 564 LEU B CA 1
ATOM 10048 C C . LEU B 1 564 ? 12.586 -7.387 -5.52 1 95.56 564 LEU B C 1
ATOM 10050 O O . LEU B 1 564 ? 12.141 -8.492 -5.836 1 95.56 564 LEU B O 1
ATOM 10054 N N . LEU B 1 565 ? 13.117 -7.121 -4.363 1 97.12 565 LEU B N 1
ATOM 10055 C CA . LEU B 1 565 ? 13.172 -8.133 -3.316 1 97.12 565 LEU B CA 1
ATOM 10056 C C . LEU B 1 565 ? 11.766 -8.594 -2.936 1 97.12 565 LEU B C 1
ATOM 10058 O O . LEU B 1 565 ? 11.523 -9.797 -2.791 1 97.12 565 LEU B O 1
ATOM 10062 N N . GLN B 1 566 ? 10.922 -7.648 -2.777 1 95.56 566 GLN B N 1
ATOM 10063 C CA . GLN B 1 566 ? 9.531 -7.961 -2.439 1 95.56 566 GLN B CA 1
ATOM 10064 C C . GLN B 1 566 ? 8.906 -8.867 -3.496 1 95.56 566 GLN B C 1
ATOM 10066 O O . GLN B 1 566 ? 8.211 -9.828 -3.162 1 95.56 566 GLN B O 1
ATOM 10071 N N . PHE B 1 567 ? 9.125 -8.586 -4.691 1 93.5 567 PHE B N 1
ATOM 10072 C CA . PHE B 1 567 ? 8.594 -9.391 -5.785 1 93.5 567 PHE B CA 1
ATOM 10073 C C . PHE B 1 567 ? 9.125 -10.82 -5.715 1 93.5 567 PHE B C 1
ATOM 10075 O O . PHE B 1 567 ? 8.359 -11.781 -5.863 1 93.5 567 PHE B O 1
ATOM 10082 N N . MET B 1 568 ? 10.367 -10.93 -5.477 1 96.06 568 MET B N 1
ATOM 10083 C CA . MET B 1 568 ? 10.984 -12.25 -5.43 1 96.06 568 MET B CA 1
ATOM 10084 C C . MET B 1 568 ? 10.422 -13.07 -4.27 1 96.06 568 MET B C 1
ATOM 10086 O O . MET B 1 568 ? 10.195 -14.273 -4.406 1 96.06 568 MET B O 1
ATOM 10090 N N . VAL B 1 569 ? 10.203 -12.406 -3.172 1 97 569 VAL B N 1
ATOM 10091 C CA . VAL B 1 569 ? 9.672 -13.086 -1.993 1 97 569 VAL B CA 1
ATOM 10092 C C . VAL B 1 569 ? 8.289 -13.648 -2.297 1 97 569 VAL B C 1
ATOM 10094 O O . VAL B 1 569 ? 8.031 -14.836 -2.084 1 97 569 VAL B O 1
ATOM 10097 N N . TRP B 1 570 ? 7.48 -12.875 -2.879 1 94.06 570 TRP B N 1
ATOM 10098 C CA . TRP B 1 570 ? 6.121 -13.32 -3.168 1 94.06 570 TRP B CA 1
ATOM 10099 C C . TRP B 1 570 ? 6.109 -14.336 -4.305 1 94.06 570 TRP B C 1
ATOM 10101 O O . TRP B 1 570 ? 5.305 -15.273 -4.309 1 94.06 570 TRP B O 1
ATOM 10111 N N . PHE B 1 571 ? 6.996 -14.164 -5.23 1 93.62 571 PHE B N 1
ATOM 10112 C CA . PHE B 1 571 ? 7.098 -15.086 -6.355 1 93.62 571 PHE B CA 1
ATOM 10113 C C . PHE B 1 571 ? 7.59 -16.453 -5.895 1 93.62 571 PHE B C 1
ATOM 10115 O O . PHE B 1 571 ? 7.234 -17.484 -6.484 1 93.62 571 PHE B O 1
ATOM 10122 N N . SER B 1 572 ? 8.352 -16.453 -4.855 1 96.19 572 SER B N 1
ATOM 10123 C CA . SER B 1 572 ? 8.891 -17.703 -4.34 1 96.19 572 SER B CA 1
ATOM 10124 C C . SER B 1 572 ? 7.781 -18.609 -3.805 1 96.19 572 SER B C 1
ATOM 10126 O O . SER B 1 572 ? 7.926 -19.828 -3.783 1 96.19 572 SER B O 1
ATOM 10128 N N . CYS B 1 573 ? 6.668 -18.016 -3.389 1 94.56 573 CYS B N 1
ATOM 10129 C CA . CYS B 1 573 ? 5.539 -18.812 -2.932 1 94.56 573 CYS B CA 1
ATOM 10130 C C . CYS B 1 573 ? 5.012 -19.703 -4.051 1 94.56 573 CYS B C 1
ATOM 10132 O O . CYS B 1 573 ? 4.848 -20.906 -3.859 1 94.56 573 CYS B O 1
ATOM 10134 N N . LEU B 1 574 ? 4.852 -19.156 -5.184 1 92.25 574 LEU B N 1
ATOM 10135 C CA . LEU B 1 574 ? 4.328 -19.891 -6.332 1 92.25 574 LEU B CA 1
ATOM 10136 C C . LEU B 1 574 ? 5.293 -20.984 -6.77 1 92.25 574 LEU B C 1
ATOM 10138 O O . LEU B 1 574 ? 4.887 -22.141 -6.945 1 92.25 574 LEU B O 1
ATOM 10142 N N . THR B 1 575 ? 6.566 -20.609 -6.906 1 93.31 575 THR B N 1
ATOM 10143 C CA . THR B 1 575 ? 7.543 -21.562 -7.434 1 93.31 575 THR B CA 1
ATOM 10144 C C . THR B 1 575 ? 7.711 -22.75 -6.484 1 93.31 575 THR B C 1
ATOM 10146 O O . THR B 1 575 ? 7.766 -23.891 -6.922 1 93.31 575 THR B O 1
ATOM 10149 N N . ASN B 1 576 ? 7.723 -22.5 -5.227 1 92.94 576 ASN B N 1
ATOM 10150 C CA . ASN B 1 576 ? 7.926 -23.594 -4.277 1 92.94 576 ASN B CA 1
ATOM 10151 C C . ASN B 1 576 ? 6.699 -24.5 -4.184 1 92.94 576 ASN B C 1
ATOM 10153 O O . ASN B 1 576 ? 6.824 -25.703 -3.984 1 92.94 576 ASN B O 1
ATOM 10157 N N . CYS B 1 577 ? 5.535 -23.953 -4.355 1 90.75 577 CYS B N 1
ATOM 10158 C CA . CYS B 1 577 ? 4.336 -24.781 -4.383 1 90.75 577 CYS B CA 1
ATOM 10159 C C . CYS B 1 577 ? 4.293 -25.641 -5.641 1 90.75 577 CYS B C 1
ATOM 10161 O O . CYS B 1 577 ? 3.898 -26.797 -5.586 1 90.75 577 CYS B O 1
ATOM 10163 N N . LEU B 1 578 ? 4.699 -25.109 -6.727 1 88.38 578 LEU B N 1
ATOM 10164 C CA . LEU B 1 578 ? 4.73 -25.875 -7.977 1 88.38 578 LEU B CA 1
ATOM 10165 C C . LEU B 1 578 ? 5.777 -26.969 -7.918 1 88.38 578 LEU B C 1
ATOM 10167 O O . LEU B 1 578 ? 5.566 -28.062 -8.445 1 88.38 578 LEU B O 1
ATOM 10171 N N . LEU B 1 579 ? 6.887 -26.656 -7.324 1 88 579 LEU B N 1
ATOM 10172 C CA . LEU B 1 579 ? 7.926 -27.672 -7.172 1 88 579 LEU B CA 1
ATOM 10173 C C . LEU B 1 579 ? 7.441 -28.812 -6.293 1 88 579 LEU B C 1
ATOM 10175 O O . LEU B 1 579 ? 7.727 -29.984 -6.574 1 88 579 LEU B O 1
ATOM 10179 N N . PHE B 1 580 ? 6.676 -28.531 -5.324 1 83.94 580 PHE B N 1
ATOM 10180 C CA . PHE B 1 580 ? 6.148 -29.5 -4.375 1 83.94 580 PHE B CA 1
ATOM 10181 C C . PHE B 1 580 ? 5.156 -30.438 -5.059 1 83.94 580 PHE B C 1
ATOM 10183 O O . PHE B 1 580 ? 5.223 -31.656 -4.875 1 83.94 580 PHE B O 1
ATOM 10190 N N . GLY B 1 581 ? 4.348 -29.859 -5.789 1 76.5 581 GLY B N 1
ATOM 10191 C CA . GLY B 1 581 ? 3.24 -30.672 -6.277 1 76.5 581 GLY B CA 1
ATOM 10192 C C . GLY B 1 581 ? 3.404 -31.094 -7.723 1 76.5 581 GLY B C 1
ATOM 10193 O O . GLY B 1 581 ? 2.889 -32.156 -8.133 1 76.5 581 GLY B O 1
ATOM 10194 N N . PHE B 1 582 ? 4.035 -30.312 -8.484 1 76.62 582 PHE B N 1
ATOM 10195 C CA . PHE B 1 582 ? 4.02 -30.531 -9.922 1 76.62 582 PHE B CA 1
ATOM 10196 C C . PHE B 1 582 ? 5.344 -31.125 -10.398 1 76.62 582 PHE B C 1
ATOM 10198 O O . PHE B 1 582 ? 5.359 -32.094 -11.172 1 76.62 582 PHE B O 1
ATOM 10205 N N . THR B 1 583 ? 6.41 -30.672 -9.891 1 76 583 THR B N 1
ATOM 10206 C CA . THR B 1 583 ? 7.727 -31.031 -10.406 1 76 583 THR B CA 1
ATOM 10207 C C . THR B 1 583 ? 8.266 -32.25 -9.68 1 76 583 THR B C 1
ATOM 10209 O O . THR B 1 583 ? 8.906 -33.125 -10.289 1 76 583 THR B O 1
ATOM 10212 N N . SER B 1 584 ? 7.945 -32.344 -8.414 1 74.06 584 SER B N 1
ATOM 10213 C CA . SER B 1 584 ? 8.508 -33.406 -7.617 1 74.06 584 SER B CA 1
ATOM 10214 C C . SER B 1 584 ? 7.43 -34.406 -7.199 1 74.06 584 SER B C 1
ATOM 10216 O O . SER B 1 584 ? 6.238 -34.156 -7.359 1 74.06 584 SER B O 1
ATOM 10218 N N . ASP B 1 585 ? 7.852 -35.531 -6.855 1 71 585 ASP B N 1
ATOM 10219 C CA . ASP B 1 585 ? 6.945 -36.562 -6.359 1 71 585 ASP B CA 1
ATOM 10220 C C . ASP B 1 585 ? 6.773 -36.469 -4.848 1 71 585 ASP B C 1
ATOM 10222 O O . ASP B 1 585 ? 6.457 -37.438 -4.188 1 71 585 ASP B O 1
ATOM 10226 N N . GLN B 1 586 ? 7 -35.344 -4.387 1 71.12 586 GLN B N 1
ATOM 10227 C CA . GLN B 1 586 ? 6.965 -35.125 -2.941 1 71.12 586 GLN B CA 1
ATOM 10228 C C . GLN B 1 586 ? 5.535 -35.219 -2.41 1 71.12 586 GLN B C 1
ATOM 10230 O O . GLN B 1 586 ? 5.316 -35.688 -1.287 1 71.12 586 GLN B O 1
ATOM 10235 N N . MET B 1 587 ? 4.59 -34.844 -3.27 1 72.06 587 MET B N 1
ATOM 10236 C CA . MET B 1 587 ? 3.189 -34.875 -2.857 1 72.06 587 MET B CA 1
ATOM 10237 C C . MET B 1 587 ? 2.66 -36.281 -2.828 1 72.06 587 MET B C 1
ATOM 10239 O O . MET B 1 587 ? 1.655 -36.562 -2.172 1 72.06 587 MET B O 1
ATOM 10243 N N . LEU B 1 588 ? 3.361 -37.188 -3.535 1 67.31 588 LEU B N 1
ATOM 10244 C CA . LEU B 1 588 ? 2.973 -38.594 -3.598 1 67.31 588 LEU B CA 1
ATOM 10245 C C . LEU B 1 588 ? 2.924 -39.219 -2.203 1 67.31 588 LEU B C 1
ATOM 10247 O O . LEU B 1 588 ? 2.059 -40.031 -1.915 1 67.31 588 LEU B O 1
ATOM 10251 N N . HIS B 1 589 ? 3.754 -38.719 -1.322 1 71.31 589 HIS B N 1
ATOM 10252 C CA . HIS B 1 589 ? 3.812 -39.25 0.033 1 71.31 589 HIS B CA 1
ATOM 10253 C C . HIS B 1 589 ? 2.57 -38.875 0.831 1 71.31 589 HIS B C 1
ATOM 10255 O O . HIS B 1 589 ? 2.076 -39.656 1.636 1 71.31 589 HIS B O 1
ATOM 10261 N N . TYR B 1 590 ? 2.039 -37.781 0.509 1 73.25 590 TYR B N 1
ATOM 10262 C CA . TYR B 1 590 ? 0.924 -37.25 1.299 1 73.25 590 TYR B CA 1
ATOM 10263 C C . TYR B 1 590 ? -0.409 -37.594 0.643 1 73.25 590 TYR B C 1
ATOM 10265 O O . TYR B 1 590 ? -1.43 -37.719 1.324 1 73.25 590 TYR B O 1
ATOM 10273 N N . MET B 1 591 ? -0.292 -37.75 -0.673 1 75.62 591 MET B N 1
ATOM 10274 C CA . MET B 1 591 ? -1.493 -38.125 -1.412 1 75.62 591 MET B CA 1
ATOM 10275 C C . MET B 1 591 ? -1.193 -39.25 -2.408 1 75.62 591 MET B C 1
ATOM 10277 O O . MET B 1 591 ? -1.246 -39.031 -3.621 1 75.62 591 MET B O 1
ATOM 10281 N N . PRO B 1 592 ? -0.94 -40.406 -1.97 1 72.62 592 PRO B N 1
ATOM 10282 C CA . PRO B 1 592 ? -0.55 -41.531 -2.84 1 72.62 592 PRO B CA 1
ATOM 10283 C C . PRO B 1 592 ? -1.63 -41.875 -3.857 1 72.62 592 PRO B C 1
ATOM 10285 O O . PRO B 1 592 ? -1.322 -42.406 -4.926 1 72.62 592 PRO B O 1
ATOM 10288 N N . ASP B 1 593 ? -2.844 -41.438 -3.506 1 71.5 593 ASP B N 1
ATOM 10289 C CA . ASP B 1 593 ? -3.953 -41.812 -4.383 1 71.5 593 ASP B CA 1
ATOM 10290 C C . ASP B 1 593 ? -3.922 -41 -5.672 1 71.5 593 ASP B C 1
ATOM 10292 O O . ASP B 1 593 ? -4.562 -41.344 -6.66 1 71.5 593 ASP B O 1
ATOM 10296 N N . PHE B 1 594 ? -3.074 -40.031 -5.68 1 69.25 594 PHE B N 1
ATOM 10297 C CA . PHE B 1 594 ? -3.09 -39.125 -6.816 1 69.25 594 PHE B CA 1
ATOM 10298 C C . PHE B 1 594 ? -2.029 -39.531 -7.84 1 69.25 594 PHE B C 1
ATOM 10300 O O . PHE B 1 594 ? -2.039 -39.031 -8.969 1 69.25 594 PHE B O 1
ATOM 10307 N N . TYR B 1 595 ? -1.146 -40.469 -7.441 1 67.88 595 TYR B N 1
ATOM 10308 C CA . TYR B 1 595 ? -0.013 -40.75 -8.32 1 67.88 595 TYR B CA 1
ATOM 10309 C C . TYR B 1 595 ? 0.085 -42.25 -8.617 1 67.88 595 TYR B C 1
ATOM 10311 O O . TYR B 1 595 ? -0.339 -43.094 -7.812 1 67.88 595 TYR B O 1
ATOM 10319 N N . MET B 1 596 ? 0.182 -42.562 -9.859 1 66.69 596 MET B N 1
ATOM 10320 C CA . MET B 1 596 ? 0.418 -43.938 -10.258 1 66.69 596 MET B CA 1
ATOM 10321 C C . MET B 1 596 ? 1.823 -44.125 -10.82 1 66.69 596 MET B C 1
ATOM 10323 O O . MET B 1 596 ? 2.336 -43.219 -11.5 1 66.69 596 MET B O 1
ATOM 10327 N N . ARG B 1 597 ? 2.564 -45.031 -10.367 1 68.31 597 ARG B N 1
ATOM 10328 C CA . ARG B 1 597 ? 3.902 -45.344 -10.859 1 68.31 597 ARG B CA 1
ATOM 10329 C C . ARG B 1 597 ? 3.838 -46.281 -12.062 1 68.31 597 ARG B C 1
ATOM 10331 O O . ARG B 1 597 ? 3.156 -47.312 -12.023 1 68.31 597 ARG B O 1
ATOM 10338 N N . ASP B 1 598 ? 4.168 -45.781 -13.172 1 61.59 598 ASP B N 1
ATOM 10339 C CA . ASP B 1 598 ? 4.199 -46.625 -14.367 1 61.59 598 ASP B CA 1
ATOM 10340 C C . ASP B 1 598 ? 5.273 -47.719 -14.25 1 61.59 598 ASP B C 1
ATOM 10342 O O . ASP B 1 598 ? 6.066 -47.688 -13.305 1 61.59 598 ASP B O 1
ATOM 10346 N N . GLU B 1 599 ? 5.16 -48.656 -15.18 1 57.12 599 GLU B N 1
ATOM 10347 C CA . GLU B 1 599 ? 6.074 -49.812 -15.227 1 57.12 599 GLU B CA 1
ATOM 10348 C C . GLU B 1 599 ? 7.527 -49.344 -15.312 1 57.12 599 GLU B C 1
ATOM 10350 O O . GLU B 1 599 ? 8.43 -50.031 -14.836 1 57.12 599 GLU B O 1
ATOM 10355 N N . GLU B 1 600 ? 7.734 -48.188 -15.836 1 54.75 600 GLU B N 1
ATOM 10356 C CA . GLU B 1 600 ? 9.094 -47.688 -16.031 1 54.75 600 GLU B CA 1
ATOM 10357 C C . GLU B 1 600 ? 9.578 -46.906 -14.805 1 54.75 600 GLU B C 1
ATOM 10359 O O . GLU B 1 600 ? 10.719 -46.438 -14.766 1 54.75 600 GLU B O 1
ATOM 10364 N N . GLY B 1 601 ? 8.695 -46.812 -13.703 1 54.38 601 GLY B N 1
ATOM 10365 C CA . GLY B 1 601 ? 9.102 -46.188 -12.461 1 54.38 601 GLY B CA 1
ATOM 10366 C C . GLY B 1 601 ? 8.773 -44.688 -12.398 1 54.38 601 GLY B C 1
ATOM 10367 O O . GLY B 1 601 ? 9.125 -44.031 -11.43 1 54.38 601 GLY B O 1
ATOM 10368 N N . ASN B 1 602 ? 8.227 -44.125 -13.516 1 57.91 602 ASN B N 1
ATOM 10369 C CA . ASN B 1 602 ? 7.883 -42.719 -13.516 1 57.91 602 ASN B CA 1
ATOM 10370 C C . ASN B 1 602 ? 6.516 -42.469 -12.883 1 57.91 602 ASN B C 1
ATOM 10372 O O . ASN B 1 602 ? 5.59 -43.25 -13.062 1 57.91 602 ASN B O 1
ATOM 10376 N N . THR B 1 603 ? 6.492 -41.562 -11.961 1 62.25 603 THR B N 1
ATOM 10377 C CA . THR B 1 603 ? 5.25 -41.219 -11.258 1 62.25 603 THR B CA 1
ATOM 10378 C C . THR B 1 603 ? 4.395 -40.281 -12.086 1 62.25 603 THR B C 1
ATOM 10380 O O . THR B 1 603 ? 4.898 -39.281 -12.609 1 62.25 603 THR B O 1
ATOM 10383 N N . HIS B 1 604 ? 3.295 -40.719 -12.531 1 63.72 604 HIS B N 1
ATOM 10384 C CA . HIS B 1 604 ? 2.346 -39.875 -13.25 1 63.72 604 HIS B CA 1
ATOM 10385 C C . HIS B 1 604 ? 1.103 -39.625 -12.406 1 63.72 604 HIS B C 1
ATOM 10387 O O . HIS B 1 604 ? 0.767 -40.406 -11.516 1 63.72 604 HIS B O 1
ATOM 10393 N N . ILE B 1 605 ? 0.631 -38.5 -12.438 1 63.28 605 ILE B N 1
ATOM 10394 C CA . ILE B 1 605 ? -0.628 -38.188 -11.773 1 63.28 605 ILE B CA 1
ATOM 10395 C C . ILE B 1 605 ? -1.749 -39.031 -12.352 1 63.28 605 ILE B C 1
ATOM 10397 O O . ILE B 1 605 ? -1.853 -39.188 -13.57 1 63.28 605 ILE B O 1
ATOM 10401 N N . VAL B 1 606 ? -2.383 -39.719 -11.422 1 61.91 606 VAL B N 1
ATOM 10402 C CA . VAL B 1 606 ? -3.475 -40.594 -11.836 1 61.91 606 VAL B CA 1
ATOM 10403 C C . VAL B 1 606 ? -4.445 -39.812 -12.727 1 61.91 606 VAL B C 1
ATOM 10405 O O . VAL B 1 606 ? -4.672 -38.625 -12.516 1 61.91 606 VAL B O 1
ATOM 10408 N N . GLN B 1 607 ? -4.785 -40.406 -13.859 1 57.38 607 GLN B N 1
ATOM 10409 C CA . GLN B 1 607 ? -5.562 -39.844 -14.961 1 57.38 607 GLN B CA 1
ATOM 10410 C C . GLN B 1 607 ? -6.738 -39.031 -14.445 1 57.38 607 GLN B C 1
ATOM 10412 O O . GLN B 1 607 ? -7.02 -37.938 -14.969 1 57.38 607 GLN B O 1
ATOM 10417 N N . ASP B 1 608 ? -7.48 -39.375 -13.344 1 62.28 608 ASP B N 1
ATOM 10418 C CA . ASP B 1 608 ? -8.719 -38.688 -12.984 1 62.28 608 ASP B CA 1
ATOM 10419 C C . ASP B 1 608 ? -8.5 -37.75 -11.805 1 62.28 608 ASP B C 1
ATOM 10421 O O . ASP B 1 608 ? -9.422 -37.031 -11.398 1 62.28 608 ASP B O 1
ATOM 10425 N N . LYS B 1 609 ? -7.23 -37.594 -11.484 1 71.62 609 LYS B N 1
ATOM 10426 C CA . LYS B 1 609 ? -7.066 -36.75 -10.289 1 71.62 609 LYS B CA 1
ATOM 10427 C C . LYS B 1 609 ? -6.074 -35.625 -10.531 1 71.62 609 LYS B C 1
ATOM 10429 O O . LYS B 1 609 ? -5.668 -34.938 -9.594 1 71.62 609 LYS B O 1
ATOM 10434 N N . GLY B 1 610 ? -5.754 -35.438 -11.805 1 72.44 610 GLY B N 1
ATOM 10435 C CA . GLY B 1 610 ? -4.797 -34.375 -12.141 1 72.44 610 GLY B CA 1
ATOM 10436 C C . GLY B 1 610 ? -5.297 -33 -11.805 1 72.44 610 GLY B C 1
ATOM 10437 O O . GLY B 1 610 ? -4.543 -32.156 -11.281 1 72.44 610 GLY B O 1
ATOM 10438 N N . TRP B 1 611 ? -6.578 -32.781 -12.062 1 75.94 611 TRP B N 1
ATOM 10439 C CA . TRP B 1 611 ? -7.133 -31.469 -11.789 1 75.94 611 TRP B CA 1
ATOM 10440 C C . TRP B 1 611 ? -7.191 -31.203 -10.289 1 75.94 611 TRP B C 1
ATOM 10442 O O . TRP B 1 611 ? -6.965 -30.078 -9.844 1 75.94 611 TRP B O 1
ATOM 10452 N N . MET B 1 612 ? -7.414 -32.156 -9.516 1 77.62 612 MET B N 1
ATOM 10453 C CA . MET B 1 612 ? -7.488 -32 -8.062 1 77.62 612 MET B CA 1
ATOM 10454 C C . MET B 1 612 ? -6.117 -31.688 -7.48 1 77.62 612 MET B C 1
ATOM 10456 O O . MET B 1 612 ? -6.004 -30.891 -6.551 1 77.62 612 MET B O 1
ATOM 10460 N N . ALA B 1 613 ? -5.141 -32.344 -8.047 1 78.31 613 ALA B N 1
ATOM 10461 C CA . ALA B 1 613 ? -3.785 -32.125 -7.559 1 78.31 613 ALA B CA 1
ATOM 10462 C C . ALA B 1 613 ? -3.359 -30.656 -7.77 1 78.31 613 ALA B C 1
ATOM 10464 O O . ALA B 1 613 ? -2.828 -30.016 -6.859 1 78.31 613 ALA B O 1
ATOM 10465 N N . ILE B 1 614 ? -3.629 -30.156 -8.922 1 82.44 614 ILE B N 1
ATOM 10466 C CA . ILE B 1 614 ? -3.234 -28.781 -9.227 1 82.44 614 ILE B CA 1
ATOM 10467 C C . ILE B 1 614 ? -4.066 -27.812 -8.398 1 82.44 614 ILE B C 1
ATOM 10469 O O . ILE B 1 614 ? -3.559 -26.781 -7.941 1 82.44 614 ILE B O 1
ATOM 10473 N N . LEU B 1 615 ? -5.281 -28.141 -8.188 1 83.56 615 LEU B N 1
ATOM 10474 C CA . LEU B 1 615 ? -6.129 -27.297 -7.363 1 83.56 615 LEU B CA 1
ATOM 10475 C C . LEU B 1 615 ? -5.605 -27.219 -5.93 1 83.56 615 LEU B C 1
ATOM 10477 O O . LEU B 1 615 ? -5.637 -26.156 -5.305 1 83.56 615 LEU B O 1
ATOM 10481 N N . ILE B 1 616 ? -5.113 -28.312 -5.5 1 84.12 616 ILE B N 1
ATOM 10482 C CA . ILE B 1 616 ? -4.582 -28.359 -4.141 1 84.12 616 ILE B CA 1
ATOM 10483 C C . ILE B 1 616 ? -3.312 -27.516 -4.059 1 84.12 616 ILE B C 1
ATOM 10485 O O . ILE B 1 616 ? -3.09 -26.812 -3.066 1 84.12 616 ILE B O 1
ATOM 10489 N N . ILE B 1 617 ? -2.551 -27.609 -5.07 1 86.81 617 ILE B N 1
ATOM 10490 C CA . ILE B 1 617 ? -1.308 -26.844 -5.109 1 86.81 617 ILE B CA 1
ATOM 10491 C C . ILE B 1 617 ? -1.62 -25.344 -5.059 1 86.81 617 ILE B C 1
ATOM 10493 O O . ILE B 1 617 ? -1.02 -24.609 -4.273 1 86.81 617 ILE B O 1
ATOM 10497 N N . PHE B 1 618 ? -2.551 -24.922 -5.797 1 89.5 618 PHE B N 1
ATOM 10498 C CA . PHE B 1 618 ? -2.871 -23.5 -5.848 1 89.5 618 PHE B CA 1
ATOM 10499 C C . PHE B 1 618 ? -3.641 -23.078 -4.605 1 89.5 618 PHE B C 1
ATOM 10501 O O . PHE B 1 618 ? -3.543 -21.922 -4.176 1 89.5 618 PHE B O 1
ATOM 10508 N N . ALA B 1 619 ? -4.371 -24 -4.039 1 88.56 619 ALA B N 1
ATOM 10509 C CA . ALA B 1 619 ? -5.008 -23.703 -2.756 1 88.56 619 ALA B CA 1
ATOM 10510 C C . ALA B 1 619 ? -3.963 -23.484 -1.663 1 88.56 619 ALA B C 1
ATOM 10512 O O . ALA B 1 619 ? -4.094 -22.578 -0.842 1 88.56 619 ALA B O 1
ATOM 10513 N N . LEU B 1 620 ? -2.992 -24.328 -1.715 1 89.38 620 LEU B N 1
ATOM 10514 C CA . LEU B 1 620 ? -1.896 -24.172 -0.764 1 89.38 620 LEU B CA 1
ATOM 10515 C C . LEU B 1 620 ? -1.184 -22.844 -0.97 1 89.38 620 LEU B C 1
ATOM 10517 O O . LEU B 1 620 ? -0.843 -22.156 -0.001 1 89.38 620 LEU B O 1
ATOM 10521 N N . GLU B 1 621 ? -0.931 -22.531 -2.168 1 92.69 621 GLU B N 1
ATOM 10522 C CA . GLU B 1 621 ? -0.31 -21.234 -2.479 1 92.69 621 GLU B CA 1
ATOM 10523 C C . GLU B 1 621 ? -1.131 -20.078 -1.921 1 92.69 621 GLU B C 1
ATOM 10525 O O . GLU B 1 621 ? -0.576 -19.141 -1.356 1 92.69 621 GLU B O 1
ATOM 10530 N N . ARG B 1 622 ? -2.418 -20.188 -2.068 1 91.62 622 ARG B N 1
ATOM 10531 C CA . ARG B 1 622 ? -3.301 -19.125 -1.585 1 91.62 622 ARG B CA 1
ATOM 10532 C C . ARG B 1 622 ? -3.246 -19.031 -0.065 1 91.62 622 ARG B C 1
ATOM 10534 O O . ARG B 1 622 ? -3.207 -17.922 0.483 1 91.62 622 ARG B O 1
ATOM 10541 N N . VAL B 1 623 ? -3.27 -20.078 0.54 1 91.38 623 VAL B N 1
ATOM 10542 C CA . VAL B 1 623 ? -3.193 -20.078 1.997 1 91.38 623 VAL B CA 1
ATOM 10543 C C . VAL B 1 623 ? -1.886 -19.438 2.451 1 91.38 623 VAL B C 1
ATOM 10545 O O . VAL B 1 623 ? -1.878 -18.609 3.371 1 91.38 623 VAL B O 1
ATOM 10548 N N . LEU B 1 624 ? -0.827 -19.797 1.788 1 93.19 624 LEU B N 1
ATOM 10549 C CA . LEU B 1 624 ? 0.476 -19.25 2.141 1 93.19 624 LEU B CA 1
ATOM 10550 C C . LEU B 1 624 ? 0.515 -17.75 1.884 1 93.19 624 LEU B C 1
ATOM 10552 O O . LEU B 1 624 ? 1.089 -17 2.672 1 93.19 624 LEU B O 1
ATOM 10556 N N . ILE B 1 625 ? -0.065 -17.359 0.82 1 92.88 625 ILE B N 1
ATOM 10557 C CA . ILE B 1 625 ? -0.124 -15.938 0.499 1 92.88 625 ILE B CA 1
ATOM 10558 C C . ILE B 1 625 ? -0.904 -15.195 1.582 1 92.88 625 ILE B C 1
ATOM 10560 O O . ILE B 1 625 ? -0.5 -14.117 2.016 1 92.88 625 ILE B O 1
ATOM 10564 N N . TYR B 1 626 ? -1.983 -15.789 2.043 1 90.12 626 TYR B N 1
ATOM 10565 C CA . TYR B 1 626 ? -2.779 -15.156 3.088 1 90.12 626 TYR B CA 1
ATOM 10566 C C . TYR B 1 626 ? -2.006 -15.086 4.398 1 90.12 626 TYR B C 1
ATOM 10568 O O . TYR B 1 626 ? -2.104 -14.102 5.133 1 90.12 626 TYR B O 1
ATOM 10576 N N . ILE B 1 627 ? -1.291 -16.062 4.598 1 91.69 627 ILE B N 1
ATOM 10577 C CA . ILE B 1 627 ? -0.452 -16.047 5.789 1 91.69 627 ILE B CA 1
ATOM 10578 C C . ILE B 1 627 ? 0.596 -14.945 5.676 1 91.69 627 ILE B C 1
ATOM 10580 O O . ILE B 1 627 ? 0.837 -14.211 6.637 1 91.69 627 ILE B O 1
ATOM 10584 N N . GLY B 1 628 ? 1.205 -14.922 4.527 1 93.69 628 GLY B N 1
ATOM 10585 C CA . GLY B 1 628 ? 2.176 -13.867 4.305 1 93.69 628 GLY B CA 1
ATOM 10586 C C . GLY B 1 628 ? 1.59 -12.477 4.469 1 93.69 628 GLY B C 1
ATOM 10587 O O . GLY B 1 628 ? 2.209 -11.602 5.082 1 93.69 628 GLY B O 1
ATOM 10588 N N . LEU B 1 629 ? 0.396 -12.266 3.986 1 89.88 629 LEU B N 1
ATOM 10589 C CA . LEU B 1 629 ? -0.276 -10.977 4.102 1 89.88 629 LEU B CA 1
ATOM 10590 C C . LEU B 1 629 ? -0.632 -10.68 5.555 1 89.88 629 LEU B C 1
ATOM 10592 O O . LEU B 1 629 ? -0.517 -9.539 6.004 1 89.88 629 LEU B O 1
ATOM 10596 N N . ALA B 1 630 ? -1.039 -11.672 6.234 1 86.69 630 ALA B N 1
ATOM 10597 C CA . ALA B 1 630 ? -1.355 -11.508 7.648 1 86.69 630 ALA B CA 1
ATOM 10598 C C . ALA B 1 630 ? -0.12 -11.094 8.445 1 86.69 630 ALA B C 1
ATOM 10600 O O . ALA B 1 630 ? -0.187 -10.195 9.289 1 86.69 630 ALA B O 1
ATOM 10601 N N . LEU B 1 631 ? 0.969 -11.648 8.086 1 90.06 631 LEU B N 1
ATOM 10602 C CA . LEU B 1 631 ? 2.209 -11.328 8.781 1 90.06 631 LEU B CA 1
ATOM 10603 C C . LEU B 1 631 ? 2.633 -9.891 8.492 1 90.06 631 LEU B C 1
ATOM 10605 O O . LEU B 1 631 ? 3.059 -9.164 9.398 1 90.06 631 LEU B O 1
ATOM 10609 N N . THR B 1 632 ? 2.471 -9.508 7.293 1 90.44 632 THR B N 1
ATOM 10610 C CA . THR B 1 632 ? 2.854 -8.156 6.895 1 90.44 632 THR B CA 1
ATOM 10611 C C . THR B 1 632 ? 1.974 -7.121 7.582 1 90.44 632 THR B C 1
ATOM 10613 O O . THR B 1 632 ? 2.42 -6.004 7.855 1 90.44 632 THR B O 1
ATOM 10616 N N . THR B 1 633 ? 0.745 -7.488 7.941 1 81.69 633 THR B N 1
ATOM 10617 C CA . THR B 1 633 ? -0.179 -6.559 8.578 1 81.69 633 THR B CA 1
ATOM 10618 C C . THR B 1 633 ? 0 -6.574 10.094 1 81.69 633 THR B C 1
ATOM 10620 O O . THR B 1 633 ? -0.209 -5.555 10.758 1 81.69 633 THR B O 1
ATOM 10623 N N . LEU B 1 634 ? 0.369 -7.707 10.609 1 82.06 634 LEU B N 1
ATOM 10624 C CA . LEU B 1 634 ? 0.46 -7.875 12.055 1 82.06 634 LEU B CA 1
ATOM 10625 C C . LEU B 1 634 ? 1.76 -7.281 12.586 1 82.06 634 LEU B C 1
ATOM 10627 O O . LEU B 1 634 ? 1.812 -6.816 13.727 1 82.06 634 LEU B O 1
ATOM 10631 N N . ILE B 1 635 ? 2.791 -7.336 11.773 1 87.75 635 ILE B N 1
ATOM 10632 C CA . ILE B 1 635 ? 4.082 -6.82 12.219 1 87.75 635 ILE B CA 1
ATOM 10633 C C . ILE B 1 635 ? 4.309 -5.426 11.648 1 87.75 635 ILE B C 1
ATOM 10635 O O . ILE B 1 635 ? 4.484 -5.266 10.438 1 87.75 635 ILE B O 1
ATOM 10639 N N . PRO B 1 636 ? 4.355 -4.488 12.57 1 87.19 636 PRO B N 1
ATOM 10640 C CA . PRO B 1 636 ? 4.543 -3.125 12.062 1 87.19 636 PRO B CA 1
ATOM 10641 C C . PRO B 1 636 ? 5.926 -2.906 11.453 1 87.19 636 PRO B C 1
ATOM 10643 O O . PRO B 1 636 ? 6.914 -3.461 11.945 1 87.19 636 PRO B O 1
ATOM 10646 N N . THR B 1 637 ? 6 -2.072 10.484 1 87.62 637 THR B N 1
ATOM 10647 C CA . THR B 1 637 ? 7.242 -1.796 9.766 1 87.62 637 THR B CA 1
ATOM 10648 C C . THR B 1 637 ? 8.141 -0.872 10.578 1 87.62 637 THR B C 1
ATOM 10650 O O . THR B 1 637 ? 9.359 -0.868 10.398 1 87.62 637 THR B O 1
ATOM 10653 N N . ILE B 1 638 ? 7.551 -0.069 11.414 1 89.56 638 ILE B N 1
ATOM 10654 C CA . ILE B 1 638 ? 8.336 0.817 12.273 1 89.56 638 ILE B CA 1
ATOM 10655 C C . ILE B 1 638 ? 8.344 0.278 13.695 1 89.56 638 ILE B C 1
ATOM 10657 O O . ILE B 1 638 ? 7.285 0.099 14.305 1 89.56 638 ILE B O 1
ATOM 10661 N N . PRO B 1 639 ? 9.484 0.022 14.195 1 90.62 639 PRO B N 1
ATOM 10662 C CA . PRO B 1 639 ? 9.562 -0.467 15.57 1 90.62 639 PRO B CA 1
ATOM 10663 C C . PRO B 1 639 ? 8.992 0.522 16.578 1 90.62 639 PRO B C 1
ATOM 10665 O O . PRO B 1 639 ? 9.078 1.737 16.391 1 90.62 639 PRO B O 1
ATOM 10668 N N . GLU B 1 640 ? 8.469 0.039 17.656 1 85.31 640 GLU B N 1
ATOM 10669 C CA . GLU B 1 640 ? 7.809 0.85 18.672 1 85.31 640 GLU B CA 1
ATOM 10670 C C . GLU B 1 640 ? 8.773 1.854 19.297 1 85.31 640 GLU B C 1
ATOM 10672 O O . GLU B 1 640 ? 8.406 3.002 19.547 1 85.31 640 GLU B O 1
ATOM 10677 N N . GLN B 1 641 ? 9.938 1.422 19.5 1 88.12 641 GLN B N 1
ATOM 10678 C CA . GLN B 1 641 ? 10.922 2.311 20.125 1 88.12 641 GLN B CA 1
ATOM 10679 C C . GLN B 1 641 ? 11.211 3.512 19.219 1 88.12 641 GLN B C 1
ATOM 10681 O O . GLN B 1 641 ? 11.375 4.633 19.719 1 88.12 641 GLN B O 1
ATOM 10686 N N . LEU B 1 642 ? 11.367 3.197 18 1 89.19 642 LEU B N 1
ATOM 10687 C CA . LEU B 1 642 ? 11.602 4.281 17.047 1 89.19 642 LEU B CA 1
ATOM 10688 C C . LEU B 1 642 ? 10.391 5.207 16.969 1 89.19 642 LEU B C 1
ATOM 10690 O O . LEU B 1 642 ? 10.539 6.426 16.859 1 89.19 642 LEU B O 1
ATOM 10694 N N . LEU B 1 643 ? 9.25 4.672 17.031 1 85.94 643 LEU B N 1
ATOM 10695 C CA . LEU B 1 643 ? 8.031 5.469 16.984 1 85.94 643 LEU B CA 1
ATOM 10696 C C . LEU B 1 643 ? 7.949 6.41 18.188 1 85.94 643 LEU B C 1
ATOM 10698 O O . LEU B 1 643 ? 7.543 7.566 18.047 1 85.94 643 LEU B O 1
ATOM 10702 N N . ILE B 1 644 ? 8.344 5.941 19.281 1 84.56 644 ILE B N 1
ATOM 10703 C CA . ILE B 1 644 ? 8.359 6.754 20.5 1 84.56 644 ILE B CA 1
ATOM 10704 C C . ILE B 1 644 ? 9.344 7.906 20.344 1 84.56 644 ILE B C 1
ATOM 10706 O O . ILE B 1 644 ? 9.047 9.047 20.703 1 84.56 644 ILE B O 1
ATOM 10710 N N . LYS B 1 645 ? 10.469 7.539 19.797 1 85.25 645 LYS B N 1
ATOM 10711 C CA . LYS B 1 645 ? 11.477 8.578 19.594 1 85.25 645 LYS B CA 1
ATOM 10712 C C . LYS B 1 645 ? 10.977 9.641 18.625 1 85.25 645 LYS B C 1
ATOM 10714 O O . LYS B 1 645 ? 11.219 10.836 18.828 1 85.25 645 LYS B O 1
ATOM 10719 N N . LEU B 1 646 ? 10.328 9.234 17.641 1 84.94 646 LEU B N 1
ATOM 10720 C CA . LEU B 1 646 ? 9.82 10.164 16.641 1 84.94 646 LEU B CA 1
ATOM 10721 C C . LEU B 1 646 ? 8.703 11.031 17.219 1 84.94 646 LEU B C 1
ATOM 10723 O O . LEU B 1 646 ? 8.656 12.234 16.953 1 84.94 646 LEU B O 1
ATOM 10727 N N . LYS B 1 647 ? 7.844 10.445 17.984 1 83.38 647 LYS B N 1
ATOM 10728 C CA . LYS B 1 647 ? 6.766 11.195 18.609 1 83.38 647 LYS B CA 1
ATOM 10729 C C . LYS B 1 647 ? 7.309 12.172 19.656 1 83.38 647 LYS B C 1
ATOM 10731 O O . LYS B 1 647 ? 6.801 13.289 19.781 1 83.38 647 LYS B O 1
ATOM 10736 N N . ARG B 1 648 ? 8.25 11.695 20.344 1 84 648 ARG B N 1
ATOM 10737 C CA . ARG B 1 648 ? 8.883 12.57 21.328 1 84 648 ARG B CA 1
ATOM 10738 C C . ARG B 1 648 ? 9.555 13.758 20.641 1 84 648 ARG B C 1
ATOM 10740 O O . ARG B 1 648 ? 9.477 14.891 21.125 1 84 648 ARG B O 1
ATOM 10747 N N . ARG B 1 649 ? 10.219 13.453 19.594 1 83.44 649 ARG B N 1
ATOM 10748 C CA . ARG B 1 649 ? 10.836 14.523 18.812 1 83.44 649 ARG B CA 1
ATOM 10749 C C . ARG B 1 649 ? 9.805 15.555 18.375 1 83.44 649 ARG B C 1
ATOM 10751 O O . ARG B 1 649 ? 10.023 16.766 18.516 1 83.44 649 ARG B O 1
ATOM 10758 N N . LYS B 1 650 ? 8.742 15.062 17.875 1 80.5 650 LYS B N 1
ATOM 10759 C CA . LYS B 1 650 ? 7.688 15.961 17.406 1 80.5 650 LYS B CA 1
ATOM 10760 C C . LYS B 1 650 ? 7.105 16.766 18.562 1 80.5 650 LYS B C 1
ATOM 10762 O O . LYS B 1 650 ? 6.809 17.953 18.422 1 80.5 650 LYS B O 1
ATOM 10767 N N . TYR B 1 651 ? 6.945 16.141 19.719 1 80.44 651 TYR B N 1
ATOM 10768 C CA . TYR B 1 651 ? 6.434 16.797 20.906 1 80.44 651 TYR B CA 1
ATOM 10769 C C . TYR B 1 651 ? 7.379 17.891 21.375 1 80.44 651 TYR B C 1
ATOM 10771 O O . TYR B 1 651 ? 6.945 19 21.688 1 80.44 651 TYR B O 1
ATOM 10779 N N . LEU B 1 652 ? 8.609 17.609 21.375 1 80.25 652 LEU B N 1
ATOM 10780 C CA . LEU B 1 652 ? 9.609 18.578 21.844 1 80.25 652 LEU B CA 1
ATOM 10781 C C . LEU B 1 652 ? 9.719 19.766 20.891 1 80.25 652 LEU B C 1
ATOM 10783 O O . LEU B 1 652 ? 9.891 20.891 21.328 1 80.25 652 LEU B O 1
ATOM 10787 N N . LEU B 1 653 ? 9.609 19.469 19.656 1 78.12 653 LEU B N 1
ATOM 10788 C CA . LEU B 1 653 ? 9.664 20.547 18.672 1 78.12 653 LEU B CA 1
ATOM 10789 C C . LEU B 1 653 ? 8.438 21.438 18.797 1 78.12 653 LEU B C 1
ATOM 10791 O O . LEU B 1 653 ? 8.547 22.656 18.641 1 78.12 653 LEU B O 1
ATOM 10795 N N . HIS B 1 654 ? 7.332 20.781 19.047 1 76.56 654 HIS B N 1
ATOM 10796 C CA . HIS B 1 654 ? 6.098 21.547 19.219 1 76.56 654 HIS B CA 1
ATOM 10797 C C . HIS B 1 654 ? 6.145 22.406 20.484 1 76.56 654 HIS B C 1
ATOM 10799 O O . HIS B 1 654 ? 5.695 23.562 20.469 1 76.56 654 HIS B O 1
ATOM 10805 N N . MET B 1 655 ? 6.699 21.922 21.547 1 77.31 655 MET B N 1
ATOM 10806 C CA . MET B 1 655 ? 6.82 22.656 22.797 1 77.31 655 MET B CA 1
ATOM 10807 C C . MET B 1 655 ? 7.781 23.828 22.656 1 77.31 655 MET B C 1
ATOM 10809 O O . MET B 1 655 ? 7.539 24.906 23.203 1 77.31 655 MET B O 1
ATOM 10813 N N . ASN B 1 656 ? 8.82 23.531 21.891 1 74.88 656 ASN B N 1
ATOM 10814 C CA . ASN B 1 656 ? 9.797 24.594 21.656 1 74.88 656 ASN B CA 1
ATOM 10815 C C . ASN B 1 656 ? 9.211 25.719 20.812 1 74.88 656 ASN B C 1
ATOM 10817 O O . ASN B 1 656 ? 9.492 26.891 21.062 1 74.88 656 ASN B O 1
ATOM 10821 N N . GLN B 1 657 ? 8.43 25.344 19.875 1 73.5 657 GLN B N 1
ATOM 10822 C CA . GLN B 1 657 ? 7.781 26.359 19.031 1 73.5 657 GLN B CA 1
ATOM 10823 C C . GLN B 1 657 ? 6.758 27.156 19.844 1 73.5 657 GLN B C 1
ATOM 10825 O O . GLN B 1 657 ? 6.648 28.375 19.672 1 73.5 657 GLN B O 1
ATOM 10830 N N . LYS B 1 658 ? 5.961 26.562 20.672 1 70.12 658 LYS B N 1
ATOM 10831 C CA . LYS B 1 658 ? 4.977 27.234 21.516 1 70.12 658 LYS B CA 1
ATOM 10832 C C . LYS B 1 658 ? 5.645 28.188 22.5 1 70.12 658 LYS B C 1
ATOM 10834 O O . LYS B 1 658 ? 5.145 29.281 22.734 1 70.12 658 LYS B O 1
ATOM 10839 N N . LYS B 1 659 ? 6.707 27.859 23.062 1 69.56 659 LYS B N 1
ATOM 10840 C CA . LYS B 1 659 ? 7.445 28.719 24 1 69.56 659 LYS B CA 1
ATOM 10841 C C . LYS B 1 659 ? 7.98 29.953 23.297 1 69.56 659 LYS B C 1
ATOM 10843 O O . LYS B 1 659 ? 7.98 31.047 23.875 1 69.56 659 LYS B O 1
ATOM 10848 N N . LYS B 1 660 ? 8.336 29.812 22.047 1 65.81 660 LYS B N 1
ATOM 10849 C CA . LYS B 1 660 ? 8.852 30.938 21.281 1 65.81 660 LYS B CA 1
ATOM 10850 C C . LYS B 1 660 ? 7.746 31.922 20.938 1 65.81 660 LYS B C 1
ATOM 10852 O O . LYS B 1 660 ? 7.977 33.125 20.906 1 65.81 660 LYS B O 1
ATOM 10857 N N . GLU B 1 661 ? 6.668 31.328 20.703 1 63.25 661 GLU B N 1
ATOM 10858 C CA . GLU B 1 661 ? 5.531 32.188 20.375 1 63.25 661 GLU B CA 1
ATOM 10859 C C . GLU B 1 661 ? 5.023 32.906 21.609 1 63.25 661 GLU B C 1
ATOM 10861 O O . GLU B 1 661 ? 4.57 34.062 21.516 1 63.25 661 GLU B O 1
ATOM 10866 N N . GLU B 1 662 ? 5.172 32.438 22.797 1 60.97 662 GLU B N 1
ATOM 10867 C CA . GLU B 1 662 ? 4.785 33.094 24.031 1 60.97 662 GLU B CA 1
ATOM 10868 C C . GLU B 1 662 ? 5.84 34.125 24.453 1 60.97 662 GLU B C 1
ATOM 10870 O O . GLU B 1 662 ? 5.504 35.219 24.953 1 60.97 662 GLU B O 1
#

Organism: NCBI:txid2856

Solvent-accessible surface area (backbone atoms only — not comparable to full-atom values): 70232 Å² total; per-residue (Å²): 127,72,62,53,41,70,56,52,72,80,38,61,37,31,37,38,28,51,22,73,69,37,72,73,39,87,55,48,67,57,51,52,51,52,39,43,73,56,54,42,38,79,44,86,49,89,36,88,52,38,38,24,33,28,37,47,70,68,57,48,46,52,44,36,36,72,66,52,38,48,40,61,29,51,78,48,99,85,41,72,40,80,38,65,44,43,71,90,53,46,79,37,37,54,42,99,51,76,57,18,29,74,76,20,68,44,34,58,21,53,49,37,36,44,54,51,48,48,48,55,65,32,58,44,76,85,41,57,70,60,44,50,64,67,64,58,80,85,80,81,67,94,61,52,34,46,53,59,51,34,49,75,70,50,36,44,68,48,76,42,37,52,79,54,67,69,62,48,50,50,52,46,48,53,45,53,48,58,79,84,54,63,67,51,59,40,68,63,38,26,43,51,44,8,43,58,58,18,51,52,50,44,47,46,22,51,49,21,54,54,26,40,59,51,12,54,53,18,46,50,52,50,52,52,35,61,72,66,70,48,51,83,50,62,26,75,60,42,47,53,47,19,55,48,44,38,54,46,41,50,51,52,53,50,51,45,46,27,50,44,49,53,47,13,54,73,69,47,24,45,60,59,57,62,41,71,76,77,69,65,53,90,82,42,83,76,69,62,64,37,85,82,40,69,58,48,78,38,65,31,89,50,80,64,46,80,36,74,43,63,66,65,68,60,37,53,52,40,50,52,52,46,50,51,53,50,50,52,51,47,50,51,52,49,50,52,50,45,52,48,37,16,32,58,48,73,55,60,67,92,46,100,81,49,86,48,96,72,59,46,67,81,51,28,56,37,16,34,93,87,36,86,28,10,56,86,41,88,66,35,41,48,48,56,54,51,52,45,52,51,50,49,53,50,49,48,54,52,45,50,52,51,42,49,51,48,45,60,68,43,47,43,51,36,58,67,57,40,50,40,54,37,50,54,51,51,45,54,52,53,47,46,69,69,42,48,65,51,48,41,25,41,73,69,66,39,34,55,67,59,31,26,53,48,49,54,49,51,55,49,49,53,54,48,49,43,49,39,60,52,36,50,46,47,54,51,46,47,57,52,46,60,71,68,59,74,94,68,64,69,67,54,74,77,32,44,77,71,67,66,62,64,59,53,50,51,53,53,51,53,50,42,60,36,47,40,46,22,52,56,43,42,53,44,29,38,53,46,20,52,50,37,55,49,46,55,39,34,50,46,50,32,50,64,75,50,25,25,44,58,71,31,57,87,49,44,64,75,60,58,59,51,55,52,50,52,49,50,42,61,48,14,39,55,43,29,32,43,41,30,55,69,30,29,53,31,42,36,77,79,40,50,86,37,41,40,69,45,96,86,67,50,74,39,62,27,48,89,34,25,40,58,52,51,50,50,34,53,47,50,37,50,51,49,49,51,49,51,51,48,48,60,69,71,48,68,52,64,48,68,68,58,50,43,52,50,49,25,47,53,45,52,52,50,51,54,51,53,59,68,72,102,128,72,61,54,40,71,56,52,71,80,38,60,38,32,37,39,29,50,23,73,70,37,72,74,40,88,56,48,66,57,52,53,49,51,42,44,74,56,54,42,39,78,44,86,48,89,37,87,51,36,38,25,34,28,35,46,70,67,57,48,47,52,46,36,36,74,66,51,38,46,40,61,30,53,78,48,99,85,42,72,43,80,37,65,44,44,72,90,53,47,80,37,38,53,45,99,51,76,56,16,28,74,79,22,69,44,34,56,19,53,49,38,36,44,53,52,48,47,48,58,64,33,59,44,76,84,41,56,70,58,43,51,64,66,64,58,78,86,81,81,68,92,63,51,34,47,52,58,51,35,49,74,69,51,35,45,69,47,75,42,36,52,79,53,68,70,61,50,50,50,53,46,49,55,46,53,48,58,80,82,54,62,66,52,60,40,67,61,39,24,43,52,43,8,44,59,57,18,51,51,51,44,48,45,21,50,48,22,55,54,27,41,60,52,13,54,52,17,45,50,52,51,51,51,34,60,72,66,70,48,51,84,51,62,26,74,62,41,47,54,48,21,55,50,43,37,55,48,41,51,51,51,54,50,50,45,47,27,51,44,48,51,46,13,54,74,68,46,22,47,61,59,56,62,41,70,77,77,68,67,53,90,82,43,82,77,70,63,63,37,86,80,40,70,58,48,78,37,67,31,88,50,81,64,45,80,36,75,42,64,66,65,66,59,39,52,50,39,50,51,51,46,51,50,52,51,50,50,51,47,50,51,53,48,48,53,48,46,51,46,37,16,34,58,49,72,57,59,68,90,45,99,82,50,85,49,95,72,58,48,66,81,52,27,57,36,15,34,92,86,36,87,27,11,56,85,41,87,66,36,41,48,48,57,55,50,52,46,51,51,49,49,54,50,49,49,54,50,45,51,52,49,42,50,50,47,45,60,68,41,48,44,52,37,59,67,57,40,49,40,54,38,49,53,52,51,45,54,51,54,48,47,69,70,43,48,66,50,48,41,27,41,71,70,66,39,35,56,68,59,30,26,54,49,49,53,49,52,54,50,46,54,53,47,48,43,50,41,60,52,36,51,46,48,53,52,46,47,59,54,46,60,71,68,59,73,94,68,64,70,68,54,74,79,32,46,78,70,67,66,64,65,59,53,50,52,53,53,52,53,50,43,60,36,47,38,46,20,50,56,43,42,53,44,29,37,54,46,18,54,50,38,55,52,44,54,40,34,51,47,49,32,51,63,74,51,23,25,44,57,70,32,57,88,49,44,64,73,59,58,58,51,55,53,49,52,50,48,42,60,50,14,40,55,43,28,34,41,42,30,56,69,30,31,52,31,42,37,76,80,38,49,86,35,44,38,68,45,98,88,67,51,75,37,61,28,48,90,34,27,41,58,52,52,49,48,32,53,49,50,35,50,52,50,50,51,50,50,52,49,49,61,68,70,48,69,51,64,48,67,68,59,51,44,53,52,49,26,46,52,46,52,52,50,53,53,53,52,59,68,72,102

Nearest PDB structures (foldseek):
  6r65-assembly2_B  TM=8.342E-01  e=1.376E-28  Homo sapiens
  8b8k-assembly1_B  TM=7.187E-01  e=3.539E-20  Mus musculus
  6qp6-assembly1_A  TM=7.235E-01  e=2.955E-19  Mus musculus
  4wit-assembly1_A  TM=7.345E-01  e=2.828E-19  Fusarium vanettenii 77-13-4
  8bc0-assembly1_B  TM=6.676E-01  e=4.989E-17  Mus musculus